Protein 2PYW (pdb70)

CATH classification: 3.30.200.20 (+1 more: 3.90.1200.10)

GO terms:
  GO:0046522 S-methyl-5-thioribose kinase activity (F, IDA)
  GO:0042802 identical protein binding (F, IPI)
  GO:0046522 S-methyl-5-thioribose kinase activity (F, IMP)

Organism: Arabidopsis thaliana (NCBI:txid3702)

Foldseek 3Di:
DQAADDDDQVVVLVVQCVDCLRCVQAVVVPDPDDKDKDFDDPDFFWTKIWIHHPRHIKIKIFGDQATRNVPPVGGHHLQLLVVQVVLLVVLCVQQVQAAWAWRDDDNRHSMTITHDPDPPWDQQLVCLLVLHFQVCLLVRLLSSLLRQQLCFFLLADPVVRNVVQQVVQVVLVRLLVVCLPLLLNPLLDDDPLWDALPPLCVVVSVCSVVPVLLNVLSVVLSCQFVPPQGGFALQQQDSRQWIDDNPGIYGHRSSSTHRGASLLNLLNHLLNLLLSLLLQCLSADPVRNCPVSSVSSLVSSQSNLVSNLVSSVVVSVVCQPPDRDPQHCVRCPDPVSSVVVSLVVSLVSQLSNLQSNLSNLSSQRTGNHHRCSLVVSPDSVSSSVSSVLSNVLSSCSNNPVNVDSGSVVSSVVSVVD/DADAADDDDQPVVVVVQVVDCLRCVAQCADWDWDDPDWFWTKIWGHHDPHIKMKIFGDQATPNVPDVGGFHLQLLVVQVVCLVVLCVQQVQAAWAWRDDRRRHSMTITHDPDPPKDQQLVCLLVLHDQVCLLVNLLSSLLRQQLCFFLLADPVVVNVVQQVVQVVNVRLLVVCLPLLQNPLQDDDPLWDALPPLCVVVSVCSNVPPLLNVLSVVLSCQFVPAQGGFALQQQDSRQWIDDSPGIYGHDSSRTHRGASLLNLLRHLLNLLLSLLLQCLSADPVHNCPVSSVSSLVSSQSNLVSSLVSNVVVSVVQVPDDRDPRHCVRCPDPVSVVVVSLVVSLVSQLSNLQSNLSNLSSQRTGNHHRCSLVVSPDSVSSSVSSVLSNVLSSCSNNPVNVDSGSVVNSVSSVVD

B-factor: mean 17.31, std 8.45, range [5.56, 54.22]

Secondary structure (DSSP, 8-state):
--S-----TTHHHHHHHT-HHHHHHHTTTT--PPPEEEE---SSS-EEEEEE-SS-EEEEEE--SB-TTT-TTSB--TTHHHHHHHHHHHHHHHSGGGSPPEEEEETTTTEEEE----TT-EEHHHHHHHT---TTHHHHHHHHHHHHHHTTSTTTS-HHHHHHHHHHHGGGHHHHHHHHHHTTTGGGS--TT---STTTTHHHHHHHTT-HHHHHHHHHHHHHHHHB--EEE-S--SGGGEEE-SS-EEE---TT-EEE-HHHHHHHHHHHHHHHHHHGGGG--SS--SHHHHHHHHHHHHHHHHHHHHHHHHHHHHTTTSS--TT-TTTS-SHHHHHHHHHHHHHHHHHHHHHHHHHHHHHHHHSSS--HHHHT--SHHHHHHHHHHHHHHHHHHHHHGGG--SHHHHHHHHHH-/--SS-----TTHHHHHHHT-HHHHHHH--EEEE---SSS-EEEEEE-SS-EEEEEE--SB-TTT-TTSB--TTHHHHHHHHHHHHHHH-GGGSPPEEEEETTTTEEEE----TT-EEHHHHHHTT---TTHHHHHHHHHHHHHHTTSTTTS-HHHHHHHHHHHGGGHHHHHHHHHHTTTGGGS--TT---STTTTHHHHHHHTT-HHHHHHHHHHHHHHHHB--EEE-S--SGGGEEE-SS-EEE--GGG-EEE-THHHHHHHHHHHHHHHHHGGGG--SS--SHHHHHHHHHHHHHHHHHHHHHHHHHHHHTTTSS--TT-TTTS-SHHHHHHHHHHHHHHHHHHHHHHHHHHHHHHHHSS---HHHHT---HHHHHHHHHHHHHHHHHHHHHGGG--SHHHHHHHHHH-

Radius of gyration: 29.49 Å; Cα contacts (8 Å, |Δi|>4): 1525; chains: 2; bounding box: 102×87×52 Å

InterPro domains:
  IPR002575 Aminoglycoside phosphotransferase [PF01636] (40-274)
  IPR009212 Methylthioribose kinase [PIRSF031134] (2-419)
  IPR009212 Methylthioribose kinase [TIGR01767] (7-416)
  IPR011009 Protein kinase-like domain superfamily [SSF56112] (5-418)

Nearest PDB structures (foldseek):
  2pyw-assembly1_B  TM=1.002E+00  e=1.443E-66  Arabidopsis thaliana
  2pyw-assembly1_A  TM=1.001E+00  e=1.024E-62  Arabidopsis thaliana
  2pun-assembly1_A  TM=9.468E-01  e=3.744E-30  Bacillus subtilis
  2pui-assembly1_A  TM=9.576E-01  e=1.181E-29  Bacillus subtilis
  2pup-assembly1_B  TM=9.553E-01  e=6.139E-28  Bacillus subtilis

Structure (mmCIF, N/CA/C/O backbone):
data_2PYW
#
_entry.id   2PYW
#
_cell.length_a   162.460
_cell.length_b   82.240
_cell.length_c   91.080
_cell.angle_alpha   90.00
_cell.angle_beta   117.83
_cell.angle_gamma   90.00
#
_symmetry.space_group_name_H-M   'C 1 2 1'
#
loop_
_entity.id
_entity.type
_entity.pdbx_description
1 polymer 'Uncharacterized protein'
2 non-polymer 'CHLORIDE ION'
3 non-polymer 'MAGNESIUM ION'
4 non-polymer 5-S-methyl-5-thio-alpha-D-ribofuranose
5 non-polymer "ADENOSINE-5'-DIPHOSPHATE"
6 non-polymer 1,2-ETHANEDIOL
7 water water
#
loop_
_atom_site.group_PDB
_atom_site.id
_atom_site.type_symbol
_atom_site.label_atom_id
_atom_site.label_alt_id
_atom_site.label_comp_id
_atom_site.label_asym_id
_atom_site.label_entity_id
_atom_site.label_seq_id
_atom_site.pdbx_PDB_ins_code
_atom_site.Cartn_x
_atom_site.Cartn_y
_atom_site.Cartn_z
_atom_site.occupancy
_atom_site.B_iso_or_equiv
_atom_site.auth_seq_id
_atom_site.auth_comp_id
_atom_site.auth_asym_id
_atom_site.auth_atom_id
_atom_site.pdbx_PDB_model_num
ATOM 1 N N . PHE A 1 3 ? 75.797 27.592 11.587 1.00 35.66 3 PHE A N 1
ATOM 2 C CA . PHE A 1 3 ? 74.606 26.699 11.362 1.00 35.55 3 PHE A CA 1
ATOM 3 C C . PHE A 1 3 ? 73.304 27.482 11.523 1.00 35.65 3 PHE A C 1
ATOM 4 O O . PHE A 1 3 ? 72.360 27.023 12.190 1.00 35.58 3 PHE A O 1
ATOM 12 N N . GLU A 1 4 ? 73.248 28.656 10.900 1.00 36.03 4 GLU A N 1
ATOM 13 C CA . GLU A 1 4 ? 72.072 29.530 10.987 1.00 36.51 4 GLU A CA 1
ATOM 14 C C . GLU A 1 4 ? 70.890 29.022 10.159 1.00 35.69 4 GLU A C 1
ATOM 15 O O . GLU A 1 4 ? 69.750 29.435 10.384 1.00 35.46 4 GLU A O 1
ATOM 21 N N . GLU A 1 5 ? 71.163 28.127 9.209 1.00 34.99 5 GLU A N 1
ATOM 22 C CA . GLU A 1 5 ? 70.108 27.510 8.393 1.00 34.92 5 GLU A CA 1
ATOM 23 C C . GLU A 1 5 ? 70.152 25.984 8.480 1.00 32.98 5 GLU A C 1
ATOM 24 O O . GLU A 1 5 ? 71.219 25.402 8.677 1.00 33.09 5 GLU A O 1
ATOM 30 N N . PHE A 1 6 ? 68.994 25.342 8.317 1.00 31.26 6 PHE A N 1
ATOM 31 C CA . PHE A 1 6 ? 68.911 23.878 8.376 1.00 29.77 6 PHE A CA 1
ATOM 32 C C . PHE A 1 6 ? 69.866 23.218 7.412 1.00 29.36 6 PHE A C 1
ATOM 33 O O . PHE A 1 6 ? 69.894 23.546 6.233 1.00 28.98 6 PHE A O 1
ATOM 41 N N . THR A 1 7 ? 70.640 22.271 7.926 1.00 28.78 7 THR A N 1
ATOM 42 C CA . THR A 1 7 ? 71.517 21.462 7.098 1.00 28.20 7 THR A CA 1
ATOM 43 C C . THR A 1 7 ? 71.552 20.035 7.653 1.00 26.92 7 THR A C 1
ATOM 44 O O . THR A 1 7 ? 71.750 19.854 8.863 1.00 26.37 7 THR A O 1
ATOM 48 N N . PRO A 1 8 ? 71.331 19.019 6.791 1.00 25.71 8 PRO A N 1
ATOM 49 C CA . PRO A 1 8 ? 71.424 17.634 7.260 1.00 24.99 8 PRO A CA 1
ATOM 50 C C . PRO A 1 8 ? 72.845 17.304 7.697 1.00 24.33 8 PRO A C 1
ATOM 51 O O . PRO A 1 8 ? 73.788 17.588 6.954 1.00 23.25 8 PRO A O 1
ATOM 55 N N . LEU A 1 9 ? 72.993 16.724 8.893 1.00 23.90 9 LEU A N 1
ATOM 56 C CA . LEU A 1 9 ? 74.311 16.348 9.408 1.00 23.79 9 LEU A CA 1
ATOM 57 C C . LEU A 1 9 ? 74.700 14.909 9.071 1.00 23.69 9 LEU A C 1
ATOM 58 O O . LEU A 1 9 ? 73.849 14.046 8.873 1.00 22.79 9 LEU A O 1
ATOM 63 N N . ASN A 1 10 ? 76.005 14.675 8.965 1.00 23.38 10 ASN A N 1
ATOM 64 C CA . ASN A 1 10 ? 76.547 13.330 8.861 1.00 23.72 10 ASN A CA 1
ATOM 65 C C . ASN A 1 10 ? 77.613 13.166 9.954 1.00 23.98 10 ASN A C 1
ATOM 66 O O . ASN A 1 10 ? 77.861 14.096 10.710 1.00 23.57 10 ASN A O 1
ATOM 71 N N . GLU A 1 11 ? 78.237 11.996 10.017 1.00 24.47 11 GLU A N 1
ATOM 72 C CA . GLU A 1 11 ? 79.185 11.649 11.083 1.00 25.57 11 GLU A CA 1
ATOM 73 C C . GLU A 1 11 ? 80.362 12.624 11.172 1.00 25.83 11 GLU A C 1
ATOM 74 O O . GLU A 1 11 ? 80.888 12.880 12.268 1.00 25.96 11 GLU A O 1
ATOM 80 N N . LYS A 1 12 ? 80.746 13.192 10.030 1.00 26.28 12 LYS A N 1
ATOM 81 C CA . LYS A 1 12 ? 81.859 14.144 9.973 1.00 26.88 12 LYS A CA 1
ATOM 82 C C . LYS A 1 12 ? 81.442 15.557 10.358 1.00 26.10 12 LYS A C 1
ATOM 83 O O . LYS A 1 12 ? 82.035 16.159 11.254 1.00 25.94 12 LYS A O 1
ATOM 89 N N . SER A 1 13 ? 80.416 16.086 9.695 1.00 25.25 13 SER A N 1
ATOM 90 C CA . SER A 1 13 ? 79.938 17.439 9.994 1.00 24.21 13 SER A CA 1
ATOM 91 C C . SER A 1 13 ? 79.355 17.620 11.407 1.00 23.09 13 SER A C 1
ATOM 92 O O . SER A 1 13 ? 79.341 18.728 11.928 1.00 22.25 13 SER A O 1
ATOM 95 N N . LEU A 1 14 ? 78.880 16.538 12.022 1.00 22.11 14 LEU A N 1
ATOM 96 C CA . LEU A 1 14 ? 78.403 16.604 13.410 1.00 21.24 14 LEU A CA 1
ATOM 97 C C . LEU A 1 14 ? 79.513 17.032 14.389 1.00 21.48 14 LEU A C 1
ATOM 98 O O . LEU A 1 14 ? 79.255 17.756 15.357 1.00 20.44 14 LEU A O 1
ATOM 103 N N . VAL A 1 15 ? 80.751 16.619 14.106 1.00 21.85 15 VAL A N 1
ATOM 104 C CA . VAL A 1 15 ? 81.896 17.052 14.925 1.00 21.86 15 VAL A CA 1
ATOM 105 C C . VAL A 1 15 ? 81.916 18.571 15.033 1.00 22.37 15 VAL A C 1
ATOM 106 O O . VAL A 1 15 ? 82.016 19.132 16.125 1.00 21.96 15 VAL A O 1
ATOM 110 N N . ASP A 1 16 ? 81.789 19.246 13.895 1.00 23.37 16 ASP A N 1
ATOM 111 C CA . ASP A 1 16 ? 81.814 20.694 13.905 1.00 24.58 16 ASP A CA 1
ATOM 112 C C . ASP A 1 16 ? 80.606 21.281 14.615 1.00 23.98 16 ASP A C 1
ATOM 113 O O . ASP A 1 16 ? 80.733 22.293 15.314 1.00 24.12 16 ASP A O 1
ATOM 118 N N . TYR A 1 17 ? 79.441 20.649 14.450 1.00 23.08 17 TYR A N 1
ATOM 119 C CA . TYR A 1 17 ? 78.249 21.116 15.159 1.00 22.01 17 TYR A CA 1
ATOM 120 C C . TYR A 1 17 ? 78.443 21.029 16.677 1.00 21.88 17 TYR A C 1
ATOM 121 O O . TYR A 1 17 ? 78.168 21.993 17.379 1.00 22.23 17 TYR A O 1
ATOM 130 N N . ILE A 1 18 ? 78.916 19.881 17.163 1.00 22.39 18 ILE A N 1
ATOM 131 C CA . ILE A 1 18 ? 79.183 19.662 18.605 1.00 23.16 18 ILE A CA 1
ATOM 132 C C . ILE A 1 18 ? 80.155 20.726 19.147 1.00 24.23 18 ILE A C 1
ATOM 133 O O . ILE A 1 18 ? 79.896 21.349 20.183 1.00 23.84 18 ILE A O 1
ATOM 138 N N . LYS A 1 19 ? 81.255 20.937 18.423 1.00 25.58 19 LYS A N 1
ATOM 139 C CA . LYS A 1 19 ? 82.284 21.892 18.839 1.00 27.13 19 LYS A CA 1
ATOM 140 C C . LYS A 1 19 ? 81.760 23.318 18.922 1.00 27.37 19 LYS A C 1
ATOM 141 O O . LYS A 1 19 ? 82.228 24.084 19.756 1.00 27.88 19 LYS A O 1
ATOM 147 N N . SER A 1 20 ? 80.758 23.654 18.106 1.00 27.61 20 SER A N 1
ATOM 148 C CA . SER A 1 20 ? 80.155 24.993 18.133 1.00 27.98 20 SER A CA 1
ATOM 149 C C . SER A 1 20 ? 79.049 25.121 19.168 1.00 27.72 20 SER A C 1
ATOM 150 O O . SER A 1 20 ? 78.446 26.193 19.307 1.00 27.54 20 SER A O 1
ATOM 153 N N . THR A 1 21 ? 78.784 24.034 19.899 1.00 27.13 21 THR A N 1
ATOM 154 C CA . THR A 1 21 ? 77.626 23.979 20.795 1.00 26.56 21 THR A CA 1
ATOM 155 C C . THR A 1 21 ? 78.060 23.601 22.204 1.00 26.76 21 THR A C 1
ATOM 156 O O . THR A 1 21 ? 78.292 22.425 22.479 1.00 26.24 21 THR A O 1
ATOM 160 N N . PRO A 1 22 ? 78.216 24.612 23.088 1.00 27.09 22 PRO A N 1
ATOM 161 C CA . PRO A 1 22 ? 78.654 24.408 24.483 1.00 27.02 22 PRO A CA 1
ATOM 162 C C . PRO A 1 22 ? 77.858 23.358 25.263 1.00 26.62 22 PRO A C 1
ATOM 163 O O . PRO A 1 22 ? 78.455 22.586 26.008 1.00 26.35 22 PRO A O 1
ATOM 167 N N . ALA A 1 23 ? 76.537 23.328 25.094 1.00 26.39 23 ALA A N 1
ATOM 168 C CA . ALA A 1 23 ? 75.714 22.328 25.791 1.00 26.22 23 ALA A CA 1
ATOM 169 C C . ALA A 1 23 ? 76.118 20.898 25.435 1.00 25.96 23 ALA A C 1
ATOM 170 O O . ALA A 1 23 ? 75.943 19.974 26.241 1.00 26.82 23 ALA A O 1
ATOM 172 N N . LEU A 1 24 ? 76.659 20.714 24.233 1.00 24.96 24 LEU A N 1
ATOM 173 C CA . LEU A 1 24 ? 77.045 19.388 23.760 1.00 23.78 24 LEU A CA 1
ATOM 174 C C . LEU A 1 24 ? 78.511 19.071 23.989 1.00 23.67 24 LEU A C 1
ATOM 175 O O . LEU A 1 24 ? 78.835 18.034 24.577 1.00 22.35 24 LEU A O 1
ATOM 180 N N . SER A 1 25 ? 79.393 19.945 23.492 1.00 23.92 25 SER A N 1
ATOM 181 C CA . SER A 1 25 ? 80.842 19.730 23.623 1.00 25.11 25 SER A CA 1
ATOM 182 C C . SER A 1 25 ? 81.237 19.514 25.083 1.00 25.20 25 SER A C 1
ATOM 183 O O . SER A 1 25 ? 82.045 18.649 25.375 1.00 26.04 25 SER A O 1
ATOM 186 N N . SER A 1 26 ? 80.656 20.290 25.997 1.00 25.72 26 SER A N 1
ATOM 187 C CA . SER A 1 26 ? 81.018 20.191 27.409 1.00 26.29 26 SER A CA 1
ATOM 188 C C . SER A 1 26 ? 80.609 18.856 28.043 1.00 26.51 26 SER A C 1
ATOM 189 O O . SER A 1 26 ? 81.335 18.362 28.900 1.00 27.11 26 SER A O 1
ATOM 192 N N . LYS A 1 27 ? 79.475 18.273 27.617 1.00 26.07 27 LYS A N 1
ATOM 193 C CA . LYS A 1 27 ? 79.015 16.956 28.127 1.00 26.22 27 LYS A CA 1
ATOM 194 C C . LYS A 1 27 ? 79.990 15.803 27.828 1.00 26.07 27 LYS A C 1
ATOM 195 O O . LYS A 1 27 ? 80.079 14.834 28.596 1.00 26.31 27 LYS A O 1
ATOM 201 N N . ILE A 1 28 ? 80.706 15.897 26.710 1.00 25.57 28 ILE A N 1
ATOM 202 C CA . ILE A 1 28 ? 81.545 14.785 26.238 1.00 25.57 28 ILE A CA 1
ATOM 203 C C . ILE A 1 28 ? 83.063 15.065 26.263 1.00 26.70 28 ILE A C 1
ATOM 204 O O . ILE A 1 28 ? 83.874 14.186 25.958 1.00 25.26 28 ILE A O 1
ATOM 209 N N . GLY A 1 29 ? 83.429 16.296 26.589 1.00 28.40 29 GLY A N 1
ATOM 210 C CA . GLY A 1 29 ? 84.839 16.669 26.705 1.00 31.92 29 GLY A CA 1
ATOM 211 C C . GLY A 1 29 ? 85.484 17.272 25.466 1.00 33.72 29 GLY A C 1
ATOM 212 O O . GLY A 1 29 ? 86.683 17.566 25.482 1.00 34.75 29 GLY A O 1
ATOM 213 N N . ALA A 1 30 ? 84.693 17.485 24.412 1.00 35.35 30 ALA A N 1
ATOM 214 C CA . ALA A 1 30 ? 85.188 18.003 23.133 1.00 36.98 30 ALA A CA 1
ATOM 215 C C . ALA A 1 30 ? 85.756 19.427 23.211 1.00 38.28 30 ALA A C 1
ATOM 216 O O . ALA A 1 30 ? 86.571 19.824 22.357 1.00 39.10 30 ALA A O 1
ATOM 218 N N . ASP A 1 31 ? 85.333 20.180 24.229 1.00 39.80 31 ASP A N 1
ATOM 219 C CA . ASP A 1 31 ? 85.765 21.574 24.432 1.00 41.19 31 ASP A CA 1
ATOM 220 C C . ASP A 1 31 ? 87.093 21.743 25.183 1.00 41.92 31 ASP A C 1
ATOM 221 O O . ASP A 1 31 ? 87.605 22.865 25.283 1.00 42.55 31 ASP A O 1
ATOM 226 N N . LYS A 1 32 ? 87.636 20.647 25.720 1.00 42.50 32 LYS A N 1
ATOM 227 C CA . LYS A 1 32 ? 88.847 20.711 26.554 1.00 42.75 32 LYS A CA 1
ATOM 228 C C . LYS A 1 32 ? 89.832 19.586 26.238 1.00 43.03 32 LYS A C 1
ATOM 229 O O . LYS A 1 32 ? 90.910 19.507 26.838 1.00 43.62 32 LYS A O 1
ATOM 231 N N . SER A 1 33 ? 89.458 18.725 25.294 1.00 42.87 33 SER A N 1
ATOM 232 C CA . SER A 1 33 ? 90.338 17.667 24.787 1.00 42.96 33 SER A CA 1
ATOM 233 C C . SER A 1 33 ? 90.415 17.733 23.263 1.00 42.76 33 SER A C 1
ATOM 234 O O . SER A 1 33 ? 89.480 18.183 22.609 1.00 42.51 33 SER A O 1
ATOM 237 N N . ASP A 1 34 ? 91.540 17.286 22.715 1.00 42.90 34 ASP A N 1
ATOM 238 C CA . ASP A 1 34 ? 91.725 17.216 21.271 1.00 42.83 34 ASP A CA 1
ATOM 239 C C . ASP A 1 34 ? 91.435 15.808 20.765 1.00 42.09 34 ASP A C 1
ATOM 240 O O . ASP A 1 34 ? 91.521 15.555 19.562 1.00 41.99 34 ASP A O 1
ATOM 245 N N . ASP A 1 35 ? 91.114 14.893 21.683 1.00 41.02 35 ASP A N 1
ATOM 246 C CA . ASP A 1 35 ? 90.761 13.522 21.310 1.00 40.09 35 ASP A CA 1
ATOM 247 C C . ASP A 1 35 ? 89.703 13.540 20.212 1.00 38.82 35 ASP A C 1
ATOM 248 O O . ASP A 1 35 ? 88.791 14.385 20.215 1.00 38.58 35 ASP A O 1
ATOM 253 N N . ASP A 1 36 ? 89.840 12.621 19.265 1.00 37.23 36 ASP A N 1
ATOM 254 C CA . ASP A 1 36 ? 88.836 12.450 18.237 1.00 35.60 36 ASP A CA 1
ATOM 255 C C . ASP A 1 36 ? 87.543 11.993 18.900 1.00 33.54 36 ASP A C 1
ATOM 256 O O . ASP A 1 36 ? 87.561 11.177 19.822 1.00 33.56 36 ASP A O 1
ATOM 261 N N . LEU A 1 37 ? 86.430 12.550 18.443 1.00 30.84 37 LEU A N 1
ATOM 262 C CA . LEU A 1 37 ? 85.117 12.049 18.826 1.00 28.61 37 LEU A CA 1
ATOM 263 C C . LEU A 1 37 ? 84.835 10.797 18.007 1.00 27.06 37 LEU A C 1
ATOM 264 O O . LEU A 1 37 ? 85.261 10.707 16.856 1.00 27.13 37 LEU A O 1
ATOM 269 N N . VAL A 1 38 ? 84.143 9.829 18.597 1.00 25.05 38 VAL A N 1
ATOM 270 C CA . VAL A 1 38 ? 83.693 8.649 17.867 1.00 23.74 38 VAL A CA 1
ATOM 271 C C . VAL A 1 38 ? 82.182 8.772 17.663 1.00 23.23 38 VAL A C 1
ATOM 272 O O . VAL A 1 38 ? 81.416 8.785 18.635 1.00 22.36 38 VAL A O 1
ATOM 276 N N . ILE A 1 39 ? 81.770 8.867 16.401 1.00 21.70 39 ILE A N 1
ATOM 277 C CA . ILE A 1 39 ? 80.382 9.165 16.027 1.00 20.70 39 ILE A CA 1
ATOM 278 C C . ILE A 1 39 ? 79.859 8.095 15.085 1.00 21.05 39 ILE A C 1
ATOM 279 O O . ILE A 1 39 ? 80.467 7.824 14.047 1.00 20.80 39 ILE A O 1
ATOM 284 N N . LYS A 1 40 ? 78.737 7.485 15.447 1.00 20.22 40 LYS A N 1
ATOM 285 C CA . LYS A 1 40 ? 78.134 6.451 14.618 1.00 20.72 40 LYS A CA 1
ATOM 286 C C . LYS A 1 40 ? 76.640 6.710 14.423 1.00 20.19 40 LYS A C 1
ATOM 287 O O . LYS A 1 40 ? 75.915 6.892 15.403 1.00 18.78 40 LYS A O 1
ATOM 293 N N . GLU A 1 41 ? 76.192 6.746 13.168 1.00 19.46 41 GLU A N 1
ATOM 294 C CA . GLU A 1 41 ? 74.762 6.836 12.874 1.00 19.41 41 GLU A CA 1
ATOM 295 C C . GLU A 1 41 ? 74.146 5.463 13.047 1.00 19.92 41 GLU A C 1
ATOM 296 O O . GLU A 1 41 ? 74.627 4.480 12.460 1.00 20.19 41 GLU A O 1
ATOM 302 N N . VAL A 1 42 ? 73.086 5.383 13.854 1.00 20.20 42 VAL A N 1
ATOM 303 C CA . VAL A 1 42 ? 72.555 4.086 14.301 1.00 20.42 42 VAL A CA 1
ATOM 304 C C . VAL A 1 42 ? 71.025 3.991 14.190 1.00 20.74 42 VAL A C 1
ATOM 305 O O . VAL A 1 42 ? 70.409 2.980 14.601 1.00 20.35 42 VAL A O 1
ATOM 309 N N . GLY A 1 43 ? 70.418 5.048 13.659 1.00 20.78 43 GLY A N 1
ATOM 310 C CA . GLY A 1 43 ? 68.971 5.145 13.593 1.00 21.50 43 GLY A CA 1
ATOM 311 C C . GLY A 1 43 ? 68.427 3.978 12.806 1.00 21.83 43 GLY A C 1
ATOM 312 O O . GLY A 1 43 ? 68.680 3.869 11.591 1.00 21.80 43 GLY A O 1
ATOM 313 N N . ASP A 1 44 ? 67.688 3.108 13.502 1.00 20.91 44 ASP A N 1
ATOM 314 C CA . ASP A 1 44 ? 66.993 1.994 12.855 1.00 20.79 44 ASP A CA 1
ATOM 315 C C . ASP A 1 44 ? 65.474 2.148 12.901 1.00 20.18 44 ASP A C 1
ATOM 316 O O . ASP A 1 44 ? 64.740 1.184 12.655 1.00 19.70 44 ASP A O 1
ATOM 321 N N . GLY A 1 45 ? 65.011 3.367 13.164 1.00 19.81 45 GLY A N 1
ATOM 322 C CA . GLY A 1 45 ? 63.583 3.673 13.186 1.00 19.90 45 GLY A CA 1
ATOM 323 C C . GLY A 1 45 ? 63.124 4.162 11.816 1.00 20.39 45 GLY A C 1
ATOM 324 O O . GLY A 1 45 ? 63.918 4.265 10.865 1.00 20.43 45 GLY A O 1
ATOM 325 N N . ASN A 1 46 ? 61.845 4.490 11.713 1.00 19.74 46 ASN A N 1
ATOM 326 C CA . ASN A 1 46 ? 61.268 4.818 10.414 1.00 19.61 46 ASN A CA 1
ATOM 327 C C . ASN A 1 46 ? 61.427 6.259 9.913 1.00 18.96 46 ASN A C 1
ATOM 328 O O . ASN A 1 46 ? 61.239 6.501 8.710 1.00 20.15 46 ASN A O 1
ATOM 333 N N . LEU A 1 47 ? 61.770 7.214 10.787 1.00 16.71 47 LEU A N 1
ATOM 334 C CA . LEU A 1 47 ? 61.634 8.639 10.403 1.00 15.80 47 LEU A CA 1
ATOM 335 C C . LEU A 1 47 ? 62.899 9.485 10.377 1.00 15.49 47 LEU A C 1
ATOM 336 O O . LEU A 1 47 ? 63.029 10.384 9.525 1.00 15.46 47 LEU A O 1
ATOM 341 N N . ASN A 1 48 ? 63.810 9.206 11.318 1.00 14.54 48 ASN A N 1
ATOM 342 C CA . ASN A 1 48 ? 64.886 10.148 11.656 1.00 14.23 48 ASN A CA 1
ATOM 343 C C . ASN A 1 48 ? 66.291 9.556 11.639 1.00 13.47 48 ASN A C 1
ATOM 344 O O . ASN A 1 48 ? 66.472 8.360 11.426 1.00 13.57 48 ASN A O 1
ATOM 349 N N . PHE A 1 49 ? 67.268 10.428 11.848 1.00 13.98 49 PHE A N 1
ATOM 350 C CA . PHE A 1 49 ? 68.670 10.049 11.899 1.00 14.88 49 PHE A CA 1
ATOM 351 C C . PHE A 1 49 ? 69.123 10.202 13.333 1.00 14.13 49 PHE A C 1
ATOM 352 O O . PHE A 1 49 ? 68.845 11.215 13.981 1.00 13.59 49 PHE A O 1
ATOM 360 N N . VAL A 1 50 ? 69.777 9.164 13.835 1.00 13.58 50 VAL A N 1
ATOM 361 C CA . VAL A 1 50 ? 70.206 9.144 15.230 1.00 12.81 50 VAL A CA 1
ATOM 362 C C . VAL A 1 50 ? 71.702 8.799 15.257 1.00 12.51 50 VAL A C 1
ATOM 363 O O . VAL A 1 50 ? 72.104 7.828 14.620 1.00 12.01 50 VAL A O 1
ATOM 367 N N . PHE A 1 51 ? 72.487 9.597 15.988 1.00 12.25 51 PHE A N 1
ATOM 368 C CA . PHE A 1 51 ? 73.939 9.409 16.111 1.00 12.93 51 PHE A CA 1
ATOM 369 C C . PHE A 1 51 ? 74.323 9.205 17.589 1.00 13.05 51 PHE A C 1
ATOM 370 O O . PHE A 1 51 ? 73.868 9.962 18.444 1.00 12.39 51 PHE A O 1
ATOM 378 N N . ILE A 1 52 ? 75.150 8.200 17.864 1.00 14.03 52 ILE A N 1
ATOM 379 C CA . ILE A 1 52 ? 75.780 8.045 19.178 1.00 15.83 52 ILE A CA 1
ATOM 380 C C . ILE A 1 52 ? 77.112 8.754 19.057 1.00 16.40 52 ILE A C 1
ATOM 381 O O . ILE A 1 52 ? 77.862 8.516 18.092 1.00 15.94 52 ILE A O 1
ATOM 386 N N . VAL A 1 53 ? 77.362 9.659 20.001 1.00 16.52 53 VAL A N 1
ATOM 387 C CA . VAL A 1 53 ? 78.596 10.443 20.071 1.00 17.15 53 VAL A CA 1
ATOM 388 C C . VAL A 1 53 ? 79.334 10.095 21.367 1.00 17.79 53 VAL A C 1
ATOM 389 O O . VAL A 1 53 ? 78.770 10.237 22.448 1.00 16.96 53 VAL A O 1
ATOM 393 N N . VAL A 1 54 ? 80.589 9.645 21.244 1.00 18.38 54 VAL A N 1
ATOM 394 C CA . VAL A 1 54 ? 81.429 9.309 22.389 1.00 19.32 54 VAL A CA 1
ATOM 395 C C . VAL A 1 54 ? 82.695 10.176 22.404 1.00 19.76 54 VAL A C 1
ATOM 396 O O . VAL A 1 54 ? 83.469 10.203 21.431 1.00 19.72 54 VAL A O 1
ATOM 400 N N . GLY A 1 55 ? 82.875 10.900 23.501 1.00 19.02 55 GLY A N 1
ATOM 401 C CA . GLY A 1 55 ? 84.071 11.692 23.735 1.00 19.56 55 GLY A CA 1
ATOM 402 C C . GLY A 1 55 ? 84.845 11.120 24.903 1.00 19.44 55 GLY A C 1
ATOM 403 O O . GLY A 1 55 ? 84.514 10.049 25.435 1.00 19.87 55 GLY A O 1
ATOM 404 N N . SER A 1 56 ? 85.860 11.858 25.324 1.00 20.21 56 SER A N 1
ATOM 405 C CA . SER A 1 56 ? 86.792 11.395 26.359 1.00 20.28 56 SER A CA 1
ATOM 406 C C . SER A 1 56 ? 86.130 11.349 27.733 1.00 19.89 56 SER A C 1
ATOM 407 O O . SER A 1 56 ? 86.460 10.495 28.575 1.00 18.77 56 SER A O 1
ATOM 410 N N . SER A 1 57 ? 85.165 12.242 27.942 1.00 19.30 57 SER A N 1
ATOM 411 C CA . SER A 1 57 ? 84.559 12.402 29.264 1.00 19.70 57 SER A CA 1
ATOM 412 C C . SER A 1 57 ? 83.059 12.154 29.321 1.00 19.33 57 SER A C 1
ATOM 413 O O . SER A 1 57 ? 82.424 12.396 30.347 1.00 19.16 57 SER A O 1
ATOM 416 N N . GLY A 1 58 ? 82.485 11.655 28.234 1.00 18.29 58 GLY A N 1
ATOM 417 C CA . GLY A 1 58 ? 81.055 11.349 28.244 1.00 17.53 58 GLY A CA 1
ATOM 418 C C . GLY A 1 58 ? 80.550 10.991 26.869 1.00 17.35 58 GLY A C 1
ATOM 419 O O . GLY A 1 58 ? 81.315 11.010 25.878 1.00 15.37 58 GLY A O 1
ATOM 420 N N . SER A 1 59 ? 79.247 10.690 26.827 1.00 16.86 59 SER A N 1
ATOM 421 C CA . SER A 1 59 ? 78.574 10.186 25.626 1.00 17.51 59 SER A CA 1
ATOM 422 C C . SER A 1 59 ? 77.235 10.885 25.531 1.00 16.89 59 SER A C 1
ATOM 423 O O . SER A 1 59 ? 76.702 11.332 26.555 1.00 16.53 59 SER A O 1
ATOM 426 N N . LEU A 1 60 ? 76.699 10.989 24.313 1.00 15.75 60 LEU A N 1
ATOM 427 C CA . LEU A 1 60 ? 75.351 11.530 24.108 1.00 14.93 60 LEU A CA 1
ATOM 428 C C . LEU A 1 60 ? 74.764 11.020 22.785 1.00 13.99 60 LEU A C 1
ATOM 429 O O . LEU A 1 60 ? 75.457 10.351 21.994 1.00 13.78 60 LEU A O 1
ATOM 434 N N . VAL A 1 61 ? 73.479 11.294 22.601 1.00 13.66 61 VAL A N 1
ATOM 435 C CA . VAL A 1 61 ? 72.739 10.965 21.376 1.00 12.55 61 VAL A CA 1
ATOM 436 C C . VAL A 1 61 ? 72.289 12.269 20.744 1.00 13.31 61 VAL A C 1
ATOM 437 O O . VAL A 1 61 ? 71.785 13.173 21.424 1.00 13.65 61 VAL A O 1
ATOM 441 N N . ILE A 1 62 ? 72.506 12.360 19.438 1.00 12.96 62 ILE A N 1
ATOM 442 C CA . ILE A 1 62 ? 72.021 13.456 18.634 1.00 13.01 62 ILE A CA 1
ATOM 443 C C . ILE A 1 62 ? 70.961 12.865 17.705 1.00 12.50 62 ILE A C 1
ATOM 444 O O . ILE A 1 62 ? 71.223 11.880 17.013 1.00 12.73 62 ILE A O 1
ATOM 449 N N . LYS A 1 63 ? 69.773 13.458 17.691 1.00 12.57 63 LYS A N 1
ATOM 450 C CA . LYS A 1 63 ? 68.744 13.017 16.740 1.00 12.80 63 LYS A CA 1
ATOM 451 C C . LYS A 1 63 ? 68.402 14.199 15.849 1.00 13.47 63 LYS A C 1
ATOM 452 O O . LYS A 1 63 ? 68.285 15.334 16.330 1.00 13.92 63 LYS A O 1
ATOM 458 N N . GLN A 1 64 ? 68.297 13.950 14.546 1.00 13.44 64 GLN A N 1
ATOM 459 C CA . GLN A 1 64 ? 67.915 15.002 13.611 1.00 13.68 64 GLN A CA 1
ATOM 460 C C . GLN A 1 64 ? 66.781 14.520 12.707 1.00 13.73 64 GLN A C 1
ATOM 461 O O . GLN A 1 64 ? 66.806 13.378 12.202 1.00 13.67 64 GLN A O 1
ATOM 467 N N . ALA A 1 65 ? 65.794 15.387 12.534 1.00 14.23 65 ALA A N 1
ATOM 468 C CA . ALA A 1 65 ? 64.704 15.171 11.581 1.00 15.44 65 ALA A CA 1
ATOM 469 C C . ALA A 1 65 ? 65.039 15.878 10.262 1.00 16.05 65 ALA A C 1
ATOM 470 O O . ALA A 1 65 ? 65.470 17.029 10.250 1.00 17.16 65 ALA A O 1
ATOM 472 N N . LEU A 1 66 ? 64.863 15.177 9.159 1.00 16.80 66 LEU A N 1
ATOM 473 C CA . LEU A 1 66 ? 64.919 15.787 7.820 1.00 18.02 66 LEU A CA 1
ATOM 474 C C . LEU A 1 66 ? 63.472 15.984 7.329 1.00 18.39 66 LEU A C 1
ATOM 475 O O . LEU A 1 66 ? 62.539 15.435 7.935 1.00 18.68 66 LEU A O 1
ATOM 480 N N . PRO A 1 67 ? 63.270 16.792 6.264 1.00 19.20 67 PRO A N 1
ATOM 481 C CA . PRO A 1 67 ? 61.898 17.105 5.816 1.00 18.84 67 PRO A CA 1
ATOM 482 C C . PRO A 1 67 ? 61.118 15.999 5.089 1.00 18.92 67 PRO A C 1
ATOM 483 O O . PRO A 1 67 ? 60.163 16.309 4.349 1.00 18.83 67 PRO A O 1
ATOM 487 N N . TYR A 1 68 ? 61.467 14.735 5.346 1.00 18.91 68 TYR A N 1
ATOM 488 C CA . TYR A 1 68 ? 60.769 13.590 4.766 1.00 19.06 68 TYR A CA 1
ATOM 489 C C . TYR A 1 68 ? 60.922 12.360 5.679 1.00 19.18 68 TYR A C 1
ATOM 490 O O . TYR A 1 68 ? 61.768 12.349 6.591 1.00 18.96 68 TYR A O 1
ATOM 499 N N . ILE A 1 69 ? 60.090 11.346 5.437 1.00 18.19 69 ILE A N 1
ATOM 500 C CA . ILE A 1 69 ? 60.115 10.115 6.211 1.00 18.40 69 ILE A CA 1
ATOM 501 C C . ILE A 1 69 ? 61.299 9.288 5.703 1.00 18.99 69 ILE A C 1
ATOM 502 O O . ILE A 1 69 ? 61.359 8.906 4.528 1.00 17.74 69 ILE A O 1
ATOM 507 N N . ARG A 1 70 ? 62.256 9.050 6.589 1.00 20.32 70 ARG A N 1
ATOM 508 C CA . ARG A 1 70 ? 63.491 8.359 6.217 1.00 21.51 70 ARG A CA 1
ATOM 509 C C . ARG A 1 70 ? 63.284 7.014 5.516 1.00 22.91 70 ARG A C 1
ATOM 510 O O . ARG A 1 70 ? 63.925 6.734 4.496 1.00 23.61 70 ARG A O 1
ATOM 518 N N . CYS A 1 71 ? 62.406 6.184 6.064 1.00 23.95 71 CYS A N 1
ATOM 519 C CA . CYS A 1 71 ? 62.200 4.832 5.533 1.00 25.00 71 CYS A CA 1
ATOM 520 C C . CYS A 1 71 ? 61.562 4.855 4.138 1.00 25.06 71 CYS A C 1
ATOM 521 O O . CYS A 1 71 ? 61.632 3.870 3.405 1.00 24.90 71 CYS A O 1
ATOM 524 N N . ILE A 1 72 ? 60.946 5.976 3.771 1.00 25.30 72 ILE A N 1
ATOM 525 C CA . ILE A 1 72 ? 60.342 6.108 2.434 1.00 25.46 72 ILE A CA 1
ATOM 526 C C . ILE A 1 72 ? 61.270 6.897 1.493 1.00 25.68 72 ILE A C 1
ATOM 527 O O . ILE A 1 72 ? 61.484 6.504 0.343 1.00 26.08 72 ILE A O 1
ATOM 532 N N . GLY A 1 73 ? 61.813 8.006 1.982 1.00 25.18 73 GLY A N 1
ATOM 533 C CA . GLY A 1 73 ? 62.684 8.857 1.179 1.00 25.39 73 GLY A CA 1
ATOM 534 C C . GLY A 1 73 ? 61.970 10.152 0.861 1.00 25.25 73 GLY A C 1
ATOM 535 O O . GLY A 1 73 ? 60.908 10.441 1.424 1.00 24.46 73 GLY A O 1
ATOM 536 N N . GLU A 1 74 ? 62.550 10.927 -0.052 1.00 25.09 74 GLU A N 1
ATOM 537 C CA . GLU A 1 74 ? 62.044 12.268 -0.355 1.00 25.99 74 GLU A CA 1
ATOM 538 C C . GLU A 1 74 ? 60.611 12.310 -0.895 1.00 24.42 74 GLU A C 1
ATOM 539 O O . GLU A 1 74 ? 59.953 13.336 -0.780 1.00 24.78 74 GLU A O 1
ATOM 545 N N . SER A 1 75 ? 60.120 11.203 -1.452 1.00 23.92 75 SER A N 1
ATOM 546 C CA . SER A 1 75 ? 58.759 11.162 -1.987 1.00 23.77 75 SER A CA 1
ATOM 547 C C . SER A 1 75 ? 57.651 11.289 -0.914 1.00 23.49 75 SER A C 1
ATOM 548 O O . SER A 1 75 ? 56.491 11.540 -1.254 1.00 24.02 75 SER A O 1
ATOM 551 N N . TRP A 1 76 ? 58.001 11.134 0.367 1.00 22.25 76 TRP A N 1
ATOM 552 C CA . TRP A 1 76 ? 57.023 11.341 1.452 1.00 20.80 76 TRP A CA 1
ATOM 553 C C . TRP A 1 76 ? 57.437 12.491 2.391 1.00 20.11 76 TRP A C 1
ATOM 554 O O . TRP A 1 76 ? 58.068 12.250 3.429 1.00 19.33 76 TRP A O 1
ATOM 565 N N . PRO A 1 77 ? 57.090 13.742 2.025 1.00 19.27 77 PRO A N 1
ATOM 566 C CA . PRO A 1 77 ? 57.521 14.893 2.824 1.00 18.79 77 PRO A CA 1
ATOM 567 C C . PRO A 1 77 ? 56.911 14.840 4.219 1.00 17.61 77 PRO A C 1
ATOM 568 O O . PRO A 1 77 ? 55.807 14.326 4.391 1.00 17.28 77 PRO A O 1
ATOM 572 N N . MET A 1 78 ? 57.641 15.361 5.196 1.00 16.99 78 MET A N 1
ATOM 573 C CA . MET A 1 78 ? 57.165 15.401 6.583 1.00 16.15 78 MET A CA 1
ATOM 574 C C . MET A 1 78 ? 57.912 16.530 7.268 1.00 16.17 78 MET A C 1
ATOM 575 O O . MET A 1 78 ? 59.151 16.567 7.250 1.00 16.28 78 MET A O 1
ATOM 580 N N . THR A 1 79 ? 57.172 17.466 7.853 1.00 15.75 79 THR A N 1
ATOM 581 C CA . THR A 1 79 ? 57.798 18.672 8.407 1.00 15.88 79 THR A CA 1
ATOM 582 C C . THR A 1 79 ? 58.880 18.311 9.430 1.00 15.40 79 THR A C 1
ATOM 583 O O . THR A 1 79 ? 58.674 17.448 10.283 1.00 15.39 79 THR A O 1
ATOM 587 N N . LYS A 1 80 ? 60.032 18.970 9.342 1.00 15.51 80 LYS A N 1
ATOM 588 C CA . LYS A 1 80 ? 61.065 18.768 10.359 1.00 17.15 80 LYS A CA 1
ATOM 589 C C . LYS A 1 80 ? 60.662 19.400 11.706 1.00 16.44 80 LYS A C 1
ATOM 590 O O . LYS A 1 80 ? 61.370 19.241 12.707 1.00 16.79 80 LYS A O 1
ATOM 596 N N . GLU A 1 81 ? 59.536 20.134 11.722 1.00 16.31 81 GLU A N 1
ATOM 597 C CA . GLU A 1 81 ? 59.013 20.752 12.955 1.00 16.38 81 GLU A CA 1
ATOM 598 C C . GLU A 1 81 ? 58.575 19.695 13.978 1.00 15.56 81 GLU A C 1
ATOM 599 O O . GLU A 1 81 ? 58.372 20.018 15.160 1.00 14.98 81 GLU A O 1
ATOM 605 N N . ARG A 1 82 ? 58.457 18.445 13.533 1.00 14.18 82 ARG A N 1
ATOM 606 C CA . ARG A 1 82 ? 58.170 17.324 14.444 1.00 13.19 82 ARG A CA 1
ATOM 607 C C . ARG A 1 82 ? 59.168 17.243 15.606 1.00 13.81 82 ARG A C 1
ATOM 608 O O . ARG A 1 82 ? 58.808 16.778 16.688 1.00 13.51 82 ARG A O 1
ATOM 616 N N . ALA A 1 83 ? 60.407 17.706 15.372 1.00 13.37 83 ALA A N 1
ATOM 617 C CA . ALA A 1 83 ? 61.470 17.673 16.385 1.00 12.80 83 ALA A CA 1
ATOM 618 C C . ALA A 1 83 ? 61.154 18.578 17.553 1.00 12.15 83 ALA A C 1
ATOM 619 O O . ALA A 1 83 ? 61.524 18.278 18.693 1.00 11.67 83 ALA A O 1
ATOM 621 N N . TYR A 1 84 ? 60.490 19.697 17.265 1.00 12.20 84 TYR A N 1
ATOM 622 C CA . TYR A 1 84 ? 60.005 20.611 18.300 1.00 12.88 84 TYR A CA 1
ATOM 623 C C . TYR A 1 84 ? 59.031 19.875 19.228 1.00 12.19 84 TYR A C 1
ATOM 624 O O . TYR A 1 84 ? 59.098 19.962 20.462 1.00 10.55 84 TYR A O 1
ATOM 633 N N . PHE A 1 85 ? 58.080 19.182 18.614 1.00 12.26 85 PHE A N 1
ATOM 634 C CA . PHE A 1 85 ? 57.102 18.441 19.406 1.00 11.78 85 PHE A CA 1
ATOM 635 C C . PHE A 1 85 ? 57.763 17.287 20.182 1.00 11.47 85 PHE A C 1
ATOM 636 O O . PHE A 1 85 ? 57.426 17.054 21.358 1.00 11.17 85 PHE A O 1
ATOM 644 N N . GLU A 1 86 ? 58.738 16.624 19.560 1.00 10.80 86 GLU A N 1
ATOM 645 C CA . GLU A 1 86 ? 59.478 15.587 20.267 1.00 11.00 86 GLU A CA 1
ATOM 646 C C . GLU A 1 86 ? 60.190 16.151 21.499 1.00 11.53 86 GLU A C 1
ATOM 647 O O . GLU A 1 86 ? 60.026 15.637 22.623 1.00 11.56 86 GLU A O 1
ATOM 653 N N . ALA A 1 87 ? 60.948 17.225 21.304 1.00 12.09 87 ALA A N 1
ATOM 654 C CA . ALA A 1 87 ? 61.702 17.830 22.406 1.00 12.45 87 ALA A CA 1
ATOM 655 C C . ALA A 1 87 ? 60.759 18.324 23.498 1.00 12.56 87 ALA A C 1
ATOM 656 O O . ALA A 1 87 ? 61.021 18.114 24.669 1.00 11.93 87 ALA A O 1
ATOM 658 N N . THR A 1 88 ? 59.644 18.947 23.103 1.00 12.27 88 THR A N 1
ATOM 659 C CA . THR A 1 88 ? 58.638 19.441 24.055 1.00 11.84 88 THR A CA 1
ATOM 660 C C . THR A 1 88 ? 58.121 18.307 24.925 1.00 10.71 88 THR A C 1
ATOM 661 O O . THR A 1 88 ? 58.073 18.422 26.163 1.00 10.27 88 THR A O 1
ATOM 665 N N . THR A 1 89 ? 57.752 17.207 24.287 1.00 9.90 89 THR A N 1
ATOM 666 C CA . THR A 1 89 ? 57.167 16.073 25.016 1.00 9.06 89 THR A CA 1
ATOM 667 C C . THR A 1 89 ? 58.219 15.292 25.808 1.00 9.46 89 THR A C 1
ATOM 668 O O . THR A 1 89 ? 57.964 14.905 26.935 1.00 8.77 89 THR A O 1
ATOM 672 N N . LEU A 1 90 ? 59.435 15.153 25.279 1.00 10.34 90 LEU A N 1
ATOM 673 C CA . LEU A 1 90 ? 60.525 14.600 26.088 1.00 10.33 90 LEU A CA 1
ATOM 674 C C . LEU A 1 90 ? 60.684 15.362 27.420 1.00 10.79 90 LEU A C 1
ATOM 675 O O . LEU A 1 90 ? 60.853 14.742 28.480 1.00 10.68 90 LEU A O 1
ATOM 680 N N . ARG A 1 91 ? 60.678 16.693 27.350 1.00 11.61 91 ARG A N 1
ATOM 681 C CA . ARG A 1 91 ? 60.758 17.539 28.547 1.00 12.88 91 ARG A CA 1
ATOM 682 C C . ARG A 1 91 ? 59.519 17.413 29.431 1.00 12.52 91 ARG A C 1
ATOM 683 O O . ARG A 1 91 ? 59.630 17.286 30.660 1.00 11.30 91 ARG A O 1
ATOM 691 N N . LYS A 1 92 ? 58.341 17.438 28.809 1.00 11.66 92 LYS A N 1
ATOM 692 C CA . LYS A 1 92 ? 57.083 17.399 29.568 1.00 12.51 92 LYS A CA 1
ATOM 693 C C . LYS A 1 92 ? 56.825 16.048 30.236 1.00 11.31 92 LYS A C 1
ATOM 694 O O . LYS A 1 92 ? 56.637 15.978 31.480 1.00 11.48 92 LYS A O 1
ATOM 700 N N . HIS A 1 93 ? 56.844 14.969 29.441 1.00 10.27 93 HIS A N 1
ATOM 701 C CA . HIS A 1 93 ? 56.743 13.601 30.007 1.00 9.34 93 HIS A CA 1
ATOM 702 C C . HIS A 1 93 ? 57.917 13.265 30.929 1.00 10.04 93 HIS A C 1
ATOM 703 O O . HIS A 1 93 ? 57.723 12.612 31.946 1.00 9.85 93 HIS A O 1
ATOM 710 N N . GLY A 1 94 ? 59.120 13.721 30.564 1.00 9.64 94 GLY A N 1
ATOM 711 C CA . GLY A 1 94 ? 60.318 13.585 31.404 1.00 10.10 94 GLY A CA 1
ATOM 712 C C . GLY A 1 94 ? 60.189 14.216 32.789 1.00 10.63 94 GLY A C 1
ATOM 713 O O . GLY A 1 94 ? 60.631 13.628 33.786 1.00 10.62 94 GLY A O 1
ATOM 714 N N . ASN A 1 95 ? 59.566 15.391 32.869 1.00 10.67 95 ASN A N 1
ATOM 715 C CA . ASN A 1 95 ? 59.282 16.005 34.176 1.00 11.67 95 ASN A CA 1
ATOM 716 C C . ASN A 1 95 ? 58.346 15.128 35.005 1.00 11.48 95 ASN A C 1
ATOM 717 O O . ASN A 1 95 ? 58.499 15.012 36.226 1.00 10.89 95 ASN A O 1
ATOM 722 N N . LEU A 1 96 ? 57.409 14.463 34.332 1.00 10.97 96 LEU A N 1
ATOM 723 C CA . LEU A 1 96 ? 56.414 13.630 35.011 1.00 10.63 96 LEU A CA 1
ATOM 724 C C . LEU A 1 96 ? 56.915 12.226 35.373 1.00 10.81 96 LEU A C 1
ATOM 725 O O . LEU A 1 96 ? 56.406 11.604 36.299 1.00 11.12 96 LEU A O 1
ATOM 730 N N . SER A 1 97 ? 57.852 11.697 34.585 1.00 9.85 97 SER A N 1
ATOM 731 C CA . SER A 1 97 ? 58.382 10.355 34.813 1.00 10.31 97 SER A CA 1
ATOM 732 C C . SER A 1 97 ? 59.886 10.397 34.512 1.00 10.67 97 SER A C 1
ATOM 733 O O . SER A 1 97 ? 60.338 9.876 33.480 1.00 10.27 97 SER A O 1
ATOM 736 N N . PRO A 1 98 ? 60.658 11.066 35.386 1.00 10.91 98 PRO A N 1
ATOM 737 C CA . PRO A 1 98 ? 62.062 11.362 35.067 1.00 10.94 98 PRO A CA 1
ATOM 738 C C . PRO A 1 98 ? 62.960 10.122 34.932 1.00 11.72 98 PRO A C 1
ATOM 739 O O . PRO A 1 98 ? 63.949 10.167 34.210 1.00 11.81 98 PRO A O 1
ATOM 743 N N . ASP A 1 99 ? 62.600 9.027 35.599 1.00 11.15 99 ASP A N 1
ATOM 744 C CA . ASP A 1 99 ? 63.368 7.786 35.560 1.00 12.13 99 ASP A CA 1
ATOM 745 C C . ASP A 1 99 ? 63.095 6.964 34.296 1.00 10.87 99 ASP A C 1
ATOM 746 O O . ASP A 1 99 ? 63.778 5.980 34.062 1.00 10.27 99 ASP A O 1
ATOM 751 N N . HIS A 1 100 ? 62.095 7.369 33.519 1.00 9.85 100 HIS A N 1
ATOM 752 C CA . HIS A 1 100 ? 61.642 6.567 32.377 1.00 9.91 100 HIS A CA 1
ATOM 753 C C . HIS A 1 100 ? 61.614 7.340 31.061 1.00 9.87 100 HIS A C 1
ATOM 754 O O . HIS A 1 100 ? 61.055 6.852 30.087 1.00 10.81 100 HIS A O 1
ATOM 761 N N . VAL A 1 101 ? 62.233 8.527 31.028 1.00 9.49 101 VAL A N 1
ATOM 762 C CA . VAL A 1 101 ? 62.415 9.317 29.795 1.00 9.48 101 VAL A CA 1
ATOM 763 C C . VAL A 1 101 ? 63.872 9.855 29.749 1.00 9.97 101 VAL A C 1
ATOM 764 O O . VAL A 1 101 ? 64.359 10.368 30.745 1.00 9.58 101 VAL A O 1
ATOM 768 N N . PRO A 1 102 ? 64.589 9.707 28.607 1.00 10.62 102 PRO A N 1
ATOM 769 C CA . PRO A 1 102 ? 65.948 10.289 28.628 1.00 10.48 102 PRO A CA 1
ATOM 770 C C . PRO A 1 102 ? 65.971 11.827 28.779 1.00 11.36 102 PRO A C 1
ATOM 771 O O . PRO A 1 102 ? 65.162 12.540 28.169 1.00 10.79 102 PRO A O 1
ATOM 775 N N . GLU A 1 103 ? 66.931 12.316 29.560 1.00 10.73 103 GLU A N 1
ATOM 776 C CA . GLU A 1 103 ? 67.150 13.754 29.737 1.00 12.35 103 GLU A CA 1
ATOM 777 C C . GLU A 1 103 ? 67.514 14.423 28.407 1.00 12.76 103 GLU A C 1
ATOM 778 O O . GLU A 1 103 ? 68.285 13.867 27.614 1.00 13.29 103 GLU A O 1
ATOM 784 N N . VAL A 1 104 ? 66.942 15.592 28.175 1.00 13.31 104 VAL A N 1
ATOM 785 C CA . VAL A 1 104 ? 67.259 16.407 26.990 1.00 14.21 104 VAL A CA 1
ATOM 786 C C . VAL A 1 104 ? 68.349 17.403 27.376 1.00 14.57 104 VAL A C 1
ATOM 787 O O . VAL A 1 104 ? 68.201 18.145 28.352 1.00 15.56 104 VAL A O 1
ATOM 791 N N . TYR A 1 105 ? 69.437 17.408 26.616 1.00 14.81 105 TYR A N 1
ATOM 792 C CA . TYR A 1 105 ? 70.537 18.341 26.879 1.00 15.10 105 TYR A CA 1
ATOM 793 C C . TYR A 1 105 ? 70.461 19.611 26.020 1.00 15.61 105 TYR A C 1
ATOM 794 O O . TYR A 1 105 ? 70.953 20.677 26.414 1.00 15.15 105 TYR A O 1
ATOM 803 N N . HIS A 1 106 ? 69.852 19.499 24.840 1.00 15.13 106 HIS A N 1
ATOM 804 C CA . HIS A 1 106 ? 69.942 20.558 23.839 1.00 16.00 106 HIS A CA 1
ATOM 805 C C . HIS A 1 106 ? 68.847 20.391 22.787 1.00 15.96 106 HIS A C 1
ATOM 806 O O . HIS A 1 106 ? 68.578 19.269 22.354 1.00 15.76 106 HIS A O 1
ATOM 813 N N . PHE A 1 107 ? 68.228 21.504 22.392 1.00 15.69 107 PHE A N 1
ATOM 814 C CA . PHE A 1 107 ? 67.316 21.536 21.247 1.00 16.20 107 PHE A CA 1
ATOM 815 C C . PHE A 1 107 ? 67.642 22.731 20.352 1.00 16.72 107 PHE A C 1
ATOM 816 O O . PHE A 1 107 ? 67.777 23.880 20.836 1.00 16.98 107 PHE A O 1
ATOM 824 N N . ASP A 1 108 ? 67.776 22.444 19.059 1.00 16.85 108 ASP A N 1
ATOM 825 C CA . ASP A 1 108 ? 68.084 23.441 18.040 1.00 17.68 108 ASP A CA 1
ATOM 826 C C . ASP A 1 108 ? 66.958 23.391 17.016 1.00 17.93 108 ASP A C 1
ATOM 827 O O . ASP A 1 108 ? 66.933 22.495 16.165 1.00 17.08 108 ASP A O 1
ATOM 832 N N . ARG A 1 109 ? 66.031 24.339 17.104 1.00 18.95 109 ARG A N 1
ATOM 833 C CA . ARG A 1 109 ? 64.828 24.295 16.247 1.00 21.09 109 ARG A CA 1
ATOM 834 C C . ARG A 1 109 ? 65.177 24.419 14.759 1.00 21.02 109 ARG A C 1
ATOM 835 O O . ARG A 1 109 ? 64.629 23.702 13.918 1.00 21.26 109 ARG A O 1
ATOM 843 N N . THR A 1 110 ? 66.104 25.322 14.453 1.00 21.31 110 THR A N 1
ATOM 844 C CA . THR A 1 110 ? 66.569 25.559 13.089 1.00 21.71 110 THR A CA 1
ATOM 845 C C . THR A 1 110 ? 67.109 24.288 12.451 1.00 20.68 110 THR A C 1
ATOM 846 O O . THR A 1 110 ? 66.787 23.968 11.303 1.00 21.32 110 THR A O 1
ATOM 850 N N . MET A 1 111 ? 67.921 23.554 13.213 1.00 19.38 111 MET A N 1
ATOM 851 C CA . MET A 1 111 ? 68.523 22.337 12.732 1.00 17.72 111 MET A CA 1
ATOM 852 C C . MET A 1 111 ? 67.623 21.111 12.934 1.00 16.23 111 MET A C 1
ATOM 853 O O . MET A 1 111 ? 67.967 20.036 12.497 1.00 15.84 111 MET A O 1
ATOM 858 N N . ALA A 1 112 ? 66.465 21.301 13.571 1.00 15.04 112 ALA A N 1
ATOM 859 C CA . ALA A 1 112 ? 65.541 20.208 13.901 1.00 14.64 112 ALA A CA 1
ATOM 860 C C . ALA A 1 112 ? 66.288 19.085 14.635 1.00 14.59 112 ALA A C 1
ATOM 861 O O . ALA A 1 112 ? 66.213 17.896 14.279 1.00 14.57 112 ALA A O 1
ATOM 863 N N . LEU A 1 113 ? 67.020 19.480 15.673 1.00 13.89 113 LEU A N 1
ATOM 864 C CA . LEU A 1 113 ? 68.017 18.600 16.247 1.00 14.19 113 LEU A CA 1
ATOM 865 C C . LEU A 1 113 ? 67.878 18.540 17.752 1.00 13.36 113 LEU A C 1
ATOM 866 O O . LEU A 1 113 ? 67.696 19.573 18.4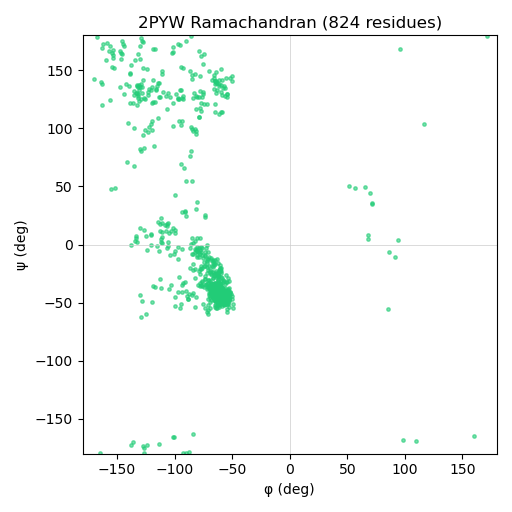19 1.00 13.47 113 LEU A O 1
ATOM 871 N N . ILE A 1 114 ? 67.962 17.323 18.284 1.00 12.95 114 ILE A N 1
ATOM 872 C CA . ILE A 1 114 ? 67.920 17.126 19.730 1.00 12.74 114 ILE A CA 1
ATOM 873 C C . ILE A 1 114 ? 69.175 16.407 20.203 1.00 12.49 114 ILE A C 1
ATOM 874 O O . ILE A 1 114 ? 69.596 15.402 19.614 1.00 13.61 114 ILE A O 1
ATOM 879 N N . GLY A 1 115 ? 69.753 16.923 21.279 1.00 12.74 115 GLY A N 1
ATOM 880 C CA . GLY A 1 115 ? 70.835 16.262 21.979 1.00 12.73 115 GLY A CA 1
ATOM 881 C C . GLY A 1 115 ? 70.252 15.745 23.287 1.00 12.45 115 GLY A C 1
ATOM 882 O O . GLY A 1 115 ? 69.609 16.498 24.020 1.00 12.99 115 GLY A O 1
ATOM 883 N N . MET A 1 116 ? 70.446 14.456 23.560 1.00 12.28 116 MET A N 1
ATOM 884 C CA . MET A 1 116 ? 69.843 13.803 24.741 1.00 12.30 116 MET A CA 1
ATOM 885 C C . MET A 1 116 ? 70.761 12.750 25.374 1.00 11.80 116 MET A C 1
ATOM 886 O O . MET A 1 116 ? 71.780 12.347 24.798 1.00 11.40 116 MET A O 1
ATOM 891 N N . ARG A 1 117 ? 70.363 12.265 26.547 1.00 11.89 117 ARG A N 1
ATOM 892 C CA . ARG A 1 117 ? 71.099 11.208 27.214 1.00 12.46 117 ARG A CA 1
ATOM 893 C C . ARG A 1 117 ? 71.218 9.948 26.334 1.00 12.16 117 ARG A C 1
ATOM 894 O O . ARG A 1 117 ? 70.245 9.515 25.716 1.00 11.79 117 ARG A O 1
ATOM 902 N N . TYR A 1 118 ? 72.423 9.386 26.278 1.00 11.77 118 TYR A N 1
ATOM 903 C CA . TYR A 1 118 ? 72.684 8.094 25.634 1.00 11.87 118 TYR A CA 1
ATOM 904 C C . TYR A 1 118 ? 72.314 6.978 26.615 1.00 11.97 118 TYR A C 1
ATOM 905 O O . TYR A 1 118 ? 72.890 6.873 27.707 1.00 11.14 118 TYR A O 1
ATOM 914 N N . LEU A 1 119 ? 71.320 6.176 26.233 1.00 10.89 119 LEU A N 1
ATOM 915 C CA . LEU A 1 119 ? 70.912 5.040 27.030 1.00 12.20 119 LEU A CA 1
ATOM 916 C C . LEU A 1 119 ? 71.911 3.942 26.685 1.00 12.47 119 LEU A C 1
ATOM 917 O O . LEU A 1 119 ? 71.806 3.248 25.660 1.00 11.71 119 LEU A O 1
ATOM 922 N N . GLU A 1 120 ? 72.905 3.819 27.554 1.00 12.36 120 GLU A N 1
ATOM 923 C CA . GLU A 1 120 ? 74.131 3.121 27.220 1.00 14.61 120 GLU A CA 1
ATOM 924 C C . GLU A 1 120 ? 73.951 1.595 27.270 1.00 13.78 120 GLU A C 1
ATOM 925 O O . GLU A 1 120 ? 72.988 1.124 27.828 1.00 12.95 120 GLU A O 1
ATOM 931 N N . PRO A 1 121 ? 74.852 0.815 26.646 1.00 14.44 121 PRO A N 1
ATOM 932 C CA . PRO A 1 121 ? 74.776 -0.656 26.763 1.00 14.02 121 PRO A CA 1
ATOM 933 C C . PRO A 1 121 ? 74.703 -1.066 28.241 1.00 13.58 121 PRO A C 1
ATOM 934 O O . PRO A 1 121 ? 75.332 -0.411 29.079 1.00 14.25 121 PRO A O 1
ATOM 938 N N . PRO A 1 122 ? 73.925 -2.110 28.578 1.00 13.46 122 PRO A N 1
ATOM 939 C CA . PRO A 1 122 ? 73.232 -2.998 27.655 1.00 12.64 122 PRO A CA 1
ATOM 940 C C . PRO A 1 122 ? 71.794 -2.611 27.266 1.00 12.45 122 PRO A C 1
ATOM 941 O O . PRO A 1 122 ? 71.021 -3.515 26.917 1.00 12.46 122 PRO A O 1
ATOM 945 N N . HIS A 1 123 ? 71.445 -1.317 27.278 1.00 10.89 123 HIS A N 1
ATOM 946 C CA . HIS A 1 123 ? 70.091 -0.918 26.850 1.00 10.63 123 HIS A CA 1
ATOM 947 C C . HIS A 1 123 ? 69.880 -1.383 25.401 1.00 10.56 123 HIS A C 1
ATOM 948 O O . HIS A 1 123 ? 70.722 -1.129 24.523 1.00 9.45 123 HIS A O 1
ATOM 955 N N . ILE A 1 124 ? 68.780 -2.088 25.156 1.00 10.13 124 ILE A N 1
ATOM 956 C CA . ILE A 1 124 ? 68.369 -2.405 23.791 1.00 10.86 124 ILE A CA 1
ATOM 957 C C . ILE A 1 124 ? 66.886 -2.076 23.645 1.00 10.78 124 ILE A C 1
ATOM 958 O O . ILE A 1 124 ? 66.165 -1.920 24.625 1.00 10.01 124 ILE A O 1
ATOM 963 N N . ILE A 1 125 ? 66.426 -1.987 22.415 1.00 10.87 125 ILE A N 1
ATOM 964 C CA . ILE A 1 125 ? 65.006 -1.773 22.166 1.00 11.08 125 ILE A CA 1
ATOM 965 C C . ILE A 1 125 ? 64.225 -2.975 22.703 1.00 9.85 125 ILE A C 1
ATOM 966 O O . ILE A 1 125 ? 64.600 -4.122 22.461 1.00 9.22 125 ILE A O 1
ATOM 971 N N . LEU A 1 126 ? 63.150 -2.713 23.445 1.00 9.40 126 LEU A N 1
ATOM 972 C CA . LEU A 1 126 ? 62.355 -3.787 24.056 1.00 9.24 126 LEU A CA 1
ATOM 973 C C . LEU A 1 126 ? 61.877 -4.826 23.029 1.00 8.72 126 LEU A C 1
ATOM 974 O O . LEU A 1 126 ? 61.879 -6.032 23.295 1.00 8.32 126 LEU A O 1
ATOM 979 N N . ARG A 1 127 ? 61.476 -4.358 21.855 1.00 8.86 127 ARG A N 1
ATOM 980 C CA . ARG A 1 127 ? 61.072 -5.254 20.797 1.00 8.92 127 ARG A CA 1
ATOM 981 C C . ARG A 1 127 ? 62.152 -6.331 20.507 1.00 9.33 127 ARG A C 1
ATOM 982 O O . ARG A 1 127 ? 61.842 -7.519 20.324 1.00 8.56 127 ARG A O 1
ATOM 990 N N . LYS A 1 128 ? 63.412 -5.909 20.473 1.00 9.55 128 LYS A N 1
ATOM 991 C CA . LYS A 1 128 ? 64.521 -6.870 20.258 1.00 11.34 128 LYS A CA 1
ATOM 992 C C . LYS A 1 128 ? 64.685 -7.849 21.419 1.00 10.88 128 LYS A C 1
ATOM 993 O O . LYS A 1 128 ? 64.979 -9.024 21.206 1.00 10.42 128 LYS A O 1
ATOM 999 N N . GLY A 1 129 ? 64.518 -7.363 22.649 1.00 10.23 129 GLY A N 1
ATOM 1000 C CA . GLY A 1 129 ? 64.522 -8.267 23.800 1.00 9.54 129 GLY A CA 1
ATOM 1001 C C . GLY A 1 129 ? 63.396 -9.282 23.753 1.00 8.90 129 GLY A C 1
ATOM 1002 O O . GLY A 1 129 ? 63.594 -10.428 24.111 1.00 8.49 129 GLY A O 1
ATOM 1003 N N . LEU A 1 130 ? 62.203 -8.860 23.328 1.00 8.06 130 LEU A N 1
ATOM 1004 C CA . LEU A 1 130 ? 61.064 -9.779 23.201 1.00 8.55 130 LEU A CA 1
ATOM 1005 C C . LEU A 1 130 ? 61.360 -10.857 22.123 1.00 8.82 130 LEU A C 1
ATOM 1006 O O . LEU A 1 130 ? 61.123 -12.059 22.340 1.00 8.60 130 LEU A O 1
ATOM 1011 N N . ILE A 1 131 ? 61.928 -10.420 21.003 1.00 8.95 131 ILE A N 1
ATOM 1012 C CA . ILE A 1 131 ? 62.369 -11.369 19.949 1.00 10.28 131 ILE A CA 1
ATOM 1013 C C . ILE A 1 131 ? 63.391 -12.370 20.504 1.00 10.70 131 ILE A C 1
ATOM 1014 O O . ILE A 1 131 ? 63.326 -13.560 20.207 1.00 11.25 131 ILE A O 1
ATOM 1019 N N . ALA A 1 132 ? 64.309 -11.868 21.343 1.00 11.16 132 ALA A N 1
ATOM 1020 C CA . ALA A 1 132 ? 65.390 -12.670 21.937 1.00 11.25 132 ALA A CA 1
ATOM 1021 C C . ALA A 1 132 ? 64.950 -13.558 23.106 1.00 11.56 132 ALA A C 1
ATOM 1022 O O . ALA A 1 132 ? 65.723 -14.386 23.584 1.00 12.16 132 ALA A O 1
ATOM 1024 N N . GLY A 1 133 ? 63.707 -13.407 23.578 1.00 11.03 133 GLY A N 1
ATOM 1025 C CA . GLY A 1 133 ? 63.236 -14.184 24.722 1.00 9.79 133 GLY A CA 1
ATOM 1026 C C . GLY A 1 133 ? 63.830 -13.797 26.087 1.00 10.07 133 GLY A C 1
ATOM 1027 O O . GLY A 1 133 ? 64.025 -14.658 26.971 1.00 10.12 133 GLY A O 1
ATOM 1028 N N . ILE A 1 134 ? 64.078 -12.504 26.277 1.00 9.75 134 ILE A N 1
ATOM 1029 C CA . ILE A 1 134 ? 64.654 -11.952 27.521 1.00 10.12 134 ILE A CA 1
ATOM 1030 C C . ILE A 1 134 ? 63.491 -11.424 28.406 1.00 9.56 134 ILE A C 1
ATOM 1031 O O . ILE A 1 134 ? 62.673 -10.652 27.950 1.00 9.41 134 ILE A O 1
ATOM 1036 N N . GLU A 1 135 ? 63.413 -11.893 29.647 1.00 10.43 135 GLU A N 1
ATOM 1037 C CA . GLU A 1 135 ? 62.434 -11.366 30.628 1.00 10.55 135 GLU A CA 1
ATOM 1038 C C . GLU A 1 135 ? 62.973 -10.094 31.267 1.00 9.50 135 GLU A C 1
ATOM 1039 O O . GLU A 1 135 ? 64.189 -9.935 31.463 1.00 9.08 135 GLU A O 1
ATOM 1045 N N . TYR A 1 136 ? 62.046 -9.197 31.575 1.00 9.85 136 TYR A N 1
ATOM 1046 C CA . TYR A 1 136 ? 62.335 -7.897 32.180 1.00 9.26 136 TYR A CA 1
ATOM 1047 C C . TYR A 1 136 ? 61.455 -7.802 33.416 1.00 8.65 136 TYR A C 1
ATOM 1048 O O . TYR A 1 136 ? 60.285 -7.412 33.320 1.00 7.27 136 TYR A O 1
ATOM 1057 N N . PRO A 1 137 ? 62.011 -8.187 34.585 1.00 9.72 137 PRO A N 1
ATOM 1058 C CA . PRO A 1 137 ? 61.230 -8.313 35.825 1.00 9.82 137 PRO A CA 1
ATOM 1059 C C . PRO A 1 137 ? 60.599 -6.980 36.280 1.00 8.65 137 PRO A C 1
ATOM 1060 O O . PRO A 1 137 ? 59.566 -6.999 36.958 1.00 9.27 137 PRO A O 1
ATOM 1064 N N . PHE A 1 138 ? 61.205 -5.849 35.931 1.00 7.89 138 PHE A N 1
ATOM 1065 C CA . PHE A 1 138 ? 60.687 -4.547 36.370 1.00 7.82 138 PHE A CA 1
ATOM 1066 C C . PHE A 1 138 ? 59.749 -3.902 35.348 1.00 7.36 138 PHE A C 1
ATOM 1067 O O . PHE A 1 138 ? 59.195 -2.817 35.582 1.00 7.27 138 PHE A O 1
ATOM 1075 N N . LEU A 1 139 ? 59.585 -4.544 34.201 1.00 7.92 139 LEU A N 1
ATOM 1076 C CA . LEU A 1 139 ? 58.899 -3.874 33.087 1.00 7.64 139 LEU A CA 1
ATOM 1077 C C . LEU A 1 139 ? 57.451 -3.453 33.389 1.00 8.05 139 LEU A C 1
ATOM 1078 O O . LEU A 1 139 ? 57.048 -2.353 33.020 1.00 7.46 139 LEU A O 1
ATOM 1083 N N . ALA A 1 140 ? 56.666 -4.327 34.019 1.00 8.26 140 ALA A N 1
ATOM 1084 C CA . ALA A 1 140 ? 55.254 -3.986 34.329 1.00 8.66 140 ALA A CA 1
ATOM 1085 C C . ALA A 1 140 ? 55.183 -2.847 35.345 1.00 7.88 140 ALA A C 1
ATOM 1086 O O . ALA A 1 140 ? 54.407 -1.921 35.171 1.00 8.24 140 ALA A O 1
ATOM 1088 N N . ASP A 1 141 ? 56.014 -2.913 36.391 1.00 7.94 141 ASP A N 1
ATOM 1089 C CA . ASP A 1 141 ? 56.126 -1.832 37.374 1.00 8.34 141 ASP A CA 1
ATOM 1090 C C . ASP A 1 141 ? 56.445 -0.491 36.690 1.00 8.37 141 ASP A C 1
ATOM 1091 O O . ASP A 1 141 ? 55.710 0.495 36.850 1.00 7.72 141 ASP A O 1
ATOM 1096 N N . HIS A 1 142 ? 57.527 -0.466 35.913 1.00 7.50 142 HIS A N 1
ATOM 1097 C CA . HIS A 1 142 ? 57.987 0.768 35.293 1.00 7.42 142 HIS A CA 1
ATOM 1098 C C . HIS A 1 142 ? 57.022 1.331 34.265 1.00 7.45 142 HIS A C 1
ATOM 1099 O O . HIS A 1 142 ? 56.769 2.531 34.285 1.00 6.50 142 HIS A O 1
ATOM 1106 N N . MET A 1 143 ? 56.521 0.485 33.361 1.00 7.63 143 MET A N 1
ATOM 1107 C CA . MET A 1 143 ? 55.646 0.981 32.269 1.00 7.76 143 MET A CA 1
ATOM 1108 C C . MET A 1 143 ? 54.279 1.440 32.808 1.00 8.24 143 MET A C 1
ATOM 1109 O O . MET A 1 143 ? 53.755 2.469 32.355 1.00 9.24 143 MET A O 1
ATOM 1114 N N . SER A 1 144 ? 53.721 0.706 33.773 1.00 7.79 144 SER A N 1
ATOM 1115 C CA . SER A 1 144 ? 52.457 1.115 34.373 1.00 8.78 144 SER A CA 1
ATOM 1116 C C . SER A 1 144 ? 52.580 2.499 35.008 1.00 8.49 144 SER A C 1
ATOM 1117 O O . SER A 1 144 ? 51.699 3.330 34.855 1.00 8.63 144 SER A O 1
ATOM 1120 N N . ASP A 1 145 ? 53.700 2.749 35.690 1.00 8.61 145 ASP A N 1
ATOM 1121 C CA . ASP A 1 145 ? 53.951 4.017 36.361 1.00 9.99 145 ASP A CA 1
ATOM 1122 C C . ASP A 1 145 ? 54.153 5.109 35.317 1.00 9.58 145 ASP A C 1
ATOM 1123 O O . ASP A 1 145 ? 53.518 6.163 35.377 1.00 9.42 145 ASP A O 1
ATOM 1128 N N . TYR A 1 146 ? 55.020 4.832 34.337 1.00 9.55 146 TYR A N 1
ATOM 1129 C CA . TYR A 1 146 ? 55.224 5.742 33.198 1.00 9.26 146 TYR A CA 1
ATOM 1130 C C . TYR A 1 146 ? 53.882 6.176 32.573 1.00 9.57 146 TYR A C 1
ATOM 1131 O O . TYR A 1 146 ? 53.597 7.368 32.404 1.00 8.19 146 TYR A O 1
ATOM 1140 N N . MET A 1 147 ? 53.039 5.204 32.258 1.00 8.57 147 MET A N 1
ATOM 1141 C CA . MET A 1 147 ? 51.761 5.523 31.614 1.00 8.84 147 MET A CA 1
ATOM 1142 C C . MET A 1 147 ? 50.795 6.296 32.505 1.00 8.25 147 MET A C 1
ATOM 1143 O O . MET A 1 147 ? 50.211 7.281 32.058 1.00 8.27 147 MET A O 1
ATOM 1148 N N . ALA A 1 148 ? 50.679 5.894 33.766 1.00 7.38 148 ALA A N 1
ATOM 1149 C CA . ALA A 1 148 ? 49.798 6.577 34.723 1.00 7.90 148 ALA A CA 1
ATOM 1150 C C . ALA A 1 148 ? 50.239 8.045 34.910 1.00 8.58 148 ALA A C 1
ATOM 1151 O O . ALA A 1 148 ? 49.417 8.967 34.863 1.00 7.76 148 ALA A O 1
ATOM 1153 N N . LYS A 1 149 ? 51.543 8.262 35.047 1.00 7.59 149 LYS A N 1
ATOM 1154 C CA . LYS A 1 149 ? 52.069 9.623 35.224 1.00 8.38 149 LYS A CA 1
ATOM 1155 C C . LYS A 1 149 ? 51.861 10.539 34.016 1.00 8.34 149 LYS A C 1
ATOM 1156 O O . LYS A 1 149 ? 51.347 11.668 34.160 1.00 9.56 149 LYS A O 1
ATOM 1162 N N . THR A 1 150 ? 52.312 10.088 32.846 1.00 8.07 150 THR A N 1
ATOM 1163 C CA . THR A 1 150 ? 52.238 10.928 31.636 1.00 8.42 150 THR A CA 1
ATOM 1164 C C . THR A 1 150 ? 50.805 11.217 31.234 1.00 8.80 150 THR A C 1
ATOM 1165 O O . THR A 1 150 ? 50.508 12.345 30.837 1.00 9.18 150 THR A O 1
ATOM 1169 N N . LEU A 1 151 ? 49.921 10.226 31.381 1.00 8.10 151 LEU A N 1
ATOM 1170 C CA . LEU A 1 151 ? 48.522 10.421 30.958 1.00 8.27 151 LEU A CA 1
ATOM 1171 C C . LEU A 1 151 ? 47.695 11.166 32.010 1.00 8.36 151 LEU A C 1
ATOM 1172 O O . LEU A 1 151 ? 46.957 12.099 31.673 1.00 8.83 151 LEU A O 1
ATOM 1177 N N . PHE A 1 152 ? 47.825 10.777 33.280 1.00 8.18 152 PHE A N 1
ATOM 1178 C CA . PHE A 1 152 ? 47.035 11.448 34.324 1.00 8.55 152 PHE A CA 1
ATOM 1179 C C . PHE A 1 152 ? 47.316 12.962 34.389 1.00 9.06 152 PHE A C 1
ATOM 1180 O O . PHE A 1 152 ? 46.385 13.803 34.345 1.00 9.65 152 PHE A O 1
ATOM 1188 N N . PHE A 1 153 ? 48.604 13.310 34.452 1.00 9.06 153 PHE A N 1
ATOM 1189 C CA . PHE A 1 153 ? 49.003 14.689 34.682 1.00 9.45 153 PHE A CA 1
ATOM 1190 C C . PHE A 1 153 ? 48.831 15.657 33.500 1.00 9.29 153 PHE A C 1
ATOM 1191 O O . PHE A 1 153 ? 48.954 16.876 33.669 1.00 8.97 153 PHE A O 1
ATOM 1199 N N . THR A 1 154 ? 48.508 15.127 32.315 1.00 8.38 154 THR A N 1
ATOM 1200 C CA . THR A 1 154 ? 48.213 15.989 31.180 1.00 8.67 154 THR A CA 1
ATOM 1201 C C . THR A 1 154 ? 46.728 15.892 30.776 1.00 9.03 154 THR A C 1
ATOM 1202 O O . THR A 1 154 ? 46.325 16.384 29.726 1.00 10.38 154 THR A O 1
ATOM 1206 N N . SER A 1 155 ? 45.930 15.263 31.631 1.00 8.51 155 SER A N 1
ATOM 1207 C CA . SER A 1 155 ? 44.493 15.127 31.406 1.00 9.28 155 SER A CA 1
ATOM 1208 C C . SER A 1 155 ? 43.723 16.206 32.162 1.00 9.86 155 SER A C 1
ATOM 1209 O O . SER A 1 155 ? 44.303 16.927 32.990 1.00 10.63 155 SER A O 1
ATOM 1212 N N . LEU A 1 156 ? 42.411 16.272 31.906 1.00 10.12 156 LEU A N 1
ATOM 1213 C CA . LEU A 1 156 ? 41.498 17.172 32.650 1.00 10.28 156 LEU A CA 1
ATOM 1214 C C . LEU A 1 156 ? 41.194 16.745 34.082 1.00 10.87 156 LEU A C 1
ATOM 1215 O O . LEU A 1 156 ? 40.482 17.457 34.791 1.00 11.43 156 LEU A O 1
ATOM 1220 N N . LEU A 1 157 ? 41.727 15.593 34.500 1.00 10.71 157 LEU A N 1
ATOM 1221 C CA . LEU A 1 157 ? 41.707 15.193 35.900 1.00 11.71 157 LEU A CA 1
ATOM 1222 C C . LEU A 1 157 ? 42.731 16.000 36.696 1.00 12.41 157 LEU A C 1
ATOM 1223 O O . LEU A 1 157 ? 42.694 16.000 37.938 1.00 13.62 157 LEU A O 1
ATOM 1228 N N . TYR A 1 158 ? 43.639 16.655 35.977 1.00 11.95 158 TYR A N 1
ATOM 1229 C CA . TYR A 1 158 ? 44.709 17.468 36.572 1.00 12.68 158 TYR A CA 1
ATOM 1230 C C . TYR A 1 158 ? 44.790 18.889 35.995 1.00 12.83 158 TYR A C 1
ATOM 1231 O O . TYR A 1 158 ? 44.884 19.861 36.761 1.00 13.23 158 TYR A O 1
ATOM 1240 N N . HIS A 1 159 ? 44.776 19.019 34.662 1.00 12.11 159 HIS A N 1
ATOM 1241 C CA . HIS A 1 159 ? 44.691 20.353 34.027 1.00 11.47 159 HIS A CA 1
ATOM 1242 C C . HIS A 1 159 ? 43.353 21.028 34.351 1.00 11.06 159 HIS A C 1
ATOM 1243 O O . HIS A 1 159 ? 42.315 20.384 34.273 1.00 9.99 159 HIS A O 1
ATOM 1250 N N . ASP A 1 160 ? 43.371 22.330 34.649 1.00 10.67 160 ASP A N 1
ATOM 1251 C CA . ASP A 1 160 ? 42.144 23.089 34.450 1.00 11.67 160 ASP A CA 1
ATOM 1252 C C . ASP A 1 160 ? 41.946 23.308 32.930 1.00 11.18 160 ASP A C 1
ATOM 1253 O O . ASP A 1 160 ? 42.882 23.102 32.144 1.00 10.60 160 ASP A O 1
ATOM 1258 N N . THR A 1 161 ? 40.742 23.687 32.503 1.00 11.35 161 THR A N 1
ATOM 1259 C CA . THR A 1 161 ? 40.481 23.804 31.061 1.00 11.82 161 THR A CA 1
ATOM 1260 C C . THR A 1 161 ? 41.229 24.965 30.360 1.00 11.83 161 THR A C 1
ATOM 1261 O O . THR A 1 161 ? 41.468 24.909 29.154 1.00 12.42 161 THR A O 1
ATOM 1265 N N . THR A 1 162 ? 41.591 26.021 31.088 1.00 12.52 162 THR A N 1
ATOM 1266 C CA . THR A 1 162 ? 42.456 27.083 30.512 1.00 13.29 162 THR A CA 1
ATOM 1267 C C . THR A 1 162 ? 43.824 26.501 30.096 1.00 13.21 162 THR A C 1
ATOM 1268 O O . THR A 1 162 ? 44.276 26.700 28.969 1.00 13.75 162 THR A O 1
ATOM 1272 N N . GLU A 1 163 ? 44.469 25.793 31.015 1.00 13.34 163 GLU A N 1
ATOM 1273 C CA . GLU A 1 163 ? 45.729 25.115 30.723 1.00 14.77 163 GLU A CA 1
ATOM 1274 C C . GLU A 1 163 ? 45.538 24.126 29.579 1.00 13.16 163 GLU A C 1
ATOM 1275 O O . GLU A 1 163 ? 46.371 24.057 28.697 1.00 12.64 163 GLU A O 1
ATOM 1281 N N . HIS A 1 164 ? 44.442 23.356 29.617 1.00 12.00 164 HIS A N 1
ATOM 1282 C CA . HIS A 1 164 ? 44.214 22.293 28.607 1.00 12.69 164 HIS A CA 1
ATOM 1283 C C . HIS A 1 164 ? 44.061 22.899 27.212 1.00 12.77 164 HIS A C 1
ATOM 1284 O O . HIS A 1 164 ? 44.676 22.432 26.266 1.00 13.41 164 HIS A O 1
ATOM 1291 N N . ARG A 1 165 ? 43.253 23.954 27.101 1.00 12.75 165 ARG A N 1
ATOM 1292 C CA . ARG A 1 165 ? 43.070 24.665 25.834 1.00 14.05 165 ARG A CA 1
ATOM 1293 C C . ARG A 1 165 ? 44.361 25.266 25.291 1.00 13.89 165 ARG A C 1
ATOM 1294 O O . ARG A 1 165 ? 44.632 25.158 24.103 1.00 13.81 165 ARG A O 1
ATOM 1302 N N . ARG A 1 166 ? 45.174 25.843 26.164 1.00 13.63 166 ARG A N 1
ATOM 1303 C CA . ARG A 1 166 ? 46.498 26.374 25.768 1.00 14.76 166 ARG A CA 1
ATOM 1304 C C . ARG A 1 166 ? 47.363 25.245 25.175 1.00 13.45 166 ARG A C 1
ATOM 1305 O O . ARG A 1 166 ? 47.988 25.402 24.119 1.00 12.97 166 ARG A O 1
ATOM 1313 N N . ALA A 1 167 ? 47.364 24.103 25.860 1.00 13.16 167 ALA A N 1
ATOM 1314 C CA . ALA A 1 167 ? 48.183 22.944 25.489 1.00 13.36 167 ALA A CA 1
ATOM 1315 C C . ALA A 1 167 ? 47.712 22.350 24.155 1.00 13.46 167 ALA A C 1
ATOM 1316 O O . ALA A 1 167 ? 48.520 22.057 23.280 1.00 13.33 167 ALA A O 1
ATOM 1318 N N . VAL A 1 168 ? 46.400 22.193 24.004 1.00 13.61 168 VAL A N 1
ATOM 1319 C CA . VAL A 1 168 ? 45.812 21.768 22.725 1.00 14.33 168 VAL A CA 1
ATOM 1320 C C . VAL A 1 168 ? 46.214 22.692 21.561 1.00 15.21 168 VAL A C 1
ATOM 1321 O O . VAL A 1 168 ? 46.563 22.211 20.475 1.00 15.23 168 VAL A O 1
ATOM 1325 N N . THR A 1 169 ? 46.124 24.005 21.776 1.00 15.36 169 THR A N 1
ATOM 1326 C CA . THR A 1 169 ? 46.514 24.999 20.764 1.00 16.10 169 THR A CA 1
ATOM 1327 C C . THR A 1 169 ? 47.938 24.748 20.274 1.00 16.19 169 THR A C 1
ATOM 1328 O O . THR A 1 169 ? 48.209 24.728 19.072 1.00 16.30 169 THR A O 1
ATOM 1332 N N . GLU A 1 170 ? 48.855 24.555 21.218 1.00 15.69 170 GLU A N 1
ATOM 1333 C CA . GLU A 1 170 ? 50.235 24.291 20.865 1.00 15.56 170 GLU A CA 1
ATOM 1334 C C . GLU A 1 170 ? 50.377 22.988 20.040 1.00 15.22 170 GLU A C 1
ATOM 1335 O O . GLU A 1 170 ? 50.961 22.987 18.949 1.00 15.48 170 GLU A O 1
ATOM 1341 N N . PHE A 1 171 ? 49.811 21.892 20.537 1.00 13.62 171 PHE A N 1
ATOM 1342 C CA . PHE A 1 171 ? 50.020 20.602 19.879 1.00 13.80 171 PHE A CA 1
ATOM 1343 C C . PHE A 1 171 ? 49.240 20.379 18.570 1.00 14.16 171 PHE A C 1
ATOM 1344 O O . PHE A 1 171 ? 49.542 19.440 17.805 1.00 13.22 171 PHE A O 1
ATOM 1352 N N . CYS A 1 172 ? 48.279 21.261 18.292 1.00 14.58 172 CYS A N 1
ATOM 1353 C CA . CYS A 1 172 ? 47.614 21.253 16.978 1.00 14.55 172 CYS A CA 1
ATOM 1354 C C . CYS A 1 172 ? 48.640 21.494 15.850 1.00 14.39 172 CYS A C 1
ATOM 1355 O O . CYS A 1 172 ? 48.414 21.075 14.718 1.00 15.21 172 CYS A O 1
ATOM 1358 N N . GLY A 1 173 ? 49.766 22.139 16.175 1.00 14.33 173 GLY A N 1
ATOM 1359 C CA . GLY A 1 173 ? 50.882 22.306 15.223 1.00 14.18 173 GLY A CA 1
ATOM 1360 C C . GLY A 1 173 ? 51.566 21.016 14.752 1.00 13.70 173 GLY A C 1
ATOM 1361 O O . GLY A 1 173 ? 52.321 21.031 13.781 1.00 14.39 173 GLY A O 1
ATOM 1362 N N . ASN A 1 174 ? 51.293 19.889 15.417 1.00 13.18 174 ASN A N 1
ATOM 1363 C CA . ASN A 1 174 ? 51.873 18.599 15.039 1.00 12.24 174 ASN A CA 1
ATOM 1364 C C . ASN A 1 174 ? 50.957 17.826 14.100 1.00 12.25 174 ASN A C 1
ATOM 1365 O O . ASN A 1 174 ? 50.979 16.588 14.055 1.00 11.31 174 ASN A O 1
ATOM 1370 N N . VAL A 1 175 ? 50.155 18.575 13.345 1.00 11.69 175 VAL A N 1
ATOM 1371 C CA . VAL A 1 175 ? 49.155 18.023 12.444 1.00 12.15 175 VAL A CA 1
ATOM 1372 C C . VAL A 1 175 ? 49.694 17.071 11.366 1.00 11.71 175 VAL A C 1
ATOM 1373 O O . VAL A 1 175 ? 49.035 16.083 11.059 1.00 10.83 175 VAL A O 1
ATOM 1377 N N . GLU A 1 176 ? 50.872 17.344 10.799 1.00 11.80 176 GLU A N 1
ATOM 1378 C CA . GLU A 1 176 ? 51.382 16.486 9.708 1.00 11.83 176 GLU A CA 1
ATOM 1379 C C . GLU A 1 176 ? 51.613 15.040 10.164 1.00 11.96 176 GLU A C 1
ATOM 1380 O O . GLU A 1 176 ? 51.309 14.097 9.430 1.00 10.35 176 GLU A O 1
ATOM 1386 N N . LEU A 1 177 ? 52.174 14.882 11.370 1.00 10.44 177 LEU A N 1
ATOM 1387 C CA . LEU A 1 177 ? 52.381 13.537 11.918 1.00 10.73 177 LEU A CA 1
ATOM 1388 C C . LEU A 1 177 ? 51.064 12.864 12.282 1.00 9.38 177 LEU A C 1
ATOM 1389 O O . LEU A 1 177 ? 50.885 11.688 12.008 1.00 8.70 177 LEU A O 1
ATOM 1394 N N . CYS A 1 178 ? 50.142 13.609 12.875 1.00 9.83 178 CYS A N 1
ATOM 1395 C CA . CYS A 1 178 ? 48.766 13.090 13.078 1.00 9.99 178 CYS A CA 1
ATOM 1396 C C . CYS A 1 178 ? 48.153 12.575 11.760 1.00 9.34 178 CYS A C 1
ATOM 1397 O O . CYS A 1 178 ? 47.504 11.542 11.736 1.00 8.41 178 CYS A O 1
ATOM 1400 N N . ARG A 1 179 ? 48.364 13.301 10.668 1.00 9.96 179 ARG A N 1
ATOM 1401 C CA . ARG A 1 179 ? 47.834 12.871 9.378 1.00 9.89 179 ARG A CA 1
ATOM 1402 C C . ARG A 1 179 ? 48.475 11.593 8.857 1.00 10.29 179 ARG A C 1
ATOM 1403 O O . ARG A 1 179 ? 47.808 10.792 8.204 1.00 9.19 179 ARG A O 1
ATOM 1411 N N . LEU A 1 180 ? 49.766 11.396 9.148 1.00 9.94 180 LEU A N 1
ATOM 1412 C CA . LEU A 1 180 ? 50.405 10.143 8.832 1.00 10.30 180 LEU A CA 1
ATOM 1413 C C . LEU A 1 180 ? 49.704 8.960 9.525 1.00 9.59 180 LEU A C 1
ATOM 1414 O O . LEU A 1 180 ? 49.337 7.968 8.874 1.00 8.85 180 LEU A O 1
ATOM 1419 N N . THR A 1 181 ? 49.479 9.092 10.827 1.00 8.76 181 THR A N 1
ATOM 1420 C CA . THR A 1 181 ? 48.781 8.064 11.612 1.00 9.06 181 THR A CA 1
ATOM 1421 C C . THR A 1 181 ? 47.335 7.840 11.163 1.00 9.76 181 THR A C 1
ATOM 1422 O O . THR A 1 181 ? 46.879 6.702 11.071 1.00 9.67 181 THR A O 1
ATOM 1426 N N . GLU A 1 182 ? 46.629 8.928 10.869 1.00 10.46 182 GLU A N 1
ATOM 1427 C CA . GLU A 1 182 ? 45.257 8.866 10.349 1.00 9.84 182 GLU A CA 1
ATOM 1428 C C . GLU A 1 182 ? 45.195 8.007 9.077 1.00 10.30 182 GLU A C 1
ATOM 1429 O O . GLU A 1 182 ? 44.261 7.216 8.904 1.00 9.45 182 GLU A O 1
ATOM 1435 N N . GLN A 1 183 ? 46.196 8.146 8.205 1.00 9.87 183 GLN A N 1
ATOM 1436 C CA . GLN A 1 183 ? 46.312 7.265 7.052 1.00 10.46 183 GLN A CA 1
ATOM 1437 C C . GLN A 1 183 ? 46.722 5.821 7.372 1.00 9.98 183 GLN A C 1
ATOM 1438 O O . GLN A 1 183 ? 46.015 4.873 7.016 1.00 9.12 183 GLN A O 1
ATOM 1444 N N . VAL A 1 184 ? 47.886 5.643 7.980 1.00 9.42 184 VAL A N 1
ATOM 1445 C CA . VAL A 1 184 ? 48.445 4.298 8.089 1.00 8.90 184 VAL A CA 1
ATOM 1446 C C . VAL A 1 184 ? 47.798 3.399 9.147 1.00 9.10 184 VAL A C 1
ATOM 1447 O O . VAL A 1 184 ? 47.710 2.173 8.947 1.00 8.54 184 VAL A O 1
ATOM 1451 N N . VAL A 1 185 ? 47.315 3.993 10.239 1.00 8.22 185 VAL A N 1
ATOM 1452 C CA . VAL A 1 185 ? 46.634 3.191 11.267 1.00 8.19 185 VAL A CA 1
ATOM 1453 C C . VAL A 1 185 ? 45.122 3.053 10.967 1.00 8.30 185 VAL A C 1
ATOM 1454 O O . VAL A 1 185 ? 44.552 1.952 11.015 1.00 7.54 185 VAL A O 1
ATOM 1458 N N . PHE A 1 186 ? 44.491 4.168 10.639 1.00 7.89 186 PHE A N 1
ATOM 1459 C CA . PHE A 1 186 ? 43.023 4.212 10.652 1.00 8.49 186 PHE A CA 1
ATOM 1460 C C . PHE A 1 186 ? 42.396 4.080 9.287 1.00 9.18 186 PHE A C 1
ATOM 1461 O O . PHE A 1 186 ? 41.175 3.955 9.198 1.00 9.85 186 PHE A O 1
ATOM 1469 N N . SER A 1 187 ? 43.203 4.113 8.228 1.00 8.82 187 SER A N 1
ATOM 1470 C CA . SER A 1 187 ? 42.573 4.094 6.880 1.00 9.46 187 SER A CA 1
ATOM 1471 C C . SER A 1 187 ? 43.077 2.971 5.961 1.00 10.09 187 SER A C 1
ATOM 1472 O O . SER A 1 187 ? 42.269 2.133 5.505 1.00 9.50 187 SER A O 1
ATOM 1475 N N . ASP A 1 188 ? 44.394 2.958 5.678 1.00 10.08 188 ASP A N 1
ATOM 1476 C CA . ASP A 1 188 ? 44.985 2.058 4.662 1.00 9.43 188 ASP A CA 1
ATOM 1477 C C . ASP A 1 188 ? 44.664 0.548 4.797 1.00 9.87 188 ASP A C 1
ATOM 1478 O O . ASP A 1 188 ? 44.407 -0.107 3.781 1.00 10.94 188 ASP A O 1
ATOM 1483 N N . PRO A 1 189 ? 44.696 -0.025 6.026 1.00 9.40 189 PRO A N 1
ATOM 1484 C CA . PRO A 1 189 ? 44.384 -1.461 6.105 1.00 9.36 189 PRO A CA 1
ATOM 1485 C C . PRO A 1 189 ? 42.977 -1.874 5.626 1.00 9.09 189 PRO A C 1
ATOM 1486 O O . PRO A 1 189 ? 42.786 -3.038 5.256 1.00 8.96 189 PRO A O 1
ATOM 1490 N N . TYR A 1 190 ? 42.029 -0.928 5.605 1.00 9.30 190 TYR A N 1
ATOM 1491 C CA . TYR A 1 190 ? 40.621 -1.192 5.301 1.00 10.01 190 TYR A CA 1
ATOM 1492 C C . TYR A 1 190 ? 40.248 -0.854 3.862 1.00 9.85 190 TYR A C 1
ATOM 1493 O O . TYR A 1 190 ? 39.066 -0.829 3.515 1.00 9.97 190 TYR A O 1
ATOM 1502 N N . ARG A 1 191 ? 41.265 -0.624 3.039 1.00 10.67 191 ARG A N 1
ATOM 1503 C CA . ARG A 1 191 ? 41.098 -0.348 1.607 1.00 11.89 191 ARG A CA 1
ATOM 1504 C C . ARG A 1 191 ? 42.267 -0.935 0.781 1.00 12.80 191 ARG A C 1
ATOM 1505 O O . ARG A 1 191 ? 43.252 -1.440 1.338 1.00 12.15 191 ARG A O 1
ATOM 1513 N N . VAL A 1 192 ? 42.172 -0.827 -0.545 1.00 12.91 192 VAL A N 1
ATOM 1514 C CA . VAL A 1 192 ? 43.318 -1.060 -1.413 1.00 14.39 192 VAL A CA 1
ATOM 1515 C C . VAL A 1 192 ? 44.245 0.145 -1.355 1.00 14.38 192 VAL A C 1
ATOM 1516 O O . VAL A 1 192 ? 43.816 1.288 -1.527 1.00 14.42 192 VAL A O 1
ATOM 1520 N N . SER A 1 193 ? 45.516 -0.117 -1.072 1.00 13.87 193 SER A N 1
ATOM 1521 C CA . SER A 1 193 ? 46.522 0.931 -1.069 1.00 14.95 193 SER A CA 1
ATOM 1522 C C . SER A 1 193 ? 47.814 0.368 -1.637 1.00 14.39 193 SER A C 1
ATOM 1523 O O . SER A 1 193 ? 48.208 -0.740 -1.299 1.00 14.62 193 SER A O 1
ATOM 1526 N N . THR A 1 194 ? 48.492 1.150 -2.471 1.00 15.93 194 THR A N 1
ATOM 1527 C CA . THR A 1 194 ? 49.801 0.741 -2.985 1.00 16.53 194 THR A CA 1
ATOM 1528 C C . THR A 1 194 ? 50.855 0.690 -1.871 1.00 16.04 194 THR A C 1
ATOM 1529 O O . THR A 1 194 ? 51.934 0.124 -2.070 1.00 15.87 194 THR A O 1
ATOM 1533 N N . PHE A 1 195 ? 50.564 1.309 -0.717 1.00 15.08 195 PHE A N 1
ATOM 1534 C CA . PHE A 1 195 ? 51.505 1.294 0.415 1.00 14.78 195 PHE A CA 1
ATOM 1535 C C . PHE A 1 195 ? 51.386 0.038 1.257 1.00 13.38 195 PHE A C 1
ATOM 1536 O O . PHE A 1 195 ? 52.322 -0.306 1.977 1.00 13.12 195 PHE A O 1
ATOM 1544 N N . ASN A 1 196 ? 50.233 -0.625 1.186 1.00 13.29 196 ASN A N 1
ATOM 1545 C CA . ASN A 1 196 ? 49.985 -1.843 1.962 1.00 12.35 196 ASN A CA 1
ATOM 1546 C C . ASN A 1 196 ? 50.902 -2.956 1.482 1.00 13.45 196 ASN A C 1
ATOM 1547 O O . ASN A 1 196 ? 51.268 -2.986 0.298 1.00 12.49 196 ASN A O 1
ATOM 1552 N N . ARG A 1 197 ? 51.320 -3.810 2.420 1.00 12.45 197 ARG A N 1
ATOM 1553 C CA . ARG A 1 197 ? 52.033 -5.020 2.103 1.00 13.37 197 ARG A CA 1
ATOM 1554 C C . ARG A 1 197 ? 51.817 -6.098 3.167 1.00 12.72 197 ARG A C 1
ATOM 1555 O O . ARG A 1 197 ? 51.521 -5.803 4.324 1.00 11.79 197 ARG A O 1
ATOM 1563 N N . TRP A 1 198 ? 51.905 -7.351 2.759 1.00 12.11 198 TRP A N 1
ATOM 1564 C CA . TRP A 1 198 ? 51.730 -8.481 3.672 1.00 12.30 198 TRP A CA 1
ATOM 1565 C C . TRP A 1 198 ? 52.437 -9.694 3.080 1.00 12.74 198 TRP A C 1
ATOM 1566 O O . TRP A 1 198 ? 52.790 -9.702 1.881 1.00 13.23 198 TRP A O 1
ATOM 1577 N N . THR A 1 199 ? 52.617 -10.723 3.905 1.00 12.15 199 THR A N 1
ATOM 1578 C CA . THR A 1 199 ? 53.244 -11.950 3.455 1.00 11.95 199 THR A CA 1
ATOM 1579 C C . THR A 1 199 ? 52.342 -12.581 2.404 1.00 12.65 199 THR A C 1
ATOM 1580 O O . THR A 1 199 ? 51.228 -13.017 2.704 1.00 11.32 199 THR A O 1
ATOM 1584 N N . SER A 1 200 ? 52.867 -12.626 1.183 1.00 12.01 200 SER A N 1
ATOM 1585 C CA . SER A 1 200 ? 52.074 -12.972 0.006 1.00 13.68 200 SER A CA 1
ATOM 1586 C C . SER A 1 200 ? 52.639 -14.240 -0.657 1.00 12.83 200 SER A C 1
ATOM 1587 O O . SER A 1 200 ? 53.856 -14.419 -0.712 1.00 12.87 200 SER A O 1
ATOM 1590 N N . PRO A 1 201 ? 51.761 -15.141 -1.157 1.00 12.93 201 PRO A N 1
ATOM 1591 C CA . PRO A 1 201 ? 50.291 -15.089 -1.232 1.00 12.04 201 PRO A CA 1
ATOM 1592 C C . PRO A 1 201 ? 49.564 -15.463 0.060 1.00 11.59 201 PRO A C 1
ATOM 1593 O O . PRO A 1 201 ? 48.342 -15.371 0.114 1.00 10.88 201 PRO A O 1
ATOM 1597 N N . TYR A 1 202 ? 50.293 -15.899 1.084 1.00 11.42 202 TYR A N 1
ATOM 1598 C CA . TYR A 1 202 ? 49.652 -16.589 2.212 1.00 11.52 202 TYR A CA 1
ATOM 1599 C C . TYR A 1 202 ? 48.592 -15.743 2.954 1.00 10.82 202 TYR A C 1
ATOM 1600 O O . TYR A 1 202 ? 47.550 -16.261 3.393 1.00 10.87 202 TYR A O 1
ATOM 1609 N N . LEU A 1 203 ? 48.822 -14.437 3.040 1.00 11.46 203 LEU A N 1
ATOM 1610 C CA . LEU A 1 203 ? 47.862 -13.555 3.727 1.00 10.84 203 LEU A CA 1
ATOM 1611 C C . LEU A 1 203 ? 46.909 -12.804 2.752 1.00 11.58 203 LEU A C 1
ATOM 1612 O O . LEU A 1 203 ? 46.174 -11.890 3.164 1.00 11.62 203 LEU A O 1
ATOM 1617 N N . ASP A 1 204 ? 46.904 -13.177 1.466 1.00 10.81 204 ASP A N 1
ATOM 1618 C CA . ASP A 1 204 ? 46.043 -12.464 0.501 1.00 10.73 204 ASP A CA 1
ATOM 1619 C C . ASP A 1 204 ? 44.564 -12.491 0.921 1.00 10.58 204 ASP A C 1
ATOM 1620 O O . ASP A 1 204 ? 43.906 -11.461 0.907 1.00 11.45 204 ASP A O 1
ATOM 1625 N N . ASP A 1 205 ? 44.052 -13.662 1.270 1.00 10.98 205 ASP A N 1
ATOM 1626 C CA . ASP A 1 205 ? 42.655 -13.797 1.689 1.00 11.76 205 ASP A CA 1
ATOM 1627 C C . ASP A 1 205 ? 42.400 -13.004 2.974 1.00 12.14 205 ASP A C 1
ATOM 1628 O O . ASP A 1 205 ? 41.360 -12.383 3.123 1.00 11.37 205 ASP A O 1
ATOM 1633 N N . ASP A 1 206 ? 43.351 -13.060 3.906 1.00 11.62 206 ASP A N 1
ATOM 1634 C CA . ASP A 1 206 ? 43.231 -12.321 5.176 1.00 11.88 206 ASP A CA 1
ATOM 1635 C C . ASP A 1 206 ? 43.163 -10.806 5.002 1.00 11.60 206 ASP A C 1
ATOM 1636 O O . ASP A 1 206 ? 42.328 -10.141 5.627 1.00 11.08 206 ASP A O 1
ATOM 1641 N N . ALA A 1 207 ? 44.044 -10.252 4.161 1.00 12.07 207 ALA A N 1
ATOM 1642 C CA . ALA A 1 207 ? 44.009 -8.825 3.832 1.00 12.83 207 ALA A CA 1
ATOM 1643 C C . ALA A 1 207 ? 42.688 -8.420 3.179 1.00 13.46 207 ALA A C 1
ATOM 1644 O O . ALA A 1 207 ? 42.126 -7.363 3.483 1.00 12.90 207 ALA A O 1
ATOM 1646 N N . LYS A 1 208 ? 42.204 -9.259 2.271 1.00 12.94 208 LYS A N 1
ATOM 1647 C CA . LYS A 1 208 ? 40.935 -8.969 1.598 1.00 13.73 208 LYS A CA 1
ATOM 1648 C C . LYS A 1 208 ? 39.776 -8.957 2.606 1.00 12.98 208 LYS A C 1
ATOM 1649 O O . LYS A 1 208 ? 38.909 -8.074 2.557 1.00 12.21 208 LYS A O 1
ATOM 1655 N N . ALA A 1 209 ? 39.782 -9.917 3.533 1.00 12.32 209 ALA A N 1
ATOM 1656 C CA . ALA A 1 209 ? 38.772 -9.957 4.580 1.00 12.13 209 ALA A CA 1
ATOM 1657 C C . ALA A 1 209 ? 38.717 -8.679 5.427 1.00 12.05 209 ALA A C 1
ATOM 1658 O O . ALA A 1 209 ? 37.634 -8.199 5.751 1.00 10.59 209 ALA A O 1
ATOM 1660 N N . VAL A 1 210 ? 39.875 -8.123 5.761 1.00 12.10 210 VAL A N 1
ATOM 1661 C CA . VAL A 1 210 ? 39.929 -6.877 6.527 1.00 12.57 210 VAL A CA 1
ATOM 1662 C C . VAL A 1 210 ? 39.251 -5.737 5.763 1.00 13.19 210 VAL A C 1
ATOM 1663 O O . VAL A 1 210 ? 38.465 -4.962 6.336 1.00 13.63 210 VAL A O 1
ATOM 1667 N N . ARG A 1 211 ? 39.534 -5.639 4.466 1.00 13.34 211 ARG A N 1
ATOM 1668 C CA . ARG A 1 211 ? 38.917 -4.570 3.675 1.00 14.29 211 ARG A CA 1
ATOM 1669 C C . ARG A 1 211 ? 37.476 -4.862 3.226 1.00 14.42 211 ARG A C 1
ATOM 1670 O O . ARG A 1 211 ? 36.882 -4.074 2.472 1.00 14.55 211 ARG A O 1
ATOM 1678 N N . GLU A 1 212 ? 36.917 -5.979 3.685 1.00 13.64 212 GLU A N 1
ATOM 1679 C CA . GLU A 1 212 ? 35.518 -6.324 3.390 1.00 15.54 212 GLU A CA 1
ATOM 1680 C C . GLU A 1 212 ? 34.658 -6.480 4.652 1.00 14.75 212 GLU A C 1
ATOM 1681 O O . GLU A 1 212 ? 33.510 -6.943 4.584 1.00 14.47 212 GLU A O 1
ATOM 1687 N N . ASP A 1 213 ? 35.210 -6.105 5.807 1.00 13.47 213 ASP A N 1
ATOM 1688 C CA . ASP A 1 213 ? 34.574 -6.437 7.084 1.00 13.04 213 ASP A CA 1
ATOM 1689 C C . ASP A 1 213 ? 33.867 -5.163 7.562 1.00 12.92 213 ASP A C 1
ATOM 1690 O O . ASP A 1 213 ? 34.508 -4.262 8.076 1.00 12.02 213 ASP A O 1
ATOM 1695 N N . SER A 1 214 ? 32.539 -5.099 7.389 1.00 12.42 214 SER A N 1
ATOM 1696 C CA . SER A 1 214 ? 31.767 -3.898 7.742 1.00 12.25 214 SER A CA 1
ATOM 1697 C C . SER A 1 214 ? 31.804 -3.526 9.221 1.00 11.60 214 SER A C 1
ATOM 1698 O O . SER A 1 214 ? 31.933 -2.354 9.541 1.00 11.90 214 SER A O 1
ATOM 1701 N N . ALA A 1 215 ? 31.638 -4.512 10.103 1.00 11.48 215 ALA A N 1
ATOM 1702 C CA . ALA A 1 215 ? 31.667 -4.290 11.547 1.00 11.97 215 ALA A CA 1
ATOM 1703 C C . ALA A 1 215 ? 33.042 -3.762 11.966 1.00 12.14 215 ALA A C 1
ATOM 1704 O O . ALA A 1 215 ? 33.146 -2.874 12.807 1.00 11.18 215 ALA A O 1
ATOM 1706 N N . LEU A 1 216 ? 34.093 -4.329 11.377 1.00 11.57 216 LEU A N 1
ATOM 1707 C CA . LEU A 1 216 ? 35.459 -3.846 11.626 1.00 11.40 216 LEU A CA 1
ATOM 1708 C C . LEU A 1 216 ? 35.630 -2.381 11.149 1.00 11.26 216 LEU A C 1
ATOM 1709 O O . LEU A 1 216 ? 36.185 -1.557 11.864 1.00 10.67 216 LEU A O 1
ATOM 1714 N N . LYS A 1 217 ? 35.114 -2.071 9.955 1.00 9.93 217 LYS A N 1
ATOM 1715 C CA . LYS A 1 217 ? 35.160 -0.733 9.400 1.00 10.52 217 LYS A CA 1
ATOM 1716 C C . LYS A 1 217 ? 34.383 0.264 10.252 1.00 9.88 217 LYS A C 1
ATOM 1717 O O . LYS A 1 217 ? 34.786 1.408 10.366 1.00 9.17 217 LYS A O 1
ATOM 1723 N N . LEU A 1 218 ? 33.285 -0.170 10.855 1.00 10.66 218 LEU A N 1
ATOM 1724 C CA . LEU A 1 218 ? 32.545 0.732 11.759 1.00 11.43 218 LEU A CA 1
ATOM 1725 C C . LEU A 1 218 ? 33.390 1.105 12.998 1.00 10.73 218 LEU A C 1
ATOM 1726 O O . LEU A 1 218 ? 33.495 2.279 13.366 1.00 7.97 218 LEU A O 1
ATOM 1731 N N . GLU A 1 219 ? 33.983 0.093 13.619 1.00 9.84 219 GLU A N 1
ATOM 1732 C CA . GLU A 1 219 ? 34.796 0.304 14.815 1.00 9.97 219 GLU A CA 1
ATOM 1733 C C . GLU A 1 219 ? 35.980 1.197 14.522 1.00 9.78 219 GLU A C 1
ATOM 1734 O O . GLU A 1 219 ? 36.270 2.119 15.304 1.00 9.58 219 GLU A O 1
ATOM 1740 N N . ILE A 1 220 ? 36.695 0.921 13.427 1.00 9.84 220 ILE A N 1
ATOM 1741 C CA . ILE A 1 220 ? 37.862 1.762 13.119 1.00 9.59 220 ILE A CA 1
ATOM 1742 C C . ILE A 1 220 ? 37.464 3.215 12.839 1.00 9.33 220 ILE A C 1
ATOM 1743 O O . ILE A 1 220 ? 38.192 4.120 13.212 1.00 9.32 220 ILE A O 1
ATOM 1748 N N . ALA A 1 221 ? 36.309 3.442 12.196 1.00 9.09 221 ALA A N 1
ATOM 1749 C CA . ALA A 1 221 ? 35.836 4.815 11.988 1.00 9.21 221 ALA A CA 1
ATOM 1750 C C . ALA A 1 221 ? 35.607 5.543 13.312 1.00 8.89 221 ALA A C 1
ATOM 1751 O O . ALA A 1 221 ? 35.930 6.710 13.418 1.00 7.57 221 ALA A O 1
ATOM 1753 N N . GLU A 1 222 ? 35.014 4.869 14.299 1.00 8.99 222 GLU A N 1
ATOM 1754 C CA . GLU A 1 222 ? 34.741 5.529 15.589 1.00 9.14 222 GLU A CA 1
ATOM 1755 C C . GLU A 1 222 ? 36.038 5.841 16.320 1.00 8.56 222 GLU A C 1
ATOM 1756 O O . GLU A 1 222 ? 36.193 6.890 16.960 1.00 7.87 222 GLU A O 1
ATOM 1762 N N . LEU A 1 223 ? 36.985 4.915 16.228 1.00 7.74 223 LEU A N 1
ATOM 1763 C CA . LEU A 1 223 ? 38.290 5.160 16.841 1.00 7.98 223 LEU A CA 1
ATOM 1764 C C . LEU A 1 223 ? 39.092 6.235 16.091 1.00 8.00 223 LEU A C 1
ATOM 1765 O O . LEU A 1 223 ? 39.807 7.025 16.697 1.00 7.86 223 LEU A O 1
ATOM 1770 N N . LYS A 1 224 ? 38.976 6.255 14.771 1.00 7.49 224 LYS A N 1
ATOM 1771 C CA . LYS A 1 224 ? 39.596 7.322 13.991 1.00 7.95 224 LYS A CA 1
ATOM 1772 C C . LYS A 1 224 ? 39.015 8.686 14.407 1.00 7.74 224 LYS A C 1
ATOM 1773 O O . LYS A 1 224 ? 39.756 9.649 14.586 1.00 6.94 224 LYS A O 1
ATOM 1779 N N . SER A 1 225 ? 37.688 8.767 14.544 1.00 8.34 225 SER A N 1
ATOM 1780 C CA . SER A 1 225 ? 37.038 10.017 14.970 1.00 8.00 225 SER A CA 1
ATOM 1781 C C . SER A 1 225 ? 37.559 10.451 16.340 1.00 8.65 225 SER A C 1
ATOM 1782 O O . SER A 1 225 ? 37.846 11.620 16.565 1.00 7.72 225 SER A O 1
ATOM 1785 N N . MET A 1 226 ? 37.682 9.489 17.247 1.00 8.12 226 MET A N 1
ATOM 1786 C CA . MET A 1 226 ? 38.219 9.789 18.571 1.00 9.56 226 MET A CA 1
ATOM 1787 C C . MET A 1 226 ? 39.676 10.282 18.478 1.00 8.80 226 MET A C 1
ATOM 1788 O O . MET A 1 226 ? 40.037 11.259 19.123 1.00 9.10 226 MET A O 1
ATOM 1793 N N . PHE A 1 227 ? 40.488 9.617 17.662 1.00 8.38 227 PHE A N 1
ATOM 1794 C CA . PHE A 1 227 ? 41.865 10.057 17.452 1.00 9.14 227 PHE A CA 1
ATOM 1795 C C . PHE A 1 227 ? 41.925 11.503 16.955 1.00 9.29 227 PHE A C 1
ATOM 1796 O O . PHE A 1 227 ? 42.758 12.313 17.414 1.00 8.42 227 PHE A O 1
ATOM 1804 N N . CYS A 1 228 ? 41.060 11.821 15.995 1.00 9.67 228 CYS A N 1
ATOM 1805 C CA . CYS A 1 228 ? 41.071 13.141 15.369 1.00 10.25 228 CYS A CA 1
ATOM 1806 C C . CYS A 1 228 ? 40.431 14.263 16.203 1.00 9.78 228 CYS A C 1
ATOM 1807 O O . CYS A 1 228 ? 40.780 15.432 16.011 1.00 11.07 228 CYS A O 1
ATOM 1810 N N . GLU A 1 229 ? 39.503 13.921 17.105 1.00 9.36 229 GLU A N 1
ATOM 1811 C CA . GLU A 1 229 ? 38.668 14.923 17.802 1.00 9.34 229 GLU A CA 1
ATOM 1812 C C . GLU A 1 229 ? 38.895 15.073 19.302 1.00 9.39 229 GLU A C 1
ATOM 1813 O O . GLU A 1 229 ? 38.666 16.148 19.843 1.00 8.74 229 GLU A O 1
ATOM 1819 N N . ARG A 1 230 ? 39.309 13.996 19.965 1.00 8.66 230 ARG A N 1
ATOM 1820 C CA . ARG A 1 230 ? 39.252 13.934 21.434 1.00 9.63 230 ARG A CA 1
ATOM 1821 C C . ARG A 1 230 ? 40.591 14.307 22.063 1.00 9.89 230 ARG A C 1
ATOM 1822 O O . ARG A 1 230 ? 41.537 13.522 22.023 1.00 10.38 230 ARG A O 1
ATOM 1830 N N . ALA A 1 231 ? 40.659 15.507 22.649 1.00 9.60 231 ALA A N 1
ATOM 1831 C CA . ALA A 1 231 ? 41.885 15.987 23.327 1.00 9.03 231 ALA A CA 1
ATOM 1832 C C . ALA A 1 231 ? 41.923 15.520 24.789 1.00 9.55 231 ALA A C 1
ATOM 1833 O O . ALA A 1 231 ? 41.666 16.294 25.709 1.00 10.11 231 ALA A O 1
ATOM 1835 N N . GLN A 1 232 ? 42.249 14.253 25.007 1.00 8.42 232 GLN A N 1
ATOM 1836 C CA . GLN A 1 232 ? 42.144 13.677 26.348 1.00 9.99 232 GLN A CA 1
ATOM 1837 C C . GLN A 1 232 ? 43.386 13.873 27.201 1.00 9.15 232 GLN A C 1
ATOM 1838 O O . GLN A 1 232 ? 43.268 14.152 28.405 1.00 10.59 232 GLN A O 1
ATOM 1844 N N . ALA A 1 233 ? 44.565 13.679 26.607 1.00 8.82 233 ALA A N 1
ATOM 1845 C CA . ALA A 1 233 ? 45.837 13.840 27.342 1.00 8.38 233 ALA A CA 1
ATOM 1846 C C . ALA A 1 233 ? 46.974 14.083 26.369 1.00 8.26 233 ALA A C 1
ATOM 1847 O O . ALA A 1 233 ? 46.785 13.950 25.155 1.00 7.74 233 ALA A O 1
ATOM 1849 N N . LEU A 1 234 ? 48.168 14.389 26.889 1.00 7.42 234 LEU A N 1
ATOM 1850 C CA . LEU A 1 234 ? 49.317 14.498 26.007 1.00 7.54 234 LEU A CA 1
ATOM 1851 C C . LEU A 1 234 ? 49.875 13.116 25.796 1.00 8.28 234 LEU A C 1
ATOM 1852 O O . LEU A 1 234 ? 50.613 12.585 26.659 1.00 8.74 234 LEU A O 1
ATOM 1857 N N . ILE A 1 235 ? 49.491 12.517 24.671 1.00 7.54 235 ILE A N 1
ATOM 1858 C CA . ILE A 1 235 ? 49.917 11.158 24.375 1.00 7.76 235 ILE A CA 1
ATOM 1859 C C . ILE A 1 235 ? 51.270 11.150 23.668 1.00 7.72 235 ILE A C 1
ATOM 1860 O O . ILE A 1 235 ? 51.593 12.092 22.941 1.00 8.24 235 ILE A O 1
ATOM 1865 N N . HIS A 1 236 ? 52.043 10.093 23.906 1.00 7.29 236 HIS A N 1
ATOM 1866 C CA . HIS A 1 236 ? 53.336 9.860 23.237 1.00 8.13 236 HIS A CA 1
ATOM 1867 C C . HIS A 1 236 ? 53.086 9.694 21.712 1.00 8.39 236 HIS A C 1
ATOM 1868 O O . HIS A 1 236 ? 53.826 10.242 20.886 1.00 8.20 236 HIS A O 1
ATOM 1875 N N . GLY A 1 237 ? 52.015 8.973 21.363 1.00 7.84 237 GLY A N 1
ATOM 1876 C CA . GLY A 1 237 ? 51.554 8.900 19.959 1.00 8.13 237 GLY A CA 1
ATOM 1877 C C . GLY A 1 237 ? 52.201 7.837 19.080 1.00 8.57 237 GLY A C 1
ATOM 1878 O O . GLY A 1 237 ? 51.822 7.673 17.904 1.00 8.68 237 GLY A O 1
ATOM 1879 N N . ASP A 1 238 ? 53.216 7.149 19.608 1.00 8.43 238 ASP A N 1
ATOM 1880 C CA . ASP A 1 238 ? 53.858 6.042 18.876 1.00 9.56 238 ASP A CA 1
ATOM 1881 C C . ASP A 1 238 ? 54.432 5.032 19.893 1.00 9.84 238 ASP A C 1
ATOM 1882 O O . ASP A 1 238 ? 55.588 4.605 19.775 1.00 10.35 238 ASP A O 1
ATOM 1887 N N . LEU A 1 239 ? 53.617 4.632 20.878 1.00 9.13 239 LEU A N 1
ATOM 1888 C CA . LEU A 1 239 ? 54.153 3.886 22.047 1.00 9.29 239 LEU A CA 1
ATOM 1889 C C . LEU A 1 239 ? 54.161 2.354 21.864 1.00 9.26 239 LEU A C 1
ATOM 1890 O O . LEU A 1 239 ? 53.619 1.614 22.688 1.00 9.81 239 LEU A O 1
ATOM 1895 N N . HIS A 1 240 ? 54.790 1.884 20.770 1.00 8.19 240 HIS A N 1
ATOM 1896 C CA . HIS A 1 240 ? 55.005 0.467 20.541 1.00 8.10 240 HIS A CA 1
ATOM 1897 C C . HIS A 1 240 ? 56.311 0.038 21.249 1.00 8.48 240 HIS A C 1
ATOM 1898 O O . HIS A 1 240 ? 56.982 0.862 21.856 1.00 7.82 240 HIS A O 1
ATOM 1905 N N . THR A 1 241 ? 56.661 -1.239 21.158 1.00 8.29 241 THR A N 1
ATOM 1906 C CA . THR A 1 241 ? 57.817 -1.817 21.881 1.00 8.48 241 THR A CA 1
ATOM 1907 C C . THR A 1 241 ? 59.156 -1.403 21.275 1.00 8.64 241 THR A C 1
ATOM 1908 O O . THR A 1 241 ? 60.217 -1.668 21.851 1.00 9.48 241 THR A O 1
ATOM 1912 N N . GLY A 1 242 ? 59.115 -0.777 20.102 1.00 8.81 242 GLY A N 1
ATOM 1913 C CA . GLY A 1 242 ? 60.303 -0.139 19.535 1.00 8.39 242 GLY A CA 1
ATOM 1914 C C . GLY A 1 242 ? 60.520 1.269 20.063 1.00 8.70 242 GLY A C 1
ATOM 1915 O O . GLY A 1 242 ? 61.455 1.973 19.651 1.00 9.66 242 GLY A O 1
ATOM 1916 N N . SER A 1 243 ? 59.648 1.722 20.970 1.00 8.36 243 SER A N 1
ATOM 1917 C CA . SER A 1 243 ? 59.799 3.053 21.560 1.00 8.40 243 SER A CA 1
ATOM 1918 C C . SER A 1 243 ? 60.175 2.948 23.042 1.00 8.04 243 SER A C 1
ATOM 1919 O O . SER A 1 243 ? 60.012 3.889 23.806 1.00 8.57 243 SER A O 1
ATOM 1922 N N . VAL A 1 244 ? 60.658 1.781 23.439 1.00 7.97 244 VAL A N 1
ATOM 1923 C CA . VAL A 1 244 ? 61.057 1.553 24.833 1.00 8.01 244 VAL A CA 1
ATOM 1924 C C . VAL A 1 244 ? 62.440 0.925 24.781 1.00 7.98 244 VAL A C 1
ATOM 1925 O O . VAL A 1 244 ? 62.678 -0.003 24.003 1.00 7.94 244 VAL A O 1
ATOM 1929 N N . MET A 1 245 ? 63.356 1.450 25.597 1.00 8.16 245 MET A N 1
ATOM 1930 C CA . MET A 1 245 ? 64.683 0.833 25.725 1.00 9.19 245 MET A CA 1
ATOM 1931 C C . MET A 1 245 ? 64.890 0.277 27.143 1.00 8.75 245 MET A C 1
ATOM 1932 O O . MET A 1 245 ? 64.516 0.924 28.130 1.00 8.83 245 MET A O 1
ATOM 1937 N N . VAL A 1 246 ? 65.489 -0.907 27.233 1.00 8.42 246 VAL A N 1
ATOM 1938 C CA . VAL A 1 246 ? 65.465 -1.669 28.489 1.00 9.13 246 VAL A CA 1
ATOM 1939 C C . VAL A 1 246 ? 66.795 -2.346 28.853 1.00 9.83 246 VAL A C 1
ATOM 1940 O O . VAL A 1 246 ? 67.548 -2.792 27.986 1.00 8.93 246 VAL A O 1
ATOM 1944 N N . THR A 1 247 ? 67.047 -2.413 30.157 1.00 9.92 247 THR A N 1
ATOM 1945 C CA . THR A 1 247 ? 67.973 -3.389 30.723 1.00 10.44 247 THR A CA 1
ATOM 1946 C C . THR A 1 247 ? 67.186 -4.167 31.761 1.00 10.73 247 THR A C 1
ATOM 1947 O O . THR A 1 247 ? 65.975 -3.967 31.905 1.00 10.58 247 THR A O 1
ATOM 1951 N N . GLN A 1 248 ? 67.875 -5.022 32.516 1.00 10.34 248 GLN A N 1
ATOM 1952 C CA . GLN A 1 248 ? 67.224 -5.746 33.620 1.00 10.42 248 GLN A CA 1
ATOM 1953 C C . GLN A 1 248 ? 66.647 -4.805 34.700 1.00 10.18 248 GLN A C 1
ATOM 1954 O O . GLN A 1 248 ? 65.713 -5.181 35.417 1.00 10.08 248 GLN A O 1
ATOM 1960 N N . ASP A 1 249 ? 67.160 -3.572 34.793 1.00 10.19 249 ASP A N 1
ATOM 1961 C CA . ASP A 1 249 ? 66.740 -2.693 35.891 1.00 10.03 249 ASP A CA 1
ATOM 1962 C C . ASP A 1 249 ? 66.369 -1.259 35.463 1.00 9.30 249 ASP A C 1
ATOM 1963 O O . ASP A 1 249 ? 66.021 -0.433 36.295 1.00 8.73 249 ASP A O 1
ATOM 1968 N N . SER A 1 250 ? 66.425 -0.992 34.160 1.00 8.52 250 SER A N 1
ATOM 1969 C CA . SER A 1 250 ? 66.136 0.329 33.609 1.00 8.38 250 SER A CA 1
ATOM 1970 C C . SER A 1 250 ? 65.119 0.193 32.478 1.00 8.35 250 SER A C 1
ATOM 1971 O O . SER A 1 250 ? 65.210 -0.740 31.651 1.00 7.75 250 SER A O 1
ATOM 1974 N N . THR A 1 251 ? 64.158 1.120 32.455 1.00 8.22 251 THR A N 1
ATOM 1975 C CA . THR A 1 251 ? 63.102 1.148 31.419 1.00 8.74 251 THR A CA 1
ATOM 1976 C C . THR A 1 251 ? 62.962 2.597 30.979 1.00 8.51 251 THR A C 1
ATOM 1977 O O . THR A 1 251 ? 62.683 3.458 31.784 1.00 8.03 251 THR A O 1
ATOM 1981 N N . GLN A 1 252 ? 63.145 2.866 29.691 1.00 8.85 252 GLN A N 1
ATOM 1982 C CA . GLN A 1 252 ? 63.196 4.229 29.202 1.00 9.47 252 GLN A CA 1
ATOM 1983 C C . GLN A 1 252 ? 62.374 4.368 27.936 1.00 9.47 252 GLN A C 1
ATOM 1984 O O . GLN A 1 252 ? 62.559 3.585 26.988 1.00 10.42 252 GLN A O 1
ATOM 1990 N N . VAL A 1 253 ? 61.481 5.358 27.928 1.00 8.19 253 VAL A N 1
ATOM 1991 C CA . VAL A 1 253 ? 60.611 5.586 26.783 1.00 8.14 253 VAL A CA 1
ATOM 1992 C C . VAL A 1 253 ? 61.200 6.666 25.898 1.00 7.55 253 VAL A C 1
ATOM 1993 O O . VAL A 1 253 ? 61.498 7.765 26.353 1.00 7.67 253 VAL A O 1
ATOM 1997 N N . ILE A 1 254 ? 61.355 6.338 24.625 1.00 8.50 254 ILE A N 1
ATOM 1998 C CA . ILE A 1 254 ? 61.946 7.249 23.656 1.00 8.29 254 ILE A CA 1
ATOM 1999 C C . ILE A 1 254 ? 60.976 7.617 22.510 1.00 8.70 254 ILE A C 1
ATOM 2000 O O . ILE A 1 254 ? 59.919 6.985 22.346 1.00 8.61 254 ILE A O 1
ATOM 2005 N N . ASP A 1 255 ? 61.362 8.628 21.719 1.00 8.08 255 ASP A N 1
ATOM 2006 C CA . ASP A 1 255 ? 60.711 8.913 20.419 1.00 8.78 255 ASP A CA 1
ATOM 2007 C C . ASP A 1 255 ? 59.216 9.362 20.491 1.00 8.37 255 ASP A C 1
ATOM 2008 O O . ASP A 1 255 ? 58.382 8.825 19.767 1.00 7.98 255 ASP A O 1
ATOM 2013 N N . PRO A 1 256 ? 58.886 10.365 21.350 1.00 8.21 256 PRO A N 1
ATOM 2014 C CA . PRO A 1 256 ? 57.536 10.946 21.394 1.00 8.53 256 PRO A CA 1
ATOM 2015 C C . PRO A 1 256 ? 57.241 12.006 20.307 1.00 8.24 256 PRO A C 1
ATOM 2016 O O . PRO A 1 256 ? 56.444 12.919 20.539 1.00 9.36 256 PRO A O 1
ATOM 2020 N N . GLU A 1 257 ? 57.855 11.886 19.138 1.00 7.83 257 GLU A N 1
ATOM 2021 C CA . GLU A 1 257 ? 57.676 12.914 18.112 1.00 8.96 257 GLU A CA 1
ATOM 2022 C C . GLU A 1 257 ? 56.215 13.038 17.605 1.00 9.17 257 GLU A C 1
ATOM 2023 O O . GLU A 1 257 ? 55.842 14.091 17.127 1.00 10.77 257 GLU A O 1
ATOM 2029 N N . PHE A 1 258 ? 55.416 11.973 17.718 1.00 8.91 258 PHE A N 1
ATOM 2030 C CA . PHE A 1 258 ? 54.008 11.979 17.246 1.00 9.59 258 PHE A CA 1
ATOM 2031 C C . PHE A 1 258 ? 53.071 12.551 18.303 1.00 9.54 258 PHE A C 1
ATOM 2032 O O . PHE A 1 258 ? 51.847 12.549 18.135 1.00 10.09 258 PHE A O 1
ATOM 2040 N N . SER A 1 259 ? 53.637 13.050 19.397 1.00 9.74 259 SER A N 1
ATOM 2041 C CA . SER A 1 259 ? 52.813 13.482 20.529 1.00 9.58 259 SER A CA 1
ATOM 2042 C C . SER A 1 259 ? 51.836 14.622 20.202 1.00 9.25 259 SER A C 1
ATOM 2043 O O . SER A 1 259 ? 52.141 15.528 19.411 1.00 8.88 259 SER A O 1
ATOM 2046 N N . PHE A 1 260 ? 50.643 14.535 20.789 1.00 8.70 260 PHE A N 1
ATOM 2047 C CA . PHE A 1 260 ? 49.615 15.580 20.650 1.00 9.43 260 PHE A CA 1
ATOM 2048 C C . PHE A 1 260 ? 48.541 15.300 21.692 1.00 9.30 260 PHE A C 1
ATOM 2049 O O . PHE A 1 260 ? 48.651 14.331 22.442 1.00 8.62 260 PHE A O 1
ATOM 2057 N N . TYR A 1 261 ? 47.522 16.164 21.759 1.00 9.46 261 TYR A N 1
ATOM 2058 C CA . TYR A 1 261 ? 46.406 15.919 22.664 1.00 9.23 261 TYR A CA 1
ATOM 2059 C C . TYR A 1 261 ? 45.384 15.039 22.009 1.00 9.54 261 TYR A C 1
ATOM 2060 O O . TYR A 1 261 ? 44.593 15.509 21.180 1.00 9.48 261 TYR A O 1
ATOM 2069 N N . GLY A 1 262 ? 45.441 13.756 22.392 1.00 9.60 262 GLY A N 1
ATOM 2070 C CA . GLY A 1 262 ? 44.662 12.677 21.789 1.00 9.53 262 GLY A CA 1
ATOM 2071 C C . GLY A 1 262 ? 44.111 11.748 22.865 1.00 8.82 262 GLY A C 1
ATOM 2072 O O . GLY A 1 262 ? 44.174 12.068 24.044 1.00 8.59 262 GLY A O 1
ATOM 2073 N N . PRO A 1 263 ? 43.501 10.620 22.455 1.00 8.80 263 PRO A N 1
ATOM 2074 C CA . PRO A 1 263 ? 42.926 9.662 23.404 1.00 8.51 263 PRO A CA 1
ATOM 2075 C C . PRO A 1 263 ? 43.986 8.819 24.104 1.00 7.99 263 PRO A C 1
ATOM 2076 O O . PRO A 1 263 ? 44.868 8.251 23.460 1.00 7.26 263 PRO A O 1
ATOM 2080 N N . MET A 1 264 ? 43.870 8.745 25.432 1.00 8.87 264 MET A N 1
ATOM 2081 C CA . MET A 1 264 ? 44.798 7.984 26.269 1.00 9.54 264 MET A CA 1
ATOM 2082 C C . MET A 1 264 ? 44.929 6.550 25.803 1.00 8.92 264 MET A C 1
ATOM 2083 O O . MET A 1 264 ? 46.022 5.991 25.835 1.00 8.26 264 MET A O 1
ATOM 2088 N N . GLY A 1 265 ? 43.816 5.949 25.368 1.00 8.65 265 GLY A N 1
ATOM 2089 C CA . GLY A 1 265 ? 43.846 4.556 24.944 1.00 7.63 265 GLY A CA 1
ATOM 2090 C C . GLY A 1 265 ? 44.799 4.265 23.786 1.00 8.51 265 GLY A C 1
ATOM 2091 O O . GLY A 1 265 ? 45.147 3.110 23.554 1.00 8.17 265 GLY A O 1
ATOM 2092 N N . PHE A 1 266 ? 45.173 5.307 23.032 1.00 8.04 266 PHE A N 1
ATOM 2093 C CA . PHE A 1 266 ? 46.053 5.157 21.864 1.00 8.31 266 PHE A CA 1
ATOM 2094 C C . PHE A 1 266 ? 47.475 4.789 22.314 1.00 8.17 266 PHE A C 1
ATOM 2095 O O . PHE A 1 266 ? 48.129 3.950 21.678 1.00 8.04 266 PHE A O 1
ATOM 2103 N N . ASP A 1 267 ? 47.914 5.382 23.423 1.00 7.03 267 ASP A N 1
ATOM 2104 C CA . ASP A 1 267 ? 49.199 5.000 24.043 1.00 7.30 267 ASP A CA 1
ATOM 2105 C C . ASP A 1 267 ? 49.158 3.616 24.699 1.00 7.91 267 ASP A C 1
ATOM 2106 O O . ASP A 1 267 ? 50.028 2.787 24.449 1.00 7.81 267 ASP A O 1
ATOM 2111 N N . ILE A 1 268 ? 48.159 3.393 25.560 1.00 6.49 268 ILE A N 1
ATOM 2112 C CA . ILE A 1 268 ? 48.061 2.136 26.312 1.00 7.35 268 ILE A CA 1
ATOM 2113 C C . ILE A 1 268 ? 47.902 0.986 25.333 1.00 7.37 268 ILE A C 1
ATOM 2114 O O . ILE A 1 268 ? 48.545 -0.070 25.476 1.00 7.19 268 ILE A O 1
ATOM 2119 N N . GLY A 1 269 ? 47.047 1.200 24.328 1.00 7.46 269 GLY A N 1
ATOM 2120 C CA . GLY A 1 269 ? 46.809 0.186 23.315 1.00 8.39 269 GLY A CA 1
ATOM 2121 C C . GLY A 1 269 ? 48.007 -0.063 22.417 1.00 8.48 269 GLY A C 1
ATOM 2122 O O . GLY A 1 269 ? 48.261 -1.205 22.042 1.00 9.19 269 GLY A O 1
ATOM 2123 N N . ALA A 1 270 ? 48.750 0.986 22.069 1.00 8.11 270 ALA A N 1
ATOM 2124 C CA . ALA A 1 270 ? 49.962 0.810 21.258 1.00 8.10 270 ALA A CA 1
ATOM 2125 C C . ALA A 1 270 ? 50.913 -0.134 21.981 1.00 7.87 270 ALA A C 1
ATOM 2126 O O . ALA A 1 270 ? 51.499 -1.053 21.374 1.00 7.28 270 ALA A O 1
ATOM 2128 N N . TYR A 1 271 ? 51.072 0.106 23.282 1.00 6.70 271 TYR A N 1
ATOM 2129 C CA . TYR A 1 271 ? 52.027 -0.659 24.075 1.00 6.92 271 TYR A CA 1
ATOM 2130 C C . TYR A 1 271 ? 51.553 -2.107 24.286 1.00 7.41 271 TYR A C 1
ATOM 2131 O O . TYR A 1 271 ? 52.265 -3.065 23.931 1.00 6.78 271 TYR A O 1
ATOM 2140 N N . LEU A 1 272 ? 50.348 -2.270 24.850 1.00 6.41 272 LEU A N 1
ATOM 2141 C CA . LEU A 1 272 ? 49.828 -3.605 25.086 1.00 7.53 272 LEU A CA 1
ATOM 2142 C C . LEU A 1 272 ? 49.640 -4.381 23.772 1.00 7.93 272 LEU A C 1
ATOM 2143 O O . LEU A 1 272 ? 49.893 -5.580 23.716 1.00 8.43 272 LEU A O 1
ATOM 2148 N N . GLY A 1 273 ? 49.190 -3.698 22.716 1.00 8.07 273 GLY A N 1
ATOM 2149 C CA . GLY A 1 273 ? 48.959 -4.350 21.425 1.00 8.12 273 GLY A CA 1
ATOM 2150 C C . GLY A 1 273 ? 50.256 -4.917 20.878 1.00 8.43 273 GLY A C 1
ATOM 2151 O O . GLY A 1 273 ? 50.279 -6.025 20.333 1.00 7.66 273 GLY A O 1
ATOM 2152 N N . ASN A 1 274 ? 51.348 -4.171 21.029 1.00 8.04 274 ASN A N 1
ATOM 2153 C CA . ASN A 1 274 ? 52.670 -4.680 20.599 1.00 8.69 274 ASN A CA 1
ATOM 2154 C C . ASN A 1 274 ? 53.228 -5.825 21.454 1.00 9.02 274 ASN A C 1
ATOM 2155 O O . ASN A 1 274 ? 53.941 -6.682 20.949 1.00 9.14 274 ASN A O 1
ATOM 2160 N N . LEU A 1 275 ? 52.893 -5.843 22.741 1.00 9.18 275 LEU A N 1
ATOM 2161 C CA . LEU A 1 275 ? 53.179 -7.018 23.570 1.00 9.45 275 LEU A CA 1
ATOM 2162 C C . LEU A 1 275 ? 52.390 -8.233 23.055 1.00 9.55 275 LEU A C 1
ATOM 2163 O O . LEU A 1 275 ? 52.893 -9.356 23.073 1.00 9.96 275 LEU A O 1
ATOM 2168 N N . ILE A 1 276 ? 51.152 -8.013 22.609 1.00 8.55 276 ILE A N 1
ATOM 2169 C CA . ILE A 1 276 ? 50.349 -9.103 22.081 1.00 8.08 276 ILE A CA 1
ATOM 2170 C C . ILE A 1 276 ? 50.947 -9.603 20.751 1.00 7.93 276 ILE A C 1
ATOM 2171 O O . ILE A 1 276 ? 51.003 -10.815 20.526 1.00 8.16 276 ILE A O 1
ATOM 2176 N N . LEU A 1 277 ? 51.400 -8.680 19.888 1.00 8.19 277 LEU A N 1
ATOM 2177 C CA . LEU A 1 277 ? 52.119 -9.067 18.665 1.00 8.84 277 LEU A CA 1
ATOM 2178 C C . LEU A 1 277 ? 53.317 -9.942 19.008 1.00 9.29 277 LEU A C 1
ATOM 2179 O O . LEU A 1 277 ? 53.547 -10.957 18.361 1.00 8.46 277 LEU A O 1
ATOM 2184 N N . ALA A 1 278 ? 54.075 -9.532 20.026 1.00 8.70 278 ALA A N 1
ATOM 2185 C CA . ALA A 1 278 ? 55.256 -10.297 20.454 1.00 8.57 278 ALA A CA 1
ATOM 2186 C C . ALA A 1 278 ? 54.878 -11.715 20.874 1.00 8.82 278 ALA A C 1
ATOM 2187 O O . ALA A 1 278 ? 55.551 -12.684 20.467 1.00 8.74 278 ALA A O 1
ATOM 2189 N N . PHE A 1 279 ? 53.783 -11.846 21.642 1.00 8.55 279 PHE A N 1
ATOM 2190 C CA . PHE A 1 279 ? 53.242 -13.148 21.994 1.00 8.87 279 PHE A CA 1
ATOM 2191 C C . PHE A 1 279 ? 53.001 -14.025 20.754 1.00 9.48 279 PHE A C 1
ATOM 2192 O O . PHE A 1 279 ? 53.415 -15.195 20.712 1.00 8.97 279 PHE A O 1
ATOM 2200 N N . PHE A 1 280 ? 52.258 -13.484 19.786 1.00 9.00 280 PHE A N 1
ATOM 2201 C CA . PHE A 1 280 ? 51.934 -14.238 18.560 1.00 10.02 280 PHE A CA 1
ATOM 2202 C C . PHE A 1 280 ? 53.139 -14.533 17.651 1.00 9.47 280 PHE A C 1
ATOM 2203 O O . PHE A 1 280 ? 53.117 -15.473 16.861 1.00 10.73 280 PHE A O 1
ATOM 2211 N N . ALA A 1 281 ? 54.183 -13.736 17.765 1.00 10.20 281 ALA A N 1
ATOM 2212 C CA . ALA A 1 281 ? 55.421 -14.006 17.009 1.00 10.50 281 ALA A CA 1
ATOM 2213 C C . ALA A 1 281 ? 56.296 -15.140 17.605 1.00 10.93 281 ALA A C 1
ATOM 2214 O O . ALA A 1 281 ? 57.151 -15.710 16.900 1.00 11.26 281 ALA A O 1
ATOM 2216 N N . GLN A 1 282 ? 56.107 -15.446 18.892 1.00 11.24 282 GLN A N 1
ATOM 2217 C CA . GLN A 1 282 ? 57.025 -16.325 19.639 1.00 11.37 282 GLN A CA 1
ATOM 2218 C C . GLN A 1 282 ? 57.175 -17.724 19.009 1.00 12.53 282 GLN A C 1
ATOM 2219 O O . GLN A 1 282 ? 58.296 -18.201 18.887 1.00 11.95 282 GLN A O 1
ATOM 2225 N N . ASP A 1 283 ? 56.069 -18.338 18.575 1.00 12.95 283 ASP A N 1
ATOM 2226 C CA . ASP A 1 283 ? 56.136 -19.673 17.905 1.00 14.21 283 ASP A CA 1
ATOM 2227 C C . ASP A 1 283 ? 57.042 -19.655 16.676 1.00 14.18 283 ASP A C 1
ATOM 2228 O O . ASP A 1 283 ? 57.643 -20.678 16.346 1.00 14.66 283 ASP A O 1
ATOM 2233 N N . GLY A 1 284 ? 57.110 -18.501 16.000 1.00 13.65 284 GLY A N 1
ATOM 2234 C CA . GLY A 1 284 ? 58.002 -18.318 14.846 1.00 14.04 284 GLY A CA 1
ATOM 2235 C C . GLY A 1 284 ? 59.496 -18.272 15.201 1.00 14.31 284 GLY A C 1
ATOM 2236 O O . GLY A 1 284 ? 60.342 -18.421 14.325 1.00 14.37 284 GLY A O 1
ATOM 2237 N N . HIS A 1 285 ? 59.811 -18.026 16.471 1.00 14.10 285 HIS A N 1
ATOM 2238 C CA . HIS A 1 285 ? 61.192 -17.949 16.943 1.00 14.51 285 HIS A CA 1
ATOM 2239 C C . HIS A 1 285 ? 61.610 -19.183 17.750 1.00 14.97 285 HIS A C 1
ATOM 2240 O O . HIS A 1 285 ? 62.771 -19.285 18.169 1.00 14.45 285 HIS A O 1
ATOM 2247 N N . ALA A 1 286 ? 60.671 -20.109 17.922 1.00 15.43 286 ALA A N 1
ATOM 2248 C CA . ALA A 1 286 ? 60.892 -21.320 18.717 1.00 16.92 286 ALA A CA 1
ATOM 2249 C C . ALA A 1 286 ? 61.943 -22.191 18.041 1.00 18.94 286 ALA A C 1
ATOM 2250 O O . ALA A 1 286 ? 61.997 -22.280 16.814 1.00 18.06 286 ALA A O 1
ATOM 2252 N N . THR A 1 287 ? 62.770 -22.825 18.859 1.00 20.55 287 THR A N 1
ATOM 2253 C CA . THR A 1 287 ? 63.714 -23.850 18.389 1.00 22.88 287 THR A CA 1
ATOM 2254 C C . THR A 1 287 ? 63.543 -25.083 19.285 1.00 24.00 287 THR A C 1
ATOM 2255 O O . THR A 1 287 ? 62.853 -25.016 20.309 1.00 23.08 287 THR A O 1
ATOM 2259 N N . GLN A 1 288 ? 64.178 -26.201 18.919 1.00 25.93 288 GLN A N 1
ATOM 2260 C CA . GLN A 1 288 ? 64.137 -27.397 19.772 1.00 26.79 288 GLN A CA 1
ATOM 2261 C C . GLN A 1 288 ? 64.719 -27.092 21.159 1.00 26.97 288 GLN A C 1
ATOM 2262 O O . GLN A 1 288 ? 64.182 -27.550 22.170 1.00 28.04 288 GLN A O 1
ATOM 2264 N N . GLU A 1 289 ? 65.767 -26.263 21.200 1.00 26.44 289 GLU A N 1
ATOM 2265 C CA . GLU A 1 289 ? 66.389 -25.807 22.450 1.00 25.89 289 GLU A CA 1
ATOM 2266 C C . GLU A 1 289 ? 65.545 -24.855 23.329 1.00 25.49 289 GLU A C 1
ATOM 2267 O O . GLU A 1 289 ? 65.565 -24.964 24.566 1.00 25.49 289 GLU A O 1
ATOM 2269 N N . ASN A 1 290 ? 64.841 -23.907 22.708 1.00 23.37 290 ASN A N 1
ATOM 2270 C CA . ASN A 1 290 ? 63.946 -22.999 23.442 1.00 21.59 290 ASN A CA 1
ATOM 2271 C C . ASN A 1 290 ? 62.628 -22.896 22.670 1.00 20.49 290 ASN A C 1
ATOM 2272 O O . ASN A 1 290 ? 62.538 -22.180 21.653 1.00 20.05 290 ASN A O 1
ATOM 2277 N N . ASP A 1 291 ? 61.628 -23.632 23.141 1.00 19.06 291 ASP A N 1
ATOM 2278 C CA . ASP A 1 291 ? 60.334 -23.647 22.483 1.00 17.96 291 ASP A CA 1
ATOM 2279 C C . ASP A 1 291 ? 59.481 -22.396 22.765 1.00 15.93 291 ASP A C 1
ATOM 2280 O O . ASP A 1 291 ? 58.384 -22.289 22.230 1.00 15.15 291 ASP A O 1
ATOM 2285 N N . ARG A 1 292 ? 59.978 -21.478 23.599 1.00 15.02 292 ARG A N 1
ATOM 2286 C CA . ARG A 1 292 ? 59.294 -20.203 23.891 1.00 15.39 292 ARG A CA 1
ATOM 2287 C C . ARG A 1 292 ? 57.987 -20.348 24.686 1.00 15.69 292 ARG A C 1
ATOM 2288 O O . ARG A 1 292 ? 57.300 -19.352 24.918 1.00 15.77 292 ARG A O 1
ATOM 2296 N N . LYS A 1 293 ? 57.643 -21.560 25.115 1.00 15.92 293 LYS A N 1
ATOM 2297 C CA . LYS A 1 293 ? 56.381 -21.760 25.849 1.00 17.33 293 LYS A CA 1
ATOM 2298 C C . LYS A 1 293 ? 56.357 -20.973 27.179 1.00 16.18 293 LYS A C 1
ATOM 2299 O O . LYS A 1 293 ? 55.401 -20.229 27.455 1.00 15.24 293 LYS A O 1
ATOM 2305 N N . GLU A 1 294 ? 57.409 -21.112 27.984 1.00 15.91 294 GLU A N 1
ATOM 2306 C CA . GLU A 1 294 ? 57.511 -20.346 29.226 1.00 16.95 294 GLU A CA 1
ATOM 2307 C C . GLU A 1 294 ? 57.564 -18.846 28.951 1.00 14.92 294 GLU A C 1
ATOM 2308 O O . GLU A 1 294 ? 56.967 -18.063 29.693 1.00 14.02 294 GLU A O 1
ATOM 2314 N N . TYR A 1 295 ? 58.283 -18.447 27.897 1.00 12.99 295 TYR A N 1
ATOM 2315 C CA . TYR A 1 295 ? 58.426 -17.019 27.609 1.00 12.18 295 TYR A CA 1
ATOM 2316 C C . TYR A 1 295 ? 57.069 -16.423 27.214 1.00 11.22 295 TYR A C 1
ATOM 2317 O O . TYR A 1 295 ? 56.745 -15.297 27.582 1.00 10.58 295 TYR A O 1
ATOM 2326 N N . LYS A 1 296 ? 56.284 -17.175 26.457 1.00 10.49 296 LYS A N 1
ATOM 2327 C CA . LYS A 1 296 ? 54.932 -16.727 26.073 1.00 10.80 296 LYS A CA 1
ATOM 2328 C C . LYS A 1 296 ? 54.088 -16.445 27.321 1.00 11.03 296 LYS A C 1
ATOM 2329 O O . LYS A 1 296 ? 53.340 -15.452 27.379 1.00 10.17 296 LYS A O 1
ATOM 2335 N N . GLN A 1 297 ? 54.224 -17.312 28.328 1.00 10.67 297 GLN A N 1
ATOM 2336 C CA . GLN A 1 297 ? 53.479 -17.112 29.585 1.00 12.31 297 GLN A CA 1
ATOM 2337 C C . GLN A 1 297 ? 53.968 -15.847 30.299 1.00 11.46 297 GLN A C 1
ATOM 2338 O O . GLN A 1 297 ? 53.147 -15.077 30.812 1.00 11.22 297 GLN A O 1
ATOM 2344 N N . TRP A 1 298 ? 55.291 -15.614 30.273 1.00 10.45 298 TRP A N 1
ATOM 2345 C CA . TRP A 1 298 ? 55.857 -14.364 30.820 1.00 10.22 298 TRP A CA 1
ATOM 2346 C C . TRP A 1 298 ? 55.245 -13.130 30.140 1.00 9.62 298 TRP A C 1
ATOM 2347 O O . TRP A 1 298 ? 54.849 -12.157 30.813 1.00 8.59 298 TRP A O 1
ATOM 2358 N N . ILE A 1 299 ? 55.166 -13.160 28.810 1.00 8.91 299 ILE A N 1
ATOM 2359 C CA . ILE A 1 299 ? 54.542 -12.043 28.090 1.00 8.59 299 ILE A CA 1
ATOM 2360 C C . ILE A 1 299 ? 53.110 -11.801 28.599 1.00 8.66 299 ILE A C 1
ATOM 2361 O O . ILE A 1 299 ? 52.718 -10.648 28.839 1.00 8.81 299 ILE A O 1
ATOM 2366 N N . LEU A 1 300 ? 52.340 -12.871 28.766 1.00 8.38 300 LEU A N 1
ATOM 2367 C CA . LEU A 1 300 ? 50.947 -12.758 29.220 1.00 8.31 300 LEU A CA 1
ATOM 2368 C C . LEU A 1 300 ? 50.882 -12.167 30.632 1.00 9.37 300 LEU A C 1
ATOM 2369 O O . LEU A 1 300 ? 50.031 -11.313 30.908 1.00 8.54 300 LEU A O 1
ATOM 2374 N N . ARG A 1 301 ? 51.774 -12.613 31.516 1.00 9.11 301 ARG A N 1
ATOM 2375 C CA . ARG A 1 301 ? 51.849 -12.011 32.868 1.00 10.44 301 ARG A CA 1
ATOM 2376 C C . ARG A 1 301 ? 52.175 -10.520 32.820 1.00 10.02 301 ARG A C 1
ATOM 2377 O O . ARG A 1 301 ? 51.577 -9.731 33.559 1.00 9.60 301 ARG A O 1
ATOM 2385 N N . THR A 1 302 ? 53.163 -10.135 32.005 1.00 9.75 302 THR A N 1
ATOM 2386 C CA . THR A 1 302 ? 53.500 -8.730 31.881 1.00 10.28 302 THR A CA 1
ATOM 2387 C C . THR A 1 302 ? 52.331 -7.900 31.365 1.00 9.11 302 THR A C 1
ATOM 2388 O O . THR A 1 302 ? 52.153 -6.773 31.815 1.00 9.21 302 THR A O 1
ATOM 2392 N N . ILE A 1 303 ? 51.586 -8.426 30.397 1.00 8.30 303 ILE A N 1
ATOM 2393 C CA . ILE A 1 303 ? 50.392 -7.711 29.894 1.00 8.24 303 ILE A CA 1
ATOM 2394 C C . ILE A 1 303 ? 49.380 -7.445 31.016 1.00 8.96 303 ILE A C 1
ATOM 2395 O O . ILE A 1 303 ? 48.934 -6.281 31.233 1.00 7.83 303 ILE A O 1
ATOM 2400 N N . GLU A 1 304 ? 49.023 -8.521 31.728 1.00 10.68 304 GLU A N 1
ATOM 2401 C CA . GLU A 1 304 ? 48.028 -8.437 32.828 1.00 10.31 304 GLU A CA 1
ATOM 2402 C C . GLU A 1 304 ? 48.524 -7.500 33.909 1.00 9.90 304 GLU A C 1
ATOM 2403 O O . GLU A 1 304 ? 47.790 -6.633 34.366 1.00 7.94 304 GLU A O 1
ATOM 2409 N N . GLN A 1 305 ? 49.780 -7.675 34.323 1.00 9.60 305 GLN A N 1
ATOM 2410 C CA . GLN A 1 305 ? 50.315 -6.848 35.408 1.00 9.52 305 GLN A CA 1
ATOM 2411 C C . GLN A 1 305 ? 50.410 -5.380 34.982 1.00 9.46 305 GLN A C 1
ATOM 2412 O O . GLN A 1 305 ? 50.122 -4.485 35.785 1.00 8.79 305 GLN A O 1
ATOM 2418 N N . THR A 1 306 ? 50.767 -5.128 33.720 1.00 8.06 306 THR A N 1
ATOM 2419 C CA . THR A 1 306 ? 50.889 -3.746 33.252 1.00 8.27 306 THR A CA 1
ATOM 2420 C C . THR A 1 306 ? 49.533 -3.005 33.354 1.00 8.05 306 THR A C 1
ATOM 2421 O O . THR A 1 306 ? 49.444 -1.897 33.947 1.00 7.55 306 THR A O 1
ATOM 2425 N N . TRP A 1 307 ? 48.483 -3.608 32.797 1.00 7.41 307 TRP A N 1
ATOM 2426 C CA . TRP A 1 307 ? 47.150 -2.998 32.898 1.00 7.65 307 TRP A CA 1
ATOM 2427 C C . TRP A 1 307 ? 46.689 -2.880 34.349 1.00 7.69 307 TRP A C 1
ATOM 2428 O O . TRP A 1 307 ? 46.234 -1.814 34.757 1.00 7.90 307 TRP A O 1
ATOM 2439 N N . ASN A 1 308 ? 46.751 -3.978 35.107 1.00 8.17 308 ASN A N 1
ATOM 2440 C CA . ASN A 1 308 ? 46.236 -3.940 36.494 1.00 7.63 308 ASN A CA 1
ATOM 2441 C C . ASN A 1 308 ? 46.958 -2.943 37.384 1.00 7.85 308 ASN A C 1
ATOM 2442 O O . ASN A 1 308 ? 46.320 -2.233 38.149 1.00 8.68 308 ASN A O 1
ATOM 2447 N N . LEU A 1 309 ? 48.288 -2.876 37.283 1.00 8.28 309 LEU A N 1
ATOM 2448 C CA . LEU A 1 309 ? 49.050 -1.832 37.963 1.00 8.51 309 LEU A CA 1
ATOM 2449 C C . LEU A 1 309 ? 48.710 -0.429 37.439 1.00 8.46 309 LEU A C 1
ATOM 2450 O O . LEU A 1 309 ? 48.576 0.499 38.225 1.00 7.60 309 LEU A O 1
ATOM 2455 N N . PHE A 1 310 ? 48.575 -0.277 36.117 1.00 8.15 310 PHE A N 1
ATOM 2456 C CA . PHE A 1 310 ? 48.191 1.014 35.569 1.00 8.19 310 PHE A CA 1
ATOM 2457 C C . PHE A 1 310 ? 46.831 1.462 36.154 1.00 8.11 310 PHE A C 1
ATOM 2458 O O . PHE A 1 310 ? 46.685 2.617 36.566 1.00 8.86 310 PHE A O 1
ATOM 2466 N N . ASN A 1 311 ? 45.854 0.557 36.171 1.00 8.48 311 ASN A N 1
ATOM 2467 C CA . ASN A 1 311 ? 44.502 0.894 36.663 1.00 8.84 311 ASN A CA 1
ATOM 2468 C C . ASN A 1 311 ? 44.565 1.462 38.103 1.00 9.57 311 ASN A C 1
ATOM 2469 O O . ASN A 1 311 ? 44.034 2.545 38.399 1.00 9.05 311 ASN A O 1
ATOM 2474 N N . LYS A 1 312 ? 45.250 0.754 38.996 1.00 9.09 312 LYS A N 1
ATOM 2475 C CA . LYS A 1 312 ? 45.260 1.191 40.389 1.00 10.42 312 LYS A CA 1
ATOM 2476 C C . LYS A 1 312 ? 46.139 2.421 40.577 1.00 9.48 312 LYS A C 1
ATOM 2477 O O . LYS A 1 312 ? 45.865 3.245 41.430 1.00 9.78 312 LYS A O 1
ATOM 2483 N N . ARG A 1 313 ? 47.185 2.578 39.764 1.00 9.67 313 ARG A N 1
ATOM 2484 C CA . ARG A 1 313 ? 48.078 3.737 39.933 1.00 9.28 313 ARG A CA 1
ATOM 2485 C C . ARG A 1 313 ? 47.470 5.014 39.367 1.00 9.81 313 ARG A C 1
ATOM 2486 O O . ARG A 1 313 ? 47.664 6.112 39.911 1.00 8.20 313 ARG A O 1
ATOM 2494 N N . PHE A 1 314 ? 46.735 4.855 38.274 1.00 9.45 314 PHE A N 1
ATOM 2495 C CA . PHE A 1 314 ? 45.997 5.965 37.690 1.00 9.56 314 PHE A CA 1
ATOM 2496 C C . PHE A 1 314 ? 44.934 6.421 38.717 1.00 9.27 314 PHE A C 1
ATOM 2497 O O . PHE A 1 314 ? 44.818 7.600 39.005 1.00 9.21 314 PHE A O 1
ATOM 2505 N N . ILE A 1 315 ? 44.193 5.473 39.281 1.00 10.44 315 ILE A N 1
ATOM 2506 C CA . ILE A 1 315 ? 43.188 5.797 40.326 1.00 10.36 315 ILE A CA 1
ATOM 2507 C C . ILE A 1 315 ? 43.845 6.440 41.571 1.00 10.45 315 ILE A C 1
ATOM 2508 O O . ILE A 1 315 ? 43.303 7.396 42.132 1.00 11.09 315 ILE A O 1
ATOM 2513 N N . ALA A 1 316 ? 45.019 5.928 41.967 1.00 10.80 316 ALA A N 1
ATOM 2514 C CA . ALA A 1 316 ? 45.796 6.512 43.092 1.00 10.60 316 ALA A CA 1
ATOM 2515 C C . ALA A 1 316 ? 46.165 7.988 42.862 1.00 10.73 316 ALA A C 1
ATOM 2516 O O . ALA A 1 316 ? 46.028 8.802 43.770 1.00 10.56 316 ALA A O 1
ATOM 2518 N N . LEU A 1 317 ? 46.616 8.343 41.652 1.00 9.47 317 LEU A N 1
ATOM 2519 C CA . LEU A 1 317 ? 46.890 9.747 41.301 1.00 9.46 317 LEU A CA 1
ATOM 2520 C C . LEU A 1 317 ? 45.613 10.627 41.338 1.00 9.98 317 LEU A C 1
ATOM 2521 O O . LEU A 1 317 ? 45.628 11.766 41.819 1.00 10.84 317 LEU A O 1
ATOM 2526 N N . TRP A 1 318 ? 44.530 10.082 40.803 1.00 10.40 318 TRP A N 1
ATOM 2527 C CA . TRP A 1 318 ? 43.207 10.700 40.858 1.00 10.24 318 TRP A CA 1
ATOM 2528 C C . TRP A 1 318 ? 42.793 10.961 42.314 1.00 10.40 318 TRP A C 1
ATOM 2529 O O . TRP A 1 318 ? 42.455 12.110 42.659 1.00 10.19 318 TRP A O 1
ATOM 2540 N N . ASP A 1 319 ? 42.871 9.935 43.170 1.00 10.53 319 ASP A N 1
ATOM 2541 C CA . ASP A 1 319 ? 42.551 10.106 44.605 1.00 11.84 319 ASP A CA 1
ATOM 2542 C C . ASP A 1 319 ? 43.443 11.169 45.227 1.00 12.88 319 ASP A C 1
ATOM 2543 O O . ASP A 1 319 ? 42.978 12.053 45.976 1.00 12.73 319 ASP A O 1
ATOM 2548 N N . GLN A 1 320 ? 44.734 11.087 44.903 1.00 13.94 320 GLN A N 1
ATOM 2549 C CA . GLN A 1 320 ? 45.739 11.964 45.487 1.00 14.93 320 GLN A CA 1
ATOM 2550 C C . GLN A 1 320 ? 45.557 13.406 45.074 1.00 14.62 320 GLN A C 1
ATOM 2551 O O . GLN A 1 320 ? 45.923 14.297 45.829 1.00 14.31 320 GLN A O 1
ATOM 2557 N N . ASN A 1 321 ? 44.987 13.631 43.888 1.00 13.08 321 ASN A N 1
ATOM 2558 C CA . ASN A 1 321 ? 44.772 14.976 43.331 1.00 13.79 321 ASN A CA 1
ATOM 2559 C C . ASN A 1 321 ? 43.301 15.388 43.234 1.00 14.56 321 ASN A C 1
ATOM 2560 O O . ASN A 1 321 ? 42.944 16.283 42.463 1.00 15.65 321 ASN A O 1
ATOM 2565 N N . LYS A 1 322 ? 42.466 14.752 44.042 1.00 15.29 322 LYS A N 1
ATOM 2566 C CA . LYS A 1 322 ? 41.006 14.936 43.989 1.00 17.05 322 LYS A CA 1
ATOM 2567 C C . LYS A 1 322 ? 40.537 16.349 44.396 1.00 17.97 322 LYS A C 1
ATOM 2568 O O . LYS A 1 322 ? 39.449 16.773 44.012 1.00 17.83 322 LYS A O 1
ATOM 2574 N N . ASP A 1 323 ? 41.355 17.049 45.180 1.00 18.62 323 ASP A N 1
ATOM 2575 C CA . ASP A 1 323 ? 41.086 18.428 45.619 1.00 20.80 323 ASP A CA 1
ATOM 2576 C C . ASP A 1 323 ? 42.014 19.396 44.878 1.00 21.90 323 ASP A C 1
ATOM 2577 O O . ASP A 1 323 ? 42.129 20.580 45.234 1.00 22.87 323 ASP A O 1
ATOM 2582 N N . GLY A 1 324 ? 42.682 18.860 43.852 1.00 22.15 324 GLY A N 1
ATOM 2583 C CA . GLY A 1 324 ? 43.735 19.563 43.106 1.00 20.81 324 GLY A CA 1
ATOM 2584 C C . GLY A 1 324 ? 43.096 20.417 42.043 1.00 20.29 324 GLY A C 1
ATOM 2585 O O . GLY A 1 324 ? 41.882 20.684 42.100 1.00 21.00 324 GLY A O 1
ATOM 2586 N N . PRO A 1 325 ? 43.891 20.855 41.060 1.00 18.90 325 PRO A N 1
ATOM 2587 C CA . PRO A 1 325 ? 43.352 21.826 40.130 1.00 18.18 325 PRO A CA 1
ATOM 2588 C C . PRO A 1 325 ? 42.458 21.250 39.007 1.00 16.86 325 PRO A C 1
ATOM 2589 O O . PRO A 1 325 ? 41.820 22.024 38.312 1.00 16.52 325 PRO A O 1
ATOM 2593 N N . GLY A 1 326 ? 42.407 19.922 38.831 1.00 16.36 326 GLY A N 1
ATOM 2594 C CA . GLY A 1 326 ? 41.600 19.333 37.738 1.00 14.85 326 GLY A CA 1
ATOM 2595 C C . GLY A 1 326 ? 40.103 19.588 37.912 1.00 15.12 326 GLY A C 1
ATOM 2596 O O . GLY A 1 326 ? 39.602 19.514 39.023 1.00 14.97 326 GLY A O 1
ATOM 2597 N N . GLU A 1 327 ? 39.381 19.879 36.828 1.00 13.87 327 GLU A N 1
ATOM 2598 C CA . GLU A 1 327 ? 37.946 20.221 36.936 1.00 14.11 327 GLU A CA 1
ATOM 2599 C C . GLU A 1 327 ? 37.002 19.168 36.328 1.00 13.68 327 GLU A C 1
ATOM 2600 O O . GLU A 1 327 ? 35.778 19.357 36.303 1.00 13.35 327 GLU A O 1
ATOM 2606 N N . ALA A 1 328 ? 37.565 18.065 35.832 1.00 12.44 328 ALA A N 1
ATOM 2607 C CA . ALA A 1 328 ? 36.740 17.009 35.224 1.00 12.56 328 ALA A CA 1
ATOM 2608 C C . ALA A 1 328 ? 35.718 16.436 36.224 1.00 13.01 328 ALA A C 1
ATOM 2609 O O . ALA A 1 328 ? 34.539 16.218 35.876 1.00 12.77 328 ALA A O 1
ATOM 2611 N N . TYR A 1 329 ? 36.181 16.188 37.454 1.00 12.06 329 TYR A N 1
ATOM 2612 C CA . TYR A 1 329 ? 35.305 15.614 38.503 1.00 12.72 329 TYR A CA 1
ATOM 2613 C C . TYR A 1 329 ? 35.437 16.449 39.768 1.00 13.44 329 TYR A C 1
ATOM 2614 O O . TYR A 1 329 ? 36.186 16.081 40.678 1.00 13.90 329 TYR A O 1
ATOM 2623 N N . LEU A 1 330 ? 34.704 17.563 39.834 1.00 12.67 330 LEU A N 1
ATOM 2624 C CA . LEU A 1 330 ? 34.870 18.514 40.950 1.00 13.76 330 LEU A CA 1
ATOM 2625 C C . LEU A 1 330 ? 34.578 17.859 42.278 1.00 14.01 330 LEU A C 1
ATOM 2626 O O . LEU A 1 330 ? 33.628 17.084 42.396 1.00 13.45 330 LEU A O 1
ATOM 2631 N N . ALA A 1 331 ? 35.422 18.144 43.261 1.00 14.72 331 ALA A N 1
ATOM 2632 C CA . ALA A 1 331 ? 35.324 17.509 44.585 1.00 15.87 331 ALA A CA 1
ATOM 2633 C C . ALA A 1 331 ? 33.989 17.772 45.306 1.00 16.16 331 ALA A C 1
ATOM 2634 O O . ALA A 1 331 ? 33.505 16.912 46.028 1.00 16.25 331 ALA A O 1
ATOM 2636 N N . ASP A 1 332 ? 33.393 18.945 45.131 1.00 16.37 332 ASP A N 1
ATOM 2637 C CA . ASP A 1 332 ? 32.106 19.174 45.803 1.00 16.82 332 ASP A CA 1
ATOM 2638 C C . ASP A 1 332 ? 30.897 18.560 45.083 1.00 16.14 332 ASP A C 1
ATOM 2639 O O . ASP A 1 332 ? 29.798 18.551 45.631 1.00 16.16 332 ASP A O 1
ATOM 2644 N N . ILE A 1 333 ? 31.126 17.994 43.896 1.00 15.35 333 ILE A N 1
ATOM 2645 C CA . ILE A 1 333 ? 30.134 17.131 43.228 1.00 14.57 333 ILE A CA 1
ATOM 2646 C C . ILE A 1 333 ? 30.357 15.644 43.534 1.00 14.01 333 ILE A C 1
ATOM 2647 O O . ILE A 1 333 ? 29.439 14.923 43.918 1.00 13.30 333 ILE A O 1
ATOM 2652 N N . TYR A 1 334 ? 31.593 15.178 43.340 1.00 14.57 334 TYR A N 1
ATOM 2653 C CA . TYR A 1 334 ? 31.940 13.759 43.512 1.00 14.30 334 TYR A CA 1
ATOM 2654 C C . TYR A 1 334 ? 32.457 13.691 44.947 1.00 14.80 334 TYR A C 1
ATOM 2655 O O . TYR A 1 334 ? 33.647 13.499 45.187 1.00 14.71 334 TYR A O 1
ATOM 2664 N N . ASN A 1 335 ? 31.527 13.876 45.899 1.00 15.81 335 ASN A N 1
ATOM 2665 C CA . ASN A 1 335 ? 31.869 14.430 47.234 1.00 16.30 335 ASN A CA 1
ATOM 2666 C C . ASN A 1 335 ? 31.868 13.4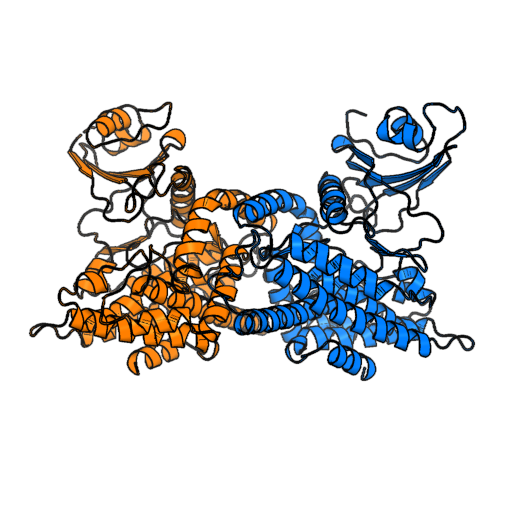53 48.401 1.00 17.50 335 ASN A C 1
ATOM 2667 O O . ASN A 1 335 ? 31.855 13.851 49.586 1.00 17.26 335 ASN A O 1
ATOM 2672 N N . ASN A 1 336 ? 31.895 12.176 48.063 1.00 16.25 336 ASN A N 1
ATOM 2673 C CA . ASN A 1 336 ? 32.185 11.159 49.032 1.00 17.73 336 ASN A CA 1
ATOM 2674 C C . ASN A 1 336 ? 32.935 10.058 48.344 1.00 17.73 336 ASN A C 1
ATOM 2675 O O . ASN A 1 336 ? 32.883 9.917 47.117 1.00 17.34 336 ASN A O 1
ATOM 2680 N N . THR A 1 337 ? 33.628 9.267 49.149 1.00 17.77 337 THR A N 1
ATOM 2681 C CA . THR A 1 337 ? 34.451 8.196 48.640 1.00 18.11 337 THR A CA 1
ATOM 2682 C C . THR A 1 337 ? 33.679 7.193 47.766 1.00 17.86 337 THR A C 1
ATOM 2683 O O . THR A 1 337 ? 34.202 6.731 46.757 1.00 17.99 337 THR A O 1
ATOM 2687 N N . GLU A 1 338 ? 32.434 6.882 48.126 1.00 17.38 338 GLU A N 1
ATOM 2688 C CA . GLU A 1 338 ? 31.629 5.926 47.363 1.00 18.22 338 GLU A CA 1
ATOM 2689 C C . GLU A 1 338 ? 31.262 6.381 45.919 1.00 16.94 338 GLU A C 1
ATOM 2690 O O . GLU A 1 338 ? 31.413 5.603 44.975 1.00 17.11 338 GLU A O 1
ATOM 2696 N N . VAL A 1 339 ? 30.784 7.617 45.755 1.00 16.14 339 VAL A N 1
ATOM 2697 C CA . VAL A 1 339 ? 30.467 8.138 44.415 1.00 14.66 339 VAL A CA 1
ATOM 2698 C C . VAL A 1 339 ? 31.741 8.343 43.572 1.00 14.05 339 VAL A C 1
ATOM 2699 O O . VAL A 1 339 ? 31.723 8.083 42.376 1.00 12.23 339 VAL A O 1
ATOM 2703 N N . LEU A 1 340 ? 32.824 8.820 44.185 1.00 13.57 340 LEU A N 1
ATOM 2704 C CA . LEU A 1 340 ? 34.112 8.922 43.465 1.00 13.32 340 LEU A CA 1
ATOM 2705 C C . LEU A 1 340 ? 34.556 7.554 42.923 1.00 13.98 340 LEU A C 1
ATOM 2706 O O . LEU A 1 340 ? 34.887 7.446 41.724 1.00 13.71 340 LEU A O 1
ATOM 2711 N N . LYS A 1 341 ? 34.586 6.512 43.769 1.00 13.59 341 LYS A N 1
ATOM 2712 C CA . LYS A 1 341 ? 34.923 5.163 43.266 1.00 13.87 341 LYS A CA 1
ATOM 2713 C C . LYS A 1 341 ? 33.986 4.686 42.146 1.00 13.36 341 LYS A C 1
ATOM 2714 O O . LYS A 1 341 ? 34.435 4.082 41.174 1.00 12.36 341 LYS A O 1
ATOM 2720 N N . PHE A 1 342 ? 32.694 4.979 42.284 1.00 12.16 342 PHE A N 1
ATOM 2721 C CA . PHE A 1 342 ? 31.689 4.638 41.281 1.00 12.28 342 PHE A CA 1
ATOM 2722 C C . PHE A 1 342 ? 32.023 5.267 39.906 1.00 11.51 342 PHE A C 1
ATOM 2723 O O . PHE A 1 342 ? 32.072 4.551 38.891 1.00 12.01 342 PHE A O 1
ATOM 2731 N N . VAL A 1 343 ? 32.304 6.569 39.860 1.00 10.94 343 VAL A N 1
ATOM 2732 C CA . VAL A 1 343 ? 32.661 7.201 38.560 1.00 10.90 343 VAL A CA 1
ATOM 2733 C C . VAL A 1 343 ? 34.056 6.779 38.021 1.00 11.15 343 VAL A C 1
ATOM 2734 O O . VAL A 1 343 ? 34.296 6.689 36.793 1.00 10.76 343 VAL A O 1
ATOM 2738 N N . GLN A 1 344 ? 34.976 6.543 38.950 1.00 10.65 344 GLN A N 1
ATOM 2739 C CA . GLN A 1 344 ? 36.314 6.068 38.595 1.00 10.61 344 GLN A CA 1
ATOM 2740 C C . GLN A 1 344 ? 36.241 4.698 37.917 1.00 10.76 344 GLN A C 1
ATOM 2741 O O . GLN A 1 344 ? 36.873 4.478 36.879 1.00 10.67 344 GLN A O 1
ATOM 2747 N N . GLU A 1 345 ? 35.466 3.780 38.490 1.00 11.64 345 GLU A N 1
ATOM 2748 C CA . GLU A 1 345 ? 35.334 2.440 37.932 1.00 13.38 345 GLU A CA 1
ATOM 2749 C C . GLU A 1 345 ? 34.771 2.421 36.516 1.00 12.91 345 GLU A C 1
ATOM 2750 O O . GLU A 1 345 ? 35.215 1.646 35.657 1.00 12.54 345 GLU A O 1
ATOM 2756 N N . ASN A 1 346 ? 33.794 3.280 36.276 1.00 12.76 346 ASN A N 1
ATOM 2757 C CA . ASN A 1 346 ? 33.250 3.422 34.943 1.00 13.22 346 ASN A CA 1
ATOM 2758 C C . ASN A 1 346 ? 34.252 4.030 33.939 1.00 11.48 346 ASN A C 1
ATOM 2759 O O . ASN A 1 346 ? 34.354 3.578 32.775 1.00 11.65 346 ASN A O 1
ATOM 2764 N N . TYR A 1 347 ? 34.949 5.077 34.378 1.00 11.29 347 TYR A N 1
ATOM 2765 C CA . TYR A 1 347 ? 35.968 5.752 33.568 1.00 11.02 347 TYR A CA 1
ATOM 2766 C C . TYR A 1 347 ? 37.043 4.744 33.148 1.00 9.97 347 TYR A C 1
ATOM 2767 O O . TYR A 1 347 ? 37.384 4.668 31.964 1.00 9.15 347 TYR A O 1
ATOM 2776 N N . MET A 1 348 ? 37.542 3.956 34.104 1.00 9.71 348 MET A N 1
ATOM 2777 C CA . MET A 1 348 ? 38.612 2.978 33.817 1.00 8.90 348 MET A CA 1
ATOM 2778 C C . MET A 1 348 ? 38.114 1.842 32.929 1.00 9.12 348 MET A C 1
ATOM 2779 O O . MET A 1 348 ? 38.889 1.316 32.135 1.00 8.19 348 MET A O 1
ATOM 2784 N N . ARG A 1 349 ? 36.845 1.442 33.079 1.00 8.92 349 ARG A N 1
ATOM 2785 C CA . ARG A 1 349 ? 36.280 0.422 32.158 1.00 8.50 349 ARG A CA 1
ATOM 2786 C C . ARG A 1 349 ? 36.264 0.949 30.731 1.00 8.16 349 ARG A C 1
ATOM 2787 O O . ARG A 1 349 ? 36.611 0.227 29.813 1.00 8.20 349 ARG A O 1
ATOM 2795 N N . ASN A 1 350 ? 35.819 2.190 30.546 1.00 7.83 350 ASN A N 1
ATOM 2796 C CA . ASN A 1 350 ? 35.805 2.784 29.213 1.00 8.85 350 ASN A CA 1
ATOM 2797 C C . ASN A 1 350 ? 37.218 2.923 28.654 1.00 8.48 350 ASN A C 1
ATOM 2798 O O . ASN A 1 350 ? 37.445 2.724 27.460 1.00 6.93 350 ASN A O 1
ATOM 2803 N N . LEU A 1 351 ? 38.154 3.269 29.538 1.00 7.99 351 LEU A N 1
ATOM 2804 C CA . LEU A 1 351 ? 39.566 3.387 29.157 1.00 8.20 351 LEU A CA 1
ATOM 2805 C C . LEU A 1 351 ? 40.172 2.055 28.721 1.00 7.88 351 LEU A C 1
ATOM 2806 O O . LEU A 1 351 ? 40.943 2.018 27.740 1.00 8.30 351 LEU A O 1
ATOM 2811 N N . LEU A 1 352 ? 39.839 0.965 29.421 1.00 7.77 352 LEU A N 1
ATOM 2812 C CA . LEU A 1 352 ? 40.212 -0.380 28.964 1.00 7.71 352 LEU A CA 1
ATOM 2813 C C . LEU A 1 352 ? 39.679 -0.673 27.568 1.00 8.01 352 LEU A C 1
ATOM 2814 O O . LEU A 1 352 ? 40.426 -1.160 26.694 1.00 7.48 352 LEU A O 1
ATOM 2819 N N . HIS A 1 353 ? 38.408 -0.358 27.349 1.00 7.11 353 HIS A N 1
ATOM 2820 C CA . HIS A 1 353 ? 37.817 -0.629 26.047 1.00 8.02 353 HIS A CA 1
ATOM 2821 C C . HIS A 1 353 ? 38.496 0.197 24.958 1.00 7.81 353 HIS A C 1
ATOM 2822 O O . HIS A 1 353 ? 38.804 -0.344 23.895 1.00 8.30 353 HIS A O 1
ATOM 2829 N N . ASP A 1 354 ? 38.756 1.479 25.235 1.00 7.24 354 ASP A N 1
ATOM 2830 C CA . ASP A 1 354 ? 39.486 2.341 24.269 1.00 7.26 354 ASP A CA 1
ATOM 2831 C C . ASP A 1 354 ? 40.869 1.741 23.967 1.00 6.83 354 ASP A C 1
ATOM 2832 O O . ASP A 1 354 ? 41.270 1.671 22.818 1.00 5.91 354 ASP A O 1
ATOM 2837 N N . SER A 1 355 ? 41.597 1.372 25.028 1.00 6.86 355 SER A N 1
ATOM 2838 C CA . SER A 1 355 ? 42.947 0.796 24.909 1.00 7.07 355 SER A CA 1
ATOM 2839 C C . SER A 1 355 ? 42.956 -0.475 24.045 1.00 7.73 355 SER A C 1
ATOM 2840 O O . SER A 1 355 ? 43.802 -0.637 23.154 1.00 7.79 355 SER A O 1
ATOM 2843 N N . LEU A 1 356 ? 42.002 -1.374 24.301 1.00 6.72 356 LEU A N 1
ATOM 2844 C CA . LEU A 1 356 ? 41.898 -2.618 23.544 1.00 7.26 356 LEU A CA 1
ATOM 2845 C C . LEU A 1 356 ? 41.574 -2.339 22.059 1.00 7.87 356 LEU A C 1
ATOM 2846 O O . LEU A 1 356 ? 42.091 -3.007 21.184 1.00 7.59 356 LEU A O 1
ATOM 2851 N N . GLY A 1 357 ? 40.712 -1.359 21.797 1.00 7.98 357 GLY A N 1
ATOM 2852 C CA . GLY A 1 357 ? 40.367 -0.968 20.408 1.00 7.51 357 GLY A CA 1
ATOM 2853 C C . GLY A 1 357 ? 41.567 -0.399 19.651 1.00 7.60 357 GLY A C 1
ATOM 2854 O O . GLY A 1 357 ? 41.857 -0.834 18.536 1.00 7.76 357 GLY A O 1
ATOM 2855 N N . PHE A 1 358 ? 42.248 0.587 20.229 1.00 7.13 358 PHE A N 1
ATOM 2856 C CA . PHE A 1 358 ? 43.432 1.148 19.577 1.00 6.97 358 PHE A CA 1
ATOM 2857 C C . PHE A 1 358 ? 44.509 0.088 19.450 1.00 7.64 358 PHE A C 1
ATOM 2858 O O . PHE A 1 358 ? 45.198 0.022 18.435 1.00 8.20 358 PHE A O 1
ATOM 2866 N N . GLY A 1 359 ? 44.647 -0.755 20.467 1.00 7.00 359 GLY A N 1
ATOM 2867 C CA . GLY A 1 359 ? 45.668 -1.821 20.440 1.00 7.70 359 GLY A CA 1
ATOM 2868 C C . GLY A 1 359 ? 45.407 -2.779 19.290 1.00 7.71 359 GLY A C 1
ATOM 2869 O O . GLY A 1 359 ? 46.342 -3.185 18.576 1.00 7.24 359 GLY A O 1
ATOM 2870 N N . ALA A 1 360 ? 44.139 -3.174 19.139 1.00 6.60 360 ALA A N 1
ATOM 2871 C CA . ALA A 1 360 ? 43.743 -4.060 18.048 1.00 7.51 360 ALA A CA 1
ATOM 2872 C C . ALA A 1 360 ? 43.977 -3.389 16.695 1.00 6.74 360 ALA A C 1
ATOM 2873 O O . ALA A 1 360 ? 44.432 -4.041 15.749 1.00 6.97 360 ALA A O 1
ATOM 2875 N N . ALA A 1 361 ? 43.654 -2.097 16.596 1.00 7.19 361 ALA A N 1
ATOM 2876 C CA . ALA A 1 361 ? 43.897 -1.341 15.356 1.00 8.09 361 ALA A CA 1
ATOM 2877 C C . ALA A 1 361 ? 45.389 -1.313 14.962 1.00 8.94 361 ALA A C 1
ATOM 2878 O O . ALA A 1 361 ? 45.750 -1.442 13.771 1.00 8.59 361 ALA A O 1
ATOM 2880 N N . LYS A 1 362 ? 46.249 -1.109 15.959 1.00 8.53 362 LYS A N 1
ATOM 2881 C CA . LYS A 1 362 ? 47.684 -1.102 15.695 1.00 9.71 362 LYS A CA 1
ATOM 2882 C C . LYS A 1 362 ? 48.181 -2.497 15.296 1.00 8.30 362 LYS A C 1
ATOM 2883 O O . LYS A 1 362 ? 49.007 -2.615 14.410 1.00 9.24 362 LYS A O 1
ATOM 2889 N N . MET A 1 363 ? 47.672 -3.553 15.919 1.00 9.12 363 MET A N 1
ATOM 2890 C CA . MET A 1 363 ? 48.044 -4.911 15.484 1.00 8.83 363 MET A CA 1
ATOM 2891 C C . MET A 1 363 ? 47.713 -5.145 13.995 1.00 9.47 363 MET A C 1
ATOM 2892 O O . MET A 1 363 ? 48.534 -5.668 13.233 1.00 9.28 363 MET A O 1
ATOM 2897 N N . ILE A 1 364 ? 46.484 -4.785 13.608 1.00 9.16 364 ILE A N 1
ATOM 2898 C CA . ILE A 1 364 ? 46.003 -4.982 12.226 1.00 8.76 364 ILE A CA 1
ATOM 2899 C C . ILE A 1 364 ? 46.926 -4.246 11.246 1.00 8.54 364 ILE A C 1
ATOM 2900 O O . ILE A 1 364 ? 47.346 -4.824 10.239 1.00 9.00 364 ILE A O 1
ATOM 2905 N N . ARG A 1 365 ? 47.214 -2.971 11.514 1.00 8.47 365 ARG A N 1
ATOM 2906 C CA . ARG A 1 365 ? 48.001 -2.169 10.588 1.00 9.10 365 ARG A CA 1
ATOM 2907 C C . ARG A 1 365 ? 49.455 -2.655 10.433 1.00 9.30 365 ARG A C 1
ATOM 2908 O O . ARG A 1 365 ? 50.076 -2.436 9.380 1.00 9.55 365 ARG A O 1
ATOM 2916 N N . ARG A 1 366 ? 49.980 -3.310 11.467 1.00 8.15 366 ARG A N 1
ATOM 2917 C CA . ARG A 1 366 ? 51.329 -3.907 11.410 1.00 9.07 366 ARG A CA 1
ATOM 2918 C C . ARG A 1 366 ? 51.398 -5.135 10.521 1.00 9.48 366 ARG A C 1
ATOM 2919 O O . ARG A 1 366 ? 52.469 -5.466 10.007 1.00 10.86 366 ARG A O 1
ATOM 2927 N N . ILE A 1 367 ? 50.260 -5.799 10.334 1.00 8.79 367 ILE A N 1
ATOM 2928 C CA . ILE A 1 367 ? 50.227 -7.064 9.593 1.00 9.95 367 ILE A CA 1
ATOM 2929 C C . ILE A 1 367 ? 49.903 -6.845 8.098 1.00 10.03 367 ILE A C 1
ATOM 2930 O O . ILE A 1 367 ? 50.438 -7.573 7.251 1.00 10.92 367 ILE A O 1
ATOM 2935 N N . VAL A 1 368 ? 49.056 -5.861 7.776 1.00 10.06 368 VAL A N 1
ATOM 2936 C CA . VAL A 1 368 ? 48.702 -5.605 6.342 1.00 9.50 368 VAL A CA 1
ATOM 2937 C C . VAL A 1 368 ? 49.146 -4.268 5.752 1.00 10.00 368 VAL A C 1
ATOM 2938 O O . VAL A 1 368 ? 48.915 -4.008 4.565 1.00 9.93 368 VAL A O 1
ATOM 2942 N N . GLY A 1 369 ? 49.783 -3.422 6.567 1.00 9.58 369 GLY A N 1
ATOM 2943 C CA . GLY A 1 369 ? 50.051 -2.054 6.171 1.00 10.13 369 GLY A CA 1
ATOM 2944 C C . GLY A 1 369 ? 51.480 -1.808 5.713 1.00 10.28 369 GLY A C 1
ATOM 2945 O O . GLY A 1 369 ? 52.216 -2.744 5.446 1.00 10.53 369 GLY A O 1
ATOM 2946 N N . VAL A 1 370 ? 51.860 -0.532 5.633 1.00 11.26 370 VAL A N 1
ATOM 2947 C CA . VAL A 1 370 ? 53.170 -0.120 5.104 1.00 11.17 370 VAL A CA 1
ATOM 2948 C C . VAL A 1 370 ? 54.349 -0.394 6.061 1.00 12.39 370 VAL A C 1
ATOM 2949 O O . VAL A 1 370 ? 55.477 -0.644 5.610 1.00 12.61 370 VAL A O 1
ATOM 2953 N N . ALA A 1 371 ? 54.087 -0.371 7.369 1.00 11.17 371 ALA A N 1
ATOM 2954 C CA . ALA A 1 371 ? 55.165 -0.398 8.353 1.00 11.08 371 ALA A CA 1
ATOM 2955 C C . ALA A 1 371 ? 54.958 -1.630 9.226 1.00 11.24 371 ALA A C 1
ATOM 2956 O O . ALA A 1 371 ? 54.063 -1.632 10.082 1.00 12.17 371 ALA A O 1
ATOM 2958 N N . HIS A 1 372 ? 55.757 -2.668 8.995 1.00 10.15 372 HIS A N 1
ATOM 2959 C CA . HIS A 1 372 ? 55.646 -3.933 9.736 1.00 10.96 372 HIS A CA 1
ATOM 2960 C C . HIS A 1 372 ? 56.540 -3.912 10.994 1.00 10.84 372 HIS A C 1
ATOM 2961 O O . HIS A 1 372 ? 57.242 -2.912 11.233 1.00 12.01 372 HIS A O 1
ATOM 2968 N N . VAL A 1 373 ? 56.456 -4.960 11.811 1.00 11.14 373 VAL A N 1
ATOM 2969 C CA . VAL A 1 373 ? 57.305 -5.087 13.005 1.00 11.89 373 VAL A CA 1
ATOM 2970 C C . VAL A 1 373 ? 58.310 -6.214 12.850 1.00 11.97 373 VAL A C 1
ATOM 2971 O O . VAL A 1 373 ? 58.030 -7.252 12.232 1.00 11.46 373 VAL A O 1
ATOM 2975 N N . GLU A 1 374 ? 59.474 -6.003 13.455 1.00 12.69 374 GLU A N 1
ATOM 2976 C CA . GLU A 1 374 ? 60.565 -6.956 13.409 1.00 12.81 374 GLU A CA 1
ATOM 2977 C C . GLU A 1 374 ? 60.153 -8.308 13.988 1.00 11.83 374 GLU A C 1
ATOM 2978 O O . GLU A 1 374 ? 60.706 -9.317 13.587 1.00 11.59 374 GLU A O 1
ATOM 2984 N N . ASP A 1 375 ? 59.202 -8.329 14.935 1.00 11.04 375 ASP A N 1
ATOM 2985 C CA . ASP A 1 375 ? 58.798 -9.594 15.589 1.00 11.03 375 ASP A CA 1
ATOM 2986 C C . ASP A 1 375 ? 58.466 -10.657 14.543 1.00 11.09 375 ASP A C 1
ATOM 2987 O O . ASP A 1 375 ? 58.842 -11.814 14.686 1.00 10.62 375 ASP A O 1
ATOM 2992 N N . PHE A 1 376 ? 57.746 -10.240 13.494 1.00 10.98 376 PHE A N 1
ATOM 2993 C CA . PHE A 1 376 ? 57.377 -11.143 12.414 1.00 11.53 376 PHE A CA 1
ATOM 2994 C C . PHE A 1 376 ? 58.364 -11.126 11.234 1.00 11.41 376 PHE A C 1
ATOM 2995 O O . PHE A 1 376 ? 58.652 -12.173 10.651 1.00 11.85 376 PHE A O 1
ATOM 3003 N N . GLU A 1 377 ? 58.845 -9.943 10.862 1.00 11.68 377 GLU A N 1
ATOM 3004 C CA . GLU A 1 377 ? 59.709 -9.812 9.701 1.00 11.67 377 GLU A CA 1
ATOM 3005 C C . GLU A 1 377 ? 61.014 -10.571 9.912 1.00 13.49 377 GLU A C 1
ATOM 3006 O O . GLU A 1 377 ? 61.635 -11.021 8.931 1.00 12.66 377 GLU A O 1
ATOM 3012 N N . SER A 1 378 ? 61.425 -10.706 11.181 1.00 12.39 378 SER A N 1
ATOM 3013 C CA . SER A 1 378 ? 62.626 -11.488 11.487 1.00 13.49 378 SER A CA 1
ATOM 3014 C C . SER A 1 378 ? 62.385 -13.007 11.460 1.00 14.05 378 SER A C 1
ATOM 3015 O O . SER A 1 378 ? 63.347 -13.760 11.616 1.00 15.57 378 SER A O 1
ATOM 3018 N N . ILE A 1 379 ? 61.135 -13.470 11.271 1.00 14.15 379 ILE A N 1
ATOM 3019 C CA . ILE A 1 379 ? 60.875 -14.908 10.984 1.00 13.99 379 ILE A CA 1
ATOM 3020 C C . ILE A 1 379 ? 61.187 -15.135 9.513 1.00 15.14 379 ILE A C 1
ATOM 3021 O O . ILE A 1 379 ? 60.467 -14.626 8.635 1.00 15.16 379 ILE A O 1
ATOM 3026 N N . GLU A 1 380 ? 62.273 -15.856 9.228 1.00 15.39 380 GLU A N 1
ATOM 3027 C CA . GLU A 1 380 ? 62.777 -15.934 7.842 1.00 16.42 380 GLU A CA 1
ATOM 3028 C C . GLU A 1 380 ? 61.817 -16.588 6.830 1.00 16.65 380 GLU A C 1
ATOM 3029 O O . GLU A 1 380 ? 61.621 -16.050 5.741 1.00 16.44 380 GLU A O 1
ATOM 3031 N N . GLU A 1 381 ? 61.216 -17.721 7.205 1.00 17.51 381 GLU A N 1
ATOM 3032 C CA . GLU A 1 381 ? 60.357 -18.498 6.313 1.00 19.58 381 GLU A CA 1
ATOM 3033 C C . GLU A 1 381 ? 58.987 -17.843 6.191 1.00 18.46 381 GLU A C 1
ATOM 3034 O O . GLU A 1 381 ? 58.299 -17.658 7.203 1.00 16.77 381 GLU A O 1
ATOM 3040 N N . ASP A 1 382 ? 58.614 -17.501 4.954 1.00 17.12 382 ASP A N 1
ATOM 3041 C CA . ASP A 1 382 ? 57.351 -16.794 4.672 1.00 17.12 382 ASP A CA 1
ATOM 3042 C C . ASP A 1 382 ? 56.139 -17.533 5.221 1.00 15.89 382 ASP A C 1
ATOM 3043 O O . ASP A 1 382 ? 55.272 -16.923 5.834 1.00 15.94 382 ASP A O 1
ATOM 3048 N N . LYS A 1 383 ? 56.063 -18.843 5.005 1.00 15.35 383 LYS A N 1
ATOM 3049 C CA . LYS A 1 383 ? 54.852 -19.566 5.394 1.00 15.11 383 LYS A CA 1
ATOM 3050 C C . LYS A 1 383 ? 54.724 -19.608 6.920 1.00 14.58 383 LYS A C 1
ATOM 3051 O O . LYS A 1 383 ? 53.634 -19.427 7.474 1.00 13.70 383 LYS A O 1
ATOM 3057 N N . ARG A 1 384 ? 55.848 -19.870 7.576 1.00 13.86 384 ARG A N 1
ATOM 3058 C CA . ARG A 1 384 ? 55.891 -19.973 9.027 1.00 14.22 384 ARG A CA 1
ATOM 3059 C C . ARG A 1 384 ? 55.510 -18.590 9.605 1.00 13.24 384 ARG A C 1
ATOM 3060 O O . ARG A 1 384 ? 54.710 -18.509 10.549 1.00 12.83 384 ARG A O 1
ATOM 3068 N N . ARG A 1 385 ? 56.030 -17.523 8.992 1.00 12.34 385 ARG A N 1
ATOM 3069 C CA . ARG A 1 385 ? 55.698 -16.149 9.411 1.00 12.35 385 ARG A CA 1
ATOM 3070 C C . ARG A 1 385 ? 54.189 -15.876 9.261 1.00 11.92 385 ARG A C 1
ATOM 3071 O O . ARG A 1 385 ? 53.547 -15.384 10.184 1.00 10.30 385 ARG A O 1
ATOM 3079 N N . ALA A 1 386 ? 53.631 -16.221 8.109 1.00 10.94 386 ALA A N 1
ATOM 3080 C CA . ALA A 1 386 ? 52.191 -16.019 7.848 1.00 11.48 386 ALA A CA 1
ATOM 3081 C C . ALA A 1 386 ? 51.251 -16.729 8.835 1.00 11.38 386 ALA A C 1
ATOM 3082 O O . ALA A 1 386 ? 50.207 -16.184 9.187 1.00 12.19 386 ALA A O 1
ATOM 3084 N N . ILE A 1 387 ? 51.608 -17.935 9.271 1.00 11.57 387 ILE A N 1
ATOM 3085 C CA . ILE A 1 387 ? 50.821 -18.656 10.278 1.00 12.50 387 ILE A CA 1
ATOM 3086 C C . ILE A 1 387 ? 50.723 -17.865 11.599 1.00 12.00 387 ILE A C 1
ATOM 3087 O O . ILE A 1 387 ? 49.643 -17.777 12.192 1.00 11.19 387 ILE A O 1
ATOM 3092 N N . CYS A 1 388 ? 51.850 -17.293 12.030 1.00 11.45 388 CYS A N 1
ATOM 3093 C CA . CYS A 1 388 ? 51.901 -16.463 13.251 1.00 11.45 388 CYS A CA 1
ATOM 3094 C C . CYS A 1 388 ? 51.148 -15.139 13.045 1.00 10.66 388 CYS A C 1
ATOM 3095 O O . CYS A 1 388 ? 50.366 -14.710 13.913 1.00 9.16 388 CYS A O 1
ATOM 3098 N N . GLU A 1 389 ? 51.386 -14.507 11.884 1.00 10.19 389 GLU A N 1
ATOM 3099 C CA . GLU A 1 389 ? 50.685 -13.274 11.503 1.00 10.44 389 GLU A CA 1
ATOM 3100 C C . GLU A 1 389 ? 49.166 -13.465 11.474 1.00 10.07 389 GLU A C 1
ATOM 3101 O O . GLU A 1 389 ? 48.430 -12.641 11.988 1.00 10.00 389 GLU A O 1
ATOM 3107 N N . ARG A 1 390 ? 48.705 -14.562 10.880 1.00 10.83 390 ARG A N 1
ATOM 3108 C CA . ARG A 1 390 ? 47.284 -14.853 10.854 1.00 11.23 390 ARG A CA 1
ATOM 3109 C C . ARG A 1 390 ? 46.665 -15.006 12.235 1.00 10.88 390 ARG A C 1
ATOM 3110 O O . ARG A 1 390 ? 45.577 -14.505 12.463 1.00 10.27 390 ARG A O 1
ATOM 3118 N N . SER A 1 391 ? 47.317 -15.742 13.141 1.00 11.10 391 SER A N 1
ATOM 3119 C CA . SER A 1 391 ? 46.780 -15.858 14.517 1.00 11.61 391 SER A CA 1
ATOM 3120 C C . SER A 1 391 ? 46.646 -14.486 15.158 1.00 10.25 391 SER A C 1
ATOM 3121 O O . SER A 1 391 ? 45.641 -14.168 15.788 1.00 10.85 391 SER A O 1
ATOM 3124 N N . ALA A 1 392 ? 47.638 -13.640 14.960 1.00 10.07 392 ALA A N 1
ATOM 3125 C CA . ALA A 1 392 ? 47.579 -12.280 15.518 1.00 9.55 392 ALA A CA 1
ATOM 3126 C C . ALA A 1 392 ? 46.448 -11.468 14.906 1.00 9.69 392 ALA A C 1
ATOM 3127 O O . ALA A 1 392 ? 45.708 -10.773 15.629 1.00 9.59 392 ALA A O 1
ATOM 3129 N N . LEU A 1 393 ? 46.318 -11.539 13.577 1.00 8.78 393 LEU A N 1
ATOM 3130 C CA . LEU A 1 393 ? 45.291 -10.772 12.873 1.00 9.49 393 LEU A CA 1
ATOM 3131 C C . LEU A 1 393 ? 43.891 -11.213 13.262 1.00 9.19 393 LEU A C 1
ATOM 3132 O O . LEU A 1 393 ? 43.026 -10.379 13.493 1.00 9.87 393 LEU A O 1
ATOM 3137 N N . GLU A 1 394 ? 43.676 -12.522 13.339 1.00 9.52 394 GLU A N 1
ATOM 3138 C CA . GLU A 1 394 ? 42.379 -13.056 13.741 1.00 10.75 394 GLU A CA 1
ATOM 3139 C C . GLU A 1 394 ? 42.038 -12.586 15.166 1.00 10.95 394 GLU A C 1
ATOM 3140 O O . GLU A 1 394 ? 40.909 -12.170 15.446 1.00 10.14 394 GLU A O 1
ATOM 3146 N N . PHE A 1 395 ? 43.013 -12.672 16.068 1.00 10.32 395 PHE A N 1
ATOM 3147 C CA . PHE A 1 395 ? 42.804 -12.120 17.401 1.00 10.12 395 PHE A CA 1
ATOM 3148 C C . PHE A 1 395 ? 42.476 -10.620 17.394 1.00 10.03 395 PHE A C 1
ATOM 3149 O O . PHE A 1 395 ? 41.549 -10.182 18.110 1.00 9.30 395 PHE A O 1
ATOM 3157 N N . ALA A 1 396 ? 43.236 -9.838 16.609 1.00 8.52 396 ALA A N 1
ATOM 3158 C CA . ALA A 1 396 ? 43.058 -8.392 16.568 1.00 8.24 396 ALA A CA 1
ATOM 3159 C C . ALA A 1 396 ? 41.679 -7.995 16.012 1.00 7.85 396 ALA A C 1
ATOM 3160 O O . ALA A 1 396 ? 41.026 -7.057 16.522 1.00 6.91 396 ALA A O 1
ATOM 3162 N N . LYS A 1 397 ? 41.212 -8.714 14.990 1.00 8.00 397 LYS A N 1
ATOM 3163 C CA . LYS A 1 397 ? 39.888 -8.395 14.418 1.00 9.30 397 LYS A CA 1
ATOM 3164 C C . LYS A 1 397 ? 38.790 -8.646 15.447 1.00 9.14 397 LYS A C 1
ATOM 3165 O O . LYS A 1 397 ? 37.902 -7.825 15.631 1.00 9.80 397 LYS A O 1
ATOM 3171 N N . MET A 1 398 ? 38.858 -9.787 16.110 1.00 9.61 398 MET A N 1
ATOM 3172 C CA . MET A 1 398 ? 37.916 -10.112 17.195 1.00 9.90 398 MET A CA 1
ATOM 3173 C C . MET A 1 398 ? 37.905 -9.013 18.278 1.00 9.61 398 MET A C 1
ATOM 3174 O O . MET A 1 398 ? 36.852 -8.492 18.682 1.00 9.45 398 MET A O 1
ATOM 3179 N N . LEU A 1 399 ? 39.098 -8.669 18.744 1.00 10.53 399 LEU A N 1
ATOM 3180 C CA . LEU A 1 399 ? 39.270 -7.694 19.795 1.00 9.36 399 LEU A CA 1
ATOM 3181 C C . LEU A 1 399 ? 38.717 -6.331 19.391 1.00 8.99 399 LEU A C 1
ATOM 3182 O O . LEU A 1 399 ? 37.994 -5.724 20.185 1.00 8.67 399 LEU A O 1
ATOM 3187 N N . LEU A 1 400 ? 39.018 -5.864 18.168 1.00 8.62 400 LEU A N 1
ATOM 3188 C CA . LEU A 1 400 ? 38.505 -4.574 17.711 1.00 9.19 400 LEU A CA 1
ATOM 3189 C C . LEU A 1 400 ? 36.953 -4.572 17.751 1.00 9.95 400 LEU A C 1
ATOM 3190 O O . LEU A 1 400 ? 36.314 -3.631 18.275 1.00 10.41 400 LEU A O 1
ATOM 3195 N N . LYS A 1 401 ? 36.364 -5.636 17.227 1.00 9.63 401 LYS A N 1
ATOM 3196 C CA . LYS A 1 401 ? 34.907 -5.766 17.174 1.00 11.33 401 LYS A CA 1
ATOM 3197 C C . LYS A 1 401 ? 34.230 -6.020 18.515 1.00 11.07 401 LYS A C 1
ATOM 3198 O O . LYS A 1 401 ? 33.167 -5.448 18.786 1.00 12.35 401 LYS A O 1
ATOM 3204 N N . GLU A 1 402 ? 34.860 -6.823 19.366 1.00 11.70 402 GLU A N 1
ATOM 3205 C CA . GLU A 1 402 ? 34.201 -7.356 20.548 1.00 13.19 402 GLU A CA 1
ATOM 3206 C C . GLU A 1 402 ? 34.704 -6.850 21.896 1.00 12.60 402 GLU A C 1
ATOM 3207 O O . GLU A 1 402 ? 34.240 -7.313 22.941 1.00 12.23 402 GLU A O 1
ATOM 3213 N N . ARG A 1 403 ? 35.627 -5.892 21.874 1.00 11.78 403 ARG A N 1
ATOM 3214 C CA . ARG A 1 403 ? 36.331 -5.459 23.090 1.00 12.37 403 ARG A CA 1
ATOM 3215 C C . ARG A 1 403 ? 35.426 -5.072 24.255 1.00 11.98 403 ARG A C 1
ATOM 3216 O O . ARG A 1 403 ? 35.819 -5.229 25.405 1.00 11.80 403 ARG A O 1
ATOM 3224 N N . ARG A 1 404 ? 34.242 -4.537 23.955 1.00 11.99 404 ARG A N 1
ATOM 3225 C CA . ARG A 1 404 ? 33.326 -4.058 25.015 1.00 11.74 404 ARG A CA 1
ATOM 3226 C C . ARG A 1 404 ? 32.776 -5.180 25.897 1.00 12.31 404 ARG A C 1
ATOM 3227 O O . ARG A 1 404 ? 32.240 -4.916 26.992 1.00 11.87 404 ARG A O 1
ATOM 3235 N N . LYS A 1 405 ? 32.951 -6.421 25.456 1.00 12.51 405 LYS A N 1
ATOM 3236 C CA . LYS A 1 405 ? 32.553 -7.581 26.270 1.00 13.85 405 LYS A CA 1
ATOM 3237 C C . LYS A 1 405 ? 33.549 -7.878 27.395 1.00 14.46 405 LYS A C 1
ATOM 3238 O O . LYS A 1 405 ? 33.208 -8.569 28.374 1.00 14.07 405 LYS A O 1
ATOM 3244 N N . PHE A 1 406 ? 34.773 -7.352 27.272 1.00 13.90 406 PHE A N 1
ATOM 3245 C CA . PHE A 1 406 ? 35.800 -7.653 28.273 1.00 14.10 406 PHE A CA 1
ATOM 3246 C C . PHE A 1 406 ? 35.703 -6.744 29.507 1.00 13.63 406 PHE A C 1
ATOM 3247 O O . PHE A 1 406 ? 35.674 -5.513 29.390 1.00 14.51 406 PHE A O 1
ATOM 3255 N N . LYS A 1 407 ? 35.706 -7.363 30.685 1.00 12.55 407 LYS A N 1
ATOM 3256 C CA . LYS A 1 407 ? 35.621 -6.622 31.937 1.00 12.76 407 LYS A CA 1
ATOM 3257 C C . LYS A 1 407 ? 36.968 -6.530 32.653 1.00 12.43 407 LYS A C 1
ATOM 3258 O O . LYS A 1 407 ? 37.120 -5.784 33.624 1.00 12.58 407 LYS A O 1
ATOM 3264 N N . SER A 1 408 ? 37.958 -7.270 32.164 1.00 11.63 408 SER A N 1
ATOM 3265 C CA . SER A 1 408 ? 39.299 -7.226 32.793 1.00 11.15 408 SER A CA 1
ATOM 3266 C C . SER A 1 408 ? 40.358 -7.583 31.787 1.00 10.28 408 SER A C 1
ATOM 3267 O O . SER A 1 408 ? 40.057 -8.189 30.752 1.00 9.58 408 SER A O 1
ATOM 3270 N N . ILE A 1 409 ? 41.598 -7.205 32.098 1.00 10.21 409 ILE A N 1
ATOM 3271 C CA . ILE A 1 409 ? 42.720 -7.648 31.291 1.00 9.80 409 ILE A CA 1
ATOM 3272 C C . ILE A 1 409 ? 42.922 -9.166 31.364 1.00 9.88 409 ILE A C 1
ATOM 3273 O O . ILE A 1 409 ? 43.335 -9.794 30.385 1.00 9.32 409 ILE A O 1
ATOM 3278 N N . GLY A 1 410 ? 42.615 -9.779 32.514 1.00 9.57 410 GLY A N 1
ATOM 3279 C CA . GLY A 1 410 ? 42.688 -11.240 32.626 1.00 9.60 410 GLY A CA 1
ATOM 3280 C C . GLY A 1 410 ? 41.831 -11.963 31.591 1.00 9.48 410 GLY A C 1
ATOM 3281 O O . GLY A 1 410 ? 42.236 -12.990 31.036 1.00 8.79 410 GLY A O 1
ATOM 3282 N N . GLU A 1 411 ? 40.637 -11.448 31.346 1.00 9.49 411 GLU A N 1
ATOM 3283 C CA . GLU A 1 411 ? 39.735 -12.047 30.353 1.00 10.04 411 GLU A CA 1
ATOM 3284 C C . GLU A 1 411 ? 40.341 -11.938 28.949 1.00 10.00 411 GLU A C 1
ATOM 3285 O O . GLU A 1 411 ? 40.195 -12.875 28.138 1.00 9.36 411 GLU A O 1
ATOM 3291 N N . VAL A 1 412 ? 41.040 -10.824 28.681 1.00 8.94 412 VAL A N 1
ATOM 3292 C CA . VAL A 1 412 ? 41.718 -10.634 27.370 1.00 9.30 412 VAL A CA 1
ATOM 3293 C C . VAL A 1 412 ? 42.843 -11.660 27.187 1.00 9.90 412 VAL A C 1
ATOM 3294 O O . VAL A 1 412 ? 42.952 -12.329 26.140 1.00 9.17 412 VAL A O 1
ATOM 3298 N N . VAL A 1 413 ? 43.669 -11.781 28.225 1.00 10.50 413 VAL A N 1
ATOM 3299 C CA . VAL A 1 413 ? 44.702 -12.802 28.286 1.00 12.20 413 VAL A CA 1
ATOM 3300 C C . VAL A 1 413 ? 44.134 -14.227 28.069 1.00 12.80 413 VAL A C 1
ATOM 3301 O O . VAL A 1 413 ? 44.719 -15.002 27.325 1.00 12.31 413 VAL A O 1
ATOM 3305 N N . SER A 1 414 ? 42.996 -14.563 28.693 1.00 13.60 414 SER A N 1
ATOM 3306 C CA . SER A 1 414 ? 42.347 -15.871 28.426 1.00 15.21 414 SER A CA 1
ATOM 3307 C C . SER A 1 414 ? 41.974 -16.042 26.966 1.00 14.94 414 SER A C 1
ATOM 3308 O O . SER A 1 414 ? 42.197 -17.117 26.386 1.00 15.32 414 SER A O 1
ATOM 3311 N N . ALA A 1 415 ? 41.428 -14.988 26.364 1.00 15.60 415 ALA A N 1
ATOM 3312 C CA . ALA A 1 415 ? 41.083 -14.998 24.931 1.00 16.50 415 ALA A CA 1
ATOM 3313 C C . ALA A 1 415 ? 42.322 -15.202 24.033 1.00 17.73 415 ALA A C 1
ATOM 3314 O O . ALA A 1 415 ? 42.258 -15.922 23.019 1.00 17.17 415 ALA A O 1
ATOM 3316 N N . ILE A 1 416 ? 43.440 -14.571 24.401 1.00 18.35 416 ILE A N 1
ATOM 3317 C CA . ILE A 1 416 ? 44.722 -14.790 23.680 1.00 20.23 416 ILE A CA 1
ATOM 3318 C C . ILE A 1 416 ? 45.127 -16.276 23.752 1.00 22.47 416 ILE A C 1
ATOM 3319 O O . ILE A 1 416 ? 45.492 -16.874 22.734 1.00 22.74 416 ILE A O 1
ATOM 3324 N N . GLN A 1 417 ? 45.057 -16.854 24.953 1.00 24.87 417 GLN A N 1
ATOM 3325 C CA . GLN A 1 417 ? 45.361 -18.272 25.169 1.00 28.06 417 GLN A CA 1
ATOM 3326 C C . GLN A 1 417 ? 44.415 -19.221 24.418 1.00 30.03 417 GLN A C 1
ATOM 3327 O O . GLN A 1 417 ? 44.826 -20.294 23.971 1.00 30.42 417 GLN A O 1
ATOM 3333 N N . GLN A 1 418 ? 43.156 -18.818 24.285 1.00 32.08 418 GLN A N 1
ATOM 3334 C CA . GLN A 1 418 ? 42.175 -19.546 23.472 1.00 34.96 418 GLN A CA 1
ATOM 3335 C C . GLN A 1 418 ? 42.458 -19.479 21.955 1.00 35.69 418 GLN A C 1
ATOM 3336 O O . GLN A 1 418 ? 42.019 -20.343 21.208 1.00 36.66 418 GLN A O 1
ATOM 3342 N N . GLN A 1 419 ? 43.182 -18.463 21.502 1.00 36.84 419 GLN A N 1
ATOM 3343 C CA . GLN A 1 419 ? 43.488 -18.307 20.080 1.00 37.84 419 GLN A CA 1
ATOM 3344 C C . GLN A 1 419 ? 44.324 -19.468 19.533 1.00 38.92 419 GLN A C 1
ATOM 3345 O O . GLN A 1 419 ? 45.439 -19.718 19.999 1.00 39.85 419 GLN A O 1
ATOM 3351 N N . SER B 1 2 ? 34.373 56.685 18.774 1.00 50.59 2 SER B N 1
ATOM 3352 C CA . SER B 1 2 ? 35.152 56.088 19.897 1.00 50.79 2 SER B CA 1
ATOM 3353 C C . SER B 1 2 ? 35.890 54.830 19.432 1.00 50.82 2 SER B C 1
ATOM 3354 O O . SER B 1 2 ? 35.315 53.747 19.432 1.00 51.40 2 SER B O 1
ATOM 3356 N N . PHE B 1 3 ? 37.165 54.956 19.060 1.00 50.84 3 PHE B N 1
ATOM 3357 C CA . PHE B 1 3 ? 37.821 53.879 18.291 1.00 50.35 3 PHE B CA 1
ATOM 3358 C C . PHE B 1 3 ? 39.062 53.170 18.866 1.00 49.85 3 PHE B C 1
ATOM 3359 O O . PHE B 1 3 ? 39.110 51.935 18.870 1.00 49.97 3 PHE B O 1
ATOM 3361 N N . GLU B 1 4 ? 40.051 53.939 19.330 1.00 49.06 4 GLU B N 1
ATOM 3362 C CA . GLU B 1 4 ? 41.436 53.440 19.500 1.00 48.03 4 GLU B CA 1
ATOM 3363 C C . GLU B 1 4 ? 41.710 52.488 20.681 1.00 47.16 4 GLU B C 1
ATOM 3364 O O . GLU B 1 4 ? 42.650 51.686 20.638 1.00 46.97 4 GLU B O 1
ATOM 3366 N N . GLU B 1 5 ? 40.915 52.601 21.738 1.00 45.94 5 GLU B N 1
ATOM 3367 C CA . GLU B 1 5 ? 40.959 51.664 22.867 1.00 44.54 5 GLU B CA 1
ATOM 3368 C C . GLU B 1 5 ? 39.517 51.303 23.191 1.00 43.44 5 GLU B C 1
ATOM 3369 O O . GLU B 1 5 ? 38.604 52.049 22.828 1.00 43.16 5 GLU B O 1
ATOM 3371 N N . PHE B 1 6 ? 39.303 50.170 23.856 1.00 42.01 6 PHE B N 1
ATOM 3372 C CA . PHE B 1 6 ? 37.947 49.773 24.229 1.00 40.67 6 PHE B CA 1
ATOM 3373 C C . PHE B 1 6 ? 37.234 50.871 25.024 1.00 40.31 6 PHE B C 1
ATOM 3374 O O . PHE B 1 6 ? 37.768 51.372 26.015 1.00 40.19 6 PHE B O 1
ATOM 3382 N N . THR B 1 7 ? 36.023 51.210 24.585 1.00 40.08 7 THR B N 1
ATOM 3383 C CA . THR B 1 7 ? 35.168 52.208 25.237 1.00 39.72 7 THR B CA 1
ATOM 3384 C C . THR B 1 7 ? 33.745 51.640 25.386 1.00 39.17 7 THR B C 1
ATOM 3385 O O . THR B 1 7 ? 33.102 51.324 24.384 1.00 38.73 7 THR B O 1
ATOM 3389 N N . PRO B 1 8 ? 33.241 51.520 26.630 1.00 38.79 8 PRO B N 1
ATOM 3390 C CA . PRO B 1 8 ? 31.825 51.150 26.797 1.00 38.29 8 PRO B CA 1
ATOM 3391 C C . PRO B 1 8 ? 30.892 52.240 26.239 1.00 38.01 8 PRO B C 1
ATOM 3392 O O . PRO B 1 8 ? 30.938 53.403 26.678 1.00 37.80 8 PRO B O 1
ATOM 3396 N N . LEU B 1 9 ? 30.065 51.871 25.269 1.00 37.16 9 LEU B N 1
ATOM 3397 C CA . LEU B 1 9 ? 29.177 52.834 24.625 1.00 36.77 9 LEU B CA 1
ATOM 3398 C C . LEU B 1 9 ? 27.796 52.863 25.258 1.00 36.71 9 LEU B C 1
ATOM 3399 O O . LEU B 1 9 ? 27.346 51.874 25.837 1.00 36.17 9 LEU B O 1
ATOM 3404 N N . ASN B 1 10 ? 27.137 54.016 25.153 1.00 36.65 10 ASN B N 1
ATOM 3405 C CA . ASN B 1 10 ? 25.720 54.136 25.474 1.00 36.75 10 ASN B CA 1
ATOM 3406 C C . ASN B 1 10 ? 24.987 54.780 24.291 1.00 37.20 10 ASN B C 1
ATOM 3407 O O . ASN B 1 10 ? 25.595 55.003 23.232 1.00 36.72 10 ASN B O 1
ATOM 3412 N N . GLU B 1 11 ? 23.701 55.085 24.465 1.00 37.42 11 GLU B N 1
ATOM 3413 C CA . GLU B 1 11 ? 22.872 55.596 23.363 1.00 38.39 11 GLU B CA 1
ATOM 3414 C C . GLU B 1 11 ? 23.416 56.853 22.655 1.00 38.20 11 GLU B C 1
ATOM 3415 O O . GLU B 1 11 ? 23.124 57.074 21.473 1.00 37.93 11 GLU B O 1
ATOM 3421 N N . LYS B 1 12 ? 24.220 57.666 23.344 1.00 37.94 12 LYS B N 1
ATOM 3422 C CA . LYS B 1 12 ? 24.702 58.891 22.698 1.00 37.94 12 LYS B CA 1
ATOM 3423 C C . LYS B 1 12 ? 26.155 58.877 22.196 1.00 36.76 12 LYS B C 1
ATOM 3424 O O . LYS B 1 12 ? 26.445 59.487 21.173 1.00 37.14 12 LYS B O 1
ATOM 3430 N N . SER B 1 13 ? 27.062 58.198 22.897 1.00 35.32 13 SER B N 1
ATOM 3431 C CA . SER B 1 13 ? 28.422 58.016 22.384 1.00 33.55 13 SER B CA 1
ATOM 3432 C C . SER B 1 13 ? 28.428 57.072 21.167 1.00 32.59 13 SER B C 1
ATOM 3433 O O . SER B 1 13 ? 29.365 57.089 20.362 1.00 31.75 13 SER B O 1
ATOM 3436 N N . LEU B 1 14 ? 27.385 56.247 21.060 1.00 31.69 14 LEU B N 1
ATOM 3437 C CA . LEU B 1 14 ? 27.195 55.364 19.902 1.00 31.26 14 LEU B CA 1
ATOM 3438 C C . LEU B 1 14 ? 27.017 56.188 18.623 1.00 31.00 14 LEU B C 1
ATOM 3439 O O . LEU B 1 14 ? 27.533 55.817 17.558 1.00 30.81 14 LEU B O 1
ATOM 3444 N N . VAL B 1 15 ? 26.296 57.305 18.739 1.00 30.97 15 VAL B N 1
ATOM 3445 C CA . VAL B 1 15 ? 26.139 58.270 17.646 1.00 31.01 15 VAL B CA 1
ATOM 3446 C C . VAL B 1 15 ? 27.505 58.617 17.033 1.00 31.25 15 VAL B C 1
ATOM 3447 O O . VAL B 1 15 ? 27.724 58.445 15.830 1.00 30.77 15 VAL B O 1
ATOM 3451 N N . ASP B 1 16 ? 28.440 59.052 17.873 1.00 31.62 16 ASP B N 1
ATOM 3452 C CA . ASP B 1 16 ? 29.768 59.460 17.405 1.00 31.83 16 ASP B CA 1
ATOM 3453 C C . ASP B 1 16 ? 30.588 58.320 16.815 1.00 31.55 16 ASP B C 1
ATOM 3454 O O . ASP B 1 16 ? 31.274 58.496 15.798 1.00 30.50 16 ASP B O 1
ATOM 3459 N N . TYR B 1 17 ? 30.511 57.149 17.453 1.00 31.14 17 TYR B N 1
ATOM 3460 C CA . TYR B 1 17 ? 31.184 55.956 16.942 1.00 30.53 17 TYR B CA 1
ATOM 3461 C C . TYR B 1 17 ? 30.714 55.615 15.525 1.00 30.74 17 TYR B C 1
ATOM 3462 O O . TYR B 1 17 ? 31.540 55.413 14.634 1.00 30.77 17 TYR B O 1
ATOM 3471 N N . ILE B 1 18 ? 29.399 55.541 15.337 1.00 30.82 18 ILE B N 1
ATOM 3472 C CA . ILE B 1 18 ? 28.799 55.249 14.029 1.00 32.11 18 ILE B CA 1
ATOM 3473 C C . ILE B 1 18 ? 29.263 56.257 12.962 1.00 32.86 18 ILE B C 1
ATOM 3474 O O . ILE B 1 18 ? 29.719 55.861 11.888 1.00 32.90 18 ILE B O 1
ATOM 3479 N N . LYS B 1 19 ? 29.162 57.554 13.277 1.00 33.98 19 LYS B N 1
ATOM 3480 C CA . LYS B 1 19 ? 29.588 58.620 12.353 1.00 35.39 19 LYS B CA 1
ATOM 3481 C C . LYS B 1 19 ? 31.052 58.473 11.916 1.00 35.38 19 LYS B C 1
ATOM 3482 O O . LYS B 1 19 ? 31.401 58.762 10.770 1.00 35.77 19 LYS B O 1
ATOM 3488 N N . SER B 1 20 ? 31.887 57.983 12.820 1.00 35.73 20 SER B N 1
ATOM 3489 C CA . SER B 1 20 ? 33.306 57.754 12.546 1.00 36.18 20 SER B CA 1
ATOM 3490 C C . SER B 1 20 ? 33.589 56.428 11.833 1.00 35.95 20 SER B C 1
ATOM 3491 O O . SER B 1 20 ? 34.738 56.133 11.492 1.00 35.83 20 SER B O 1
ATOM 3494 N N . THR B 1 21 ? 32.548 55.625 11.626 1.00 35.91 21 THR B N 1
ATOM 3495 C CA . THR B 1 21 ? 32.711 54.293 11.052 1.00 36.05 21 THR B CA 1
ATOM 3496 C C . THR B 1 21 ? 31.926 54.185 9.742 1.00 36.00 21 THR B C 1
ATOM 3497 O O . THR B 1 21 ? 30.715 53.972 9.760 1.00 36.06 21 THR B O 1
ATOM 3501 N N . PRO B 1 22 ? 32.622 54.352 8.599 1.00 36.33 22 PRO B N 1
ATOM 3502 C CA . PRO B 1 22 ? 31.998 54.306 7.267 1.00 36.44 22 PRO B CA 1
ATOM 3503 C C . PRO B 1 22 ? 31.153 53.042 7.021 1.00 36.38 22 PRO B C 1
ATOM 3504 O O . PRO B 1 22 ? 30.026 53.154 6.547 1.00 36.11 22 PRO B O 1
ATOM 3508 N N . ALA B 1 23 ? 31.685 51.866 7.364 1.00 36.48 23 ALA B N 1
ATOM 3509 C CA . ALA B 1 23 ? 30.938 50.604 7.225 1.00 37.03 23 ALA B CA 1
ATOM 3510 C C . ALA B 1 23 ? 29.552 50.648 7.900 1.00 37.05 23 ALA B C 1
ATOM 3511 O O . ALA B 1 23 ? 28.578 50.111 7.363 1.00 36.84 23 ALA B O 1
ATOM 3513 N N . LEU B 1 24 ? 29.463 51.325 9.052 1.00 37.04 24 LEU B N 1
ATOM 3514 C CA . LEU B 1 24 ? 28.190 51.467 9.792 1.00 36.95 24 LEU B CA 1
ATOM 3515 C C . LEU B 1 24 ? 27.352 52.678 9.396 1.00 37.19 24 LEU B C 1
ATOM 3516 O O . LEU B 1 24 ? 26.132 52.567 9.252 1.00 36.89 24 LEU B O 1
ATOM 3521 N N . SER B 1 25 ? 27.997 53.840 9.253 1.00 37.68 25 SER B N 1
ATOM 3522 C CA . SER B 1 25 ? 27.273 55.060 8.886 1.00 38.32 25 SER B CA 1
ATOM 3523 C C . SER B 1 25 ? 26.659 54.937 7.499 1.00 38.79 25 SER B C 1
ATOM 3524 O O . SER B 1 25 ? 25.535 55.399 7.281 1.00 38.28 25 SER B O 1
ATOM 3527 N N . SER B 1 26 ? 27.384 54.289 6.581 1.00 39.63 26 SER B N 1
ATOM 3528 C CA . SER B 1 26 ? 26.888 54.091 5.211 1.00 40.62 26 SER B CA 1
ATOM 3529 C C . SER B 1 26 ? 25.605 53.262 5.169 1.00 41.02 26 SER B C 1
ATOM 3530 O O . SER B 1 26 ? 24.740 53.508 4.332 1.00 41.11 26 SER B O 1
ATOM 3533 N N . LYS B 1 27 ? 25.478 52.309 6.098 1.00 41.32 27 LYS B N 1
ATOM 3534 C CA . LYS B 1 27 ? 24.312 51.415 6.179 1.00 41.49 27 LYS B CA 1
ATOM 3535 C C . LYS B 1 27 ? 23.007 52.071 6.657 1.00 41.28 27 LYS B C 1
ATOM 3536 O O . LYS B 1 27 ? 21.931 51.552 6.388 1.00 41.01 27 LYS B O 1
ATOM 3542 N N . ILE B 1 28 ? 23.107 53.198 7.365 1.00 41.70 28 ILE B N 1
ATOM 3543 C CA . ILE B 1 28 ? 21.926 53.929 7.888 1.00 41.60 28 ILE B CA 1
ATOM 3544 C C . ILE B 1 28 ? 21.887 55.393 7.411 1.00 42.09 28 ILE B C 1
ATOM 3545 O O . ILE B 1 28 ? 20.941 56.136 7.717 1.00 41.29 28 ILE B O 1
ATOM 3550 N N . GLY B 1 29 ? 22.941 55.795 6.701 1.00 42.49 29 GLY B N 1
ATOM 3551 C CA . GLY B 1 29 ? 23.003 57.095 6.039 1.00 43.27 29 GLY B CA 1
ATOM 3552 C C . GLY B 1 29 ? 23.480 58.227 6.925 1.00 43.54 29 GLY B C 1
ATOM 3553 O O . GLY B 1 29 ? 23.396 59.389 6.528 1.00 43.99 29 GLY B O 1
ATOM 3554 N N . LEU B 1 37 ? 19.648 60.395 14.751 1.00 36.56 37 LEU B N 1
ATOM 3555 C CA . LEU B 1 37 ? 19.509 58.949 14.935 1.00 36.29 37 LEU B CA 1
ATOM 3556 C C . LEU B 1 37 ? 18.624 58.621 16.122 1.00 36.05 37 LEU B C 1
ATOM 3557 O O . LEU B 1 37 ? 18.659 59.305 17.145 1.00 36.54 37 LEU B O 1
ATOM 3562 N N . VAL B 1 38 ? 17.825 57.572 15.969 1.00 35.41 38 VAL B N 1
ATOM 3563 C CA . VAL B 1 38 ? 17.081 56.984 17.070 1.00 34.96 38 VAL B CA 1
ATOM 3564 C C . VAL B 1 38 ? 17.833 55.720 17.525 1.00 34.68 38 VAL B C 1
ATOM 3565 O O . VAL B 1 38 ? 18.082 54.798 16.740 1.00 34.34 38 VAL B O 1
ATOM 3569 N N . ILE B 1 39 ? 18.214 55.711 18.795 1.00 33.90 39 ILE B N 1
ATOM 3570 C CA . ILE B 1 39 ? 18.939 54.588 19.379 1.00 33.03 39 ILE B CA 1
ATOM 3571 C C . ILE B 1 39 ? 18.219 54.111 20.644 1.00 32.36 39 ILE B C 1
ATOM 3572 O O . ILE B 1 39 ? 17.930 54.905 21.530 1.00 32.00 39 ILE B O 1
ATOM 3577 N N . LYS B 1 40 ? 17.910 52.819 20.691 1.00 31.20 40 LYS B N 1
ATOM 3578 C CA . LYS B 1 40 ? 17.292 52.186 21.851 1.00 30.92 40 LYS B CA 1
ATOM 3579 C C . LYS B 1 40 ? 18.076 50.918 22.250 1.00 30.15 40 LYS B C 1
ATOM 3580 O O . LYS B 1 40 ? 18.308 50.043 21.410 1.00 28.64 40 LYS B O 1
ATOM 3586 N N . GLU B 1 41 ? 18.500 50.850 23.514 1.00 29.70 41 GLU B N 1
ATOM 3587 C CA . GLU B 1 41 ? 19.120 49.648 24.078 1.00 29.74 41 GLU B CA 1
ATOM 3588 C C . GLU B 1 41 ? 18.006 48.677 24.459 1.00 30.30 41 GLU B C 1
ATOM 3589 O O . GLU B 1 41 ? 17.072 49.048 25.173 1.00 30.18 41 GLU B O 1
ATOM 3595 N N . VAL B 1 42 ? 18.101 47.438 23.974 1.00 30.04 42 VAL B N 1
ATOM 3596 C CA . VAL B 1 42 ? 17.007 46.458 24.106 1.00 30.32 42 VAL B CA 1
ATOM 3597 C C . VAL B 1 42 ? 17.460 45.072 24.575 1.00 30.53 42 VAL B C 1
ATOM 3598 O O . VAL B 1 42 ? 16.667 44.131 24.602 1.00 30.72 42 VAL B O 1
ATOM 3602 N N . GLY B 1 43 ? 18.732 44.933 24.919 1.00 30.42 43 GLY B N 1
ATOM 3603 C CA . GLY B 1 43 ? 19.242 43.621 25.311 1.00 30.83 43 GLY B CA 1
ATOM 3604 C C . GLY B 1 43 ? 18.546 43.085 26.547 1.00 30.87 43 GLY B C 1
ATOM 3605 O O . GLY B 1 43 ? 18.693 43.654 27.639 1.00 31.33 43 GLY B O 1
ATOM 3606 N N . ASP B 1 44 ? 17.770 42.013 26.364 1.00 30.71 44 ASP B N 1
ATOM 3607 C CA . ASP B 1 44 ? 17.146 41.287 27.467 1.00 30.51 44 ASP B CA 1
ATOM 3608 C C . ASP B 1 44 ? 17.818 39.921 27.682 1.00 30.11 44 ASP B C 1
ATOM 3609 O O . ASP B 1 44 ? 17.257 39.037 28.329 1.00 29.40 44 ASP B O 1
ATOM 3614 N N . GLY B 1 45 ? 19.012 39.761 27.115 1.00 29.40 45 GLY B N 1
ATOM 3615 C CA . GLY B 1 45 ? 19.820 38.565 27.325 1.00 29.36 45 GLY B CA 1
ATOM 3616 C C . GLY B 1 45 ? 20.684 38.717 28.564 1.00 29.40 45 GLY B C 1
ATOM 3617 O O . GLY B 1 45 ? 20.644 39.758 29.264 1.00 29.16 45 GLY B O 1
ATOM 3618 N N . ASN B 1 46 ? 21.489 37.684 28.821 1.00 28.76 46 ASN B N 1
ATOM 3619 C CA . ASN B 1 46 ? 22.285 37.603 30.045 1.00 27.84 46 ASN B CA 1
ATOM 3620 C C . ASN B 1 46 ? 23.666 38.271 30.057 1.00 27.17 46 ASN B C 1
ATOM 3621 O O . ASN B 1 46 ? 24.187 38.569 31.143 1.00 27.13 46 ASN B O 1
ATOM 3626 N N . LEU B 1 47 ? 24.244 38.523 28.881 1.00 25.69 47 LEU B N 1
ATOM 3627 C CA . LEU B 1 47 ? 25.668 38.878 28.797 1.00 24.32 47 LEU B CA 1
ATOM 3628 C C . LEU B 1 47 ? 26.041 40.256 28.259 1.00 23.95 47 LEU B C 1
ATOM 3629 O O . LEU B 1 47 ? 27.025 40.856 28.714 1.00 23.35 47 LEU B O 1
ATOM 3634 N N . ASN B 1 48 ? 25.285 40.738 27.275 1.00 22.41 48 ASN B N 1
ATOM 3635 C CA . ASN B 1 48 ? 25.761 41.840 26.451 1.00 21.87 48 ASN B CA 1
ATOM 3636 C C . ASN B 1 48 ? 24.808 43.042 26.336 1.00 22.37 48 ASN B C 1
ATOM 3637 O O . ASN B 1 48 ? 23.661 42.996 26.809 1.00 21.67 48 ASN B O 1
ATOM 3642 N N . PHE B 1 49 ? 25.301 44.092 25.678 1.00 21.91 49 PHE B N 1
ATOM 3643 C CA . PHE B 1 49 ? 24.502 45.281 25.372 1.00 23.57 49 PHE B CA 1
ATOM 3644 C C . PHE B 1 49 ? 24.095 45.306 23.908 1.00 22.92 49 PHE B C 1
ATOM 3645 O O . PHE B 1 49 ? 24.925 45.159 23.026 1.00 22.82 49 PHE B O 1
ATOM 3653 N N . VAL B 1 50 ? 22.806 45.451 23.647 1.00 23.35 50 VAL B N 1
ATOM 3654 C CA . VAL B 1 50 ? 22.383 45.505 22.246 1.00 23.68 50 VAL B CA 1
ATOM 3655 C C . VAL B 1 50 ? 21.503 46.728 21.952 1.00 23.31 50 VAL B C 1
ATOM 3656 O O . VAL B 1 50 ? 20.607 47.068 22.738 1.00 22.38 50 VAL B O 1
ATOM 3660 N N . PHE B 1 51 ? 21.807 47.383 20.829 1.00 23.02 51 PHE B N 1
ATOM 3661 C CA . PHE B 1 51 ? 21.163 48.648 20.429 1.00 23.97 51 PHE B CA 1
ATOM 3662 C C . PHE B 1 51 ? 20.523 48.524 19.062 1.00 23.76 51 PHE B C 1
ATOM 3663 O O . PHE B 1 51 ? 21.184 48.095 18.099 1.00 23.32 51 PHE B O 1
ATOM 3671 N N . ILE B 1 52 ? 19.250 48.903 18.970 1.00 24.60 52 ILE B N 1
ATOM 3672 C CA . ILE B 1 52 ? 18.621 49.157 17.666 1.00 25.67 52 ILE B CA 1
ATOM 3673 C C . ILE B 1 52 ? 18.940 50.602 17.225 1.00 26.87 52 ILE B C 1
ATOM 3674 O O . ILE B 1 52 ? 18.696 51.548 17.976 1.00 26.90 52 ILE B O 1
ATOM 3679 N N . VAL B 1 53 ? 19.495 50.757 16.023 1.00 28.20 53 VAL B N 1
ATOM 3680 C CA . VAL B 1 53 ? 19.858 52.076 15.505 1.00 29.71 53 VAL B CA 1
ATOM 3681 C C . VAL B 1 53 ? 19.064 52.376 14.220 1.00 31.00 53 VAL B C 1
ATOM 3682 O O . VAL B 1 53 ? 19.118 51.593 13.271 1.00 30.95 53 VAL B O 1
ATOM 3686 N N . VAL B 1 54 ? 18.320 53.488 14.229 1.00 32.43 54 VAL B N 1
ATOM 3687 C CA . VAL B 1 54 ? 17.605 54.057 13.062 1.00 34.39 54 VAL B CA 1
ATOM 3688 C C . VAL B 1 54 ? 17.959 55.564 13.016 1.00 35.48 54 VAL B C 1
ATOM 3689 O O . VAL B 1 54 ? 17.686 56.250 13.989 1.00 36.57 54 VAL B O 1
ATOM 3693 N N . GLY B 1 55 ? 18.507 56.129 11.937 1.00 36.73 55 GLY B N 1
ATOM 3694 C CA . GLY B 1 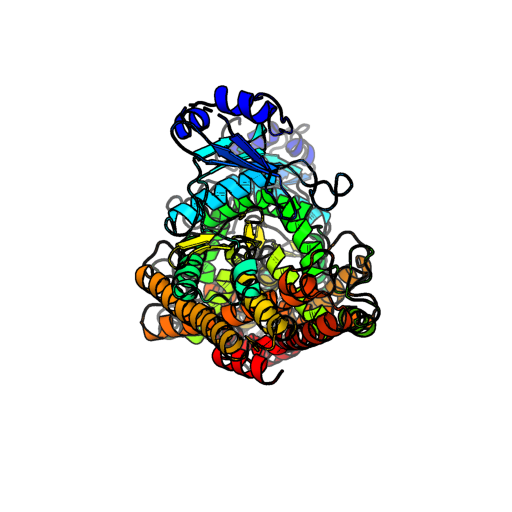55 ? 18.617 55.553 10.602 1.00 37.37 55 GLY B CA 1
ATOM 3695 C C . GLY B 1 55 ? 17.819 56.383 9.588 1.00 37.74 55 GLY B C 1
ATOM 3696 O O . GLY B 1 55 ? 16.588 56.310 9.562 1.00 37.76 55 GLY B O 1
ATOM 3697 N N . SER B 1 56 ? 18.510 57.191 8.777 1.00 37.83 56 SER B N 1
ATOM 3698 C CA . SER B 1 56 ? 17.861 57.901 7.663 1.00 38.02 56 SER B CA 1
ATOM 3699 C C . SER B 1 56 ? 17.762 57.026 6.396 1.00 37.62 56 SER B C 1
ATOM 3700 O O . SER B 1 56 ? 16.734 57.004 5.728 1.00 38.02 56 SER B O 1
ATOM 3702 N N . SER B 1 57 ? 18.839 56.321 6.071 1.00 37.19 57 SER B N 1
ATOM 3703 C CA . SER B 1 57 ? 18.879 55.467 4.892 1.00 36.98 57 SER B CA 1
ATOM 3704 C C . SER B 1 57 ? 18.738 53.984 5.246 1.00 36.64 57 SER B C 1
ATOM 3705 O O . SER B 1 57 ? 18.962 53.121 4.385 1.00 36.60 57 SER B O 1
ATOM 3708 N N . GLY B 1 58 ? 18.372 53.690 6.503 1.00 35.92 58 GLY B N 1
ATOM 3709 C CA . GLY B 1 58 ? 18.235 52.298 6.974 1.00 34.48 58 GLY B CA 1
ATOM 3710 C C . GLY B 1 58 ? 18.289 52.093 8.480 1.00 33.60 58 GLY B C 1
ATOM 3711 O O . GLY B 1 58 ? 18.143 53.037 9.261 1.00 33.42 58 GLY B O 1
ATOM 3712 N N . SER B 1 59 ? 18.491 50.845 8.894 1.00 32.27 59 SER B N 1
ATOM 3713 C CA . SER B 1 59 ? 18.592 50.525 10.320 1.00 31.11 59 SER B CA 1
ATOM 3714 C C . SER B 1 59 ? 19.584 49.388 10.563 1.00 29.72 59 SER B C 1
ATOM 3715 O O . SER B 1 59 ? 19.985 48.674 9.629 1.00 28.30 59 SER B O 1
ATOM 3718 N N . LEU B 1 60 ? 19.999 49.228 11.815 1.00 28.08 60 LEU B N 1
ATOM 3719 C CA . LEU B 1 60 ? 20.921 48.143 12.160 1.00 26.43 60 LEU B CA 1
ATOM 3720 C C . LEU B 1 60 ? 20.937 47.855 13.652 1.00 24.66 60 LEU B C 1
ATOM 3721 O O . LEU B 1 60 ? 20.339 48.591 14.451 1.00 23.27 60 LEU B O 1
ATOM 3726 N N . VAL B 1 61 ? 21.631 46.779 14.010 1.00 23.38 61 VAL B N 1
ATOM 3727 C CA . VAL B 1 61 ? 21.820 46.415 15.418 1.00 22.29 61 VAL B CA 1
ATOM 3728 C C . VAL B 1 61 ? 23.292 46.528 15.740 1.00 21.77 61 VAL B C 1
ATOM 3729 O O . VAL B 1 61 ? 24.138 46.133 14.947 1.00 21.49 61 VAL B O 1
ATOM 3733 N N . ILE B 1 62 ? 23.580 47.110 16.902 1.00 21.15 62 ILE B N 1
ATOM 3734 C CA . ILE B 1 62 ? 24.920 47.165 17.436 1.00 21.06 62 ILE B CA 1
ATOM 3735 C C . ILE B 1 62 ? 24.913 46.317 18.700 1.00 21.38 62 ILE B C 1
ATOM 3736 O O . ILE B 1 62 ? 24.092 46.529 19.593 1.00 21.22 62 ILE B O 1
ATOM 3741 N N . LYS B 1 63 ? 25.836 45.370 18.761 1.00 20.79 63 LYS B N 1
ATOM 3742 C CA . LYS B 1 63 ? 26.035 44.571 19.949 1.00 21.26 63 LYS B CA 1
ATOM 3743 C C . LYS B 1 63 ? 27.432 44.862 20.474 1.00 21.22 63 LYS B C 1
ATOM 3744 O O . LYS B 1 63 ? 28.407 44.867 19.706 1.00 21.80 63 LYS B O 1
ATOM 3750 N N . GLN B 1 64 ? 27.530 45.108 21.775 1.00 21.21 64 GLN B N 1
ATOM 3751 C CA . GLN B 1 64 ? 28.835 45.293 22.408 1.00 22.67 64 GLN B CA 1
ATOM 3752 C C . GLN B 1 64 ? 28.969 44.440 23.666 1.00 22.75 64 GLN B C 1
ATOM 3753 O O . GLN B 1 64 ? 28.024 44.334 24.473 1.00 22.79 64 GLN B O 1
ATOM 3759 N N . ALA B 1 65 ? 30.143 43.834 23.799 1.00 22.88 65 ALA B N 1
ATOM 3760 C CA . ALA B 1 65 ? 30.507 43.049 24.955 1.00 23.89 65 ALA B CA 1
ATOM 3761 C C . ALA B 1 65 ? 31.279 43.919 25.958 1.00 24.50 65 ALA B C 1
ATOM 3762 O O . ALA B 1 65 ? 32.195 44.657 25.591 1.00 24.52 65 ALA B O 1
ATOM 3764 N N . LEU B 1 66 ? 30.898 43.847 27.225 1.00 25.13 66 LEU B N 1
ATOM 3765 C CA . LEU B 1 66 ? 31.705 44.488 28.249 1.00 26.03 66 LEU B CA 1
ATOM 3766 C C . LEU B 1 66 ? 32.526 43.411 28.964 1.00 25.91 66 LEU B C 1
ATOM 3767 O O . LEU B 1 66 ? 32.229 42.221 28.823 1.00 25.46 66 LEU B O 1
ATOM 3772 N N . PRO B 1 67 ? 33.559 43.821 29.724 1.00 26.14 67 PRO B N 1
ATOM 3773 C CA . PRO B 1 67 ? 34.442 42.837 30.369 1.00 26.12 67 PRO B CA 1
ATOM 3774 C C . PRO B 1 67 ? 33.861 42.069 31.586 1.00 26.31 67 PRO B C 1
ATOM 3775 O O . PRO B 1 67 ? 34.624 41.559 32.409 1.00 26.42 67 PRO B O 1
ATOM 3779 N N . TYR B 1 68 ? 32.538 41.957 31.678 1.00 26.49 68 TYR B N 1
ATOM 3780 C CA . TYR B 1 68 ? 31.888 41.139 32.716 1.00 27.00 68 TYR B CA 1
ATOM 3781 C C . TYR B 1 68 ? 30.526 40.666 32.216 1.00 26.89 68 TYR B C 1
ATOM 3782 O O . TYR B 1 68 ? 30.030 41.181 31.207 1.00 27.21 68 TYR B O 1
ATOM 3791 N N . ILE B 1 69 ? 29.917 39.711 32.922 1.00 26.56 69 ILE B N 1
ATOM 3792 C CA . ILE B 1 69 ? 28.567 39.232 32.585 1.00 27.17 69 ILE B CA 1
ATOM 3793 C C . ILE B 1 69 ? 27.502 40.237 33.063 1.00 28.16 69 ILE B C 1
ATOM 3794 O O . ILE B 1 69 ? 27.321 40.437 34.278 1.00 27.68 69 ILE B O 1
ATOM 3799 N N . ARG B 1 70 ? 26.795 40.835 32.101 1.00 29.56 70 ARG B N 1
ATOM 3800 C CA . ARG B 1 70 ? 25.798 41.887 32.370 1.00 30.93 70 ARG B CA 1
ATOM 3801 C C . ARG B 1 70 ? 24.773 41.539 33.465 1.00 32.27 70 ARG B C 1
ATOM 3802 O O . ARG B 1 70 ? 24.528 42.362 34.359 1.00 32.65 70 ARG B O 1
ATOM 3810 N N . CYS B 1 71 ? 24.194 40.338 33.398 1.00 33.19 71 CYS B N 1
ATOM 3811 C CA . CYS B 1 71 ? 23.176 39.888 34.381 1.00 34.24 71 CYS B CA 1
ATOM 3812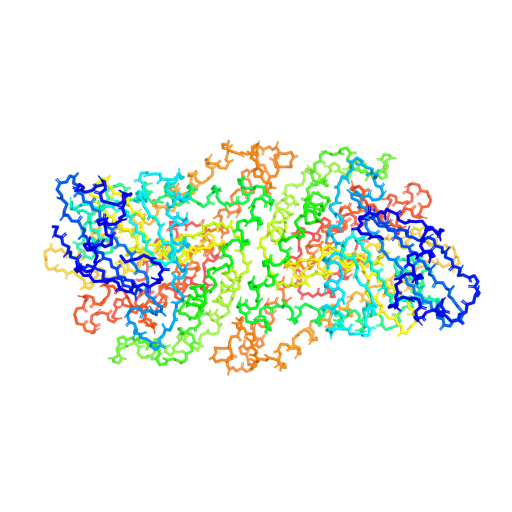 C C . CYS B 1 71 ? 23.702 39.701 35.819 1.00 34.80 71 CYS B C 1
ATOM 3813 O O . CYS B 1 71 ? 22.914 39.614 36.770 1.00 34.75 71 CYS B O 1
ATOM 3816 N N . ILE B 1 72 ? 25.026 39.627 35.972 1.00 35.49 72 ILE B N 1
ATOM 3817 C CA . ILE B 1 72 ? 25.637 39.475 37.291 1.00 35.72 72 ILE B CA 1
ATOM 3818 C C . ILE B 1 72 ? 26.259 40.801 37.734 1.00 36.25 72 ILE B C 1
ATOM 3819 O O . ILE B 1 72 ? 26.194 41.166 38.914 1.00 36.53 72 ILE B O 1
ATOM 3824 N N . GLY B 1 73 ? 26.863 41.509 36.780 1.00 36.39 73 GLY B N 1
ATOM 3825 C CA . GLY B 1 73 ? 27.657 42.693 37.077 1.00 36.47 73 GLY B CA 1
ATOM 3826 C C . GLY B 1 73 ? 29.148 42.404 37.136 1.00 36.58 73 GLY B C 1
ATOM 3827 O O . GLY B 1 73 ? 29.602 41.315 36.756 1.00 36.21 73 GLY B O 1
ATOM 3828 N N . GLU B 1 74 ? 29.900 43.379 37.643 1.00 36.19 74 GLU B N 1
ATOM 3829 C CA . GLU B 1 74 ? 31.358 43.388 37.534 1.00 36.66 74 GLU B CA 1
ATOM 3830 C C . GLU B 1 74 ? 32.078 42.348 38.387 1.00 35.66 74 GLU B C 1
ATOM 3831 O O . GLU B 1 74 ? 33.280 42.115 38.192 1.00 35.71 74 GLU B O 1
ATOM 3837 N N . SER B 1 75 ? 31.356 41.717 39.314 1.00 34.24 75 SER B N 1
ATOM 3838 C CA . SER B 1 75 ? 31.934 40.637 40.121 1.00 33.48 75 SER B CA 1
ATOM 3839 C C . SER B 1 75 ? 32.064 39.319 39.340 1.00 32.62 75 SER B C 1
ATOM 3840 O O . SER B 1 75 ? 32.579 38.327 39.873 1.00 32.99 75 SER B O 1
ATOM 3843 N N . TRP B 1 76 ? 31.602 39.296 38.090 1.00 31.18 76 TRP B N 1
ATOM 3844 C CA . TRP B 1 76 ? 31.818 38.112 37.243 1.00 30.09 76 TRP B CA 1
ATOM 3845 C C . TRP B 1 76 ? 32.465 38.531 35.925 1.00 29.05 76 TRP B C 1
ATOM 3846 O O . TRP B 1 76 ? 31.755 38.737 34.934 1.00 28.52 76 TRP B O 1
ATOM 3857 N N . PRO B 1 77 ? 33.811 38.699 35.922 1.00 28.29 77 PRO B N 1
ATOM 3858 C CA . PRO B 1 77 ? 34.553 39.072 34.719 1.00 27.57 77 PRO B CA 1
ATOM 3859 C C . PRO B 1 77 ? 34.395 38.060 33.595 1.00 27.03 77 PRO B C 1
ATOM 3860 O O . PRO B 1 77 ? 34.202 36.859 33.848 1.00 26.82 77 PRO B O 1
ATOM 3864 N N . MET B 1 78 ? 34.491 38.557 32.363 1.00 25.99 78 MET B N 1
ATOM 3865 C CA . MET B 1 78 ? 34.326 37.727 31.173 1.00 24.93 78 MET B CA 1
ATOM 3866 C C . MET B 1 78 ? 34.908 38.516 30.025 1.00 24.77 78 MET B C 1
ATOM 3867 O O . MET B 1 78 ? 34.440 39.624 29.742 1.00 24.14 78 MET B O 1
ATOM 3872 N N . THR B 1 79 ? 35.925 37.951 29.367 1.00 24.33 79 THR B N 1
ATOM 3873 C CA . THR B 1 79 ? 36.662 38.706 28.362 1.00 24.12 79 THR B CA 1
ATOM 3874 C C . THR B 1 79 ? 35.729 39.245 27.304 1.00 23.77 79 THR B C 1
ATOM 3875 O O . THR B 1 79 ? 34.774 38.582 26.912 1.00 23.69 79 THR B O 1
ATOM 3879 N N . LYS B 1 80 ? 36.022 40.450 26.834 1.00 23.78 80 LYS B N 1
ATOM 3880 C CA . LYS B 1 80 ? 35.268 41.034 25.742 1.00 23.21 80 LYS B CA 1
ATOM 3881 C C . LYS B 1 80 ? 35.612 40.370 24.409 1.00 22.35 80 LYS B C 1
ATOM 3882 O O . LYS B 1 80 ? 34.964 40.644 23.410 1.00 22.14 80 LYS B O 1
ATOM 3888 N N . GLU B 1 81 ? 36.612 39.485 24.412 1.00 21.91 81 GLU B N 1
ATOM 3889 C CA . GLU B 1 81 ? 37.071 38.795 23.200 1.00 21.43 81 GLU B CA 1
ATOM 3890 C C . GLU B 1 81 ? 36.040 37.803 22.648 1.00 20.33 81 GLU B C 1
ATOM 3891 O O . GLU B 1 81 ? 36.169 37.335 21.514 1.00 19.37 81 GLU B O 1
ATOM 3897 N N . ARG B 1 82 ? 35.022 37.496 23.451 1.00 19.04 82 ARG B N 1
ATOM 3898 C CA . ARG B 1 82 ? 33.893 36.683 22.998 1.00 18.47 82 ARG B CA 1
ATOM 3899 C C . ARG B 1 82 ? 33.227 37.269 21.746 1.00 17.92 82 ARG B C 1
ATOM 3900 O O . ARG B 1 82 ? 32.699 36.521 20.917 1.00 17.61 82 ARG B O 1
ATOM 3908 N N . ALA B 1 83 ? 33.238 38.604 21.622 1.00 17.92 83 ALA B N 1
ATOM 3909 C CA . ALA B 1 83 ? 32.633 39.280 20.454 1.00 17.47 83 ALA B CA 1
ATOM 3910 C C . ALA B 1 83 ? 33.290 38.847 19.156 1.00 17.28 83 ALA B C 1
ATOM 3911 O O . ALA B 1 83 ? 32.623 38.727 18.122 1.00 16.99 83 ALA B O 1
ATOM 3913 N N . TYR B 1 84 ? 34.601 38.605 19.214 1.00 17.17 84 TYR B N 1
ATOM 3914 C CA . TYR B 1 84 ? 35.337 38.117 18.055 1.00 16.95 84 TYR B CA 1
ATOM 3915 C C . TYR B 1 84 ? 34.827 36.734 17.613 1.00 16.15 84 TYR B C 1
ATOM 3916 O O . TYR B 1 84 ? 34.587 36.500 16.440 1.00 15.68 84 TYR B O 1
ATOM 3925 N N . PHE B 1 85 ? 34.670 35.828 18.564 1.00 15.46 85 PHE B N 1
ATOM 3926 C CA . PHE B 1 85 ? 34.092 34.523 18.251 1.00 14.72 85 PHE B CA 1
ATOM 3927 C C . PHE B 1 85 ? 32.641 34.587 17.792 1.00 14.34 85 PHE B C 1
ATOM 3928 O O . PHE B 1 85 ? 32.263 33.863 16.864 1.00 12.47 85 PHE B O 1
ATOM 3936 N N . GLU B 1 86 ? 31.834 35.457 18.410 1.00 13.35 86 GLU B N 1
ATOM 3937 C CA . GLU B 1 86 ? 30.463 35.667 17.924 1.00 13.73 86 GLU B CA 1
ATOM 3938 C C . GLU B 1 86 ? 30.441 36.089 16.450 1.00 14.22 86 GLU B C 1
ATOM 3939 O O . GLU B 1 86 ? 29.734 35.475 15.636 1.00 14.29 86 GLU B O 1
ATOM 3945 N N . ALA B 1 87 ? 31.227 37.115 16.101 1.00 15.08 87 ALA B N 1
ATOM 3946 C CA . ALA B 1 87 ? 31.262 37.621 14.716 1.00 15.40 87 ALA B CA 1
ATOM 3947 C C . ALA B 1 87 ? 31.785 36.561 13.740 1.00 15.47 87 ALA B C 1
ATOM 3948 O O . ALA B 1 87 ? 31.273 36.433 12.630 1.00 15.14 87 ALA B O 1
ATOM 3950 N N . THR B 1 88 ? 32.808 35.821 14.164 1.00 14.88 88 THR B N 1
ATOM 3951 C CA . THR B 1 88 ? 33.383 34.760 13.332 1.00 14.97 88 THR B CA 1
ATOM 3952 C C . THR B 1 88 ? 32.319 33.721 12.972 1.00 14.02 88 THR B C 1
ATOM 3953 O O . THR B 1 88 ? 32.172 33.361 11.817 1.00 12.39 88 THR B O 1
ATOM 3957 N N . THR B 1 89 ? 31.569 33.259 13.976 1.00 12.93 89 THR B N 1
ATOM 3958 C CA . THR B 1 89 ? 30.549 32.245 13.757 1.00 12.69 89 THR B CA 1
ATOM 3959 C C . THR B 1 89 ? 29.262 32.761 13.095 1.00 12.79 89 THR B C 1
ATOM 3960 O O . THR B 1 89 ? 28.672 32.056 12.279 1.00 12.68 89 THR B O 1
ATOM 3964 N N . LEU B 1 90 ? 28.842 33.982 13.413 1.00 13.60 90 LEU B N 1
ATOM 3965 C CA . LEU B 1 90 ? 27.781 34.625 12.611 1.00 14.27 90 LEU B CA 1
ATOM 3966 C C . LEU B 1 90 ? 28.177 34.591 11.127 1.00 14.28 90 LEU B C 1
ATOM 3967 O O . LEU B 1 90 ? 27.356 34.253 10.283 1.00 14.79 90 LEU B O 1
ATOM 3972 N N . ARG B 1 91 ? 29.432 34.919 10.808 1.00 14.39 91 ARG B N 1
ATOM 3973 C CA . ARG B 1 91 ? 29.855 34.869 9.398 1.00 15.60 91 ARG B CA 1
ATOM 3974 C C . ARG B 1 91 ? 29.940 33.447 8.840 1.00 14.44 91 ARG B C 1
ATOM 3975 O O . ARG B 1 91 ? 29.467 33.188 7.736 1.00 15.30 91 ARG B O 1
ATOM 3983 N N . LYS B 1 92 ? 30.543 32.526 9.589 1.00 13.80 92 LYS B N 1
ATOM 3984 C CA . LYS B 1 92 ? 30.757 31.166 9.070 1.00 13.81 92 LYS B CA 1
ATOM 3985 C C . LYS B 1 92 ? 29.433 30.401 8.973 1.00 12.84 92 LYS B C 1
ATOM 3986 O O . LYS B 1 92 ? 29.128 29.776 7.938 1.00 12.67 92 LYS B O 1
ATOM 3992 N N . HIS B 1 93 ? 28.634 30.457 10.034 1.00 11.84 93 HIS B N 1
ATOM 3993 C CA . HIS B 1 93 ? 27.315 29.790 10.001 1.00 11.87 93 HIS B CA 1
ATOM 3994 C C . HIS B 1 93 ? 26.401 30.487 8.985 1.00 12.28 93 HIS B C 1
ATOM 3995 O O . HIS B 1 93 ? 25.662 29.817 8.236 1.00 12.29 93 HIS B O 1
ATOM 4002 N N . GLY B 1 94 ? 26.480 31.819 8.947 1.00 12.66 94 GLY B N 1
ATOM 4003 C CA . GLY B 1 94 ? 25.745 32.635 7.948 1.00 13.42 94 GLY B CA 1
ATOM 4004 C C . GLY B 1 94 ? 26.081 32.258 6.508 1.00 13.60 94 GLY B C 1
ATOM 4005 O O . GLY B 1 94 ? 25.195 32.130 5.676 1.00 13.15 94 GLY B O 1
ATOM 4006 N N . ASN B 1 95 ? 27.365 32.067 6.212 1.00 14.52 95 ASN B N 1
ATOM 4007 C CA . ASN B 1 95 ? 27.785 31.587 4.876 1.00 14.32 95 ASN B CA 1
ATOM 4008 C C . ASN B 1 95 ? 27.125 30.262 4.484 1.00 14.10 95 ASN B C 1
ATOM 4009 O O . ASN B 1 95 ? 26.687 30.077 3.347 1.00 13.73 95 ASN B O 1
ATOM 4014 N N . LEU B 1 96 ? 26.988 29.379 5.466 1.00 13.50 96 LEU B N 1
ATOM 4015 C CA . LEU B 1 96 ? 26.428 28.050 5.270 1.00 13.70 96 LEU B CA 1
ATOM 4016 C C . LEU B 1 96 ? 24.891 28.043 5.219 1.00 14.11 96 LEU B C 1
ATOM 4017 O O . LEU B 1 96 ? 24.288 27.211 4.528 1.00 15.10 96 LEU B O 1
ATOM 4022 N N . SER B 1 97 ? 24.274 28.926 6.005 1.00 13.96 97 SER B N 1
ATOM 4023 C CA . SER B 1 97 ? 22.819 29.027 6.088 1.00 15.20 97 SER B CA 1
ATOM 4024 C C . SER B 1 97 ? 22.390 30.513 6.051 1.00 15.29 97 SER B C 1
ATOM 4025 O O . SER B 1 97 ? 21.885 31.046 7.050 1.00 15.31 97 SER B O 1
ATOM 4028 N N . PRO B 1 98 ? 22.598 31.197 4.893 1.00 15.94 98 PRO B N 1
ATOM 4029 C CA . PRO B 1 98 ? 22.375 32.657 4.850 1.00 15.79 98 PRO B CA 1
ATOM 4030 C C . PRO B 1 98 ? 20.939 33.112 5.125 1.00 15.62 98 PRO B C 1
ATOM 4031 O O . PRO B 1 98 ? 20.755 34.239 5.552 1.00 16.14 98 PRO B O 1
ATOM 4035 N N . ASP B 1 99 ? 19.948 32.261 4.852 1.00 15.51 99 ASP B N 1
ATOM 4036 C CA . ASP B 1 99 ? 18.539 32.547 5.134 1.00 16.67 99 ASP B CA 1
ATOM 4037 C C . ASP B 1 99 ? 18.209 32.552 6.625 1.00 16.30 99 ASP B C 1
ATOM 4038 O O . ASP B 1 99 ? 17.100 32.967 6.994 1.00 15.86 99 ASP B O 1
ATOM 4043 N N . HIS B 1 100 ? 19.144 32.088 7.468 1.00 14.95 100 HIS B N 1
ATOM 4044 C CA . HIS B 1 100 ? 18.848 31.844 8.891 1.00 14.88 100 HIS B CA 1
ATOM 4045 C C . HIS B 1 100 ? 19.811 32.442 9.895 1.00 14.56 100 HIS B C 1
ATOM 4046 O O . HIS B 1 100 ? 19.791 32.083 11.075 1.00 14.74 100 HIS B O 1
ATOM 4053 N N . VAL B 1 101 ? 20.645 33.360 9.429 1.00 14.28 101 VAL B N 1
ATOM 4054 C CA . VAL B 1 101 ? 21.539 34.095 10.313 1.00 15.05 101 VAL B CA 1
ATOM 4055 C C . VAL B 1 101 ? 21.564 35.554 9.834 1.00 16.33 101 VAL B C 1
ATOM 4056 O O . VAL B 1 101 ? 21.637 35.797 8.613 1.00 15.83 101 VAL B O 1
ATOM 4060 N N . PRO B 1 102 ? 21.493 36.522 10.778 1.00 17.24 102 PRO B N 1
ATOM 4061 C CA . PRO B 1 102 ? 21.560 37.936 10.382 1.00 17.94 102 PRO B CA 1
ATOM 4062 C C . PRO B 1 102 ? 22.917 38.304 9.803 1.00 18.55 102 PRO B C 1
ATOM 4063 O O . PRO B 1 102 ? 23.964 37.919 10.345 1.00 17.78 102 PRO B O 1
ATOM 4067 N N . GLU B 1 103 ? 22.890 39.017 8.683 1.00 19.58 103 GLU B N 1
ATOM 4068 C CA . GLU B 1 103 ? 24.102 39.497 8.015 1.00 21.49 103 GLU B CA 1
ATOM 4069 C C . GLU B 1 103 ? 24.973 40.379 8.959 1.00 21.19 103 GLU B C 1
ATOM 4070 O O . GLU B 1 103 ? 24.439 41.202 9.692 1.00 20.92 103 GLU B O 1
ATOM 4076 N N . VAL B 1 104 ? 26.296 40.178 8.951 1.00 21.14 104 VAL B N 1
ATOM 4077 C CA . VAL B 1 104 ? 27.218 41.044 9.708 1.00 21.20 104 VAL B CA 1
ATOM 4078 C C . VAL B 1 104 ? 27.722 42.177 8.797 1.00 21.58 104 VAL B C 1
ATOM 4079 O O . VAL B 1 104 ? 28.253 41.925 7.714 1.00 21.27 104 VAL B O 1
ATOM 4083 N N . TYR B 1 105 ? 27.545 43.412 9.252 1.00 21.91 105 TYR B N 1
ATOM 4084 C CA . TYR B 1 105 ? 27.978 44.587 8.510 1.00 22.46 105 TYR B CA 1
ATOM 4085 C C . TYR B 1 105 ? 29.384 45.005 8.883 1.00 23.18 105 TYR B C 1
ATOM 4086 O O . TYR B 1 105 ? 30.134 45.550 8.046 1.00 22.71 105 TYR B O 1
ATOM 4095 N N . HIS B 1 106 ? 29.738 44.778 10.151 1.00 23.01 106 HIS B N 1
ATOM 4096 C CA . HIS B 1 106 ? 30.950 45.351 10.694 1.00 23.18 106 HIS B CA 1
ATOM 4097 C C . HIS B 1 106 ? 31.385 44.688 11.987 1.00 22.70 106 HIS B C 1
ATOM 4098 O O . HIS B 1 106 ? 30.560 44.368 12.855 1.00 21.86 106 HIS B O 1
ATOM 4105 N N . PHE B 1 107 ? 32.692 44.495 12.106 1.00 22.25 107 PHE B N 1
ATOM 4106 C CA . PHE B 1 107 ? 33.269 44.063 13.356 1.00 22.79 107 PHE B CA 1
ATOM 4107 C C . PHE B 1 107 ? 34.467 44.889 13.768 1.00 23.21 107 PHE B C 1
ATOM 4108 O O . PHE B 1 107 ? 35.409 45.056 13.002 1.00 23.83 107 PHE B O 1
ATOM 4116 N N . ASP B 1 108 ? 34.435 45.361 15.004 1.00 23.71 108 ASP B N 1
ATOM 4117 C CA . ASP B 1 108 ? 35.513 46.143 15.585 1.00 24.26 108 ASP B CA 1
ATOM 4118 C C . ASP B 1 108 ? 36.037 45.387 16.804 1.00 24.55 108 ASP B C 1
ATOM 4119 O O . ASP B 1 108 ? 35.379 45.359 17.851 1.00 23.97 108 ASP B O 1
ATOM 4124 N N . ARG B 1 109 ? 37.220 44.781 16.679 1.00 25.54 109 ARG B N 1
ATOM 4125 C CA . ARG B 1 109 ? 37.740 43.897 17.740 1.00 26.88 109 ARG B CA 1
ATOM 4126 C C . ARG B 1 109 ? 38.140 44.669 18.989 1.00 26.95 109 ARG B C 1
ATOM 4127 O O . ARG B 1 109 ? 37.843 44.244 20.106 1.00 27.44 109 ARG B O 1
ATOM 4135 N N . THR B 1 110 ? 38.814 45.799 18.800 1.00 27.29 110 THR B N 1
ATOM 4136 C CA . THR B 1 110 ? 39.172 46.679 19.920 1.00 27.18 110 THR B CA 1
ATOM 4137 C C . THR B 1 110 ? 37.935 47.074 20.750 1.00 26.01 110 THR B C 1
ATOM 4138 O O . THR B 1 110 ? 37.955 47.026 21.988 1.00 26.35 110 THR B O 1
ATOM 4142 N N . MET B 1 111 ? 36.857 47.443 20.068 1.00 24.87 111 MET B N 1
ATOM 4143 C CA . MET B 1 111 ? 35.652 47.889 20.747 1.00 23.94 111 MET B CA 1
ATOM 4144 C C . MET B 1 111 ? 34.751 46.726 21.193 1.00 23.18 111 MET B C 1
ATOM 4145 O O . MET B 1 111 ? 33.775 46.950 21.913 1.00 22.79 111 MET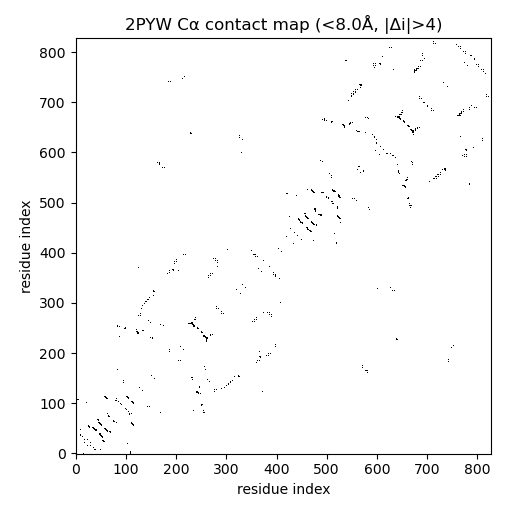 B O 1
ATOM 4150 N N . ALA B 1 112 ? 35.086 45.503 20.758 1.00 22.19 112 ALA B N 1
ATOM 4151 C CA . ALA B 1 112 ? 34.299 44.293 21.042 1.00 21.33 112 ALA B CA 1
ATOM 4152 C C . ALA B 1 112 ? 32.890 44.500 20.555 1.00 20.98 112 ALA B C 1
ATOM 4153 O O . ALA B 1 112 ? 31.913 44.248 21.266 1.00 21.07 112 ALA B O 1
ATOM 4155 N N . LEU B 1 113 ? 32.794 44.974 19.319 1.00 21.10 113 LEU B N 1
ATOM 4156 C CA . LEU B 1 113 ? 31.542 45.506 18.824 1.00 21.22 113 LEU B CA 1
ATOM 4157 C C . LEU B 1 113 ? 31.224 44.941 17.454 1.00 20.53 113 LEU B C 1
ATOM 4158 O O . LEU B 1 113 ? 32.091 44.864 16.580 1.00 21.41 113 LEU B O 1
ATOM 4163 N N . ILE B 1 114 ? 29.964 44.574 17.292 1.00 20.32 114 ILE B N 1
ATOM 4164 C CA . ILE B 1 114 ? 29.457 43.980 16.074 1.00 20.56 114 ILE B CA 1
ATOM 4165 C C . ILE B 1 114 ? 28.307 44.850 15.591 1.00 20.08 114 ILE B C 1
ATOM 4166 O O . ILE B 1 114 ? 27.414 45.174 16.371 1.00 20.56 114 ILE B O 1
ATOM 4171 N N . GLY B 1 115 ? 28.322 45.202 14.308 1.00 19.80 115 GLY B N 1
ATOM 4172 C CA . GLY B 1 115 ? 27.151 45.774 13.638 1.00 19.39 115 GLY B CA 1
ATOM 4173 C C . GLY B 1 115 ? 26.527 44.734 12.712 1.00 18.70 115 GLY B C 1
ATOM 4174 O O . GLY B 1 115 ? 27.228 44.097 11.918 1.00 19.15 115 GLY B O 1
ATOM 4175 N N . MET B 1 116 ? 25.219 44.549 12.820 1.00 18.79 116 MET B N 1
ATOM 4176 C CA . MET B 1 116 ? 24.537 43.493 12.070 1.00 18.82 116 MET B CA 1
ATOM 4177 C C . MET B 1 116 ? 23.119 43.872 11.672 1.00 19.22 116 MET B C 1
ATOM 4178 O O . MET B 1 116 ? 22.555 44.830 12.177 1.00 18.59 116 MET B O 1
ATOM 4183 N N . ARG B 1 117 ? 22.548 43.081 10.765 1.00 20.16 117 ARG B N 1
ATOM 4184 C CA . ARG B 1 117 ? 21.187 43.310 10.308 1.00 21.16 117 ARG B CA 1
ATOM 4185 C C . ARG B 1 117 ? 20.194 43.326 11.462 1.00 21.32 117 ARG B C 1
ATOM 4186 O O . ARG B 1 117 ? 20.169 42.387 12.280 1.00 21.31 117 ARG B O 1
ATOM 4194 N N . TYR B 1 118 ? 19.388 44.390 11.521 1.00 21.22 118 TYR B N 1
ATOM 4195 C CA . TYR B 1 118 ? 18.228 44.455 12.415 1.00 21.39 118 TYR B CA 1
ATOM 4196 C C . TYR B 1 118 ? 17.122 43.533 11.904 1.00 21.51 118 TYR B C 1
ATOM 4197 O O . TYR B 1 118 ? 16.636 43.679 10.767 1.00 21.31 118 TYR B O 1
ATOM 4206 N N . LEU B 1 119 ? 16.737 42.573 12.744 1.00 20.94 119 LEU B N 1
ATOM 4207 C CA . LEU B 1 119 ? 15.623 41.686 12.433 1.00 20.98 119 LEU B CA 1
ATOM 4208 C C . LEU B 1 119 ? 14.348 42.406 12.857 1.00 21.94 119 LEU B C 1
ATOM 4209 O O . LEU B 1 119 ? 13.979 42.445 14.042 1.00 21.56 119 LEU B O 1
ATOM 4214 N N . GLU B 1 120 ? 13.705 42.993 11.852 1.00 22.71 120 GLU B N 1
ATOM 4215 C CA . GLU B 1 120 ? 12.679 44.005 12.020 1.00 25.02 120 GLU B CA 1
ATOM 4216 C C . GLU B 1 120 ? 11.368 43.390 12.492 1.00 23.78 120 GLU B C 1
ATOM 4217 O O . GLU B 1 120 ? 11.131 42.193 12.279 1.00 23.70 120 GLU B O 1
ATOM 4223 N N . PRO B 1 121 ? 10.514 44.193 13.162 1.00 23.52 121 PRO B N 1
ATOM 4224 C CA . PRO B 1 121 ? 9.182 43.674 13.477 1.00 22.87 121 PRO B CA 1
ATOM 4225 C C . PRO B 1 121 ? 8.545 43.095 12.217 1.00 22.39 121 PRO B C 1
ATOM 4226 O O . PRO B 1 121 ? 8.780 43.616 11.119 1.00 21.85 121 PRO B O 1
ATOM 4230 N N . PRO B 1 122 ? 7.759 42.013 12.355 1.00 21.67 122 PRO B N 1
ATOM 4231 C CA . PRO B 1 122 ? 7.351 41.425 13.619 1.00 20.95 122 PRO B CA 1
ATOM 4232 C C . PRO B 1 122 ? 8.265 40.326 14.229 1.00 20.16 122 PRO B C 1
ATOM 4233 O O . PRO B 1 122 ? 7.754 39.532 15.017 1.00 20.66 122 PRO B O 1
ATOM 4237 N N . HIS B 1 123 ? 9.564 40.283 13.904 1.00 18.81 123 HIS B N 1
ATOM 4238 C CA . HIS B 1 123 ? 10.474 39.306 14.551 1.00 17.66 123 HIS B CA 1
ATOM 4239 C C . HIS B 1 123 ? 10.429 39.410 16.074 1.00 16.79 123 HIS B C 1
ATOM 4240 O O . HIS B 1 123 ? 10.623 40.498 16.639 1.00 15.78 123 HIS B O 1
ATOM 4247 N N . ILE B 1 124 ? 10.179 38.270 16.720 1.00 15.77 124 ILE B N 1
ATOM 4248 C CA . ILE B 1 124 ? 10.282 38.158 18.176 1.00 16.38 124 ILE B CA 1
ATOM 4249 C C . ILE B 1 124 ? 11.139 36.929 18.545 1.00 16.65 124 ILE B C 1
ATOM 4250 O O . ILE B 1 124 ? 11.299 36.006 17.737 1.00 15.31 124 ILE B O 1
ATOM 4255 N N . ILE B 1 125 ? 11.670 36.932 19.766 1.00 15.98 125 ILE B N 1
ATOM 4256 C CA . ILE B 1 125 ? 12.355 35.765 20.316 1.00 16.03 125 ILE B CA 1
ATOM 4257 C C . ILE B 1 125 ? 11.388 34.569 20.362 1.00 15.60 125 ILE B C 1
ATOM 4258 O O . ILE B 1 125 ? 10.250 34.686 20.817 1.00 14.72 125 ILE B O 1
ATOM 4263 N N . LEU B 1 126 ? 11.845 33.418 19.861 1.00 14.99 126 LEU B N 1
ATOM 4264 C CA . LEU B 1 126 ? 10.992 32.229 19.740 1.00 14.34 126 LEU B CA 1
ATOM 4265 C C . LEU B 1 126 ? 10.414 31.806 21.088 1.00 14.27 126 LEU B C 1
ATOM 4266 O O . LEU B 1 126 ? 9.225 31.447 21.181 1.00 13.98 126 LEU B O 1
ATOM 4271 N N . ARG B 1 127 ? 11.235 31.907 22.132 1.00 13.65 127 ARG B N 1
ATOM 4272 C CA . ARG B 1 127 ? 10.792 31.544 23.487 1.00 14.10 127 ARG B CA 1
ATOM 4273 C C . ARG B 1 127 ? 9.493 32.285 23.847 1.00 14.53 127 ARG B C 1
ATOM 4274 O O . ARG B 1 127 ? 8.553 31.669 24.377 1.00 14.30 127 ARG B O 1
ATOM 4282 N N . LYS B 1 128 ? 9.449 33.587 23.520 1.00 15.07 128 LYS B N 1
ATOM 4283 C CA . LYS B 1 128 ? 8.256 34.426 23.735 1.00 15.95 128 LYS B CA 1
ATOM 4284 C C . LYS B 1 128 ? 7.055 33.939 22.942 1.00 15.39 128 LYS B C 1
ATOM 4285 O O . LYS B 1 128 ? 5.947 33.938 23.474 1.00 16.78 128 LYS B O 1
ATOM 4291 N N . GLY B 1 129 ? 7.275 33.520 21.691 1.00 14.64 129 GLY B N 1
ATOM 4292 C CA . GLY B 1 129 ? 6.203 32.963 20.855 1.00 14.44 129 GLY B CA 1
ATOM 4293 C C . GLY B 1 129 ? 5.629 31.685 21.427 1.00 14.83 129 GLY B C 1
ATOM 4294 O O . GLY B 1 129 ? 4.403 31.460 21.410 1.00 14.92 129 GLY B O 1
ATOM 4295 N N . LEU B 1 130 ? 6.524 30.834 21.946 1.00 13.90 130 LEU B N 1
ATOM 4296 C CA . LEU B 1 130 ? 6.141 29.589 22.595 1.00 13.62 130 LEU B CA 1
ATOM 4297 C C . LEU B 1 130 ? 5.320 29.860 23.857 1.00 13.38 130 LEU B C 1
ATOM 4298 O O . LEU B 1 130 ? 4.345 29.161 24.111 1.00 14.01 130 LEU B O 1
ATOM 4303 N N . ILE B 1 131 ? 5.717 30.876 24.629 1.00 13.76 131 ILE B N 1
ATOM 4304 C CA . ILE B 1 131 ? 4.944 31.286 25.815 1.00 13.68 131 ILE B CA 1
ATOM 4305 C C . ILE B 1 131 ? 3.565 31.774 25.375 1.00 14.36 131 ILE B C 1
ATOM 4306 O O . ILE B 1 131 ? 2.550 31.459 26.018 1.00 15.74 131 ILE B O 1
ATOM 4311 N N . ALA B 1 132 ? 3.535 32.496 24.254 1.00 15.06 132 ALA B N 1
ATOM 4312 C CA . ALA B 1 132 ? 2.283 33.061 23.730 1.00 15.73 132 ALA B CA 1
ATOM 4313 C C . ALA B 1 132 ? 1.372 32.043 23.008 1.00 16.57 132 ALA B C 1
ATOM 4314 O O . ALA B 1 132 ? 0.236 32.374 22.633 1.00 16.42 132 ALA B O 1
ATOM 4316 N N . GLY B 1 133 ? 1.854 30.813 22.820 1.00 15.51 133 GLY B N 1
ATOM 4317 C CA . GLY B 1 133 ? 1.080 29.767 22.159 1.00 15.88 133 GLY B CA 1
ATOM 4318 C C . GLY B 1 133 ? 0.895 29.954 20.658 1.00 15.68 133 GLY B C 1
ATOM 4319 O O . GLY B 1 133 ? -0.148 29.599 20.089 1.00 15.54 133 GLY B O 1
ATOM 4320 N N . ILE B 1 134 ? 1.920 30.489 20.017 1.00 15.71 134 ILE B N 1
ATOM 4321 C CA . ILE B 1 134 ? 1.903 30.778 18.584 1.00 15.40 134 ILE B CA 1
ATOM 4322 C C . ILE B 1 134 ? 2.621 29.665 17.831 1.00 15.93 134 ILE B C 1
ATOM 4323 O O . ILE B 1 134 ? 3.746 29.297 18.189 1.00 14.91 134 ILE B O 1
ATOM 4328 N N . GLU B 1 135 ? 1.965 29.126 16.799 1.00 15.66 135 GLU B N 1
ATOM 4329 C CA . GLU B 1 135 ? 2.586 28.115 15.928 1.00 16.45 135 GLU B CA 1
ATOM 4330 C C . GLU B 1 135 ? 3.414 28.754 14.826 1.00 16.36 135 GLU B C 1
ATOM 4331 O O . GLU B 1 135 ? 3.029 29.780 14.258 1.00 17.30 135 GLU B O 1
ATOM 4337 N N . TYR B 1 136 ? 4.544 28.118 14.512 1.00 16.19 136 TYR B N 1
ATOM 4338 C CA . TYR B 1 136 ? 5.473 28.592 13.486 1.00 15.91 136 TYR B CA 1
ATOM 4339 C C . TYR B 1 136 ? 5.634 27.476 12.474 1.00 16.81 136 TYR B C 1
ATOM 4340 O O . TYR B 1 136 ? 6.402 26.539 12.703 1.00 17.04 136 TYR B O 1
ATOM 4349 N N . PRO B 1 137 ? 4.878 27.544 11.354 1.00 16.72 137 PRO B N 1
ATOM 4350 C CA . PRO B 1 137 ? 4.763 26.427 10.401 1.00 17.08 137 PRO B CA 1
ATOM 4351 C C . PRO B 1 137 ? 6.054 26.062 9.660 1.00 16.51 137 PRO B C 1
ATOM 4352 O O . PRO B 1 137 ? 6.130 24.983 9.107 1.00 17.56 137 PRO B O 1
ATOM 4356 N N . PHE B 1 138 ? 7.043 26.948 9.639 1.00 16.51 138 PHE B N 1
ATOM 4357 C CA . PHE B 1 138 ? 8.317 26.644 8.972 1.00 16.59 138 PHE B CA 1
ATOM 4358 C C . PHE B 1 138 ? 9.431 26.353 9.960 1.00 15.68 138 PHE B C 1
ATOM 4359 O O . PHE B 1 138 ? 10.576 26.135 9.550 1.00 15.19 138 PHE B O 1
ATOM 4367 N N . LEU B 1 139 ? 9.111 26.358 11.250 1.00 15.06 139 LEU B N 1
ATOM 4368 C CA . LEU B 1 139 ? 10.150 26.248 12.278 1.00 14.53 139 LEU B CA 1
ATOM 4369 C C . LEU B 1 139 ? 10.951 24.920 12.208 1.00 14.37 139 LEU B C 1
ATOM 4370 O O . LEU B 1 139 ? 12.188 24.941 12.280 1.00 13.30 139 LEU B O 1
ATOM 4375 N N . ALA B 1 140 ? 10.261 23.785 12.088 1.00 14.64 140 ALA B N 1
ATOM 4376 C CA . ALA B 1 140 ? 10.957 22.483 12.005 1.00 14.72 140 ALA B CA 1
ATOM 4377 C C . ALA B 1 140 ? 11.865 22.397 10.762 1.00 14.88 140 ALA B C 1
ATOM 4378 O O . ALA B 1 140 ? 13.023 21.985 10.848 1.00 14.15 140 ALA B O 1
ATOM 4380 N N . ASP B 1 141 ? 11.331 22.840 9.624 1.00 14.72 141 ASP B N 1
ATOM 4381 C CA . ASP B 1 141 ? 12.052 22.992 8.357 1.00 15.06 141 ASP B CA 1
ATOM 4382 C C . ASP B 1 141 ? 13.308 23.861 8.501 1.00 14.28 141 ASP B C 1
ATOM 4383 O O . ASP B 1 141 ? 14.428 23.412 8.197 1.00 13.95 141 ASP B O 1
ATOM 4388 N N . HIS B 1 142 ? 13.129 25.093 8.965 1.00 12.29 142 HIS B N 1
ATOM 4389 C CA . HIS B 1 142 ? 14.212 26.041 9.024 1.00 12.44 142 HIS B CA 1
ATOM 4390 C C . HIS B 1 142 ? 15.301 25.619 9.995 1.00 12.12 142 HIS B C 1
ATOM 4391 O O . HIS B 1 142 ? 16.486 25.680 9.661 1.00 10.33 142 HIS B O 1
ATOM 4398 N N . MET B 1 143 ? 14.897 25.227 11.204 1.00 11.69 143 MET B N 1
ATOM 4399 C CA . MET B 1 143 ? 15.878 24.835 12.222 1.00 12.18 143 MET B CA 1
ATOM 4400 C C . MET B 1 143 ? 16.640 23.540 11.871 1.00 12.31 143 MET B C 1
ATOM 4401 O O . MET B 1 143 ? 17.848 23.450 12.107 1.00 13.43 143 MET B O 1
ATOM 4406 N N . SER B 1 144 ? 15.948 22.544 11.325 1.00 12.66 144 SER B N 1
ATOM 4407 C CA . SER B 1 144 ? 16.619 21.312 10.860 1.00 13.15 144 SER B CA 1
ATOM 4408 C C . SER B 1 144 ? 17.639 21.624 9.756 1.00 13.41 144 SER B C 1
ATOM 4409 O O . SER B 1 144 ? 18.733 21.070 9.748 1.00 12.80 144 SER B O 1
ATOM 4412 N N . ASP B 1 145 ? 17.273 22.504 8.828 1.00 13.05 145 ASP B N 1
ATOM 4413 C CA . ASP B 1 145 ? 18.189 22.964 7.762 1.00 13.56 145 ASP B CA 1
ATOM 4414 C C . ASP B 1 145 ? 19.417 23.684 8.350 1.00 13.33 145 ASP B C 1
ATOM 4415 O O . ASP B 1 145 ? 20.562 23.344 8.019 1.00 13.26 145 ASP B O 1
ATOM 4420 N N . TYR B 1 146 ? 19.177 24.638 9.247 1.00 12.57 146 TYR B N 1
ATOM 4421 C CA . TYR B 1 146 ? 20.255 25.360 9.918 1.00 13.04 146 TYR B CA 1
ATOM 4422 C C . TYR B 1 146 ? 21.240 24.416 10.624 1.00 12.49 146 TYR B C 1
ATOM 4423 O O . TYR B 1 146 ? 22.454 24.512 10.448 1.00 12.66 146 TYR B O 1
ATOM 4432 N N . MET B 1 147 ? 20.706 23.517 11.442 1.00 12.03 147 MET B N 1
ATOM 4433 C CA . MET B 1 147 ? 21.552 22.611 12.198 1.00 11.91 147 MET B CA 1
ATOM 4434 C C . MET B 1 147 ? 22.298 21.646 11.284 1.00 11.42 147 MET B C 1
ATOM 4435 O O . MET B 1 147 ? 23.482 21.428 11.497 1.00 10.73 147 MET B O 1
ATOM 4440 N N . ALA B 1 148 ? 21.611 21.080 10.280 1.00 10.01 148 ALA B N 1
ATOM 4441 C CA . ALA B 1 148 ? 22.265 20.165 9.330 1.00 10.75 148 ALA B CA 1
ATOM 4442 C C . ALA B 1 148 ? 23.454 20.814 8.633 1.00 11.13 148 ALA B C 1
ATOM 4443 O O . ALA B 1 148 ? 24.546 20.227 8.584 1.00 11.58 148 ALA B O 1
ATOM 4445 N N . LYS B 1 149 ? 23.251 22.020 8.109 1.00 11.27 149 LYS B N 1
ATOM 4446 C CA . LYS B 1 149 ? 24.289 22.717 7.325 1.00 11.60 149 LYS B CA 1
ATOM 4447 C C . LYS B 1 149 ? 25.462 23.141 8.194 1.00 11.61 149 LYS B C 1
ATOM 4448 O O . LYS B 1 149 ? 26.634 22.924 7.840 1.00 12.01 149 LYS B O 1
ATOM 4454 N N . THR B 1 150 ? 25.149 23.756 9.326 1.00 10.88 150 THR B N 1
ATOM 4455 C CA . THR B 1 150 ? 26.199 24.301 10.198 1.00 11.55 150 THR B CA 1
ATOM 4456 C C . THR B 1 150 ? 27.044 23.188 10.828 1.00 11.37 150 THR B C 1
ATOM 4457 O O . THR B 1 150 ? 28.269 23.339 10.954 1.00 12.23 150 THR B O 1
ATOM 4461 N N . LEU B 1 151 ? 26.401 22.082 11.203 1.00 10.37 151 LEU B N 1
ATOM 4462 C CA . LEU B 1 151 ? 27.118 21.010 11.894 1.00 10.41 151 LEU B CA 1
ATOM 4463 C C . LEU B 1 151 ? 27.814 20.092 10.904 1.00 10.07 151 LEU B C 1
ATOM 4464 O O . LEU B 1 151 ? 28.960 19.702 11.114 1.00 10.98 151 LEU B O 1
ATOM 4469 N N . PHE B 1 152 ? 27.141 19.770 9.807 1.00 9.66 152 PHE B N 1
ATOM 4470 C CA . PHE B 1 152 ? 27.780 18.910 8.829 1.00 9.95 152 PHE B CA 1
ATOM 4471 C C . PHE B 1 152 ? 29.046 19.550 8.244 1.00 9.74 152 PHE B C 1
ATOM 4472 O O . PHE B 1 152 ? 30.101 18.913 8.187 1.00 10.98 152 PHE B O 1
ATOM 4480 N N . PHE B 1 153 ? 28.933 20.797 7.778 1.00 9.47 153 PHE B N 1
ATOM 4481 C CA . PHE B 1 153 ? 30.010 21.405 6.991 1.00 10.30 153 PHE B CA 1
ATOM 4482 C C . PHE B 1 153 ? 31.213 21.867 7.808 1.00 9.97 153 PHE B C 1
ATOM 4483 O O . PHE B 1 153 ? 32.219 22.276 7.234 1.00 10.83 153 PHE B O 1
ATOM 4491 N N . THR B 1 154 ? 31.089 21.837 9.132 1.00 9.73 154 THR B N 1
ATOM 4492 C CA . THR B 1 154 ? 32.204 22.222 10.025 1.00 10.00 154 THR B CA 1
ATOM 4493 C C . THR B 1 154 ? 32.751 21.002 10.774 1.00 10.25 154 THR B C 1
ATOM 4494 O O . THR B 1 154 ? 33.562 21.149 11.695 1.00 11.01 154 THR B O 1
ATOM 4498 N N . SER B 1 155 ? 32.309 19.822 10.352 1.00 9.77 155 SER B N 1
ATOM 4499 C CA . SER B 1 155 ? 32.708 18.527 10.940 1.00 9.78 155 SER B CA 1
ATOM 4500 C C . SER B 1 155 ? 33.764 17.859 10.054 1.00 9.75 155 SER B C 1
ATOM 4501 O O . SER B 1 155 ? 33.993 18.288 8.905 1.00 9.57 155 SER B O 1
ATOM 4504 N N . LEU B 1 156 ? 34.365 16.777 10.559 1.00 9.85 156 LEU B N 1
ATOM 4505 C CA . LEU B 1 156 ? 35.299 15.972 9.755 1.00 9.40 156 LEU B CA 1
ATOM 4506 C C . LEU B 1 156 ? 34.614 15.138 8.663 1.00 9.85 156 LEU B C 1
ATOM 4507 O O . LEU B 1 156 ? 35.279 14.435 7.882 1.00 9.53 156 LEU B O 1
ATOM 4512 N N . LEU B 1 157 ? 33.287 15.229 8.585 1.00 9.72 157 LEU B N 1
ATOM 4513 C CA . LEU B 1 157 ? 32.590 14.711 7.407 1.00 10.00 157 LEU B CA 1
ATOM 4514 C C . LEU B 1 157 ? 32.818 15.601 6.154 1.00 10.66 157 LEU B C 1
ATOM 4515 O O . LEU B 1 157 ? 32.515 15.177 5.014 1.00 10.30 157 LEU B O 1
ATOM 4520 N N . TYR B 1 158 ? 33.300 16.824 6.379 1.00 9.10 158 TYR B N 1
ATOM 4521 C CA . TYR B 1 158 ? 33.562 17.775 5.286 1.00 10.74 158 TYR B CA 1
ATOM 4522 C C . TYR B 1 158 ? 34.973 18.405 5.363 1.00 11.13 158 TYR B C 1
ATOM 4523 O O . TYR B 1 158 ? 35.664 18.518 4.343 1.00 11.78 158 TYR B O 1
ATOM 4532 N N . HIS B 1 159 ? 35.400 18.805 6.558 1.00 11.48 159 HIS B N 1
ATOM 4533 C CA . HIS B 1 159 ? 36.786 19.287 6.779 1.00 11.73 159 HIS B CA 1
ATOM 4534 C C . HIS B 1 159 ? 37.802 18.152 6.601 1.00 11.60 159 HIS B C 1
ATOM 4535 O O . HIS B 1 159 ? 37.547 17.014 7.022 1.00 12.16 159 HIS B O 1
ATOM 4542 N N . ASP B 1 160 ? 38.965 18.452 6.010 1.00 11.06 160 ASP B N 1
ATOM 4543 C CA . ASP B 1 160 ? 40.109 17.548 6.208 1.00 11.42 160 ASP B CA 1
ATOM 4544 C C . ASP B 1 160 ? 40.698 17.853 7.610 1.00 10.13 160 ASP B C 1
ATOM 4545 O O . ASP B 1 160 ? 40.348 18.873 8.210 1.00 9.77 160 ASP B O 1
ATOM 4550 N N . THR B 1 161 ? 41.574 17.003 8.147 1.00 10.34 161 THR B N 1
ATOM 4551 C CA . THR B 1 161 ? 42.047 17.264 9.525 1.00 9.75 161 THR B CA 1
ATOM 4552 C C . THR B 1 161 ? 43.032 18.430 9.628 1.00 10.02 161 THR B C 1
ATOM 4553 O O . THR B 1 161 ? 43.198 18.974 10.705 1.00 9.75 161 THR B O 1
ATOM 4557 N N . THR B 1 162 ? 43.657 18.842 8.513 1.00 10.39 162 THR B N 1
ATOM 4558 C CA . THR B 1 162 ? 44.504 20.056 8.533 1.00 11.54 162 THR B CA 1
ATOM 4559 C C . THR B 1 162 ? 43.663 21.306 8.846 1.00 10.51 162 THR B C 1
ATOM 4560 O O . THR B 1 162 ? 43.959 22.071 9.788 1.00 9.84 162 THR B O 1
ATOM 4564 N N . GLU B 1 163 ? 42.614 21.525 8.063 1.00 11.24 163 GLU B N 1
ATOM 4565 C CA . GLU B 1 163 ? 41.750 22.686 8.310 1.00 11.92 163 GLU B CA 1
ATOM 4566 C C . GLU B 1 163 ? 40.991 22.558 9.618 1.00 11.50 163 GLU B C 1
ATOM 4567 O O . GLU B 1 163 ? 40.777 23.557 10.287 1.00 12.40 163 GLU B O 1
ATOM 4573 N N . HIS B 1 164 ? 40.590 21.336 9.985 1.00 11.24 164 HIS B N 1
ATOM 4574 C CA . HIS B 1 164 ? 39.904 21.128 11.253 1.00 11.48 164 HIS B CA 1
ATOM 4575 C C . HIS B 1 164 ? 40.809 21.554 12.400 1.00 11.66 164 HIS B C 1
ATOM 4576 O O . HIS B 1 164 ? 40.363 22.270 13.293 1.00 13.01 164 HIS B O 1
ATOM 4583 N N . ARG B 1 165 ? 42.072 21.120 12.385 1.00 12.18 165 ARG B N 1
ATOM 4584 C CA . ARG B 1 165 ? 43.011 21.492 13.458 1.00 14.02 165 ARG B CA 1
ATOM 4585 C C . ARG B 1 165 ? 43.302 22.982 13.516 1.00 14.56 165 ARG B C 1
ATOM 4586 O O . ARG B 1 165 ? 43.428 23.536 14.597 1.00 14.21 165 ARG B O 1
ATOM 4594 N N . ARG B 1 166 ? 43.402 23.617 12.349 1.00 14.63 166 ARG B 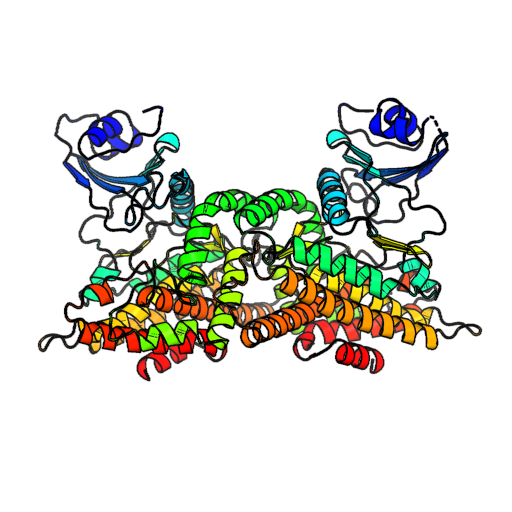N 1
ATOM 4595 C CA . ARG B 1 166 ? 43.574 25.076 12.265 1.00 16.39 166 ARG B CA 1
ATOM 4596 C C . ARG B 1 166 ? 42.392 25.791 12.939 1.00 15.32 166 ARG B C 1
ATOM 4597 O O . ARG B 1 166 ? 42.578 26.756 13.701 1.00 14.54 166 ARG B O 1
ATOM 4605 N N . ALA B 1 167 ? 41.183 25.302 12.669 1.00 14.87 167 ALA B N 1
ATOM 4606 C CA . ALA B 1 167 ? 39.960 25.903 13.210 1.00 15.09 167 ALA B CA 1
ATOM 4607 C C . ALA B 1 167 ? 39.822 25.689 14.724 1.00 14.95 167 ALA B C 1
ATOM 4608 O O . ALA B 1 167 ? 39.409 26.597 15.453 1.00 14.13 167 ALA B O 1
ATOM 4610 N N . VAL B 1 168 ? 40.151 24.476 15.188 1.00 14.71 168 VAL B N 1
ATOM 4611 C CA . VAL B 1 168 ? 40.213 24.154 16.624 1.00 15.53 168 VAL B CA 1
ATOM 4612 C C . VAL B 1 168 ? 41.182 25.104 17.339 1.00 16.22 168 VAL B C 1
ATOM 4613 O O . VAL B 1 168 ? 40.854 25.642 18.390 1.00 16.41 168 VAL B O 1
ATOM 4617 N N . THR B 1 169 ? 42.368 25.303 16.756 1.00 16.64 169 THR B N 1
ATOM 4618 C CA . THR B 1 169 ? 43.373 26.220 17.302 1.00 17.77 169 THR B CA 1
ATOM 4619 C C . THR B 1 169 ? 42.752 27.595 17.532 1.00 17.68 169 THR B C 1
ATOM 4620 O O . THR B 1 169 ? 42.940 28.196 18.595 1.00 18.23 169 THR B O 1
ATOM 4624 N N . GLU B 1 170 ? 42.028 28.096 16.534 1.00 17.50 170 GLU B N 1
ATOM 4625 C CA . GLU B 1 170 ? 41.427 29.425 16.618 1.00 18.34 170 GLU B CA 1
ATOM 4626 C C . GLU B 1 170 ? 40.412 29.476 17.770 1.00 16.73 170 GLU B C 1
ATOM 4627 O O . GLU B 1 170 ? 40.457 30.376 18.622 1.00 17.30 170 GLU B O 1
ATOM 4633 N N . PHE B 1 171 ? 39.521 28.491 17.812 1.00 15.28 171 PHE B N 1
ATOM 4634 C CA . PHE B 1 171 ? 38.388 28.549 18.755 1.00 14.60 171 PHE B CA 1
ATOM 4635 C C . PHE B 1 171 ? 38.720 28.180 20.206 1.00 14.59 171 PHE B C 1
ATOM 4636 O O . PHE B 1 171 ? 37.894 28.404 21.101 1.00 13.70 171 PHE B O 1
ATOM 4644 N N . CYS B 1 172 ? 39.929 27.643 20.427 1.00 14.21 172 CYS B N 1
ATOM 4645 C CA . CYS B 1 172 ? 40.472 27.479 21.793 1.00 14.69 172 CYS B CA 1
ATOM 4646 C C . CYS B 1 172 ? 40.606 28.843 22.509 1.00 14.92 172 CYS B C 1
ATOM 4647 O O . CYS B 1 172 ? 40.680 28.924 23.738 1.00 15.17 172 CYS B O 1
ATOM 4650 N N . GLY B 1 173 ? 40.647 29.913 21.722 1.00 14.58 173 GLY B N 1
ATOM 4651 C CA . GLY B 1 173 ? 40.642 31.270 22.258 1.00 14.55 173 GLY B CA 1
ATOM 4652 C C . GLY B 1 173 ? 39.377 31.687 23.000 1.00 14.64 173 GLY B C 1
ATOM 4653 O O . GLY B 1 173 ? 39.393 32.675 23.736 1.00 14.27 173 GLY B O 1
ATOM 4654 N N . ASN B 1 174 ? 38.286 30.949 22.803 1.00 13.10 174 ASN B N 1
ATOM 4655 C CA . ASN B 1 174 ? 37.014 31.256 23.456 1.00 13.10 174 ASN B CA 1
ATOM 4656 C C . ASN B 1 174 ? 36.874 30.511 24.807 1.00 13.57 174 ASN B C 1
ATOM 4657 O O . ASN B 1 174 ? 35.768 30.186 25.240 1.00 13.78 174 ASN B O 1
ATOM 4662 N N . VAL B 1 175 ? 38.016 30.232 25.445 1.00 13.13 175 VAL B N 1
ATOM 4663 C CA . VAL B 1 175 ? 38.040 29.382 26.641 1.00 13.62 175 VAL B CA 1
ATOM 4664 C C . VAL B 1 175 ? 37.217 29.962 27.794 1.00 13.77 175 VAL B C 1
ATOM 4665 O O . VAL B 1 175 ? 36.646 29.199 28.561 1.00 13.56 175 VAL B O 1
ATOM 4669 N N . GLU B 1 176 ? 37.156 31.300 27.922 1.00 14.18 176 GLU B N 1
ATOM 4670 C CA . GLU B 1 176 ? 36.448 31.920 29.069 1.00 14.76 176 GLU B CA 1
ATOM 4671 C C . GLU B 1 176 ? 34.950 31.632 29.093 1.00 13.97 176 GLU B C 1
ATOM 4672 O O . GLU B 1 176 ? 34.383 31.348 30.160 1.00 13.41 176 GLU B O 1
ATOM 4678 N N . LEU B 1 177 ? 34.327 31.681 27.919 1.00 12.92 177 LEU B N 1
ATOM 4679 C CA . LEU B 1 177 ? 32.906 31.350 27.797 1.00 12.29 177 LEU B CA 1
ATOM 4680 C C . LEU B 1 177 ? 32.679 29.842 27.926 1.00 11.67 177 LEU B C 1
ATOM 4681 O O . LEU B 1 177 ? 31.686 29.418 28.493 1.00 11.72 177 LEU B O 1
ATOM 4686 N N . CYS B 1 178 ? 33.615 29.035 27.423 1.00 11.39 178 CYS B N 1
ATOM 4687 C CA . CYS B 1 178 ? 33.549 27.580 27.614 1.00 11.40 178 CYS B CA 1
ATOM 4688 C C . CYS B 1 178 ? 33.570 27.297 29.107 1.00 11.16 178 CYS B C 1
ATOM 4689 O O . CYS B 1 178 ? 32.832 26.453 29.602 1.00 11.22 178 CYS B O 1
ATOM 4692 N N . ARG B 1 179 ? 34.416 28.029 29.820 1.00 11.78 179 ARG B N 1
ATOM 4693 C CA . ARG B 1 179 ? 34.518 27.871 31.266 1.00 11.89 179 ARG B CA 1
ATOM 4694 C C . ARG B 1 179 ? 33.223 28.236 32.004 1.00 11.88 179 ARG B C 1
ATOM 4695 O O . ARG B 1 179 ? 32.868 27.588 32.990 1.00 12.01 179 ARG B O 1
ATOM 4703 N N . LEU B 1 180 ? 32.522 29.261 31.528 1.00 11.18 180 LEU B N 1
ATOM 4704 C CA . LEU B 1 180 ? 31.207 29.609 32.093 1.00 11.15 180 LEU B CA 1
ATOM 4705 C C . LEU B 1 180 ? 30.232 28.448 31.957 1.00 10.92 180 LEU B C 1
ATOM 4706 O O . LEU B 1 180 ? 29.581 28.042 32.927 1.00 10.68 180 LEU B O 1
ATOM 4711 N N . THR B 1 181 ? 30.163 27.884 30.754 1.00 10.33 181 THR B N 1
ATOM 4712 C CA . THR B 1 181 ? 29.318 26.724 30.512 1.00 9.89 181 THR B CA 1
ATOM 4713 C C . THR B 1 181 ? 29.705 25.495 31.324 1.00 9.87 181 THR B C 1
ATOM 4714 O O . THR B 1 181 ? 28.841 24.819 31.883 1.00 9.45 181 THR B O 1
ATOM 4718 N N . GLU B 1 182 ? 30.999 25.212 31.390 1.00 9.99 182 GLU B N 1
ATOM 4719 C CA . GLU B 1 182 ? 31.498 24.094 32.185 1.00 11.23 182 GLU B CA 1
ATOM 4720 C C . GLU B 1 182 ? 30.977 24.210 33.625 1.00 11.52 182 GLU B C 1
ATOM 4721 O O . GLU B 1 182 ? 30.601 23.193 34.226 1.00 10.47 182 GLU B O 1
ATOM 4727 N N . GLN B 1 183 ? 30.969 25.437 34.165 1.00 11.92 183 GLN B N 1
ATOM 4728 C CA . GLN B 1 183 ? 30.425 25.682 35.520 1.00 12.44 183 GLN B CA 1
ATOM 4729 C C . GLN B 1 183 ? 28.878 25.575 35.584 1.00 12.38 183 GLN B C 1
ATOM 4730 O O . GLN B 1 183 ? 28.319 24.786 36.365 1.00 12.32 183 GLN B O 1
ATOM 4736 N N . VAL B 1 184 ? 28.178 26.385 34.790 1.00 12.51 184 VAL B N 1
ATOM 4737 C CA . VAL B 1 184 ? 26.719 26.503 34.970 1.00 12.06 184 VAL B CA 1
ATOM 4738 C C . VAL B 1 184 ? 25.897 25.325 34.427 1.00 12.16 184 VAL B C 1
ATOM 4739 O O . VAL B 1 184 ? 24.871 24.979 35.001 1.00 11.70 184 VAL B O 1
ATOM 4743 N N . VAL B 1 185 ? 26.353 24.693 33.346 1.00 10.87 185 VAL B N 1
ATOM 4744 C CA . VAL B 1 185 ? 25.632 23.552 32.804 1.00 11.14 185 VAL B CA 1
ATOM 4745 C C . VAL B 1 185 ? 26.083 22.245 33.463 1.00 11.09 185 VAL B C 1
ATOM 4746 O O . VAL B 1 185 ? 25.256 21.434 33.886 1.00 10.89 185 VAL B O 1
ATOM 4750 N N . PHE B 1 186 ? 27.401 22.058 33.575 1.00 11.51 186 PHE B N 1
ATOM 4751 C CA . PHE B 1 186 ? 27.933 20.740 33.897 1.00 11.20 186 PHE B CA 1
ATOM 4752 C C . PHE B 1 186 ? 28.318 20.522 35.359 1.00 11.59 186 PHE B C 1
ATOM 4753 O O . PHE B 1 186 ? 28.675 19.395 35.729 1.00 10.55 186 PHE B O 1
ATOM 4761 N N . SER B 1 187 ? 28.246 21.571 36.182 1.00 10.79 187 SER B N 1
ATOM 4762 C CA . SER B 1 187 ? 28.808 21.499 37.544 1.00 10.84 187 SER B CA 1
ATOM 4763 C C . SER B 1 187 ? 27.824 21.959 38.643 1.00 11.50 187 SER B C 1
ATOM 4764 O O . SER B 1 187 ? 27.448 21.179 39.514 1.00 10.36 187 SER B O 1
ATOM 4767 N N . ASP B 1 188 ? 27.414 23.224 38.582 1.00 11.61 188 ASP B N 1
ATOM 4768 C CA . ASP B 1 188 ? 26.629 23.840 39.690 1.00 12.75 188 ASP B CA 1
ATOM 4769 C C . ASP B 1 188 ? 25.345 23.119 40.121 1.00 12.37 188 ASP B C 1
ATOM 4770 O O . ASP B 1 188 ? 25.089 23.021 41.335 1.00 11.96 188 ASP B O 1
ATOM 4775 N N . PRO B 1 189 ? 24.521 22.620 39.156 1.00 12.36 189 PRO B N 1
ATOM 4776 C CA . PRO B 1 189 ? 23.266 21.936 39.575 1.00 12.23 189 PRO B CA 1
ATOM 4777 C C . PRO B 1 189 ? 23.496 20.698 40.461 1.00 12.22 189 PRO B C 1
ATOM 4778 O O . PRO B 1 189 ? 22.566 20.271 41.177 1.00 11.77 189 PRO B O 1
ATOM 4782 N N . TYR B 1 190 ? 24.733 20.173 40.456 1.00 10.88 190 TYR B N 1
ATOM 4783 C CA . TYR B 1 190 ? 25.060 18.882 41.095 1.00 11.75 190 TYR B CA 1
ATOM 4784 C C . TYR B 1 190 ? 25.817 19.068 42.409 1.00 12.06 190 TYR B C 1
ATOM 4785 O O . TYR B 1 190 ? 26.345 18.108 42.979 1.00 12.66 190 TYR B O 1
ATOM 4794 N N . ARG B 1 191 ? 25.872 20.308 42.863 1.00 13.14 191 ARG B N 1
ATOM 4795 C CA . ARG B 1 191 ? 26.552 20.654 44.110 1.00 14.41 191 ARG B CA 1
ATOM 4796 C C . ARG B 1 191 ? 25.764 21.776 44.775 1.00 15.35 191 ARG B C 1
ATOM 4797 O O . ARG B 1 191 ? 24.798 22.310 44.196 1.00 14.96 191 ARG B O 1
ATOM 4805 N N . VAL B 1 192 ? 26.157 22.120 45.999 1.00 16.48 192 VAL B N 1
ATOM 4806 C CA . VAL B 1 192 ? 25.687 23.342 46.627 1.00 16.95 192 VAL B CA 1
ATOM 4807 C C . VAL B 1 192 ? 26.414 24.538 46.008 1.00 17.52 192 VAL B C 1
ATOM 4808 O O . VAL B 1 192 ? 27.648 24.542 45.893 1.00 17.71 192 VAL B O 1
ATOM 4812 N N . SER B 1 193 ? 25.657 25.546 45.583 1.00 16.56 193 SER B N 1
ATOM 4813 C CA . SER B 1 193 ? 26.253 26.774 45.071 1.00 17.25 193 SER B CA 1
ATOM 4814 C C . SER B 1 193 ? 25.364 27.965 45.403 1.00 17.71 193 SER B C 1
ATOM 4815 O O . SER B 1 193 ? 24.161 27.907 45.191 1.00 17.42 193 SER B O 1
ATOM 4818 N N . THR B 1 194 ? 25.968 29.047 45.872 1.00 18.29 194 THR B N 1
ATOM 4819 C CA . THR B 1 194 ? 25.257 30.302 46.128 1.00 19.56 194 THR B CA 1
ATOM 4820 C C . THR B 1 194 ? 24.661 30.872 44.832 1.00 19.00 194 THR B C 1
ATOM 4821 O O . THR B 1 194 ? 23.788 31.725 44.870 1.00 19.08 194 THR B O 1
ATOM 4825 N N . PHE B 1 195 ? 25.121 30.389 43.678 1.00 18.99 195 PHE B N 1
ATOM 4826 C CA . PHE B 1 195 ? 24.550 30.834 42.406 1.00 18.52 195 PHE B CA 1
ATOM 4827 C C . PHE B 1 195 ? 23.271 30.104 42.036 1.00 17.84 195 PHE B C 1
ATOM 4828 O O . PHE B 1 195 ? 22.498 30.608 41.224 1.00 18.00 195 PHE B O 1
ATOM 4836 N N . ASN B 1 196 ? 23.055 28.919 42.608 1.00 16.49 196 ASN B N 1
ATOM 4837 C CA . ASN B 1 196 ? 21.872 28.145 42.278 1.00 15.90 196 ASN B CA 1
ATOM 4838 C C . ASN B 1 196 ? 20.626 28.818 42.844 1.00 16.14 196 ASN B C 1
ATOM 4839 O O . ASN B 1 196 ? 20.704 29.502 43.859 1.00 15.32 196 ASN B O 1
ATOM 4844 N N . ARG B 1 197 ? 19.505 28.635 42.159 1.00 15.68 197 ARG B N 1
ATOM 4845 C CA . ARG B 1 197 ? 18.203 29.031 42.677 1.00 16.53 197 ARG B CA 1
ATOM 4846 C C . ARG B 1 197 ? 17.083 28.206 42.069 1.00 15.63 197 ARG B C 1
ATOM 4847 O O . ARG B 1 197 ? 17.214 27.670 40.961 1.00 15.18 197 ARG B O 1
ATOM 4855 N N . TRP B 1 198 ? 15.997 28.064 42.827 1.00 14.99 198 TRP B N 1
ATOM 4856 C CA . TRP B 1 198 ? 14.823 27.314 42.380 1.00 14.89 198 TRP B CA 1
ATOM 4857 C C . TRP B 1 198 ? 13.588 27.861 43.112 1.00 14.86 198 TRP B C 1
ATOM 4858 O O . TRP B 1 198 ? 13.721 28.542 44.120 1.00 15.04 198 TRP B O 1
ATOM 4869 N N . THR B 1 199 ? 12.405 27.553 42.587 1.00 14.61 199 THR B N 1
ATOM 4870 C CA . THR B 1 199 ? 11.140 27.896 43.234 1.00 14.85 199 THR B CA 1
ATOM 4871 C C . THR B 1 199 ? 11.115 27.229 44.603 1.00 15.01 199 THR B C 1
ATOM 4872 O O . THR B 1 199 ? 11.133 26.007 44.728 1.00 14.80 199 THR B O 1
ATOM 4876 N N . SER B 1 200 ? 11.134 28.050 45.636 1.00 15.73 200 SER B N 1
ATOM 4877 C CA . SER B 1 200 ? 11.372 27.562 46.986 1.00 15.49 200 SER B CA 1
ATOM 4878 C C . SER B 1 200 ? 10.241 28.074 47.910 1.00 16.23 200 SER B C 1
ATOM 4879 O O . SER B 1 200 ? 9.807 29.223 47.764 1.00 15.55 200 SER B O 1
ATOM 4882 N N . PRO B 1 201 ? 9.772 27.237 48.863 1.00 16.03 201 PRO B N 1
ATOM 4883 C CA . PRO B 1 201 ? 10.295 25.920 49.262 1.00 16.18 201 PRO B CA 1
ATOM 4884 C C . PRO B 1 201 ? 9.892 24.719 48.387 1.00 15.48 201 PRO B C 1
ATOM 4885 O O . PRO B 1 201 ? 10.386 23.626 48.623 1.00 16.42 201 PRO B O 1
ATOM 4889 N N . TYR B 1 202 ? 9.022 24.915 47.391 1.00 15.02 202 TYR B N 1
ATOM 4890 C CA . TYR B 1 202 ? 8.450 23.807 46.617 1.00 14.21 202 TYR B CA 1
ATOM 4891 C C . TYR B 1 202 ? 9.447 22.788 46.050 1.00 14.33 202 TYR B C 1
ATOM 4892 O O . TYR B 1 202 ? 9.200 21.575 46.108 1.00 13.19 202 TYR B O 1
ATOM 4901 N N . LEU B 1 203 ? 10.540 23.297 45.485 1.00 13.98 203 LEU B N 1
ATOM 4902 C CA . LEU B 1 203 ? 11.531 22.436 44.817 1.00 14.73 203 LEU B CA 1
ATOM 4903 C C . LEU B 1 203 ? 12.780 22.166 45.662 1.00 14.63 203 LEU B C 1
ATOM 4904 O O . LEU B 1 203 ? 13.813 21.677 45.146 1.00 14.07 203 LEU B O 1
ATOM 4909 N N . ASP B 1 204 ? 12.700 22.471 46.962 1.00 15.44 204 ASP B N 1
ATOM 4910 C CA . ASP B 1 204 ? 13.824 22.194 47.876 1.00 15.27 204 ASP B CA 1
ATOM 4911 C C . ASP B 1 204 ? 14.271 20.720 47.859 1.00 15.61 204 ASP B C 1
ATOM 4912 O O . ASP B 1 204 ? 15.473 20.440 47.752 1.00 16.24 204 ASP B O 1
ATOM 4917 N N . ASP B 1 205 ? 13.330 19.786 47.963 1.00 15.37 205 ASP B N 1
ATOM 4918 C CA . ASP B 1 205 ? 13.682 18.363 47.945 1.00 16.42 205 ASP B CA 1
ATOM 4919 C C . ASP B 1 205 ? 14.212 17.963 46.560 1.00 16.33 205 ASP B C 1
ATOM 4920 O O . ASP B 1 205 ? 15.135 17.152 46.459 1.00 14.93 205 ASP B O 1
ATOM 4925 N N . ASP B 1 206 ? 13.621 18.563 45.519 1.00 15.49 206 ASP B N 1
ATOM 4926 C CA . ASP B 1 206 ? 13.990 18.284 44.119 1.00 15.39 206 ASP B CA 1
ATOM 4927 C C . ASP B 1 206 ? 15.447 18.644 43.865 1.00 15.08 206 ASP B C 1
ATOM 4928 O O . ASP B 1 206 ? 16.222 17.822 43.324 1.00 14.83 206 ASP B O 1
ATOM 4933 N N . ALA B 1 207 ? 15.829 19.840 44.297 1.00 14.15 207 ALA B N 1
ATOM 4934 C CA . ALA B 1 207 ? 17.198 20.332 44.149 1.00 15.16 207 ALA B CA 1
ATOM 4935 C C . ALA B 1 207 ? 18.215 19.481 44.931 1.00 15.62 207 ALA B C 1
ATOM 4936 O O . ALA B 1 207 ? 19.297 19.172 44.409 1.00 13.99 207 ALA B O 1
ATOM 4938 N N . LYS B 1 208 ? 17.861 19.099 46.165 1.00 15.86 208 LYS B N 1
ATOM 4939 C CA . LYS B 1 208 ? 18.680 18.167 46.955 1.00 17.28 208 LYS B CA 1
ATOM 4940 C C . LYS B 1 208 ? 18.838 16.802 46.267 1.00 16.81 208 LYS B C 1
ATOM 4941 O O . LYS B 1 208 ? 19.938 16.202 46.264 1.00 16.12 208 LYS B O 1
ATOM 4947 N N . ALA B 1 209 ? 17.761 16.307 45.658 1.00 16.42 209 ALA B N 1
ATOM 4948 C CA . ALA B 1 209 ? 17.852 15.032 44.940 1.00 15.62 209 ALA B CA 1
ATOM 4949 C C . ALA B 1 209 ? 18.883 15.089 43.798 1.00 15.82 209 ALA B C 1
ATOM 4950 O O . ALA B 1 209 ? 19.664 14.148 43.620 1.00 15.12 209 ALA B O 1
ATOM 4952 N N . VAL B 1 210 ? 18.850 16.167 43.013 1.00 14.65 210 VAL B N 1
ATOM 4953 C CA . VAL B 1 210 ? 19.770 16.321 41.882 1.00 14.89 210 VAL B CA 1
ATOM 4954 C C . VAL B 1 210 ? 21.232 16.256 42.365 1.00 15.33 210 VAL B C 1
ATOM 4955 O O . VAL B 1 210 ? 22.057 15.559 41.764 1.00 15.51 210 VAL B O 1
ATOM 4959 N N . ARG B 1 211 ? 21.546 16.986 43.439 1.00 15.53 211 ARG B N 1
ATOM 4960 C CA . ARG B 1 211 ? 22.918 16.989 43.968 1.00 16.82 211 ARG B CA 1
ATOM 4961 C C . ARG B 1 211 ? 23.308 15.754 44.798 1.00 16.45 211 ARG B C 1
ATOM 4962 O O . ARG B 1 211 ? 24.411 15.700 45.346 1.00 16.85 211 ARG B O 1
ATOM 4970 N N . GLU B 1 212 ? 22.425 14.761 44.868 1.00 16.06 212 GLU B N 1
ATOM 4971 C CA . GLU B 1 212 ? 22.697 13.505 45.582 1.00 16.76 212 GLU B CA 1
ATOM 4972 C C . GLU B 1 212 ? 22.517 12.267 44.699 1.00 14.96 212 GLU B C 1
ATOM 4973 O O . GLU B 1 212 ? 22.563 11.145 45.191 1.00 14.10 212 GLU B O 1
ATOM 4979 N N . ASP B 1 213 ? 22.294 12.476 43.394 1.00 14.11 213 ASP B N 1
ATOM 4980 C CA . ASP B 1 213 ? 21.985 11.384 42.473 1.00 13.76 213 ASP B CA 1
ATOM 4981 C C . ASP B 1 213 ? 23.283 10.909 41.789 1.00 13.28 213 ASP B C 1
ATOM 4982 O O . ASP B 1 213 ? 23.786 11.571 40.872 1.00 11.55 213 ASP B O 1
ATOM 4987 N N . SER B 1 214 ? 23.815 9.774 42.237 1.00 12.27 214 SER B N 1
ATOM 4988 C CA . SER B 1 214 ? 25.071 9.254 41.707 1.00 12.37 214 SER B CA 1
ATOM 4989 C C . SER B 1 214 ? 25.041 8.935 40.208 1.00 11.92 214 SER B C 1
ATOM 4990 O O . SER B 1 214 ? 25.976 9.277 39.478 1.00 11.51 214 SER B O 1
ATOM 4993 N N . ALA B 1 215 ? 23.994 8.259 39.755 1.00 12.11 215 ALA B N 1
ATOM 4994 C CA . ALA B 1 215 ? 23.872 7.920 38.331 1.00 12.14 215 ALA B CA 1
ATOM 4995 C C . ALA B 1 215 ? 23.823 9.196 37.469 1.00 12.08 215 ALA B C 1
ATOM 4996 O O . ALA B 1 215 ? 24.429 9.261 36.394 1.00 10.81 215 ALA B O 1
ATOM 4998 N N . LEU B 1 216 ? 23.087 10.195 37.947 1.00 12.35 216 LEU B N 1
ATOM 4999 C CA . LEU B 1 216 ? 23.015 11.485 37.284 1.00 12.44 216 LEU B CA 1
ATOM 5000 C C . LEU B 1 216 ? 24.398 12.161 37.220 1.00 11.72 216 LEU B C 1
ATOM 5001 O O . LEU B 1 216 ? 24.820 12.659 36.168 1.00 10.80 216 LEU B O 1
ATOM 5006 N N . LYS B 1 217 ? 25.111 12.156 38.334 1.00 10.89 217 LYS B N 1
ATOM 5007 C CA . LYS B 1 217 ? 26.462 12.732 38.376 1.00 11.22 217 LYS B CA 1
ATOM 5008 C C . LYS B 1 217 ? 27.467 12.013 37.455 1.00 11.11 217 LYS B C 1
ATOM 5009 O O . LYS B 1 217 ? 28.392 12.650 36.909 1.00 11.21 217 LYS B O 1
ATOM 5015 N N . LEU B 1 218 ? 27.320 10.703 37.305 1.00 10.54 218 LEU B N 1
ATOM 5016 C CA . LEU B 1 218 ? 28.181 9.972 36.355 1.00 10.96 218 LEU B CA 1
ATOM 5017 C C . LEU B 1 218 ? 27.933 10.485 34.928 1.00 10.78 218 LEU B C 1
ATOM 5018 O O . LEU B 1 218 ? 28.891 10.767 34.193 1.00 9.73 218 LEU B O 1
ATOM 5023 N N . GLU B 1 219 ? 26.653 10.576 34.530 1.00 9.73 219 GLU B N 1
ATOM 5024 C CA . GLU B 1 219 ? 26.309 10.941 33.153 1.00 10.58 219 GLU B CA 1
ATOM 5025 C C . GLU B 1 219 ? 26.756 12.348 32.836 1.00 10.41 219 GLU B C 1
ATOM 5026 O O . GLU B 1 219 ? 27.321 12.594 31.765 1.00 10.40 219 GLU B O 1
ATOM 5032 N N . ILE B 1 220 ? 26.537 13.276 33.767 1.00 10.04 220 ILE B N 1
ATOM 5033 C CA . ILE B 1 220 ? 26.926 14.661 33.526 1.00 10.31 220 ILE B CA 1
ATOM 5034 C C . ILE B 1 220 ? 28.454 14.809 33.392 1.00 10.70 220 ILE B C 1
ATOM 5035 O O . ILE B 1 220 ? 28.912 15.629 32.618 1.00 11.35 220 ILE B O 1
ATOM 5040 N N . ALA B 1 221 ? 29.226 13.999 34.125 1.00 11.43 221 ALA B N 1
ATOM 5041 C CA . ALA B 1 221 ? 30.693 14.044 34.019 1.00 10.77 221 ALA B CA 1
ATOM 5042 C C . ALA B 1 221 ? 31.142 13.559 32.643 1.00 10.45 221 ALA B C 1
ATOM 5043 O O . ALA B 1 221 ? 32.064 14.114 32.047 1.00 9.86 221 ALA B O 1
ATOM 5045 N N . GLU B 1 222 ? 30.509 12.508 32.147 1.00 10.28 222 GLU B N 1
ATOM 5046 C CA . GLU B 1 222 ? 30.848 12.033 30.799 1.00 12.04 222 GLU B CA 1
ATOM 5047 C C . GLU B 1 222 ? 30.533 13.081 29.707 1.00 10.77 222 GLU B C 1
ATOM 5048 O O . GLU B 1 222 ? 31.295 13.240 28.742 1.00 10.31 222 GLU B O 1
ATOM 5054 N N . LEU B 1 223 ? 29.399 13.770 29.846 1.00 9.55 223 LEU B N 1
ATOM 5055 C CA . LEU B 1 223 ? 29.009 14.817 28.892 1.00 9.31 223 LEU B CA 1
ATOM 5056 C C . LEU B 1 223 ? 29.908 16.020 29.027 1.00 8.81 223 LEU B C 1
ATOM 5057 O O . LEU B 1 223 ? 30.257 16.644 28.016 1.00 7.85 223 LEU B O 1
ATOM 5062 N N . LYS B 1 224 ? 30.304 16.330 30.269 1.00 7.86 224 LYS B N 1
ATOM 5063 C CA . LYS B 1 224 ? 31.217 17.433 30.536 1.00 8.57 224 LYS B CA 1
ATOM 5064 C C . LYS B 1 224 ? 32.561 17.131 29.872 1.00 8.87 224 LYS B C 1
ATOM 5065 O O . LYS B 1 224 ? 33.133 18.012 29.236 1.00 8.87 224 LYS B O 1
ATOM 5071 N N . SER B 1 225 ? 33.072 15.910 30.043 1.00 8.06 225 SER B N 1
ATOM 5072 C CA . SER B 1 225 ? 34.299 15.491 29.329 1.00 8.92 225 SER B CA 1
ATOM 5073 C C . SER B 1 225 ? 34.167 15.663 27.827 1.00 8.18 225 SER B C 1
ATOM 5074 O O . SER B 1 225 ? 35.062 16.196 27.196 1.00 7.48 225 SER B O 1
ATOM 5077 N N . MET B 1 226 ? 33.067 15.187 27.242 1.00 9.26 226 MET B N 1
ATOM 5078 C CA . MET B 1 226 ? 32.864 15.347 25.814 1.00 10.50 226 MET B CA 1
ATOM 5079 C C . MET B 1 226 ? 32.859 16.848 25.413 1.00 10.23 226 MET B C 1
ATOM 5080 O O . MET B 1 226 ? 33.506 17.240 24.425 1.00 9.19 226 MET B O 1
ATOM 5085 N N . PHE B 1 227 ? 32.144 17.682 26.177 1.00 9.96 227 PHE B N 1
ATOM 5086 C CA . PHE B 1 227 ? 32.154 19.138 25.966 1.00 9.68 227 PHE B CA 1
ATOM 5087 C C . PHE B 1 227 ? 33.580 19.712 25.955 1.00 9.64 227 PHE B C 1
ATOM 5088 O O . PHE B 1 227 ? 33.936 20.548 25.094 1.00 8.75 227 PHE B O 1
ATOM 5096 N N . CYS B 1 228 ? 34.385 19.285 26.936 1.00 9.10 228 CYS B N 1
ATOM 5097 C CA . CYS B 1 228 ? 35.728 19.852 27.114 1.00 9.94 228 CYS B CA 1
ATOM 5098 C C . CYS B 1 228 ? 36.760 19.293 26.119 1.00 10.54 228 CYS B C 1
ATOM 5099 O O . CYS B 1 228 ? 37.797 19.920 25.907 1.00 11.16 228 CYS B O 1
ATOM 5102 N N . GLU B 1 229 ? 36.493 18.104 25.584 1.00 9.71 229 GLU B N 1
ATOM 5103 C CA . GLU B 1 229 ? 37.509 17.319 24.835 1.00 10.47 229 GLU B CA 1
ATOM 5104 C C . GLU B 1 229 ? 37.254 17.168 23.358 1.00 9.94 229 GLU B C 1
ATOM 5105 O O . GLU B 1 229 ? 38.212 17.109 22.586 1.00 10.75 229 GLU B O 1
ATOM 5111 N N . ARG B 1 230 ? 35.987 17.013 22.973 1.00 9.47 230 ARG B N 1
ATOM 5112 C CA . ARG B 1 230 ? 35.649 16.551 21.628 1.00 9.62 230 ARG B CA 1
ATOM 5113 C C . ARG B 1 230 ? 35.383 17.664 20.621 1.00 10.14 230 ARG B C 1
ATOM 5114 O O . ARG B 1 230 ? 34.322 18.285 20.665 1.00 9.89 230 ARG B O 1
ATOM 5122 N N . ALA B 1 231 ? 36.327 17.885 19.705 1.00 10.71 231 ALA B N 1
ATOM 5123 C CA . ALA B 1 231 ? 36.187 18.919 18.673 1.00 10.31 231 ALA B CA 1
ATOM 5124 C C . ALA B 1 231 ? 35.423 18.315 17.492 1.00 11.20 231 ALA B C 1
ATOM 5125 O O . ALA B 1 231 ? 36.023 17.913 16.508 1.00 11.43 231 ALA B O 1
ATOM 5127 N N . GLN B 1 232 ? 34.095 18.247 17.596 1.00 10.08 232 GLN B N 1
ATOM 5128 C CA . GLN B 1 232 ? 33.315 17.572 16.561 1.00 10.85 232 GLN B CA 1
ATOM 5129 C C . GLN B 1 232 ? 32.870 18.506 15.423 1.00 9.87 232 GLN B C 1
ATOM 5130 O O . GLN B 1 232 ? 32.840 18.097 14.243 1.00 10.20 232 GLN B O 1
ATOM 5136 N N . ALA B 1 233 ? 32.476 19.730 15.780 1.00 9.69 233 ALA B N 1
ATOM 5137 C CA . ALA B 1 233 ? 31.995 20.699 14.779 1.00 9.48 233 ALA B CA 1
ATOM 5138 C C . ALA B 1 233 ? 32.018 22.090 15.390 1.00 9.27 233 ALA B C 1
ATOM 5139 O O . ALA B 1 233 ? 32.196 22.226 16.592 1.00 9.16 233 ALA B O 1
ATOM 5141 N N . LEU B 1 234 ? 31.836 23.114 14.564 1.00 8.50 234 LEU B N 1
ATOM 5142 C CA . LEU B 1 234 ? 31.721 24.475 15.064 1.00 9.55 234 LEU B CA 1
ATOM 5143 C C . LEU B 1 234 ? 30.273 24.660 15.541 1.00 9.93 234 LEU B C 1
ATOM 5144 O O . LEU B 1 234 ? 29.363 24.945 14.742 1.00 10.13 234 LEU B O 1
ATOM 5149 N N . ILE B 1 235 ? 30.079 24.461 16.840 1.00 9.66 235 ILE B N 1
ATOM 5150 C CA . ILE B 1 235 ? 28.762 24.598 17.454 1.00 10.36 235 ILE B CA 1
ATOM 5151 C C . ILE B 1 235 ? 28.448 26.037 17.821 1.00 10.21 235 ILE B C 1
ATOM 5152 O O . ILE B 1 235 ? 29.326 26.800 18.157 1.00 10.29 235 ILE B O 1
ATOM 5157 N N . HIS B 1 236 ? 27.177 26.401 17.709 1.00 10.40 236 HIS B N 1
ATOM 5158 C CA . HIS B 1 236 ? 26.682 27.690 18.178 1.00 10.19 236 HIS B CA 1
ATOM 5159 C C . HIS B 1 236 ? 26.991 27.913 19.664 1.00 9.87 236 HIS B C 1
ATOM 5160 O O . HIS B 1 236 ? 27.465 28.994 20.059 1.00 9.22 236 HIS B O 1
ATOM 5167 N N . GLY B 1 237 ? 26.777 26.877 20.485 1.00 10.42 237 GLY B N 1
ATOM 5168 C CA . GLY B 1 237 ? 27.190 26.925 21.889 1.00 10.86 237 GLY B CA 1
ATOM 5169 C C . GLY B 1 237 ? 26.160 27.427 22.899 1.00 11.98 237 GLY B C 1
ATOM 5170 O O . GLY B 1 237 ? 26.388 27.332 24.110 1.00 12.06 237 GLY B O 1
ATOM 5171 N N . ASP B 1 238 ? 25.045 27.980 22.409 1.00 11.59 238 ASP B N 1
ATOM 5172 C CA . ASP B 1 238 ? 23.982 28.499 23.283 1.00 12.31 238 ASP B CA 1
ATOM 5173 C C . ASP B 1 238 ? 22.653 28.473 22.518 1.00 12.26 238 ASP B C 1
ATOM 5174 O O . ASP B 1 238 ? 21.915 29.474 22.489 1.00 13.64 238 ASP B O 1
ATOM 5179 N N . LEU B 1 239 ? 22.360 27.342 21.889 1.00 12.10 239 LEU B N 1
ATOM 5180 C CA . LEU B 1 239 ? 21.256 27.249 20.933 1.00 11.74 239 LEU B CA 1
ATOM 5181 C C . LEU B 1 239 ? 19.899 26.971 21.603 1.00 12.12 239 LEU B C 1
ATOM 5182 O O . LEU B 1 239 ? 19.180 26.018 21.251 1.00 11.90 239 LEU B O 1
ATOM 5187 N N . HIS B 1 240 ? 19.524 27.815 22.563 1.00 11.67 240 HIS B N 1
ATOM 5188 C CA . HIS B 1 240 ? 18.211 27.656 23.167 1.00 12.34 240 HIS B CA 1
ATOM 5189 C C . HIS B 1 240 ? 17.187 28.491 22.376 1.00 12.75 240 HIS B C 1
ATOM 5190 O O . HIS B 1 240 ? 17.550 29.166 21.415 1.00 11.75 240 HIS B O 1
ATOM 5197 N N . THR B 1 241 ? 15.927 28.451 22.819 1.00 13.07 241 THR B N 1
ATOM 5198 C CA . THR B 1 241 ? 14.835 29.166 22.127 1.00 13.34 241 THR B CA 1
ATOM 5199 C C . THR B 1 241 ? 14.877 30.703 22.292 1.00 13.28 241 THR B C 1
ATOM 5200 O O . THR B 1 241 ? 14.148 31.429 21.615 1.00 13.55 241 THR B O 1
ATOM 5204 N N . GLY B 1 242 ? 15.701 31.189 23.216 1.00 13.56 242 GLY B N 1
ATOM 5205 C CA . GLY B 1 242 ? 16.042 32.611 23.310 1.00 13.48 242 GLY B CA 1
ATOM 5206 C C . GLY B 1 242 ? 17.125 33.035 22.325 1.00 13.30 242 GLY B C 1
ATOM 5207 O O . GLY B 1 242 ? 17.460 34.215 22.238 1.00 14.35 242 GLY B O 1
ATOM 5208 N N . SER B 1 243 ? 17.676 32.086 21.569 1.00 12.75 243 SER B N 1
ATOM 5209 C CA . SER B 1 243 ? 18.696 32.400 20.548 1.00 12.42 243 SER B CA 1
ATOM 5210 C C . SER B 1 243 ? 18.145 32.291 19.119 1.00 12.59 243 SER B C 1
ATOM 5211 O O . SER B 1 243 ? 18.906 32.213 18.150 1.00 13.10 243 SER B O 1
ATOM 5214 N N . VAL B 1 244 ? 16.819 32.303 18.999 1.00 11.81 244 VAL B N 1
ATOM 5215 C CA . VAL B 1 244 ? 16.145 32.172 17.706 1.00 12.48 244 VAL B CA 1
ATOM 5216 C C . VAL B 1 244 ? 15.072 33.279 17.641 1.00 12.60 244 VAL B C 1
ATOM 5217 O O . VAL B 1 244 ? 14.318 33.477 18.603 1.00 12.27 244 VAL B O 1
ATOM 5221 N N . MET B 1 245 ? 15.069 34.026 16.534 1.00 13.40 245 MET B N 1
ATOM 5222 C CA . MET B 1 245 ? 14.038 35.050 16.268 1.00 14.56 245 MET B CA 1
ATOM 5223 C C . MET B 1 245 ? 13.188 34.653 15.079 1.00 14.67 245 MET B C 1
ATOM 5224 O O . MET B 1 245 ? 13.702 34.146 14.065 1.00 14.86 245 MET B O 1
ATOM 5229 N N . VAL B 1 246 ? 11.885 34.886 15.203 1.00 15.38 246 VAL B N 1
ATOM 5230 C CA . VAL B 1 246 ? 10.920 34.274 14.299 1.00 14.99 246 VAL B CA 1
ATOM 5231 C C . VAL B 1 246 ? 9.796 35.227 13.867 1.00 16.07 246 VAL B C 1
ATOM 5232 O O . VAL B 1 246 ? 9.363 36.100 14.642 1.00 15.18 246 VAL B O 1
ATOM 5236 N N . THR B 1 247 ? 9.339 35.017 12.633 1.00 16.38 247 THR B N 1
ATOM 5237 C CA . THR B 1 247 ? 8.010 35.446 12.186 1.00 17.12 247 THR B CA 1
ATOM 5238 C C . THR B 1 247 ? 7.341 34.198 11.613 1.00 16.88 247 THR B C 1
ATOM 5239 O O . THR B 1 247 ? 7.905 33.104 11.672 1.00 16.01 247 THR B O 1
ATOM 5243 N N . GLN B 1 248 ? 6.145 34.343 11.048 1.00 17.01 248 GLN B N 1
ATOM 5244 C CA . GLN B 1 248 ? 5.463 33.209 10.423 1.00 16.84 248 GLN B CA 1
ATOM 5245 C C . GLN B 1 248 ? 6.236 32.576 9.253 1.00 16.49 248 GLN B C 1
ATOM 5246 O O . GLN B 1 248 ? 5.971 31.414 8.880 1.00 17.08 248 GLN B O 1
ATOM 5252 N N . ASP B 1 249 ? 7.170 33.325 8.675 1.00 16.92 249 ASP B N 1
ATOM 5253 C CA . ASP B 1 249 ? 7.935 32.813 7.532 1.00 18.10 249 ASP B CA 1
ATOM 5254 C C . ASP B 1 249 ? 9.456 33.014 7.580 1.00 17.20 249 ASP B C 1
ATOM 5255 O O . ASP B 1 249 ? 10.155 32.739 6.598 1.00 16.95 249 ASP B O 1
ATOM 5260 N N . SER B 1 250 ? 9.955 33.498 8.717 1.00 16.37 250 SER B N 1
ATOM 5261 C CA . SER B 1 250 ? 11.374 33.782 8.897 1.00 15.64 250 SER B CA 1
ATOM 5262 C C . SER B 1 250 ? 11.856 33.191 10.226 1.00 15.23 250 SER B C 1
ATOM 5263 O O . SER B 1 250 ? 11.167 33.309 11.255 1.00 14.43 250 SER B O 1
ATOM 5266 N N . THR B 1 251 ? 13.040 32.584 10.184 1.00 14.36 251 THR B N 1
ATOM 5267 C CA . THR B 1 251 ? 13.673 31.965 11.363 1.00 14.01 251 THR B CA 1
ATOM 5268 C C . THR B 1 251 ? 15.152 32.323 11.280 1.00 14.36 251 THR B C 1
ATOM 5269 O O . THR B 1 251 ? 15.825 32.027 10.269 1.00 14.92 251 THR B O 1
ATOM 5273 N N . GLN B 1 252 ? 15.636 32.990 12.324 1.00 14.23 252 GLN B N 1
ATOM 5274 C CA . GLN B 1 252 ? 16.951 33.560 12.350 1.00 14.62 252 GLN B CA 1
ATOM 5275 C C . GLN B 1 252 ? 17.641 33.162 13.652 1.00 14.64 252 GLN B C 1
ATOM 5276 O O . GLN B 1 252 ? 17.106 33.367 14.751 1.00 15.56 252 GLN B O 1
ATOM 5282 N N . VAL B 1 253 ? 18.836 32.609 13.529 1.00 14.07 253 VAL B N 1
ATOM 5283 C CA . VAL B 1 253 ? 19.592 32.184 14.709 1.00 13.19 253 VAL B CA 1
ATOM 5284 C C . VAL B 1 253 ? 20.559 33.301 15.067 1.00 13.14 253 VAL B C 1
ATOM 5285 O O . VAL B 1 253 ? 21.347 33.718 14.232 1.00 13.35 253 VAL B O 1
ATOM 5289 N N . ILE B 1 254 ? 20.497 33.774 16.311 1.00 12.80 254 ILE B N 1
ATOM 5290 C CA . ILE B 1 254 ? 21.375 34.835 16.805 1.00 12.70 254 ILE B CA 1
ATOM 5291 C C . ILE B 1 254 ? 22.273 34.356 17.957 1.00 12.55 254 ILE B C 1
ATOM 5292 O O . ILE B 1 254 ? 22.056 33.254 18.489 1.00 12.49 254 ILE B O 1
ATOM 5297 N N . ASP B 1 255 ? 23.270 35.181 18.303 1.00 12.07 255 ASP B N 1
ATOM 5298 C CA . ASP B 1 255 ? 24.013 35.097 19.576 1.00 12.78 255 ASP B CA 1
ATOM 5299 C C . ASP B 1 255 ? 24.936 33.848 19.683 1.00 12.79 255 ASP B C 1
ATOM 5300 O O . ASP B 1 255 ? 24.967 33.171 20.731 1.00 12.57 255 ASP B O 1
ATOM 5305 N N . PRO B 1 256 ? 25.686 33.538 18.610 1.00 12.61 256 PRO B N 1
ATOM 5306 C CA . PRO B 1 256 ? 26.619 32.406 18.716 1.00 11.98 256 PRO B CA 1
ATOM 5307 C C . PRO B 1 256 ? 27.931 32.768 19.427 1.00 11.87 256 PRO B C 1
ATOM 5308 O O . PRO B 1 256 ? 28.995 32.267 19.041 1.00 11.90 256 PRO B O 1
ATOM 5312 N N . GLU B 1 257 ? 27.883 33.625 20.458 1.00 11.59 257 GLU B N 1
ATOM 5313 C CA . GLU B 1 257 ? 29.123 34.030 21.145 1.00 12.17 257 GLU B CA 1
ATOM 5314 C C . GLU B 1 257 ? 29.870 32.892 21.888 1.00 11.77 257 GLU B C 1
ATOM 5315 O O . GLU B 1 257 ? 31.093 32.975 22.088 1.00 12.16 257 GLU B O 1
ATOM 5321 N N . PHE B 1 258 ? 29.133 31.850 22.294 1.00 11.32 258 PHE B N 1
ATOM 5322 C CA . PHE B 1 258 ? 29.717 30.667 22.978 1.00 11.62 258 PHE B CA 1
ATOM 5323 C C . PHE B 1 258 ? 30.324 29.635 22.030 1.00 11.69 258 PHE B C 1
ATOM 5324 O O . PHE B 1 258 ? 30.805 28.591 22.477 1.00 11.44 258 PHE B O 1
ATOM 5332 N N . SER B 1 259 ? 30.328 29.935 20.734 1.00 11.45 259 SER B N 1
ATOM 5333 C CA . SER B 1 259 ? 30.778 28.992 19.718 1.00 11.66 259 SER B CA 1
ATOM 5334 C C . SER B 1 259 ? 32.225 28.537 19.938 1.00 11.40 259 SER B C 1
ATOM 5335 O O . SER B 1 259 ? 33.097 29.311 20.356 1.00 11.64 259 SER B O 1
ATOM 5338 N N . PHE B 1 260 ? 32.436 27.252 19.670 1.00 12.05 260 PHE B N 1
ATOM 5339 C CA . PHE B 1 260 ? 33.757 26.649 19.611 1.00 10.99 260 PHE B CA 1
ATOM 5340 C C . PHE B 1 260 ? 33.640 25.297 18.934 1.00 11.24 260 PHE B C 1
ATOM 5341 O O . PHE B 1 260 ? 32.547 24.896 18.517 1.00 11.66 260 PHE B O 1
ATOM 5349 N N . TYR B 1 261 ? 34.765 24.602 18.810 1.00 10.87 261 TYR B N 1
ATOM 5350 C CA . TYR B 1 261 ? 34.750 23.224 18.312 1.00 10.21 261 TYR B CA 1
ATOM 5351 C C . TYR B 1 261 ? 34.417 22.246 19.432 1.00 10.57 261 TYR B C 1
ATOM 5352 O O . TYR B 1 261 ? 35.269 21.914 20.264 1.00 9.07 261 TYR B O 1
ATOM 5361 N N . GLY B 1 262 ? 33.144 21.852 19.461 1.00 9.47 262 GLY B N 1
ATOM 5362 C CA . GLY B 1 262 ? 32.601 21.009 20.512 1.00 9.92 262 GLY B CA 1
ATOM 5363 C C . GLY B 1 262 ? 31.708 19.921 19.938 1.00 10.25 262 GLY B C 1
ATOM 5364 O O . GLY B 1 262 ? 31.718 19.677 18.740 1.00 10.33 262 GLY B O 1
ATOM 5365 N N . PRO B 1 263 ? 30.978 19.213 20.805 1.00 10.83 263 PRO B N 1
ATOM 5366 C CA . PRO B 1 263 ? 30.105 18.141 20.358 1.00 10.55 263 PRO B CA 1
ATOM 5367 C C . PRO B 1 263 ? 28.781 18.662 19.753 1.00 10.98 263 PRO B C 1
ATOM 5368 O O . PRO B 1 263 ? 28.121 19.541 20.330 1.00 10.50 263 PRO B O 1
ATOM 5372 N N . MET B 1 264 ? 28.434 18.124 18.590 1.00 10.91 264 MET B N 1
ATOM 5373 C CA . MET B 1 264 ? 27.209 18.492 17.865 1.00 11.58 264 MET B CA 1
ATOM 5374 C C . MET B 1 264 ? 25.946 18.414 18.725 1.00 11.37 264 MET B C 1
ATOM 5375 O O . MET B 1 264 ? 25.053 19.263 18.607 1.00 11.40 264 MET B O 1
ATOM 5380 N N . GLY B 1 265 ? 25.862 17.369 19.554 1.00 11.10 265 GLY B N 1
ATOM 5381 C CA . GLY B 1 265 ? 24.685 17.115 20.389 1.00 10.99 265 GLY B CA 1
ATOM 5382 C C . GLY B 1 265 ? 24.392 18.257 21.346 1.00 10.63 265 GLY B C 1
ATOM 5383 O O . GLY B 1 265 ? 23.255 18.404 21.808 1.00 10.42 265 GLY B O 1
ATOM 5384 N N . PHE B 1 266 ? 25.415 19.062 21.654 1.00 11.25 266 PHE B N 1
ATOM 5385 C CA . PHE B 1 266 ? 25.236 20.250 22.527 1.00 10.14 266 PHE B CA 1
ATOM 5386 C C . PHE B 1 266 ? 24.298 21.318 21.916 1.00 10.04 266 PHE B C 1
ATOM 5387 O O . PHE B 1 266 ? 23.498 21.950 22.633 1.00 9.61 266 PHE B O 1
ATOM 5395 N N . ASP B 1 267 ? 24.382 21.503 20.597 1.00 9.70 267 ASP B N 1
ATOM 5396 C CA . ASP B 1 267 ? 23.489 22.421 19.897 1.00 9.40 267 ASP B CA 1
ATOM 5397 C C . ASP B 1 267 ? 22.108 21.814 19.744 1.00 9.31 267 ASP B C 1
ATOM 5398 O O . ASP B 1 267 ? 21.116 22.454 20.057 1.00 9.29 267 ASP B O 1
ATOM 5403 N N . ILE B 1 268 ? 22.051 20.581 19.229 1.00 9.25 268 ILE B N 1
ATOM 5404 C CA . ILE B 1 268 ? 20.774 19.927 18.959 1.00 10.23 268 ILE B CA 1
ATOM 5405 C C . ILE B 1 268 ? 19.994 19.756 20.272 1.00 10.60 268 ILE B C 1
ATOM 5406 O O . ILE B 1 268 ? 18.777 19.992 20.325 1.00 10.34 268 ILE B O 1
ATOM 5411 N N . GLY B 1 269 ? 20.711 19.314 21.303 1.00 10.40 269 GLY B N 1
ATOM 5412 C CA . GLY B 1 269 ? 20.189 19.191 22.663 1.00 10.26 269 GLY B CA 1
ATOM 5413 C C . GLY B 1 269 ? 19.723 20.505 23.273 1.00 10.15 269 GLY B C 1
ATOM 5414 O O . GLY B 1 269 ? 18.666 20.546 23.895 1.00 10.48 269 GLY B O 1
ATOM 5415 N N . ALA B 1 270 ? 20.504 21.573 23.136 1.00 10.49 270 ALA B N 1
ATOM 5416 C CA . ALA B 1 270 ? 20.056 22.902 23.621 1.00 10.95 270 ALA B CA 1
ATOM 5417 C C . ALA B 1 270 ? 18.714 23.261 22.986 1.00 11.46 270 ALA B C 1
ATOM 5418 O O . ALA B 1 270 ? 17.787 23.700 23.665 1.00 12.17 270 ALA B O 1
ATOM 5420 N N . TYR B 1 271 ? 18.602 23.040 21.686 1.00 11.06 271 TYR B N 1
ATOM 5421 C CA . TYR B 1 271 ? 17.401 23.489 20.997 1.00 10.92 271 TYR B CA 1
ATOM 5422 C C . TYR B 1 271 ? 16.205 22.592 21.357 1.00 11.31 271 TYR B C 1
ATOM 5423 O O . TYR B 1 271 ? 15.168 23.106 21.847 1.00 11.46 271 TYR B O 1
ATOM 5432 N N . LEU B 1 272 ? 16.360 21.272 21.160 1.00 10.94 272 LEU B N 1
ATOM 5433 C CA . LEU B 1 272 ? 15.290 20.321 21.494 1.00 11.39 272 LEU B CA 1
ATOM 5434 C C . LEU B 1 272 ? 14.934 20.349 22.982 1.00 11.51 272 LEU B C 1
ATOM 5435 O O . LEU B 1 272 ? 13.742 20.291 23.343 1.00 10.68 272 LEU B O 1
ATOM 5440 N N . GLY B 1 273 ? 15.951 20.465 23.835 1.00 10.86 273 GLY B N 1
ATOM 5441 C CA . GLY B 1 273 ? 15.721 20.583 25.284 1.00 11.66 273 GLY B CA 1
ATOM 5442 C C . GLY B 1 273 ? 14.848 21.770 25.673 1.00 11.54 273 GLY B C 1
ATOM 5443 O O . GLY B 1 273 ? 13.940 21.652 26.528 1.00 10.81 273 GLY B O 1
ATOM 5444 N N . ASN B 1 274 ? 15.098 22.918 25.049 1.00 11.65 274 ASN B N 1
ATOM 5445 C CA . ASN B 1 274 ? 14.268 24.094 25.287 1.00 11.91 274 ASN B CA 1
ATOM 5446 C C . ASN B 1 274 ? 12.838 23.989 24.737 1.00 12.38 274 ASN B C 1
ATOM 5447 O O . ASN B 1 274 ? 11.894 24.522 25.334 1.00 12.34 274 ASN B O 1
ATOM 5452 N N . LEU B 1 275 ? 12.658 23.265 23.635 1.00 12.81 275 LEU B N 1
ATOM 5453 C CA . LEU B 1 275 ? 11.287 22.932 23.192 1.00 12.74 275 LEU B CA 1
ATOM 5454 C C . LEU B 1 275 ? 10.585 22.055 24.218 1.00 12.94 275 LEU B C 1
ATOM 5455 O O . LEU B 1 275 ? 9.378 22.217 24.463 1.00 12.62 275 LEU B O 1
ATOM 5460 N N . ILE B 1 276 ? 11.330 21.117 24.811 1.00 12.00 276 ILE B N 1
ATOM 5461 C CA . ILE B 1 276 ? 10.761 20.252 25.856 1.00 12.07 276 ILE B CA 1
ATOM 5462 C C . ILE B 1 276 ? 10.402 21.079 27.108 1.00 11.25 276 ILE B C 1
ATOM 5463 O O . ILE B 1 276 ? 9.321 20.874 27.695 1.00 11.11 276 ILE B O 1
ATOM 5468 N N . LEU B 1 277 ? 11.266 22.020 27.496 1.00 10.80 277 LEU B N 1
ATOM 5469 C CA . LEU B 1 277 ? 10.897 22.972 28.582 1.00 11.54 277 LEU B CA 1
ATOM 5470 C C . LEU B 1 277 ? 9.592 23.738 28.249 1.00 11.86 277 LEU B C 1
ATOM 5471 O O . LEU B 1 277 ? 8.705 23.867 29.097 1.00 11.54 277 LEU B O 1
ATOM 5476 N N . ALA B 1 278 ? 9.492 24.232 27.010 1.00 11.45 278 ALA B N 1
ATOM 5477 C CA . ALA B 1 278 ? 8.250 24.902 26.529 1.00 11.97 278 ALA B CA 1
ATOM 5478 C C . ALA B 1 278 ? 7.031 24.000 26.725 1.00 12.23 278 ALA B C 1
ATOM 5479 O O . ALA B 1 278 ? 6.015 24.453 27.262 1.00 13.78 278 ALA B O 1
ATOM 5481 N N . PHE B 1 279 ? 7.141 22.727 26.333 1.00 12.25 279 PHE B N 1
ATOM 5482 C CA . PHE B 1 279 ? 6.074 21.750 26.513 1.00 12.99 279 PHE B CA 1
ATOM 5483 C C . PHE B 1 279 ? 5.630 21.659 27.969 1.00 13.23 279 PHE B C 1
ATOM 5484 O O . PHE B 1 279 ? 4.435 21.740 28.260 1.00 13.18 279 PHE B O 1
ATOM 5492 N N . PHE B 1 280 ? 6.586 21.503 28.886 1.00 12.60 280 PHE B N 1
ATOM 5493 C CA . PHE B 1 280 ? 6.250 21.382 30.309 1.00 13.58 280 PHE B CA 1
ATOM 5494 C C . PHE B 1 280 ? 5.768 22.689 30.957 1.00 13.20 280 PHE B C 1
ATOM 5495 O O . PHE B 1 280 ? 5.105 22.662 32.000 1.00 13.61 280 PHE B O 1
ATOM 5503 N N . ALA B 1 281 ? 6.072 23.825 30.333 1.00 13.40 281 ALA B N 1
ATOM 5504 C CA . ALA B 1 281 ? 5.603 25.128 30.839 1.00 13.46 281 ALA B CA 1
ATOM 5505 C C . ALA B 1 281 ? 4.122 25.405 30.491 1.00 13.75 281 ALA B C 1
ATOM 5506 O O . ALA B 1 281 ? 3.461 26.227 31.153 1.00 13.26 281 ALA B O 1
ATOM 5508 N N . GLN B 1 282 ? 3.616 24.713 29.473 1.00 13.71 282 GLN B N 1
ATOM 5509 C CA . GLN B 1 282 ? 2.325 25.047 28.863 1.00 15.30 282 GLN B CA 1
ATOM 5510 C C . GLN B 1 282 ? 1.158 25.017 29.855 1.00 16.09 282 GLN B C 1
ATOM 5511 O O . GLN B 1 282 ? 0.348 25.955 29.870 1.00 16.94 282 GLN B O 1
ATOM 5517 N N . ASP B 1 283 ? 1.101 23.987 30.694 1.00 16.19 283 ASP B N 1
ATOM 5518 C CA . ASP B 1 283 ? -0.011 23.861 31.660 1.00 17.24 283 ASP B CA 1
ATOM 5519 C C . ASP B 1 283 ? -0.087 25.091 32.575 1.00 16.97 283 ASP B C 1
ATOM 5520 O O . ASP B 1 283 ? -1.178 25.478 33.009 1.00 16.53 283 ASP B O 1
ATOM 5525 N N . GLY B 1 284 ? 1.078 25.690 32.859 1.00 16.17 284 GLY B N 1
ATOM 5526 C CA . GLY B 1 284 ? 1.171 26.897 33.684 1.00 16.93 284 GLY B CA 1
ATOM 5527 C C . GLY B 1 284 ? 0.657 28.159 32.997 1.00 16.65 284 GLY B C 1
ATOM 5528 O O . GLY B 1 284 ? 0.451 29.172 33.653 1.00 16.65 284 GLY B O 1
ATOM 5529 N N . HIS B 1 285 ? 0.470 28.089 31.677 1.00 17.05 285 HIS B N 1
ATOM 5530 C CA . HIS B 1 285 ? -0.043 29.201 30.875 1.00 17.57 285 HIS B CA 1
ATOM 5531 C C . HIS B 1 285 ? -1.499 28.988 30.413 1.00 18.01 285 HIS B C 1
ATOM 5532 O O . HIS B 1 285 ? -2.079 29.866 29.767 1.00 17.66 285 HIS B O 1
ATOM 5539 N N . ALA B 1 286 ? -2.066 27.833 30.746 1.00 18.16 286 ALA B N 1
ATOM 5540 C CA . ALA B 1 286 ? -3.421 27.469 30.317 1.00 19.48 286 ALA B CA 1
ATOM 5541 C C . ALA B 1 286 ? -4.431 28.437 30.906 1.00 20.48 286 ALA B C 1
ATOM 5542 O O . ALA B 1 286 ? -4.306 28.848 32.062 1.00 20.32 286 ALA B O 1
ATOM 5544 N N . THR B 1 287 ? -5.408 28.806 30.086 1.00 22.33 287 THR B N 1
ATOM 5545 C CA . THR B 1 287 ? -6.553 29.592 30.557 1.00 24.10 287 THR B CA 1
ATOM 5546 C C . THR B 1 287 ? -7.873 28.937 30.117 1.00 24.88 287 THR B C 1
ATOM 5547 O O . THR B 1 287 ? -7.899 27.913 29.407 1.00 23.69 287 THR B O 1
ATOM 5551 N N . GLN B 1 288 ? -8.975 29.555 30.535 1.00 26.09 288 GLN B N 1
ATOM 5552 C CA . GLN B 1 288 ? -10.296 29.183 30.049 1.00 26.78 288 GLN B CA 1
ATOM 5553 C C . GLN B 1 288 ? -10.393 29.226 28.530 1.00 26.45 288 GLN B C 1
ATOM 5554 O O . GLN B 1 288 ? -11.003 28.348 27.928 1.00 26.91 288 GLN B O 1
ATOM 5560 N N . GLU B 1 289 ? -9.796 30.241 27.905 1.00 25.77 289 GLU B N 1
ATOM 5561 C CA . GLU B 1 289 ? -9.879 30.397 26.461 1.00 26.07 289 GLU B CA 1
ATOM 5562 C C . GLU B 1 289 ? -8.946 29.461 25.694 1.00 24.81 289 GLU B C 1
ATOM 5563 O O . GLU B 1 289 ? -9.271 29.028 24.604 1.00 25.18 289 GLU B O 1
ATOM 5569 N N . ASN B 1 290 ? -7.781 29.157 26.267 1.00 24.11 290 ASN B N 1
ATOM 5570 C CA . ASN B 1 290 ? -6.809 28.281 25.612 1.00 22.25 290 ASN B CA 1
ATOM 5571 C C . ASN B 1 290 ? -6.186 27.371 26.674 1.00 21.12 290 ASN B C 1
ATOM 5572 O O . ASN B 1 290 ? -5.397 27.823 27.490 1.00 20.23 290 ASN B O 1
ATOM 5577 N N . ASP B 1 291 ? -6.589 26.106 26.702 1.00 20.51 291 ASP B N 1
ATOM 5578 C CA . ASP B 1 291 ? -6.044 25.175 27.689 1.00 21.12 291 ASP B CA 1
ATOM 5579 C C . ASP B 1 291 ? -4.641 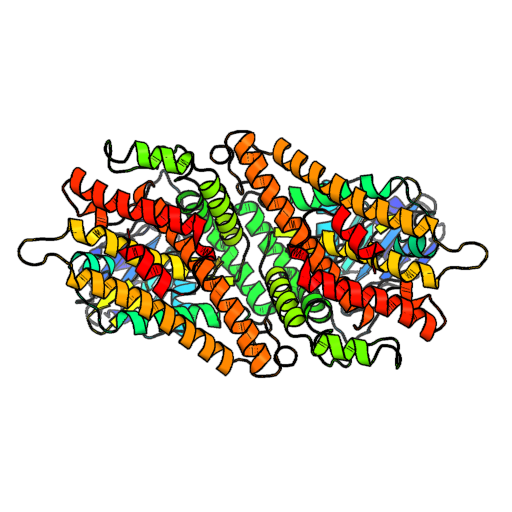24.660 27.309 1.00 20.17 291 ASP B C 1
ATOM 5580 O O . ASP B 1 291 ? -4.036 23.911 28.075 1.00 19.53 291 ASP B O 1
ATOM 5585 N N . ARG B 1 292 ? -4.158 25.066 26.131 1.00 19.55 292 ARG B N 1
ATOM 5586 C CA . ARG B 1 292 ? -2.820 24.690 25.603 1.00 19.67 292 ARG B CA 1
ATOM 5587 C C . ARG B 1 292 ? -2.676 23.209 25.229 1.00 19.53 292 ARG B C 1
ATOM 5588 O O . ARG B 1 292 ? -1.575 22.755 24.915 1.00 18.70 292 ARG B O 1
ATOM 5596 N N . LYS B 1 293 ? -3.773 22.454 25.252 1.00 19.72 293 LYS B N 1
ATOM 5597 C CA . LYS B 1 293 ? -3.708 21.025 24.910 1.00 20.58 293 LYS B CA 1
ATOM 5598 C C . LYS B 1 293 ? -3.282 20.810 23.440 1.00 20.73 293 LYS B C 1
ATOM 5599 O O . LYS B 1 293 ? -2.346 20.060 23.155 1.00 19.68 293 LYS B O 1
ATOM 5605 N N . GLU B 1 294 ? -3.951 21.485 22.513 1.00 20.58 294 GLU B N 1
ATOM 5606 C CA . GLU B 1 294 ? -3.549 21.413 21.103 1.00 22.01 294 GLU B CA 1
ATOM 5607 C C . GLU B 1 294 ? -2.152 22.005 20.847 1.00 19.69 294 GLU B C 1
ATOM 5608 O O . GLU B 1 294 ? -1.397 21.487 20.028 1.00 20.37 294 GLU B O 1
ATOM 5614 N N . TYR B 1 295 ? -1.810 23.074 21.555 1.00 18.27 295 TYR B N 1
ATOM 5615 C CA . TYR B 1 295 ? -0.510 23.708 21.353 1.00 16.59 295 TYR B CA 1
ATOM 5616 C C . TYR B 1 295 ? 0.618 22.788 21.822 1.00 15.83 295 TYR B C 1
ATOM 5617 O O . TYR B 1 295 ? 1.669 22.712 21.178 1.00 15.48 295 TYR B O 1
ATOM 5626 N N . LYS B 1 296 ? 0.404 22.128 22.963 1.00 14.88 296 LYS B N 1
ATOM 5627 C CA . LYS B 1 296 ? 1.330 21.075 23.441 1.00 15.67 296 LYS B CA 1
ATOM 5628 C C . LYS B 1 296 ? 1.582 19.970 22.409 1.00 15.50 296 LYS B C 1
ATOM 5629 O O . LYS B 1 296 ? 2.729 19.539 22.213 1.00 15.33 296 LYS B O 1
ATOM 5635 N N . GLN B 1 297 ? 0.524 19.523 21.742 1.00 15.24 297 GLN B N 1
ATOM 5636 C CA . GLN B 1 297 ? 0.674 18.578 20.644 1.00 16.07 297 GLN B CA 1
ATOM 5637 C C . GLN B 1 297 ? 1.473 19.173 19.480 1.00 15.73 297 GLN B C 1
ATOM 5638 O O . GLN B 1 297 ? 2.290 18.472 18.878 1.00 16.24 297 GLN B O 1
ATOM 5644 N N . TRP B 1 298 ? 1.281 20.456 19.184 1.00 14.92 298 TRP B N 1
ATOM 5645 C CA . TRP B 1 298 ? 2.100 21.112 18.161 1.00 15.34 298 TRP B CA 1
ATOM 5646 C C . TRP B 1 298 ? 3.612 21.101 18.529 1.00 14.44 298 TRP B C 1
ATOM 5647 O O . TRP B 1 298 ? 4.452 20.825 17.679 1.00 14.16 298 TRP B O 1
ATOM 5658 N N . ILE B 1 299 ? 3.929 21.429 19.776 1.00 14.27 299 ILE B N 1
ATOM 5659 C CA . ILE B 1 299 ? 5.314 21.423 20.249 1.00 13.57 299 ILE B CA 1
ATOM 5660 C C . ILE B 1 299 ? 5.930 20.025 20.079 1.00 13.73 299 ILE B C 1
ATOM 5661 O O . ILE B 1 299 ? 7.050 19.895 19.559 1.00 13.89 299 ILE B O 1
ATOM 5666 N N . LEU B 1 300 ? 5.200 18.977 20.472 1.00 12.94 300 LEU B N 1
ATOM 5667 C CA . LEU B 1 300 ? 5.672 17.597 20.249 1.00 13.48 300 LEU B CA 1
ATOM 5668 C C . LEU B 1 300 ? 5.884 17.239 18.792 1.00 13.97 300 LEU B C 1
ATOM 5669 O O . LEU B 1 300 ? 6.855 16.568 18.467 1.00 13.58 300 LEU B O 1
ATOM 5674 N N . ARG B 1 301 ? 4.968 17.670 17.915 1.00 13.83 301 ARG B N 1
ATOM 5675 C CA . ARG B 1 301 ? 5.160 17.491 16.478 1.00 14.54 301 ARG B CA 1
ATOM 5676 C C . ARG B 1 301 ? 6.412 18.215 15.982 1.00 14.16 301 ARG B C 1
ATOM 5677 O O . ARG B 1 301 ? 7.174 17.666 15.162 1.00 13.62 301 ARG B O 1
ATOM 5685 N N . THR B 1 302 ? 6.619 19.442 16.464 1.00 14.50 302 THR B N 1
ATOM 5686 C CA . THR B 1 302 ? 7.789 20.233 16.059 1.00 15.14 302 THR B CA 1
ATOM 5687 C C . THR B 1 302 ? 9.105 19.583 16.534 1.00 15.14 302 THR B C 1
ATOM 5688 O O . THR B 1 302 ? 10.117 19.637 15.815 1.00 15.15 302 THR B O 1
ATOM 5692 N N . ILE B 1 303 ? 9.090 18.996 17.740 1.00 14.20 303 ILE B N 1
ATOM 5693 C CA . ILE B 1 303 ? 10.261 18.260 18.229 1.00 13.15 303 ILE B CA 1
ATOM 5694 C C . ILE B 1 303 ? 10.579 17.049 17.297 1.00 14.37 303 ILE B C 1
ATOM 5695 O O . ILE B 1 303 ? 11.709 16.902 16.790 1.00 12.96 303 ILE B O 1
ATOM 5700 N N . GLU B 1 304 ? 9.576 16.205 17.073 1.00 15.09 304 GLU B N 1
ATOM 5701 C CA . GLU B 1 304 ? 9.700 14.998 16.230 1.00 17.30 304 GLU B CA 1
ATOM 5702 C C . GLU B 1 304 ? 10.158 15.380 14.810 1.00 16.54 304 GLU B C 1
ATOM 5703 O O . GLU B 1 304 ? 11.119 14.808 14.283 1.00 15.40 304 GLU B O 1
ATOM 5709 N N . GLN B 1 305 ? 9.513 16.379 14.212 1.00 16.44 305 GLN B N 1
ATOM 5710 C CA . GLN B 1 305 ? 9.879 16.804 12.857 1.00 17.59 305 GLN B CA 1
ATOM 5711 C C . GLN B 1 305 ? 11.249 17.449 12.768 1.00 16.07 305 GLN B C 1
ATOM 5712 O O . GLN B 1 305 ? 11.931 17.265 11.771 1.00 15.76 305 GLN B O 1
ATOM 5718 N N . THR B 1 306 ? 11.630 18.237 13.775 1.00 15.15 306 THR B N 1
ATOM 5719 C CA . THR B 1 306 ? 12.953 18.894 13.775 1.00 13.61 306 THR B CA 1
ATOM 5720 C C . THR B 1 306 ? 14.042 17.816 13.743 1.00 13.38 306 THR B C 1
ATOM 5721 O O . THR B 1 306 ? 14.953 17.890 12.899 1.00 12.97 306 THR B O 1
ATOM 5725 N N . TRP B 1 307 ? 13.955 16.828 14.643 1.00 12.52 307 TRP B N 1
ATOM 5726 C CA . TRP B 1 307 ? 14.945 15.734 14.624 1.00 12.47 307 TRP B CA 1
ATOM 5727 C C . TRP B 1 307 ? 14.917 14.917 13.316 1.00 12.63 307 TRP B C 1
ATOM 5728 O O . TRP B 1 307 ? 15.961 14.654 12.725 1.00 12.75 307 TRP B O 1
ATOM 5739 N N . ASN B 1 308 ? 13.723 14.498 12.892 1.00 12.00 308 ASN B N 1
ATOM 5740 C CA . ASN B 1 308 ? 13.590 13.638 11.729 1.00 12.38 308 ASN B CA 1
ATOM 5741 C C . ASN B 1 308 ? 14.048 14.321 10.447 1.00 11.92 308 ASN B C 1
ATOM 5742 O O . ASN B 1 308 ? 14.774 13.722 9.668 1.00 12.40 308 ASN B O 1
ATOM 5747 N N . LEU B 1 309 ? 13.650 15.577 10.238 1.00 11.52 309 LEU B N 1
ATOM 5748 C CA . LEU B 1 309 ? 14.178 16.366 9.123 1.00 11.86 309 LEU B CA 1
ATOM 5749 C C . LEU B 1 309 ? 15.692 16.564 9.247 1.00 11.48 309 LEU B C 1
ATOM 5750 O O . LEU B 1 309 ? 16.400 16.419 8.276 1.00 10.89 309 LEU B O 1
ATOM 5755 N N . PHE B 1 310 ? 16.180 16.887 10.449 1.00 10.75 310 PHE B N 1
ATOM 5756 C CA . PHE B 1 310 ? 17.616 17.042 10.626 1.00 11.20 310 PHE B CA 1
ATOM 5757 C C . PHE B 1 310 ? 18.393 15.768 10.203 1.00 11.09 310 PHE B C 1
ATOM 5758 O O . PHE B 1 310 ? 19.405 15.853 9.470 1.00 10.62 310 PHE B O 1
ATOM 5766 N N . ASN B 1 311 ? 17.940 14.608 10.699 1.00 11.36 311 ASN B N 1
ATOM 5767 C CA . ASN B 1 311 ? 18.530 13.311 10.352 1.00 11.89 311 ASN B CA 1
ATOM 5768 C C . ASN B 1 311 ? 18.582 13.123 8.823 1.00 12.57 311 ASN B C 1
ATOM 5769 O O . ASN B 1 311 ? 19.645 12.800 8.253 1.00 11.40 311 ASN B O 1
ATOM 5774 N N . LYS B 1 312 ? 17.442 13.335 8.165 1.00 12.42 312 LYS B N 1
ATOM 5775 C CA . LYS B 1 312 ? 17.337 13.150 6.718 1.00 14.13 312 LYS B CA 1
ATOM 5776 C C . LYS B 1 312 ? 18.266 14.126 5.978 1.00 12.70 312 LYS B C 1
ATOM 5777 O O . LYS B 1 312 ? 18.991 13.729 5.063 1.00 13.11 312 LYS B O 1
ATOM 5783 N N . ARG B 1 313 ? 18.259 15.387 6.400 1.00 12.42 313 ARG B N 1
ATOM 5784 C CA . ARG B 1 313 ? 19.068 16.423 5.743 1.00 11.56 313 ARG B CA 1
ATOM 5785 C C . ARG B 1 313 ? 20.567 16.256 5.994 1.00 11.58 313 ARG B C 1
ATOM 5786 O O . ARG B 1 313 ? 21.380 16.486 5.100 1.00 11.27 313 ARG B O 1
ATOM 5794 N N . PHE B 1 314 ? 20.923 15.844 7.207 1.00 10.99 314 PHE B N 1
ATOM 5795 C CA . PHE B 1 314 ? 22.331 15.604 7.530 1.00 11.17 314 PHE B CA 1
ATOM 5796 C C . PHE B 1 314 ? 22.866 14.429 6.690 1.00 10.93 314 PHE B C 1
ATOM 5797 O O . PHE B 1 314 ? 23.914 14.543 6.073 1.00 11.84 314 PHE B O 1
ATOM 5805 N N . ILE B 1 315 ? 22.124 13.329 6.631 1.00 12.02 315 ILE B N 1
ATOM 5806 C CA . ILE B 1 315 ? 22.495 12.195 5.765 1.00 13.06 315 ILE B CA 1
ATOM 5807 C C . ILE B 1 315 ? 22.569 12.591 4.262 1.00 12.92 315 ILE B C 1
ATOM 5808 O O . ILE B 1 315 ? 23.469 12.148 3.552 1.00 11.98 315 ILE B O 1
ATOM 5813 N N . ALA B 1 316 ? 21.644 13.442 3.809 1.00 12.77 316 ALA B N 1
ATOM 5814 C CA . ALA B 1 316 ? 21.630 13.915 2.422 1.00 12.87 316 ALA B CA 1
ATOM 5815 C C . ALA B 1 316 ? 22.919 14.665 2.094 1.00 12.75 316 ALA B C 1
ATOM 5816 O O . ALA B 1 316 ? 23.523 14.450 1.034 1.00 12.42 316 ALA B O 1
ATOM 5818 N N . LEU B 1 317 ? 23.371 15.513 3.019 1.00 12.15 317 LEU B N 1
ATOM 5819 C CA . LEU B 1 317 ? 24.634 16.232 2.835 1.00 12.00 317 LEU B CA 1
ATOM 5820 C C . LEU B 1 317 ? 25.804 15.266 2.814 1.00 11.72 317 LEU B C 1
ATOM 5821 O O . LEU B 1 317 ? 26.708 15.372 1.976 1.00 11.56 317 LEU B O 1
ATOM 5826 N N . TRP B 1 318 ? 25.766 14.285 3.715 1.00 11.89 318 TRP B N 1
ATOM 5827 C CA . TRP B 1 318 ? 26.800 13.260 3.789 1.00 12.26 318 TRP B CA 1
ATOM 5828 C C . TRP B 1 318 ? 26.850 12.486 2.456 1.00 12.95 318 TRP B C 1
ATOM 5829 O O . TRP B 1 318 ? 27.927 12.349 1.843 1.00 13.47 318 TRP B O 1
ATOM 5840 N N . ASP B 1 319 ? 25.697 12.039 1.968 1.00 13.25 319 ASP B N 1
ATOM 5841 C CA . ASP B 1 319 ? 25.642 11.313 0.671 1.00 14.96 319 ASP B CA 1
ATOM 5842 C C . ASP B 1 319 ? 26.150 12.143 -0.517 1.00 15.63 319 ASP B C 1
ATOM 5843 O O . ASP B 1 319 ? 26.894 11.647 -1.381 1.00 15.70 319 ASP B O 1
ATOM 5848 N N . GLN B 1 320 ? 25.728 13.399 -0.567 1.00 16.01 320 GLN B N 1
ATOM 5849 C CA . GLN B 1 320 ? 26.199 14.366 -1.564 1.00 17.04 320 GLN B CA 1
ATOM 5850 C C . GLN B 1 320 ? 27.704 14.613 -1.543 1.00 16.67 320 GLN B C 1
ATOM 5851 O O . GLN B 1 320 ? 28.291 14.939 -2.569 1.00 16.58 320 GLN B O 1
ATOM 5857 N N . ASN B 1 321 ? 28.309 14.509 -0.362 1.00 15.01 321 ASN B N 1
ATOM 5858 C CA . ASN B 1 321 ? 29.710 14.817 -0.176 1.00 14.95 321 ASN B CA 1
ATOM 5859 C C . ASN B 1 321 ? 30.557 13.591 0.204 1.00 14.98 321 ASN B C 1
ATOM 5860 O O . ASN B 1 321 ? 31.677 13.736 0.685 1.00 14.42 321 ASN B O 1
ATOM 5865 N N . LYS B 1 322 ? 30.032 12.392 -0.066 1.00 15.62 322 LYS B N 1
ATOM 5866 C CA . LYS B 1 322 ? 30.707 11.129 0.308 1.00 17.01 322 LYS B CA 1
ATOM 5867 C C . LYS B 1 322 ? 32.072 10.955 -0.356 1.00 17.94 322 LYS B C 1
ATOM 5868 O O . LYS B 1 322 ? 32.915 10.227 0.141 1.00 17.46 322 LYS B O 1
ATOM 5874 N N . ASP B 1 323 ? 32.273 11.629 -1.486 1.00 19.54 323 ASP B N 1
ATOM 5875 C CA . ASP B 1 323 ? 33.533 11.537 -2.229 1.00 21.54 323 ASP B CA 1
ATOM 5876 C C . ASP B 1 323 ? 34.493 12.712 -1.997 1.00 22.18 323 ASP B C 1
ATOM 5877 O O . ASP B 1 323 ? 35.107 13.215 -2.957 1.00 24.05 323 ASP B O 1
ATOM 5882 N N . GLY B 1 324 ? 34.619 13.130 -0.726 1.00 21.07 324 GLY B N 1
ATOM 5883 C CA . GLY B 1 324 ? 35.614 14.132 -0.270 1.00 18.38 324 GLY B CA 1
ATOM 5884 C C . GLY B 1 324 ? 34.979 15.508 -0.219 1.00 17.28 324 GLY B C 1
ATOM 5885 O O . GLY B 1 324 ? 33.910 15.719 -0.808 1.00 18.35 324 GLY B O 1
ATOM 5886 N N . PRO B 1 325 ? 35.656 16.485 0.388 1.00 16.23 325 PRO B N 1
ATOM 5887 C CA . PRO B 1 325 ? 36.993 16.473 0.992 1.00 15.07 325 PRO B CA 1
ATOM 5888 C C . PRO B 1 325 ? 37.092 15.915 2.426 1.00 14.58 325 PRO B C 1
ATOM 5889 O O . PRO B 1 325 ? 38.214 15.794 2.951 1.00 13.85 325 PRO B O 1
ATOM 5893 N N . GLY B 1 326 ? 35.957 15.602 3.057 1.00 13.15 326 GLY B N 1
ATOM 5894 C CA . GLY B 1 326 ? 35.964 15.088 4.434 1.00 12.70 326 GLY B CA 1
ATOM 5895 C C . GLY B 1 326 ? 36.661 13.731 4.486 1.00 13.04 326 GLY B C 1
ATOM 5896 O O . GLY B 1 326 ? 36.516 12.936 3.564 1.00 12.86 326 GLY B O 1
ATOM 5897 N N . GLU B 1 327 ? 37.441 13.495 5.540 1.00 12.19 327 GLU B N 1
ATOM 5898 C CA . GLU B 1 327 ? 38.258 12.280 5.651 1.00 12.89 327 GLU B CA 1
ATOM 5899 C C . GLU B 1 327 ? 37.778 11.328 6.744 1.00 12.44 327 GLU B C 1
ATOM 5900 O O . GLU B 1 327 ? 38.380 10.267 6.933 1.00 11.81 327 GLU B O 1
ATOM 5906 N N . ALA B 1 328 ? 36.698 11.677 7.443 1.00 10.59 328 ALA B N 1
ATOM 5907 C CA . ALA B 1 328 ? 36.194 10.795 8.527 1.00 11.03 328 ALA B CA 1
ATOM 5908 C C . ALA B 1 328 ? 35.784 9.419 8.022 1.00 10.99 328 ALA B C 1
ATOM 5909 O O . ALA B 1 328 ? 36.035 8.419 8.687 1.00 10.70 328 ALA B O 1
ATOM 5911 N N . TYR B 1 329 ? 35.127 9.371 6.849 1.00 10.98 329 TYR B N 1
ATOM 5912 C CA . TYR B 1 329 ? 34.669 8.098 6.274 1.00 11.07 329 TYR B CA 1
ATOM 5913 C C . TYR B 1 329 ? 35.109 7.968 4.816 1.00 11.88 329 TYR B C 1
ATOM 5914 O O . TYR B 1 329 ? 34.321 8.222 3.889 1.00 11.57 329 TYR B O 1
ATOM 5923 N N . LEU B 1 330 ? 36.364 7.585 4.606 1.00 11.11 330 LEU B N 1
ATOM 5924 C CA . LEU B 1 330 ? 36.925 7.657 3.247 1.00 12.65 330 LEU B CA 1
ATOM 5925 C C . LEU B 1 330 ? 36.140 6.756 2.302 1.00 12.13 330 LEU B C 1
ATOM 5926 O O . LEU B 1 330 ? 35.774 5.627 2.652 1.00 11.97 330 LEU B O 1
ATOM 5931 N N . ALA B 1 331 ? 35.856 7.269 1.105 1.00 12.93 331 ALA B N 1
ATOM 5932 C CA . ALA B 1 331 ? 34.983 6.555 0.168 1.00 13.41 331 ALA B CA 1
ATOM 5933 C C . ALA B 1 331 ? 35.531 5.198 -0.278 1.00 13.47 331 ALA B C 1
ATOM 5934 O O . ALA B 1 331 ? 34.750 4.295 -0.519 1.00 13.04 331 ALA B O 1
ATOM 5936 N N . ASP B 1 332 ? 36.857 5.028 -0.351 1.00 12.85 332 ASP B N 1
ATOM 5937 C CA . ASP B 1 332 ? 37.389 3.728 -0.762 1.00 13.98 332 ASP B CA 1
ATOM 5938 C C . ASP B 1 332 ? 37.415 2.671 0.369 1.00 12.54 332 ASP B C 1
ATOM 5939 O O . ASP B 1 332 ? 37.797 1.533 0.144 1.00 13.38 332 ASP B O 1
ATOM 5944 N N . ILE B 1 333 ? 37.008 3.075 1.570 1.00 11.81 333 ILE B N 1
ATOM 5945 C CA . ILE B 1 333 ? 36.751 2.160 2.697 1.00 10.63 333 ILE B CA 1
ATOM 5946 C C . ILE B 1 333 ? 35.241 1.876 2.830 1.00 11.20 333 ILE B C 1
ATOM 5947 O O . ILE B 1 333 ? 34.817 0.719 2.852 1.00 11.31 333 ILE B O 1
ATOM 5952 N N . TYR B 1 334 ? 34.443 2.953 2.908 1.00 11.44 334 TYR B N 1
ATOM 5953 C CA . TYR B 1 334 ? 32.980 2.865 3.104 1.00 11.60 334 TYR B CA 1
ATOM 5954 C C . TYR B 1 334 ? 32.405 2.859 1.673 1.00 13.03 334 TYR B C 1
ATOM 5955 O O . TYR B 1 334 ? 31.772 3.809 1.238 1.00 13.96 334 TYR B O 1
ATOM 5964 N N . ASN B 1 335 ? 32.716 1.786 0.943 1.00 14.05 335 ASN B N 1
ATOM 5965 C CA . ASN B 1 335 ? 32.710 1.809 -0.541 1.00 15.10 335 ASN B CA 1
ATOM 5966 C C . ASN B 1 335 ? 31.535 1.101 -1.206 1.00 16.29 335 ASN B C 1
ATOM 5967 O O . ASN B 1 335 ? 31.606 0.709 -2.379 1.00 16.74 335 ASN B O 1
ATOM 5972 N N . ASN B 1 336 ? 30.474 0.876 -0.452 1.00 16.03 336 ASN B N 1
ATOM 5973 C CA . ASN B 1 336 ? 29.231 0.473 -1.085 1.00 17.73 336 ASN B CA 1
ATOM 5974 C C . ASN B 1 336 ? 28.101 1.068 -0.277 1.00 17.91 336 ASN B C 1
ATOM 5975 O O . ASN B 1 336 ? 28.318 1.525 0.847 1.00 16.40 336 ASN B O 1
ATOM 5980 N N . THR B 1 337 ? 26.908 1.086 -0.865 1.00 18.02 337 THR B N 1
ATOM 5981 C CA . THR B 1 337 ? 25.765 1.753 -0.239 1.00 19.12 337 THR B CA 1
ATOM 5982 C C . THR B 1 337 ? 25.385 1.097 1.088 1.00 18.84 337 THR B C 1
ATOM 5983 O O . THR B 1 337 ? 25.046 1.794 2.055 1.00 18.93 337 THR B O 1
ATOM 5987 N N . GLU B 1 338 ? 25.517 -0.225 1.158 1.00 18.78 338 GLU B N 1
ATOM 5988 C CA . GLU B 1 338 ? 25.215 -0.972 2.368 1.00 20.42 338 GLU B CA 1
ATOM 5989 C C . GLU B 1 338 ? 26.106 -0.597 3.561 1.00 18.47 338 GLU B C 1
ATOM 5990 O O . GLU B 1 338 ? 25.609 -0.310 4.665 1.00 17.35 338 GLU B O 1
ATOM 5996 N N . VAL B 1 339 ? 27.419 -0.618 3.370 1.00 16.88 339 VAL B N 1
ATOM 5997 C CA . VAL B 1 339 ? 28.304 -0.334 4.511 1.00 15.88 339 VAL B CA 1
ATOM 5998 C C . VAL B 1 339 ? 28.185 1.150 4.892 1.00 14.81 339 VAL B C 1
ATOM 5999 O O . VAL B 1 339 ? 28.253 1.496 6.067 1.00 14.57 339 VAL B O 1
ATOM 6003 N N . LEU B 1 340 ? 27.996 2.025 3.902 1.00 14.94 340 LEU B N 1
ATOM 6004 C CA . LEU B 1 340 ? 27.846 3.467 4.172 1.00 15.32 340 LEU B CA 1
ATOM 6005 C C . LEU B 1 340 ? 26.605 3.723 4.997 1.00 15.19 340 LEU B C 1
ATOM 6006 O O . LEU B 1 340 ? 26.663 4.445 6.006 1.00 14.36 340 LEU B O 1
ATOM 6011 N N . LYS B 1 341 ? 25.478 3.127 4.594 1.00 15.01 341 LYS B N 1
ATOM 6012 C CA . LYS B 1 341 ? 24.246 3.345 5.345 1.00 15.44 341 LYS B CA 1
ATOM 6013 C C . LYS B 1 341 ? 24.342 2.754 6.762 1.00 15.01 341 LYS B C 1
ATOM 6014 O O . LYS B 1 341 ? 23.781 3.303 7.704 1.00 15.03 341 LYS B O 1
ATOM 6020 N N . PHE B 1 342 ? 25.068 1.655 6.892 1.00 13.89 342 PHE B N 1
ATOM 6021 C CA . PHE B 1 342 ? 25.306 0.993 8.183 1.00 13.50 342 PHE B CA 1
ATOM 6022 C C . PHE B 1 342 ? 26.072 1.940 9.127 1.00 12.36 342 PHE B C 1
ATOM 6023 O O . PHE B 1 342 ? 25.666 2.150 10.280 1.00 11.34 342 PHE B O 1
ATOM 6031 N N . VAL B 1 343 ? 27.174 2.516 8.647 1.00 10.74 343 VAL B N 1
ATOM 6032 C CA . VAL B 1 343 ? 27.921 3.446 9.513 1.00 10.83 343 VAL B CA 1
ATOM 6033 C C . VAL B 1 343 ? 27.151 4.749 9.786 1.00 10.74 343 VAL B C 1
ATOM 6034 O O . VAL B 1 343 ? 27.258 5.306 10.883 1.00 10.84 343 VAL B O 1
ATOM 6038 N N . GLN B 1 344 ? 26.353 5.217 8.817 1.00 10.17 344 GLN B N 1
ATOM 6039 C CA . GLN B 1 344 ? 25.547 6.431 9.015 1.00 10.76 344 GLN B CA 1
ATOM 6040 C C . GLN B 1 344 ? 24.468 6.203 10.091 1.00 10.87 344 GLN B C 1
ATOM 6041 O O . GLN B 1 344 ? 24.262 7.045 10.959 1.00 11.79 344 GLN B O 1
ATOM 6047 N N . GLU B 1 345 ? 23.788 5.061 10.037 1.00 11.34 345 GLU B N 1
ATOM 6048 C CA . GLU B 1 345 ? 22.704 4.763 10.992 1.00 13.27 345 GLU B CA 1
ATOM 6049 C C . GLU B 1 345 ? 23.265 4.727 12.416 1.00 12.46 345 GLU B C 1
ATOM 6050 O O . GLU B 1 345 ? 22.656 5.263 13.355 1.00 11.84 345 GLU B O 1
ATOM 6056 N N . ASN B 1 346 ? 24.453 4.138 12.544 1.00 11.46 346 ASN B N 1
ATOM 6057 C CA . ASN B 1 346 ? 25.191 4.149 13.819 1.00 12.76 346 ASN B CA 1
ATOM 6058 C C . ASN B 1 346 ? 25.573 5.534 14.326 1.00 11.69 346 ASN B C 1
ATOM 6059 O O . ASN B 1 346 ? 25.362 5.833 15.496 1.00 12.35 346 ASN B O 1
ATOM 6064 N N . TYR B 1 347 ? 26.130 6.363 13.436 1.00 12.06 347 TYR B N 1
ATOM 6065 C CA . TYR B 1 347 ? 26.533 7.732 13.728 1.00 11.25 347 TYR B CA 1
ATOM 6066 C C . TYR B 1 347 ? 25.328 8.542 14.230 1.00 10.86 347 TYR B C 1
ATOM 6067 O O . TYR B 1 347 ? 25.400 9.237 15.263 1.00 8.84 347 TYR B O 1
ATOM 6076 N N . MET B 1 348 ? 24.206 8.405 13.529 1.00 10.37 348 MET B N 1
ATOM 6077 C CA . MET B 1 348 ? 22.999 9.189 13.852 1.00 10.49 348 MET B CA 1
ATOM 6078 C C . MET B 1 348 ? 22.315 8.737 15.153 1.00 10.39 348 MET B C 1
ATOM 6079 O O . MET B 1 348 ? 21.729 9.562 15.882 1.00 10.19 348 MET B O 1
ATOM 6084 N N . ARG B 1 349 ? 22.366 7.440 15.436 1.00 10.98 349 ARG B N 1
ATOM 6085 C CA . ARG B 1 349 ? 21.842 6.911 16.705 1.00 11.50 349 ARG B CA 1
ATOM 6086 C C . ARG B 1 349 ? 22.683 7.472 17.875 1.00 11.05 349 ARG B C 1
ATOM 6087 O O . ARG B 1 349 ? 22.135 7.970 18.858 1.00 9.68 349 ARG B O 1
ATOM 6095 N N . ASN B 1 350 ? 24.014 7.415 17.753 1.00 10.79 350 ASN B N 1
ATOM 6096 C CA . ASN B 1 350 ? 24.888 8.039 18.747 1.00 11.22 350 ASN B CA 1
ATOM 6097 C C . ASN B 1 350 ? 24.651 9.558 18.885 1.00 10.98 350 ASN B C 1
ATOM 6098 O O . ASN B 1 350 ? 24.641 10.091 19.995 1.00 9.82 350 ASN B O 1
ATOM 6103 N N . LEU B 1 351 ? 24.421 10.240 17.763 1.00 9.92 351 LEU B N 1
ATOM 6104 C CA . LEU B 1 351 ? 24.149 11.665 17.797 1.00 9.75 351 LEU B CA 1
ATOM 6105 C C . LEU B 1 351 ? 22.813 11.958 18.501 1.00 9.20 351 LEU B C 1
ATOM 6106 O O . LEU B 1 351 ? 22.726 12.920 19.262 1.00 8.23 351 LEU B O 1
ATOM 6111 N N . LEU B 1 352 ? 21.805 11.113 18.267 1.00 9.42 352 LEU B N 1
ATOM 6112 C CA . LEU B 1 352 ? 20.536 11.234 19.003 1.00 9.50 352 LEU B CA 1
ATOM 6113 C C . LEU B 1 352 ? 20.775 11.113 20.506 1.00 10.16 352 LEU B C 1
ATOM 6114 O O . LEU B 1 352 ? 20.278 11.934 21.291 1.00 9.18 352 LEU B O 1
ATOM 6119 N N . HIS B 1 353 ? 21.523 10.091 20.914 1.00 9.66 353 HIS B N 1
ATOM 6120 C CA . HIS B 1 353 ? 21.799 9.931 22.348 1.00 10.56 353 HIS B CA 1
ATOM 6121 C C . HIS B 1 353 ? 22.595 11.084 22.954 1.00 10.57 353 HIS B C 1
ATOM 6122 O O . HIS B 1 353 ? 22.281 11.534 24.068 1.00 10.52 353 HIS B O 1
ATOM 6129 N N . ASP B 1 354 ? 23.632 11.559 22.249 1.00 10.23 354 ASP B N 1
ATOM 6130 C CA . ASP B 1 354 ? 24.356 12.766 22.673 1.00 9.09 354 ASP B CA 1
ATOM 6131 C C . ASP B 1 354 ? 23.416 13.952 22.826 1.00 9.91 354 ASP B C 1
ATOM 6132 O O . ASP B 1 354 ? 23.480 14.666 23.832 1.00 9.11 354 ASP B O 1
ATOM 6137 N N . SER B 1 355 ? 22.564 14.170 21.821 1.00 9.84 355 SER B N 1
ATOM 6138 C CA . SER B 1 355 ? 21.597 15.280 21.824 1.00 10.15 355 SER B CA 1
ATOM 6139 C C . SER B 1 355 ? 20.637 15.205 23.025 1.00 9.95 355 SER B C 1
ATOM 6140 O O . SER B 1 355 ? 20.415 16.205 23.689 1.00 9.57 355 SER B O 1
ATOM 6143 N N . LEU B 1 356 ? 20.089 14.028 23.297 1.00 9.92 356 LEU B N 1
ATOM 6144 C CA . LEU B 1 356 ? 19.139 13.850 24.436 1.00 9.70 356 LEU B CA 1
ATOM 6145 C C . LEU B 1 356 ? 19.864 14.125 25.763 1.00 9.79 356 LEU B C 1
ATOM 6146 O O . LEU B 1 356 ? 19.304 14.713 26.686 1.00 9.30 356 LEU B O 1
ATOM 6151 N N . GLY B 1 357 ? 21.121 13.683 25.831 1.00 9.29 357 GLY B N 1
ATOM 6152 C CA . GLY B 1 357 ? 21.962 13.886 27.014 1.00 9.20 357 GLY B CA 1
ATOM 6153 C C . GLY B 1 357 ? 22.228 15.347 27.306 1.00 9.48 357 GLY B C 1
ATOM 6154 O O . GLY B 1 357 ? 21.963 15.840 28.421 1.00 8.40 357 GLY B O 1
ATOM 6155 N N . PHE B 1 358 ? 22.745 16.065 26.320 1.00 8.61 358 PHE B N 1
ATOM 6156 C CA . PHE B 1 358 ? 22.965 17.502 26.529 1.00 9.10 358 PHE B CA 1
ATOM 6157 C C . PHE B 1 358 ? 21.656 18.266 26.742 1.00 9.18 358 PHE B C 1
ATOM 6158 O O . PHE B 1 358 ? 21.629 19.238 27.500 1.00 8.68 358 PHE B O 1
ATOM 6166 N N . GLY B 1 359 ? 20.593 17.825 26.063 1.00 9.89 359 GLY B N 1
ATOM 6167 C CA . GLY B 1 359 ? 19.267 18.446 26.208 1.00 10.77 359 GLY B CA 1
ATOM 6168 C C . GLY B 1 359 ? 18.757 18.310 27.625 1.00 10.52 359 GLY B C 1
ATOM 6169 O O . GLY B 1 359 ? 18.315 19.278 28.212 1.00 11.68 359 GLY B O 1
ATOM 6170 N N . ALA B 1 360 ? 18.859 17.101 28.174 1.00 10.33 360 ALA B N 1
ATOM 6171 C CA . ALA B 1 360 ? 18.478 16.834 29.548 1.00 10.60 360 ALA B CA 1
ATOM 6172 C C . ALA B 1 360 ? 19.311 17.646 30.525 1.00 10.37 360 ALA B C 1
ATOM 6173 O O . ALA B 1 360 ? 18.767 18.191 31.486 1.00 9.84 360 ALA B O 1
ATOM 6175 N N . ALA B 1 361 ? 20.621 17.744 30.272 1.00 10.02 361 ALA B N 1
ATOM 6176 C CA . ALA B 1 361 ? 21.507 18.555 31.119 1.00 9.90 361 ALA B CA 1
ATOM 6177 C C . ALA B 1 361 ? 21.091 20.039 31.137 1.00 9.88 361 ALA B C 1
ATOM 6178 O O . ALA B 1 361 ? 21.104 20.680 32.193 1.00 9.58 361 ALA B O 1
ATOM 6180 N N . LYS B 1 362 ? 20.726 20.568 29.976 1.00 9.94 362 LYS B N 1
ATOM 6181 C CA . LYS B 1 362 ? 20.291 21.969 29.856 1.00 10.96 362 LYS B CA 1
ATOM 6182 C C . LYS B 1 362 ? 18.969 22.183 30.585 1.00 10.43 362 LYS B C 1
ATOM 6183 O O . LYS B 1 362 ? 18.798 23.186 31.299 1.00 10.63 362 LYS B O 1
ATOM 6189 N N . MET B 1 363 ? 18.039 21.254 30.406 1.00 10.15 363 MET B N 1
ATOM 6190 C CA . MET B 1 363 ? 16.779 21.302 31.168 1.00 11.43 363 MET B CA 1
ATOM 6191 C C . MET B 1 363 ? 17.033 21.378 32.683 1.00 11.39 363 MET B C 1
ATOM 6192 O O . MET B 1 363 ? 16.470 22.233 33.365 1.00 10.94 363 MET B O 1
ATOM 6197 N N . ILE B 1 364 ? 17.878 20.485 33.198 1.00 11.08 364 ILE B N 1
ATOM 6198 C CA . ILE B 1 364 ? 18.204 20.464 34.635 1.00 11.29 364 ILE B CA 1
ATOM 6199 C C . ILE B 1 364 ? 18.741 21.807 35.090 1.00 12.28 364 ILE B C 1
ATOM 6200 O O . ILE B 1 364 ? 18.263 22.356 36.080 1.00 12.18 364 ILE B O 1
ATOM 6205 N N . ARG B 1 365 ? 19.738 22.342 34.378 1.00 12.25 365 ARG B N 1
ATOM 6206 C CA . ARG B 1 365 ? 20.418 23.557 34.833 1.00 13.08 365 ARG B CA 1
ATOM 6207 C C . ARG B 1 365 ? 19.504 24.806 34.816 1.00 13.13 365 ARG B C 1
ATOM 6208 O O . ARG B 1 365 ? 19.683 25.733 35.619 1.00 12.46 365 ARG B O 1
ATOM 6216 N N . ARG B 1 366 ? 18.518 24.813 33.915 1.00 13.65 366 ARG B N 1
ATOM 6217 C CA . ARG B 1 366 ? 17.491 25.872 33.874 1.00 14.33 366 ARG B CA 1
ATOM 6218 C C . ARG B 1 366 ? 16.536 25.846 35.079 1.00 14.68 366 ARG B C 1
ATOM 6219 O O . ARG B 1 366 ? 15.946 26.878 35.428 1.00 16.01 366 ARG B O 1
ATOM 6227 N N . ILE B 1 367 ? 16.378 24.682 35.701 1.00 14.56 367 ILE B N 1
ATOM 6228 C CA . ILE B 1 367 ? 15.383 24.515 36.783 1.00 14.84 367 ILE B CA 1
ATOM 6229 C C . ILE B 1 367 ? 15.975 24.759 38.185 1.00 14.52 367 ILE B C 1
ATOM 6230 O O . ILE B 1 367 ? 15.281 25.268 39.088 1.00 14.36 367 ILE B O 1
ATOM 6235 N N . VAL B 1 368 ? 17.252 24.409 38.371 1.00 13.62 368 VAL B N 1
ATOM 6236 C CA . VAL B 1 368 ? 17.906 24.579 39.675 1.00 13.13 368 VAL B CA 1
ATOM 6237 C C . VAL B 1 368 ? 19.155 25.483 39.682 1.00 13.30 368 VAL B C 1
ATOM 6238 O O . VAL B 1 368 ? 19.764 25.718 40.744 1.00 13.52 368 VAL B O 1
ATOM 6242 N N . GLY B 1 369 ? 19.525 26.023 38.519 1.00 13.06 369 GLY B N 1
ATOM 6243 C CA . GLY B 1 369 ? 20.761 26.800 38.406 1.00 13.44 369 GLY B CA 1
ATOM 6244 C C . GLY B 1 369 ? 20.582 28.306 38.415 1.00 14.58 369 GLY B C 1
ATOM 6245 O O . GLY B 1 369 ? 19.503 28.823 38.734 1.00 15.17 369 GLY B O 1
ATOM 6246 N N . VAL B 1 370 ? 21.635 29.019 38.028 1.00 14.87 370 VAL B N 1
ATOM 6247 C CA . VAL B 1 370 ? 21.649 30.471 38.131 1.00 15.42 370 VAL B CA 1
ATOM 6248 C C . VAL B 1 370 ? 20.746 31.136 37.080 1.00 16.39 370 VAL B C 1
ATOM 6249 O O . VAL B 1 370 ? 20.120 32.176 37.348 1.00 17.30 370 VAL B O 1
ATOM 6253 N N . ALA B 1 371 ? 20.662 30.539 35.897 1.00 15.30 371 ALA B N 1
ATOM 6254 C CA . ALA B 1 371 ? 19.990 31.200 34.771 1.00 15.80 371 ALA B CA 1
ATOM 6255 C C . ALA B 1 371 ? 18.738 30.431 34.388 1.00 15.94 371 ALA B C 1
ATOM 6256 O O . ALA B 1 371 ? 18.815 29.329 33.826 1.00 16.44 371 ALA B O 1
ATOM 6258 N N . HIS B 1 372 ? 17.581 31.021 34.683 1.00 15.13 372 HIS B N 1
ATOM 6259 C CA . HIS B 1 372 ? 16.302 30.364 34.444 1.00 14.87 372 HIS B CA 1
ATOM 6260 C C . HIS B 1 372 ? 15.705 30.770 33.098 1.00 15.18 372 HIS B C 1
ATOM 6261 O O . HIS B 1 372 ? 16.250 31.645 32.427 1.00 16.10 372 HIS B O 1
ATOM 6268 N N . VAL B 1 373 ? 14.624 30.119 32.684 1.00 14.47 373 VAL B N 1
ATOM 6269 C CA . VAL B 1 373 ? 13.985 30.478 31.420 1.00 14.55 373 VAL B CA 1
ATOM 6270 C C . VAL B 1 373 ? 12.626 31.131 31.669 1.00 14.91 373 VAL B C 1
ATOM 6271 O O . VAL B 1 373 ? 11.919 30.791 32.627 1.00 14.51 373 VAL B O 1
ATOM 6275 N N . GLU B 1 374 ? 12.271 32.027 30.761 1.00 15.41 374 GLU B N 1
ATOM 6276 C CA . GLU B 1 374 ? 11.040 32.784 30.861 1.00 16.20 374 GLU B CA 1
ATOM 6277 C C .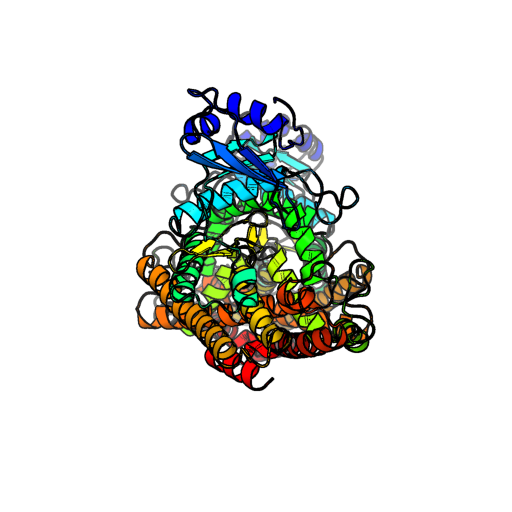 GLU B 1 374 ? 9.799 31.881 30.821 1.00 15.71 374 GLU B C 1
ATOM 6278 O O . GLU B 1 374 ? 8.771 32.253 31.389 1.00 15.84 374 GLU B O 1
ATOM 6284 N N . ASP B 1 375 ? 9.892 30.706 30.176 1.00 15.03 375 ASP B N 1
ATOM 6285 C CA . ASP B 1 375 ? 8.736 29.795 30.051 1.00 14.86 375 ASP B CA 1
ATOM 6286 C C . ASP B 1 375 ? 8.147 29.498 31.424 1.00 15.03 375 ASP B C 1
ATOM 6287 O O . ASP B 1 375 ? 6.925 29.395 31.573 1.00 14.32 375 ASP B O 1
ATOM 6292 N N . PHE B 1 376 ? 9.022 29.339 32.421 1.00 14.47 376 PHE B N 1
ATOM 6293 C CA . PHE B 1 376 ? 8.558 29.047 33.767 1.00 14.83 376 PHE B CA 1
ATOM 6294 C C . PHE B 1 376 ? 8.476 30.304 34.635 1.00 14.60 376 PHE B C 1
ATOM 6295 O O . PHE B 1 376 ? 7.542 30.452 35.404 1.00 15.32 376 PHE B O 1
ATOM 6303 N N . GLU B 1 377 ? 9.456 31.195 34.520 1.00 15.37 377 GLU B N 1
ATOM 6304 C CA . GLU B 1 377 ? 9.492 32.406 35.358 1.00 15.79 377 GLU B CA 1
ATOM 6305 C C . GLU B 1 377 ? 8.278 33.327 35.109 1.00 16.53 377 GLU B C 1
ATOM 6306 O O . GLU B 1 377 ? 7.874 34.072 36.000 1.00 16.21 377 GLU B O 1
ATOM 6312 N N . SER B 1 378 ? 7.706 33.263 33.910 1.00 16.49 378 SER B N 1
ATOM 6313 C CA . SER B 1 378 ? 6.505 34.064 33.582 1.00 16.88 378 SER B CA 1
ATOM 6314 C C . SER B 1 378 ? 5.203 33.462 34.140 1.00 17.31 378 SER B C 1
ATOM 6315 O O . SER B 1 378 ? 4.122 34.094 34.057 1.00 17.81 378 SER B O 1
ATOM 6318 N N . ILE B 1 379 ? 5.288 32.254 34.710 1.00 16.92 379 ILE B N 1
ATOM 6319 C CA . ILE B 1 379 ? 4.181 31.706 35.496 1.00 16.88 379 ILE B CA 1
ATOM 6320 C C . ILE B 1 379 ? 4.256 32.381 36.868 1.00 17.36 379 ILE B C 1
ATOM 6321 O O . ILE B 1 379 ? 5.182 32.129 37.653 1.00 17.01 379 ILE B O 1
ATOM 6326 N N . GLU B 1 380 ? 3.290 33.256 37.150 1.00 16.94 380 GLU B N 1
ATOM 6327 C CA . GLU B 1 380 ? 3.392 34.111 38.324 1.00 17.25 380 GLU B CA 1
ATOM 6328 C C . GLU B 1 380 ? 3.308 33.320 39.622 1.00 16.46 380 GLU B C 1
ATOM 6329 O O . GLU B 1 380 ? 4.078 33.567 40.550 1.00 15.61 380 GLU B O 1
ATOM 6335 N N . GLU B 1 381 ? 2.359 32.388 39.694 1.00 16.02 381 GLU B N 1
ATOM 6336 C CA . GLU B 1 381 ? 2.110 31.651 40.927 1.00 17.08 381 GLU B CA 1
ATOM 6337 C C . GLU B 1 381 ? 3.205 30.610 41.167 1.00 16.98 381 GLU B C 1
ATOM 6338 O O . GLU B 1 381 ? 3.392 29.715 40.337 1.00 15.78 381 GLU B O 1
ATOM 6344 N N . ASP B 1 382 ? 3.898 30.721 42.307 1.00 16.59 382 ASP B N 1
ATOM 6345 C CA . ASP B 1 382 ? 5.036 29.845 42.601 1.00 17.96 382 ASP B CA 1
ATOM 6346 C C . ASP B 1 382 ? 4.636 28.378 42.604 1.00 17.26 382 ASP B C 1
ATOM 6347 O O . ASP B 1 382 ? 5.290 27.560 41.961 1.00 16.60 382 ASP B O 1
ATOM 6352 N N . LYS B 1 383 ? 3.543 28.053 43.300 1.00 17.18 383 LYS B N 1
ATOM 6353 C CA . LYS B 1 383 ? 3.073 26.672 43.397 1.00 18.20 383 LYS B CA 1
ATOM 6354 C C . LYS B 1 383 ? 2.783 26.059 42.036 1.00 17.00 383 LYS B C 1
ATOM 6355 O O . LYS B 1 383 ? 3.169 24.913 41.780 1.00 17.82 383 LYS B O 1
ATOM 6361 N N . ARG B 1 384 ? 2.072 26.798 41.184 1.00 15.85 384 ARG B N 1
ATOM 6362 C CA . ARG B 1 384 ? 1.737 26.310 39.847 1.00 15.27 384 ARG B CA 1
ATOM 6363 C C . ARG B 1 384 ? 3.005 26.124 39.007 1.00 14.92 384 ARG B C 1
ATOM 6364 O O . ARG B 1 384 ? 3.143 25.118 38.290 1.00 14.40 384 ARG B O 1
ATOM 6372 N N . ARG B 1 385 ? 3.918 27.098 39.101 1.00 14.44 385 ARG B N 1
ATOM 6373 C CA . ARG B 1 385 ? 5.196 27.019 38.384 1.00 13.16 385 ARG B CA 1
ATOM 6374 C C . ARG B 1 385 ? 5.960 25.770 38.795 1.00 13.58 385 ARG B C 1
ATOM 6375 O O . ARG B 1 385 ? 6.474 25.046 37.928 1.00 13.44 385 ARG B O 1
ATOM 6383 N N . ALA B 1 386 ? 6.051 25.534 40.109 1.00 13.12 386 ALA B N 1
ATOM 6384 C CA . ALA B 1 386 ? 6.792 24.385 40.657 1.00 13.59 386 ALA B CA 1
ATOM 6385 C C . ALA B 1 386 ? 6.279 23.036 40.182 1.00 13.77 386 ALA B C 1
ATOM 6386 O O . ALA B 1 386 ? 7.071 22.117 39.979 1.00 13.13 386 ALA B O 1
ATOM 6388 N N . ILE B 1 387 ? 4.965 22.897 40.023 1.00 14.43 387 ILE B N 1
ATOM 6389 C CA . ILE B 1 387 ? 4.382 21.663 39.481 1.00 15.16 387 ILE B CA 1
ATOM 6390 C C . ILE B 1 387 ? 4.888 21.363 38.055 1.00 14.34 387 ILE B C 1
ATOM 6391 O O . ILE B 1 387 ? 5.280 20.219 37.737 1.00 14.17 387 ILE B O 1
ATOM 6396 N N . CYS B 1 388 ? 4.861 22.386 37.203 1.00 13.60 388 CYS B N 1
ATOM 6397 C CA . CYS B 1 388 ? 5.388 22.287 35.833 1.00 13.67 388 CYS B CA 1
ATOM 6398 C C . CYS B 1 388 ? 6.901 22.016 35.839 1.00 13.49 388 CYS B C 1
ATOM 6399 O O . CYS B 1 388 ? 7.387 21.214 35.051 1.00 13.34 388 CYS B O 1
ATOM 6402 N N . GLU B 1 389 ? 7.622 22.719 36.705 1.00 13.29 389 GLU B N 1
ATOM 6403 C CA . GLU B 1 389 ? 9.088 22.569 36.817 1.00 13.75 389 GLU B CA 1
ATOM 6404 C C . GLU B 1 389 ? 9.473 21.175 37.280 1.00 13.49 389 GLU B C 1
ATOM 6405 O O . GLU B 1 389 ? 10.399 20.581 36.734 1.00 13.11 389 GLU B O 1
ATOM 6411 N N . ARG B 1 390 ? 8.765 20.647 38.289 1.00 13.34 390 ARG B N 1
ATOM 6412 C CA . ARG B 1 390 ? 8.995 19.286 38.762 1.00 14.18 390 ARG B CA 1
ATOM 6413 C C . ARG B 1 390 ? 8.745 18.237 37.669 1.00 14.04 390 ARG B C 1
ATOM 6414 O O . ARG B 1 390 ? 9.538 17.308 37.520 1.00 12.54 390 ARG B O 1
ATOM 6422 N N . SER B 1 391 ? 7.661 18.381 36.904 1.00 14.02 391 SER B N 1
ATOM 6423 C CA . SER B 1 391 ? 7.423 17.482 35.756 1.00 14.72 391 SER B CA 1
ATOM 6424 C C . SER B 1 391 ? 8.613 17.480 34.773 1.00 14.25 391 SER B C 1
ATOM 6425 O O . SER B 1 391 ? 9.106 16.416 34.374 1.00 13.93 391 SER B O 1
ATOM 6428 N N . ALA B 1 392 ? 9.049 18.680 34.392 1.00 14.07 392 ALA B N 1
ATOM 6429 C CA . ALA B 1 392 ? 10.204 18.855 33.489 1.00 13.64 392 ALA B CA 1
ATOM 6430 C C . ALA B 1 392 ? 11.501 18.260 34.088 1.00 13.32 392 ALA B C 1
ATOM 6431 O O . ALA B 1 392 ? 12.270 17.586 33.392 1.00 12.19 392 ALA B O 1
ATOM 6433 N N . LEU B 1 393 ? 11.737 18.519 35.376 1.00 13.08 393 LEU B N 1
ATOM 6434 C CA . LEU B 1 393 ? 12.946 18.017 36.029 1.00 12.94 393 LEU B CA 1
ATOM 6435 C C . LEU B 1 393 ? 12.923 16.476 36.112 1.00 13.27 393 LEU B C 1
ATOM 6436 O O . LEU B 1 393 ? 13.938 15.814 35.852 1.00 12.74 393 LEU B O 1
ATOM 6441 N N . GLU B 1 394 ? 11.772 15.894 36.464 1.00 12.90 394 GLU B N 1
ATOM 6442 C CA . GLU B 1 394 ? 11.677 14.429 36.543 1.00 13.53 394 GLU B CA 1
ATOM 6443 C C . GLU B 1 394 ? 11.965 13.800 35.189 1.00 13.62 394 GLU B C 1
ATOM 6444 O O . GLU B 1 394 ? 12.699 12.782 35.107 1.00 12.30 394 GLU B O 1
ATOM 6450 N N . PHE B 1 395 ? 11.374 14.381 34.141 1.00 13.17 395 PHE B N 1
ATOM 6451 C CA . PHE B 1 395 ? 11.636 13.936 32.772 1.00 12.64 395 PHE B CA 1
ATOM 6452 C C . PHE B 1 395 ? 13.132 14.024 32.432 1.00 12.35 395 PHE B C 1
ATOM 6453 O O . PHE B 1 395 ? 13.698 13.062 31.905 1.00 11.92 395 PHE B O 1
ATOM 6461 N N . ALA B 1 396 ? 13.751 15.165 32.752 1.00 12.20 396 ALA B N 1
ATOM 6462 C CA . ALA B 1 396 ? 15.160 15.423 32.397 1.00 12.43 396 ALA B CA 1
ATOM 6463 C C . ALA B 1 396 ? 16.118 14.469 33.113 1.00 12.63 396 ALA B C 1
ATOM 6464 O O . ALA B 1 396 ? 17.107 14.031 32.532 1.00 12.21 396 ALA B O 1
ATOM 6466 N N . LYS B 1 397 ? 15.838 14.157 34.379 1.00 11.87 397 LYS B N 1
ATOM 6467 C CA . LYS B 1 397 ? 16.675 13.203 35.114 1.00 12.69 397 LYS B CA 1
ATOM 6468 C C . LYS B 1 397 ? 16.573 11.817 34.488 1.00 12.03 397 LYS B C 1
ATOM 6469 O O . LYS B 1 397 ? 17.586 11.185 34.238 1.00 11.95 397 LYS B O 1
ATOM 6475 N N . MET B 1 398 ? 15.351 11.366 34.185 1.00 11.74 398 MET B N 1
ATOM 6476 C CA . MET B 1 398 ? 15.171 10.096 33.477 1.00 11.68 398 MET B CA 1
ATOM 6477 C C . MET B 1 398 ? 15.929 10.124 32.139 1.00 11.37 398 MET B C 1
ATOM 6478 O O . MET B 1 398 ? 16.669 9.201 31.816 1.00 10.68 398 MET B O 1
ATOM 6483 N N . LEU B 1 399 ? 15.760 11.192 31.367 1.00 11.50 399 LEU B N 1
ATOM 6484 C CA . LEU B 1 399 ? 16.390 11.258 30.041 1.00 11.23 399 LEU B CA 1
ATOM 6485 C C . LEU B 1 399 ? 17.916 11.212 30.097 1.00 11.34 399 LEU B C 1
ATOM 6486 O O . LEU B 1 399 ? 18.556 10.480 29.330 1.00 11.24 399 LEU B O 1
ATOM 6491 N N . LEU B 1 400 ? 18.498 12.005 30.986 1.00 10.74 400 LEU B N 1
ATOM 6492 C CA . LEU B 1 400 ? 19.956 12.016 31.139 1.00 11.12 400 LEU B CA 1
ATOM 6493 C C . LEU B 1 400 ? 20.462 10.604 31.427 1.00 12.31 400 LEU B C 1
ATOM 6494 O O . LEU B 1 400 ? 21.414 10.132 30.793 1.00 12.11 400 LEU B O 1
ATOM 6499 N N . LYS B 1 401 ? 19.790 9.905 32.336 1.00 12.77 401 LYS B N 1
ATOM 6500 C CA . LYS B 1 401 ? 20.252 8.587 32.769 1.00 14.32 401 LYS B CA 1
ATOM 6501 C C . LYS B 1 401 ? 19.910 7.497 31.750 1.00 14.67 401 LYS B C 1
ATOM 6502 O O . LYS B 1 401 ? 20.700 6.577 31.556 1.00 15.08 401 LYS B O 1
ATOM 6508 N N . GLU B 1 402 ? 18.751 7.606 31.094 1.00 14.29 402 GLU B N 1
ATOM 6509 C CA . GLU B 1 402 ? 18.226 6.496 30.298 1.00 15.40 402 GLU B CA 1
ATOM 6510 C C . GLU B 1 402 ? 18.219 6.696 28.788 1.00 14.51 402 GLU B C 1
ATOM 6511 O O . GLU B 1 402 ? 17.732 5.849 28.071 1.00 14.68 402 GLU B O 1
ATOM 6517 N N . ARG B 1 403 ? 18.807 7.786 28.306 1.00 14.93 403 ARG B N 1
ATOM 6518 C CA . ARG B 1 403 ? 18.694 8.155 26.893 1.00 15.03 403 ARG B CA 1
ATOM 6519 C C . ARG B 1 403 ? 19.122 7.071 25.896 1.00 14.81 403 ARG B C 1
ATOM 6520 O O . ARG B 1 403 ? 18.583 7.017 24.788 1.00 14.25 403 ARG B O 1
ATOM 6528 N N . ARG B 1 404 ? 20.107 6.243 26.253 1.00 14.54 404 ARG B N 1
ATOM 6529 C CA . ARG B 1 404 ? 20.621 5.237 25.283 1.00 14.81 404 ARG B CA 1
ATOM 6530 C C . ARG B 1 404 ? 19.607 4.135 24.981 1.00 15.81 404 ARG B C 1
ATOM 6531 O O . ARG B 1 404 ? 19.809 3.362 24.043 1.00 15.39 404 ARG B O 1
ATOM 6539 N N . LYS B 1 405 ? 18.529 4.063 25.770 1.00 16.19 405 LYS B N 1
ATOM 6540 C CA . LYS B 1 405 ? 17.462 3.099 25.506 1.00 17.93 405 LYS B CA 1
ATOM 6541 C C . LYS B 1 405 ? 16.562 3.547 24.331 1.00 17.94 405 LYS B C 1
ATOM 6542 O O . LYS B 1 405 ? 15.869 2.719 23.737 1.00 18.00 405 LYS B O 1
ATOM 6548 N N . PHE B 1 406 ? 16.573 4.840 24.000 1.00 18.32 406 PHE B N 1
ATOM 6549 C CA . PHE B 1 406 ? 15.694 5.381 22.954 1.00 18.36 406 PHE B CA 1
ATOM 6550 C C . PHE B 1 406 ? 16.243 5.142 21.549 1.00 18.84 406 PHE B C 1
ATOM 6551 O O . PHE B 1 406 ? 17.387 5.475 21.246 1.00 18.80 406 PHE B O 1
ATOM 6559 N N . LYS B 1 407 ? 15.409 4.559 20.697 1.00 18.50 407 LYS B N 1
ATOM 6560 C CA . LYS B 1 407 ? 15.813 4.257 19.323 1.00 19.97 407 LYS B CA 1
ATOM 6561 C C . LYS B 1 407 ? 15.359 5.335 18.357 1.00 18.27 407 LYS B C 1
ATOM 6562 O O . LYS B 1 407 ? 15.790 5.360 17.191 1.00 18.90 407 LYS B O 1
ATOM 6568 N N . SER B 1 408 ? 14.484 6.217 18.830 1.00 16.16 408 SER B N 1
ATOM 6569 C CA . SER B 1 408 ? 13.902 7.236 17.951 1.00 14.99 408 SER B CA 1
ATOM 6570 C C . SER B 1 408 ? 13.355 8.411 18.758 1.00 14.00 408 SER B C 1
ATOM 6571 O O . SER B 1 408 ? 13.072 8.283 19.972 1.00 13.12 408 SER B O 1
ATOM 6574 N N . ILE B 1 409 ? 13.221 9.549 18.079 1.00 13.81 409 ILE B N 1
ATOM 6575 C CA . ILE B 1 409 ? 12.592 10.735 18.662 1.00 13.49 409 ILE B CA 1
ATOM 6576 C C . ILE B 1 409 ? 11.107 10.476 18.974 1.00 13.86 409 ILE B C 1
ATOM 6577 O O . ILE B 1 409 ? 10.582 11.008 19.950 1.00 13.89 409 ILE B O 1
ATOM 6582 N N . GLY B 1 410 ? 10.446 9.654 18.155 1.00 14.29 410 GLY B N 1
ATOM 6583 C CA . GLY B 1 410 ? 9.064 9.201 18.444 1.00 14.33 410 GLY B CA 1
ATOM 6584 C C . GLY B 1 410 ? 8.951 8.565 19.832 1.00 14.73 410 GLY B C 1
ATOM 6585 O O . GLY B 1 410 ? 8.027 8.881 20.602 1.00 14.77 410 GLY B O 1
ATOM 6586 N N . GLU B 1 411 ? 9.895 7.692 20.180 1.00 14.01 411 GLU B N 1
ATOM 6587 C CA . GLU B 1 411 ? 9.936 7.123 21.537 1.00 15.18 411 GLU B CA 1
ATOM 6588 C C . GLU B 1 411 ? 10.166 8.198 22.628 1.00 14.34 411 GLU B C 1
ATOM 6589 O O . GLU B 1 411 ? 9.600 8.118 23.714 1.00 13.38 411 GLU B O 1
ATOM 6595 N N . VAL B 1 412 ? 10.983 9.203 22.333 1.00 13.72 412 VAL B N 1
ATOM 6596 C CA . VAL B 1 412 ? 11.196 10.297 23.278 1.00 13.65 412 VAL B CA 1
ATOM 6597 C C . VAL B 1 412 ? 9.877 11.056 23.495 1.00 14.13 412 VAL B C 1
ATOM 6598 O O . VAL B 1 412 ? 9.514 11.368 24.632 1.00 13.79 412 VAL B O 1
ATOM 6602 N N . VAL B 1 413 ? 9.170 11.331 22.410 1.00 14.16 413 VAL B N 1
ATOM 6603 C CA . VAL B 1 413 ? 7.896 12.063 22.486 1.00 16.12 413 VAL B CA 1
ATOM 6604 C C . VAL B 1 413 ? 6.843 11.280 23.286 1.00 16.85 413 VAL B C 1
ATOM 6605 O O . VAL B 1 413 ? 6.113 11.858 24.090 1.00 17.61 413 VAL B O 1
ATOM 6609 N N . SER B 1 414 ? 6.790 9.967 23.089 1.00 17.86 414 SER B N 1
ATOM 6610 C CA . SER B 1 414 ? 5.916 9.107 23.907 1.00 19.15 414 SER B CA 1
ATOM 6611 C C . SER B 1 414 ? 6.244 9.214 25.388 1.00 19.42 414 SER B C 1
ATOM 6612 O O . SER B 1 414 ? 5.327 9.318 26.225 1.00 19.25 414 SER B O 1
ATOM 6615 N N . ALA B 1 415 ? 7.538 9.231 25.720 1.00 19.26 415 ALA B N 1
ATOM 6616 C CA . ALA B 1 415 ? 7.954 9.335 27.111 1.00 19.55 415 ALA B CA 1
ATOM 6617 C C . ALA B 1 415 ? 7.536 10.696 27.725 1.00 20.53 415 ALA B C 1
ATOM 6618 O O . ALA B 1 415 ? 7.111 10.762 28.899 1.00 19.51 415 ALA B O 1
ATOM 6620 N N . ILE B 1 416 ? 7.651 11.760 26.928 1.00 20.36 416 ILE B N 1
ATOM 6621 C CA . ILE B 1 416 ? 7.222 13.098 27.349 1.00 22.10 416 ILE B CA 1
ATOM 6622 C C . ILE B 1 416 ? 5.738 13.078 27.727 1.00 24.63 416 ILE B C 1
ATOM 6623 O O . ILE B 1 416 ? 5.354 13.606 28.777 1.00 24.68 416 ILE B O 1
ATOM 6628 N N . GLN B 1 417 ? 4.933 12.454 26.865 1.00 27.30 417 GLN B N 1
ATOM 6629 C CA . GLN B 1 417 ? 3.483 12.296 27.052 1.00 30.57 417 GLN B CA 1
ATOM 6630 C C . GLN B 1 417 ? 3.127 11.471 28.305 1.00 32.06 417 GLN B C 1
ATOM 6631 O O . GLN B 1 417 ? 2.211 11.839 29.053 1.00 32.70 417 GLN B O 1
ATOM 6637 N N . GLN B 1 418 ? 3.840 10.369 28.534 1.00 33.45 418 GLN B N 1
ATOM 6638 C CA . GLN B 1 418 ? 3.627 9.552 29.737 1.00 35.15 418 GLN B CA 1
ATOM 6639 C C . GLN B 1 418 ? 4.015 10.269 31.050 1.00 36.17 418 GLN B C 1
ATOM 6640 O O . GLN B 1 418 ? 3.560 9.883 32.132 1.00 36.84 418 GLN B O 1
ATOM 6642 N N . GLN B 1 419 ? 4.835 11.317 30.958 1.00 37.26 419 GLN B N 1
ATOM 6643 C CA . GLN B 1 419 ? 5.210 12.121 32.130 1.00 38.21 419 GLN B CA 1
ATOM 6644 C C . GLN B 1 419 ? 4.025 12.949 32.668 1.00 38.60 419 GLN B C 1
ATOM 6645 O O . GLN B 1 419 ? 2.855 12.563 32.535 1.00 39.19 419 GLN B O 1
#

Sequence (828 aa):
FEEFTPLNEKSLVDYIKSTPALSSKIGADKSDDDLVIKEVGDGNLNFVFIVVGSSGSLVIKQALPYIRCIGESWPMTKERAYFEATTLRKHGNLSPDHVPEVYHFDRTMALIGMRYLEPPHIILRKGLIAGIEYPFLADHMSDYMAKTLFFTSLLYHDTTEHRRAVTEFCGNVELCRLTEQVVFSDPYRVSTFNRWTSPYLDDDAKAVREDSALKLEIAELKSMFCERAQALIHGDLHTGSVMVTQDSTQVIDPEFSFYGPMGFDIGAYLGNLILAFFAQDGHATQENDRKEYKQWILRTIEQTWNLFNKRFIALWDQNKDGPGEAYLADIYNNTEVLKFVQENYMRNLLHDSLGFGAAKMIRRIVGVAHVEDFESIEEDKRRAICERSALEFAKMLLKERRKFKSIGEVVSAIQQQSFEEFTPLNEKSLVDYIKSTPALSSKIGLVIKEVGDGNLNFVFIVVGSSGSLVIKQALPYIRCIGESWPMTKERAYFEATTLRKHGNLSPDHVPEVYHFDRTMALIGMRYLEPPHIILRKGLIAGIEYPFLADHMSDYMAKTLFFTSLLYHDTTEHRRAVTEFCGNVELCRLTEQVVFSDPYRVSTFNRWTSPYLDDDAKAVREDSALKLEIAELKSMFCERAQALIHGDLHTGSVMVTQDSTQVIDPEFSFYGPMGFDIGAYLGNLILAFFAQDGHATQENDRKEYKQWILRTIEQTWNLFNKRFIALWDQNKDGPGEAYLADIYNNTEVLKFVQENYMRNLLHDSLGFGAAKMIRRIVGVAHVEDFESIEEDKRRAICERSALEFAKMLLKERRKFKSIGEVVSAIQQQ

Solvent-accessible surface area: 30949 Å² total; per-residue (Å²): 96,164,140,53,51,76,16,82,59,156,35,0,45,86,6,0,117,79,14,104,44,0,4,65,97,0,9,9,94,100,35,148,92,130,27,101,20,130,43,53,17,108,48,67,15,10,39,35,4,35,0,58,14,70,82,27,39,0,17,0,17,1,4,16,68,42,5,69,76,62,19,142,104,36,94,8,33,49,58,1,4,55,9,4,1,31,0,3,122,74,3,12,114,28,5,96,107,15,10,2,116,22,50,31,45,29,124,60,0,1,0,1,0,14,77,43,10,76,97,100,16,62,26,0,16,82,0,0,26,57,21,64,81,9,90,95,1,7,65,31,0,0,36,2,1,0,58,1,0,0,32,0,2,8,12,71,17,34,5,66,82,4,23,148,3,10,52,45,9,6,43,1,25,74,0,2,74,17,7,10,45,11,2,1,1,2,3,0,42,120,22,138,84,20,117,63,12,68,90,89,0,57,117,14,2,98,40,0,61,105,24,46,45,0,7,16,17,0,1,49,1,10,17,42,3,10,17,56,11,5,0,1,0,1,4,19,0,24,0,19,0,0,36,1,18,90,99,21,3,12,2,35,32,4,2,17,0,2,11,0,0,0,0,0,1,0,1,0,0,5,2,0,0,4,0,0,14,16,1,2,77,5,32,24,82,121,106,73,72,23,145,153,12,39,77,17,0,4,115,4,0,58,71,0,11,60,49,0,38,131,71,0,29,35,16,8,45,137,33,101,108,36,68,14,35,12,20,35,42,73,1,12,91,71,95,132,8,13,60,84,3,0,113,54,29,6,90,68,3,4,21,16,1,6,0,0,3,0,0,2,0,0,17,10,0,2,1,38,20,26,4,64,1,3,65,51,4,96,101,71,106,88,22,2,102,9,1,92,39,0,1,74,0,0,24,39,2,0,70,74,10,118,114,9,125,44,1,30,80,0,19,49,15,1,96,154,96,42,64,109,69,44,51,79,14,88,83,154,33,0,39,80,2,1,145,78,15,101,42,0,30,83,90,2,70,96,106,20,130,44,52,15,113,50,66,15,10,45,33,4,34,0,60,21,98,88,30,23,0,20,0,19,1,4,18,63,41,5,70,75,61,20,136,104,33,91,8,35,50,54,0,4,49,7,4,0,27,0,2,115,73,1,11,119,37,6,97,110,9,10,2,108,27,45,37,36,25,120,60,0,1,0,1,0,12,91,41,12,93,102,104,25,64,28,0,16,80,0,0,26,58,19,66,80,11,97,97,1,12,51,27,1,0,35,3,1,0,59,1,0,0,35,0,2,6,12,74,18,39,5,49,58,2,23,155,20,10,47,69,5,6,42,2,24,72,1,1,76,16,6,9,47,12,1,1,1,3,3,1,41,116,22,139,83,21,113,64,12,67,98,99,0,56,117,14,3,104,41,0,57,102,26,46,46,0,6,17,19,0,1,47,1,9,15,43,3,11,14,57,11,5,0,2,0,0,4,18,0,25,0,19,0,0,36,1,19,95,108,21,4,9,2,39,32,3,3,19,0,1,10,0,0,0,0,0,2,1,0,0,0,5,1,1,0,3,0,0,16,14,1,2,76,5,30,26,84,191,173,66,66,22,135,149,10,36,81,20,0,4,114,7,0,63,91,0,13,69,49,0,39,150,70,0,32,48,15,8,48,144,38,96,108,30,69,12,35,12,18,36,36,73,2,12,90,82,100,149,3,12,66,76,0,1,116,46,34,6,101,70,4,4,21,16,2,5,0,0,3,0,0,6,0,0,17,12,0,2,1,40,19,26,4,67,1,4,67,52,5,151,93,68,116,86,21,5,110,7,1,107,34,0,1,75,0,0,23,43,2,0,70,76,10,119,114,8,138,44,2,22,75,0,11,64,24,2,94,93,94